Protein AF-A0A835Y5U2-F1 (afdb_monomer_lite)

Radius of gyration: 39.06 Å; chains: 1; bounding box: 148×114×75 Å

Secondary structure (DSSP, 8-state):
--PPPPPPPPPPPPPPPPPPP------------HHHHHHHHHHHT-BTTTB-TT--HHHHHHHHHTTHHHHHHHHHHHHH--BTTTB-TT--TTTHHHHHPPP--TT---GGGGTT---HHHHHHHHHHTT-BTTTB-TT--HHHHHHHHHTTHHHHHHHHHHHHH--BTTTB-TT--HHHHHHHHH---TT---TTTSS-S--HHHHHHHHHHHT-BTTTB-TT--HHHHHHHHHTTHHHHHHHHHHHHH---TTT--TT--TTTHHHHHHHHHTS--GGG--SPPPHHHHHHHHHHHT-BTTTB-TT--HHHHHHHHHTTHHHHHHHHHHHHH--BTTTB-TT--TTTHHHHHHHHHT-SSSTT--PPP-HHHHHHHHHHHT--TTS--SS--HHHHHHHHHTTHHHHHHHHHHHHH--BTTTB-TT--TTTHHHHH-TTSHHHHHHHHSSPPPPHHHHHHHHHHHT-BTTTB-TT--HHHHHHHHHTTHHHHHHHHHHHHH--BTTTB-TT--TTTHHHHHHTTSSSS--GGG--SPPPHHHHHHHHHHHT-BTTTB-TT---HHHHHHHHHTTHHHHHHHHHHHHTT------------------------------------S---TT--TT---HHHHHHHHHHHT-BTTTB-TT--THHHHHHHHTTHHHHHHHHHHHHHT-BTTTB-TT--TTTHHHHHH---TTT---HHHHHSHHHHHHHHH--EEEE-TT--S----HHHHHHTTTTTSPPPHHHHHTPPP-TT--EEEEEEEETTEEEEEEEEEEEEEPPS-TTSSS-TT-EEEEEEEEEEEE-TTSSSEEEEEEEETTEEEEEEGGGT-S-EETTEEEEEEPTTT--EES--PPPPTT-TT-TTSTTTS----SEEEEGGGS-EEESSS--S-HHHHHHHHSTTSEEEESSS--EEEEHHHHSPPTT-BSEE-----THHHHS---TTTTGGGSPPPTTPEE-SSS-EEEPPTTEEE-STT-EEESSSTHHHH-TTS-EEPPEEE-S-PBPPSSSTTTS--

Structure (mmCIF, N/CA/C/O backbone):
data_AF-A0A835Y5U2-F1
#
_entry.id   AF-A0A835Y5U2-F1
#
loop_
_atom_site.group_PDB
_atom_site.id
_atom_site.type_symbol
_atom_site.label_atom_id
_atom_site.label_alt_id
_atom_site.label_comp_id
_atom_site.label_asym_id
_atom_site.label_entity_id
_atom_site.label_seq_id
_atom_site.pdbx_PDB_ins_code
_atom_site.Cartn_x
_atom_site.Cartn_y
_atom_site.Cartn_z
_atom_site.occupancy
_atom_site.B_iso_or_equiv
_atom_site.auth_seq_id
_atom_site.auth_comp_id
_atom_site.auth_asym_id
_atom_site.auth_atom_id
_atom_site.pdbx_PDB_model_num
ATOM 1 N N . MET A 1 1 ? 77.465 -16.742 22.126 1.00 47.66 1 MET A N 1
ATOM 2 C CA . MET A 1 1 ? 77.547 -15.289 22.392 1.00 47.66 1 MET A CA 1
ATOM 3 C C . MET A 1 1 ? 76.253 -14.655 21.912 1.00 47.66 1 MET A C 1
ATOM 5 O O . MET A 1 1 ? 75.858 -14.942 20.792 1.00 47.66 1 MET A O 1
ATOM 9 N N . GLY A 1 2 ? 75.609 -13.868 22.780 1.00 39.25 2 GLY A N 1
ATOM 10 C CA . GLY A 1 2 ? 74.298 -13.233 22.585 1.00 39.25 2 GLY A CA 1
ATOM 11 C C . GLY A 1 2 ? 73.304 -13.662 23.678 1.00 39.25 2 GLY A C 1
ATOM 12 O O . GLY A 1 2 ? 72.909 -14.827 23.667 1.00 39.25 2 GLY A O 1
ATOM 13 N N . PRO A 1 3 ? 72.944 -12.800 24.651 1.00 48.66 3 PRO A N 1
ATOM 14 C CA . PRO A 1 3 ? 71.988 -13.152 25.697 1.00 48.66 3 PRO A CA 1
ATOM 15 C C . PRO A 1 3 ? 70.554 -13.059 25.159 1.00 48.66 3 PRO A C 1
ATOM 17 O O . PRO A 1 3 ? 70.176 -12.074 24.528 1.00 48.66 3 PRO A O 1
ATOM 20 N N . VAL A 1 4 ? 69.766 -14.104 25.412 1.00 47.25 4 VAL A N 1
ATOM 21 C CA . VAL A 1 4 ? 68.336 -14.161 25.095 1.00 47.25 4 VAL A CA 1
ATOM 22 C C . VAL A 1 4 ? 67.583 -13.357 26.153 1.00 47.25 4 VAL A C 1
ATOM 24 O O . VAL A 1 4 ? 67.713 -13.622 27.347 1.00 47.25 4 VAL A O 1
ATOM 27 N N . ALA A 1 5 ? 66.841 -12.349 25.698 1.00 47.59 5 ALA A N 1
ATOM 28 C CA . ALA A 1 5 ? 66.003 -11.495 26.524 1.00 47.59 5 ALA A CA 1
ATOM 29 C C . ALA A 1 5 ? 64.895 -12.308 27.214 1.00 47.59 5 ALA A C 1
ATOM 31 O O . ALA A 1 5 ? 64.209 -13.109 26.577 1.00 47.59 5 ALA A O 1
ATOM 32 N N . ALA A 1 6 ? 64.735 -12.085 28.518 1.00 46.03 6 ALA A N 1
ATOM 33 C CA . ALA A 1 6 ? 63.615 -12.589 29.294 1.00 46.03 6 ALA A CA 1
ATOM 34 C C . ALA A 1 6 ? 62.326 -11.887 28.838 1.00 46.03 6 ALA A C 1
ATOM 36 O O . ALA A 1 6 ? 62.271 -10.660 28.790 1.00 46.03 6 ALA A O 1
ATOM 37 N N . LEU A 1 7 ? 61.314 -12.673 28.474 1.00 50.69 7 LEU A N 1
ATOM 38 C CA . LEU A 1 7 ? 59.960 -12.191 28.219 1.00 50.69 7 LEU A CA 1
ATOM 39 C C . LEU A 1 7 ? 59.246 -12.007 29.562 1.00 50.69 7 LEU A C 1
ATOM 41 O O . LEU A 1 7 ? 59.193 -12.943 30.363 1.00 50.69 7 LEU A O 1
ATOM 45 N N . ASP A 1 8 ? 58.702 -10.813 29.786 1.00 52.66 8 ASP A N 1
ATOM 46 C CA . ASP A 1 8 ? 57.839 -10.513 30.928 1.00 52.66 8 ASP A CA 1
ATOM 47 C C . ASP A 1 8 ? 56.572 -11.392 30.919 1.00 52.66 8 ASP A C 1
ATOM 49 O O . ASP A 1 8 ? 56.034 -11.703 29.848 1.00 52.66 8 ASP A O 1
ATOM 53 N N . PRO A 1 9 ? 56.060 -11.800 32.095 1.00 62.00 9 PRO A N 1
ATOM 54 C CA . PRO A 1 9 ? 54.820 -12.556 32.186 1.00 62.00 9 PRO A CA 1
ATOM 55 C C . PRO A 1 9 ? 53.608 -11.694 31.783 1.00 62.00 9 PRO A C 1
ATOM 57 O O . PRO A 1 9 ? 53.577 -10.492 32.059 1.00 62.00 9 PRO A O 1
ATOM 60 N N . PRO A 1 10 ? 52.580 -12.294 31.154 1.00 58.78 10 PRO A N 1
ATOM 61 C CA . PRO A 1 10 ? 51.402 -11.566 30.703 1.00 58.78 10 PRO A CA 1
ATOM 62 C C . PRO A 1 10 ? 50.600 -10.988 31.884 1.00 58.78 10 PRO A C 1
ATOM 64 O O . PRO A 1 10 ? 50.543 -11.604 32.954 1.00 58.78 10 PRO A O 1
ATOM 67 N N . PRO A 1 11 ? 49.947 -9.825 31.696 1.00 59.41 11 PRO A N 1
ATOM 68 C CA . PRO A 1 11 ? 49.150 -9.192 32.738 1.00 59.41 11 PRO A CA 1
ATOM 69 C C . PRO A 1 11 ? 47.923 -10.044 33.109 1.00 59.41 11 PRO A C 1
ATOM 71 O O . PRO A 1 11 ? 47.372 -10.747 32.255 1.00 59.41 11 PRO A O 1
ATOM 74 N N . PRO A 1 12 ? 47.467 -9.981 34.374 1.00 63.06 12 PRO A N 1
ATOM 75 C CA . PRO A 1 12 ? 46.304 -10.729 34.828 1.00 63.06 12 PRO A CA 1
ATOM 76 C C . PRO A 1 12 ? 45.017 -10.244 34.137 1.00 63.06 12 PRO A C 1
ATOM 78 O O . PRO A 1 12 ? 44.894 -9.057 33.817 1.00 63.06 12 PRO A O 1
ATOM 81 N N . PRO A 1 13 ? 44.041 -11.142 33.914 1.00 55.62 13 PRO A N 1
ATOM 82 C CA . PRO A 1 13 ? 42.782 -10.790 33.274 1.00 55.62 13 PRO A CA 1
ATOM 83 C C . PRO A 1 13 ? 41.970 -9.801 34.131 1.00 55.62 13 PRO A C 1
ATOM 85 O O . PRO A 1 13 ? 42.033 -9.854 35.363 1.00 55.62 13 PRO A O 1
ATOM 88 N N . PRO A 1 14 ? 41.189 -8.907 33.496 1.00 53.91 14 PRO A N 1
ATOM 89 C CA . PRO A 1 14 ? 40.371 -7.934 34.207 1.00 53.91 14 PRO A CA 1
ATOM 90 C C . PRO A 1 14 ? 39.273 -8.618 35.044 1.00 53.91 14 PRO A C 1
ATOM 92 O O . PRO A 1 14 ? 38.774 -9.680 34.659 1.00 53.91 14 PRO A O 1
ATOM 95 N N . PRO A 1 15 ? 38.871 -8.018 36.180 1.00 49.19 15 PRO A N 1
ATOM 96 C CA . PRO A 1 15 ? 37.848 -8.578 37.052 1.00 49.19 15 PRO A CA 1
ATOM 97 C C . PRO A 1 15 ? 36.479 -8.609 36.363 1.00 49.19 15 PRO A C 1
ATOM 99 O O . PRO A 1 15 ? 36.059 -7.648 35.718 1.00 49.19 15 PRO A O 1
ATOM 102 N N . SER A 1 16 ? 35.777 -9.728 36.530 1.00 43.44 16 SER A N 1
ATOM 103 C CA . SER A 1 16 ? 34.425 -9.940 36.015 1.00 43.44 16 SER A CA 1
ATOM 104 C C . SER A 1 16 ? 33.440 -8.895 36.563 1.00 43.44 16 SER A C 1
ATOM 106 O O . SER A 1 16 ? 33.501 -8.574 37.753 1.00 43.44 16 SER A O 1
ATOM 108 N N . PRO A 1 17 ? 32.496 -8.395 35.742 1.00 45.56 17 PRO A N 1
ATOM 109 C CA . PRO A 1 17 ? 31.495 -7.437 36.196 1.00 45.56 17 PRO A CA 1
ATOM 110 C C . PRO A 1 17 ? 30.562 -8.057 37.253 1.00 45.56 17 PRO A C 1
ATOM 112 O O . PRO A 1 17 ? 30.291 -9.264 37.213 1.00 45.56 17 PRO A O 1
ATOM 115 N N . PRO A 1 18 ? 30.054 -7.248 38.201 1.00 40.88 18 PRO A N 1
ATOM 116 C CA . PRO A 1 18 ? 29.187 -7.727 39.265 1.00 40.88 18 PRO A CA 1
ATOM 117 C C . PRO A 1 18 ? 27.877 -8.281 38.697 1.00 40.88 18 PRO A C 1
ATOM 119 O O . PRO A 1 18 ? 27.248 -7.708 37.808 1.00 40.88 18 PRO A O 1
ATOM 122 N N . ARG A 1 19 ? 27.476 -9.428 39.243 1.00 33.00 19 ARG A N 1
ATOM 123 C CA . ARG A 1 19 ? 26.244 -10.141 38.906 1.00 33.00 19 ARG A CA 1
ATOM 124 C C . ARG A 1 19 ? 25.034 -9.261 39.268 1.00 33.00 19 ARG A C 1
ATOM 126 O O . ARG A 1 19 ? 24.949 -8.852 40.426 1.00 33.00 19 ARG A O 1
ATOM 133 N N . PRO A 1 20 ? 24.098 -8.975 38.346 1.00 35.75 20 PRO A N 1
ATOM 134 C CA . PRO A 1 20 ? 22.898 -8.225 38.690 1.00 35.75 20 PRO A CA 1
ATOM 135 C C . PRO A 1 20 ? 22.015 -9.048 39.636 1.00 35.75 20 PRO A C 1
ATOM 137 O O . PRO A 1 20 ? 21.827 -10.253 39.446 1.00 35.75 20 PRO A O 1
ATOM 140 N N . SER A 1 21 ? 21.492 -8.385 40.667 1.00 36.19 21 SER A N 1
ATOM 141 C CA . SER A 1 21 ? 20.497 -8.943 41.584 1.00 36.19 21 SER A CA 1
ATOM 142 C C . SER A 1 21 ? 19.249 -9.406 40.818 1.00 36.19 21 SER A C 1
ATOM 144 O O . SER A 1 21 ? 18.859 -8.757 39.845 1.00 36.19 21 SER A O 1
ATOM 146 N N . PRO A 1 22 ? 18.594 -10.504 41.237 1.00 33.03 22 PRO A N 1
ATOM 147 C CA . PRO A 1 22 ? 17.379 -10.978 40.589 1.00 33.03 22 PRO A CA 1
ATOM 148 C C . PRO A 1 22 ? 16.249 -9.961 40.795 1.00 33.03 22 PRO A C 1
ATOM 150 O O . PRO A 1 22 ? 15.820 -9.713 41.920 1.00 33.03 22 PRO A O 1
ATOM 153 N N . LEU A 1 23 ? 15.779 -9.373 39.693 1.00 36.28 23 LEU A N 1
ATOM 154 C CA . LEU A 1 23 ? 14.542 -8.600 39.656 1.00 36.28 23 LEU A CA 1
ATOM 155 C C . LEU A 1 23 ? 13.373 -9.522 40.022 1.00 36.28 23 LEU A C 1
ATOM 157 O O . LEU A 1 23 ? 13.212 -10.599 39.443 1.00 36.28 23 LEU A O 1
ATOM 161 N N . ALA A 1 24 ? 12.567 -9.096 40.995 1.00 34.59 24 ALA A N 1
ATOM 162 C CA . ALA A 1 24 ? 11.292 -9.728 41.294 1.00 34.59 24 ALA A CA 1
ATOM 163 C C . ALA A 1 24 ? 10.394 -9.684 40.040 1.00 34.59 24 ALA A C 1
ATOM 165 O O . ALA A 1 24 ? 10.380 -8.664 39.347 1.00 34.59 24 ALA A O 1
ATOM 166 N N . PRO A 1 25 ? 9.648 -10.756 39.723 1.00 31.64 25 PRO A N 1
ATOM 167 C CA . PRO A 1 25 ? 8.766 -10.770 38.567 1.00 31.64 25 PRO A CA 1
ATOM 168 C C . PRO A 1 25 ? 7.569 -9.853 38.837 1.00 31.64 25 PRO A C 1
ATOM 170 O O . PRO A 1 25 ? 6.614 -10.239 39.509 1.00 31.64 25 PRO A O 1
ATOM 173 N N . THR A 1 26 ? 7.605 -8.634 38.308 1.00 38.81 26 THR A N 1
ATOM 174 C CA . THR A 1 26 ? 6.407 -7.817 38.128 1.00 38.81 26 THR A CA 1
ATOM 175 C C . THR A 1 26 ? 5.587 -8.451 37.007 1.00 38.81 26 THR A C 1
ATOM 177 O O . THR A 1 26 ? 5.952 -8.409 35.833 1.00 38.81 26 THR A O 1
ATOM 180 N N . ALA A 1 27 ? 4.491 -9.117 37.368 1.00 43.03 27 ALA A N 1
ATOM 181 C CA . ALA A 1 27 ? 3.486 -9.514 36.394 1.00 43.03 27 ALA A CA 1
ATOM 182 C C . ALA A 1 27 ? 2.914 -8.231 35.776 1.00 43.03 27 ALA A C 1
ATOM 184 O O . ALA A 1 27 ? 2.279 -7.446 36.476 1.00 43.03 27 ALA A O 1
ATOM 185 N N . GLY A 1 28 ? 3.198 -7.987 34.495 1.00 47.00 28 GLY A N 1
ATOM 186 C CA . GLY A 1 28 ? 2.658 -6.829 33.784 1.00 47.00 28 GLY A CA 1
ATOM 187 C C . GLY A 1 28 ? 1.120 -6.821 33.799 1.00 47.00 28 GLY A C 1
ATOM 188 O O . GLY A 1 28 ? 0.505 -7.891 33.902 1.00 47.00 28 GLY A O 1
ATOM 189 N N . PRO A 1 29 ? 0.486 -5.639 33.702 1.00 60.56 29 PRO A N 1
ATOM 190 C CA . PRO A 1 29 ? -0.966 -5.513 33.732 1.00 60.56 29 PRO A CA 1
ATOM 191 C C . PRO A 1 29 ? -1.612 -6.352 32.619 1.00 60.56 29 PRO A C 1
ATOM 193 O O . PRO A 1 29 ? -1.216 -6.310 31.454 1.00 60.56 29 PRO A O 1
ATOM 196 N N . ILE A 1 30 ? -2.612 -7.158 32.981 1.00 79.50 30 ILE A N 1
ATOM 197 C CA . ILE A 1 30 ? -3.358 -7.986 32.027 1.00 79.50 30 ILE A CA 1
ATOM 198 C C . ILE A 1 30 ? -4.269 -7.070 31.206 1.00 79.50 30 ILE A C 1
ATOM 200 O O . ILE A 1 30 ? -5.245 -6.554 31.747 1.00 79.50 30 ILE A O 1
ATOM 204 N N . ILE A 1 31 ? -4.008 -6.953 29.900 1.00 87.12 31 ILE A N 1
ATOM 205 C CA . ILE A 1 31 ? -4.894 -6.246 28.964 1.00 87.12 31 ILE A CA 1
ATOM 206 C C . ILE A 1 31 ? -6.222 -7.008 28.822 1.00 87.12 31 ILE A C 1
ATOM 208 O O . ILE A 1 31 ? -6.254 -8.186 28.426 1.00 87.12 31 ILE A O 1
ATOM 212 N N . LEU A 1 32 ? -7.319 -6.333 29.164 1.00 89.75 32 LEU A N 1
ATOM 213 C CA . LEU A 1 32 ? -8.690 -6.842 29.096 1.00 89.75 32 LEU A CA 1
ATOM 214 C C . LEU A 1 32 ? -9.317 -6.610 27.710 1.00 89.75 32 LEU A C 1
ATOM 216 O O . LEU A 1 32 ? -8.995 -5.641 27.017 1.00 89.75 32 LEU A O 1
ATOM 220 N N . ASP A 1 33 ? -10.195 -7.521 27.286 1.00 87.31 33 ASP A N 1
ATOM 221 C CA . ASP A 1 33 ? -11.088 -7.346 26.131 1.00 87.31 33 ASP A CA 1
ATOM 222 C C . ASP A 1 33 ? -12.403 -6.663 26.562 1.00 87.31 33 ASP A C 1
ATOM 224 O O . ASP A 1 33 ? -12.550 -6.276 27.721 1.00 87.31 33 ASP A O 1
ATOM 228 N N . ALA A 1 34 ? -13.357 -6.475 25.641 1.00 89.12 34 ALA A N 1
ATOM 229 C CA . ALA A 1 34 ? -14.627 -5.806 25.943 1.00 89.12 34 ALA A CA 1
ATOM 230 C C . ALA A 1 34 ? -15.421 -6.500 27.058 1.00 89.12 34 ALA A C 1
ATOM 232 O O . ALA A 1 34 ? -15.889 -5.830 27.974 1.00 89.12 34 ALA A O 1
ATOM 233 N N . ALA A 1 35 ? -15.498 -7.833 27.041 1.00 92.31 35 ALA A N 1
ATOM 234 C CA . ALA A 1 35 ? -16.160 -8.595 28.096 1.00 92.31 35 ALA A CA 1
ATOM 235 C C . ALA A 1 35 ? -15.448 -8.447 29.450 1.00 92.31 35 ALA A C 1
ATOM 237 O O . ALA A 1 35 ? -16.106 -8.258 30.470 1.00 92.31 35 ALA A O 1
ATOM 238 N N . GLY A 1 36 ? -14.111 -8.476 29.468 1.00 92.56 36 GLY A N 1
ATOM 239 C CA . GLY A 1 36 ? -13.321 -8.246 30.678 1.00 92.56 36 GLY A CA 1
ATOM 240 C C . GLY A 1 36 ? -13.498 -6.838 31.251 1.00 92.56 36 GLY A C 1
ATOM 241 O O . GLY A 1 36 ? -13.663 -6.688 32.458 1.00 92.56 36 GLY A O 1
ATOM 242 N N . CYS A 1 37 ? -13.520 -5.814 30.397 1.00 95.31 37 CYS A N 1
ATOM 243 C CA . CYS A 1 37 ? -13.811 -4.439 30.802 1.00 95.31 37 CYS A CA 1
ATOM 244 C C . CYS A 1 37 ? -15.250 -4.282 31.320 1.00 95.31 37 CYS A C 1
ATOM 246 O O . CYS A 1 37 ? -15.460 -3.653 32.354 1.00 95.31 37 CYS A O 1
ATOM 248 N N . GLY A 1 38 ? -16.225 -4.908 30.654 1.00 93.12 38 GLY A N 1
ATOM 249 C CA . GLY A 1 38 ? -17.622 -4.953 31.086 1.00 93.12 38 GLY A CA 1
ATOM 250 C C . GLY A 1 38 ? -17.819 -5.610 32.446 1.00 93.12 38 GLY A C 1
ATOM 251 O O . GLY A 1 38 ? -18.523 -5.076 33.301 1.00 93.12 38 GLY A O 1
ATOM 252 N N . ALA A 1 39 ? -17.115 -6.716 32.689 1.00 93.12 39 ALA A N 1
ATOM 253 C CA . ALA A 1 39 ? -17.120 -7.382 33.983 1.00 93.12 39 ALA A CA 1
ATOM 254 C C . ALA A 1 39 ? -16.554 -6.487 35.095 1.00 93.12 39 ALA A C 1
ATOM 256 O O . ALA A 1 39 ? -17.087 -6.511 36.202 1.00 93.12 39 ALA A O 1
ATOM 257 N N . LEU A 1 40 ? -15.516 -5.681 34.826 1.00 94.94 40 LEU A N 1
ATOM 258 C CA . LEU A 1 40 ? -15.022 -4.705 35.804 1.00 94.94 40 LEU A CA 1
ATOM 259 C C . LEU A 1 40 ? -16.057 -3.615 36.096 1.00 94.94 40 LEU A C 1
ATOM 261 O O . LEU A 1 40 ? -16.278 -3.299 37.263 1.00 94.94 40 LEU A O 1
ATOM 265 N N . VAL A 1 41 ? -16.706 -3.072 35.062 1.00 94.12 41 VAL A N 1
ATOM 266 C CA . VAL A 1 41 ? -17.758 -2.055 35.224 1.00 94.12 41 VAL A CA 1
ATOM 267 C C . VAL A 1 41 ? -18.872 -2.554 36.129 1.00 94.12 41 VAL A C 1
ATOM 269 O O . VAL A 1 41 ? -19.213 -1.892 37.104 1.00 94.12 41 VAL A O 1
ATOM 272 N N . GLU A 1 42 ? -19.369 -3.758 35.874 1.00 92.75 42 GLU A N 1
ATOM 273 C CA . GLU A 1 42 ? -20.472 -4.331 36.646 1.00 92.75 42 GLU A CA 1
ATOM 274 C C . GLU A 1 42 ? -20.053 -4.771 38.048 1.00 92.75 42 GLU A C 1
ATOM 276 O O . GLU A 1 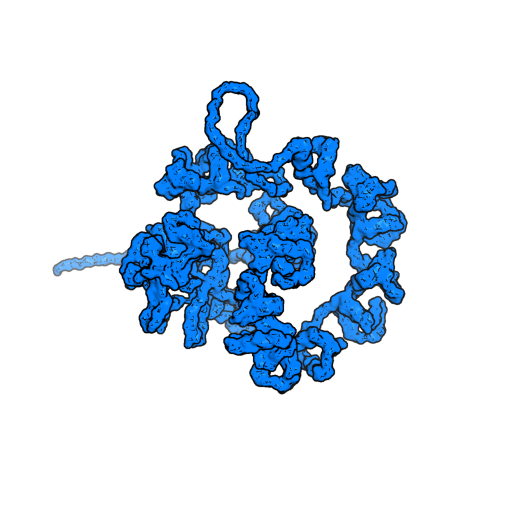42 ? -20.782 -4.538 39.008 1.00 92.75 42 GLU A O 1
ATOM 281 N N . SER A 1 43 ? -18.874 -5.384 38.192 1.00 94.56 43 SER A N 1
ATOM 282 C CA . SER A 1 43 ? -18.428 -5.931 39.483 1.00 94.56 43 SER A CA 1
ATOM 283 C C . SER A 1 43 ? -18.074 -4.848 40.494 1.00 94.56 43 SER A C 1
ATOM 285 O O . SER A 1 43 ? -18.175 -5.077 41.698 1.00 94.56 43 SER A O 1
ATOM 287 N N . TYR A 1 44 ? -17.622 -3.690 40.013 1.00 96.00 44 TYR A N 1
ATOM 288 C CA . TYR A 1 44 ? -17.160 -2.598 40.864 1.00 96.00 44 TYR A CA 1
ATOM 289 C C . TYR A 1 44 ? -18.046 -1.354 40.779 1.00 96.00 44 TYR A C 1
ATOM 291 O O . TYR A 1 44 ? -17.727 -0.359 41.418 1.00 96.00 44 TYR A O 1
ATOM 299 N N . GLY A 1 45 ? -19.135 -1.374 40.004 1.00 94.19 45 GLY A N 1
ATOM 300 C CA . GLY A 1 45 ? -19.977 -0.194 39.789 1.00 94.19 45 GLY A CA 1
ATOM 301 C C . GLY A 1 45 ? -19.200 0.993 39.210 1.00 94.19 45 GLY A C 1
ATOM 302 O O . GLY A 1 45 ? -19.453 2.133 39.595 1.00 94.19 45 GLY A O 1
ATOM 303 N N . ILE A 1 46 ? -18.205 0.735 38.349 1.00 93.06 46 ILE A N 1
ATOM 304 C CA . ILE A 1 46 ? -17.424 1.800 37.702 1.00 93.06 46 ILE A CA 1
ATOM 305 C C . ILE A 1 46 ? -18.347 2.506 36.714 1.00 93.06 46 ILE A C 1
ATOM 307 O O . ILE A 1 46 ? -18.856 1.881 35.791 1.00 93.06 46 ILE A O 1
ATOM 311 N N . GLN A 1 47 ? -18.520 3.810 36.872 1.00 89.88 47 GLN A N 1
ATOM 312 C CA . GLN A 1 47 ? -19.192 4.667 35.904 1.00 89.88 47 GLN A CA 1
ATOM 313 C C . GLN A 1 47 ? -18.108 5.375 35.083 1.00 89.88 47 GLN A C 1
ATOM 315 O O . GLN A 1 47 ? -17.462 6.285 35.617 1.00 89.88 47 GLN A O 1
ATOM 320 N N . PRO A 1 48 ? -17.845 4.955 33.828 1.00 84.75 48 PRO A N 1
ATOM 321 C CA . PRO A 1 48 ? -16.733 5.472 33.034 1.00 84.75 48 PRO A CA 1
ATOM 322 C C . PRO A 1 48 ? -16.719 7.003 32.998 1.00 84.75 48 PRO A C 1
ATOM 324 O O . PRO A 1 48 ? -17.709 7.631 32.637 1.00 84.75 48 PRO A O 1
ATOM 327 N N . GLY A 1 49 ? -15.605 7.602 33.423 1.00 79.31 49 GLY A N 1
ATOM 328 C CA . GLY A 1 49 ? -15.440 9.056 33.458 1.00 79.31 49 GLY A CA 1
ATOM 329 C C . GLY A 1 49 ? -16.165 9.799 34.588 1.00 79.31 49 GLY A C 1
ATOM 330 O O . GLY A 1 49 ? -15.948 10.998 34.724 1.00 79.31 49 GLY A O 1
ATOM 331 N N . VAL A 1 50 ? -16.971 9.115 35.408 1.00 85.00 50 VAL A N 1
ATOM 332 C CA . VAL A 1 50 ? -17.766 9.721 36.492 1.00 85.00 50 VAL A CA 1
ATOM 333 C C . VAL A 1 50 ? -17.312 9.233 37.864 1.00 85.00 50 VAL A C 1
ATOM 335 O O . VAL A 1 50 ? -16.995 10.037 38.738 1.00 85.00 50 VAL A O 1
ATOM 338 N N . SER A 1 51 ? -17.259 7.918 38.078 1.00 89.88 51 SER A N 1
ATOM 339 C CA . SER A 1 51 ? -16.846 7.345 39.359 1.00 89.88 51 SER A CA 1
ATOM 340 C C . SER A 1 51 ? -16.195 5.977 39.184 1.00 89.88 51 SER A C 1
ATOM 342 O O . SER A 1 51 ? -16.543 5.197 38.302 1.00 89.88 51 SER A O 1
ATOM 344 N N . TRP A 1 52 ? -15.250 5.647 40.062 1.00 92.69 52 TRP A N 1
ATOM 345 C CA . TRP A 1 52 ? -14.642 4.315 40.105 1.00 92.69 52 TRP A CA 1
ATOM 346 C C . TRP A 1 52 ? -15.480 3.294 40.891 1.00 92.69 52 TRP A C 1
ATOM 348 O O . TRP A 1 52 ? -15.029 2.168 41.089 1.00 92.69 52 TRP A O 1
ATOM 358 N N . GLY A 1 53 ? -16.675 3.672 41.361 1.00 94.62 53 GLY A N 1
ATOM 359 C CA . GLY A 1 53 ? -17.493 2.848 42.248 1.00 94.62 53 GLY A CA 1
ATOM 360 C C . GLY A 1 53 ? -16.688 2.313 43.439 1.00 94.62 53 GLY A C 1
ATOM 361 O O . GLY A 1 53 ? -16.071 3.078 44.181 1.00 94.62 53 GLY A O 1
ATOM 362 N N . THR A 1 54 ? -16.658 0.991 43.606 1.00 95.75 54 THR A N 1
ATOM 363 C CA . THR A 1 54 ? -15.885 0.276 44.634 1.00 95.75 54 THR A CA 1
ATOM 364 C C . THR A 1 54 ? -14.521 -0.235 44.142 1.00 95.75 54 THR A C 1
ATOM 366 O O . THR A 1 54 ? -13.878 -1.032 44.833 1.00 95.75 54 THR A O 1
ATOM 369 N N . ALA A 1 55 ? -14.051 0.180 42.959 1.00 95.06 55 ALA A N 1
ATOM 370 C CA . ALA A 1 55 ? -12.766 -0.249 42.407 1.00 95.06 55 ALA A CA 1
ATOM 371 C C . ALA A 1 55 ? -11.584 0.343 43.192 1.00 95.06 55 ALA A C 1
ATOM 373 O O . ALA A 1 55 ? -11.438 1.560 43.315 1.00 95.06 55 ALA A O 1
ATOM 374 N N . ASN A 1 56 ? -10.691 -0.521 43.680 1.00 95.12 56 ASN A N 1
ATOM 375 C CA . ASN A 1 56 ? -9.436 -0.099 44.306 1.00 95.12 56 ASN A CA 1
ATOM 376 C C . ASN A 1 56 ? -8.386 0.317 43.255 1.00 95.12 56 ASN A C 1
ATOM 378 O O . ASN A 1 56 ? -8.546 0.040 42.068 1.00 95.12 56 ASN A O 1
ATOM 382 N N . ALA A 1 57 ? -7.280 0.930 43.691 1.00 93.50 57 ALA A N 1
ATOM 383 C CA . ALA A 1 57 ? -6.242 1.462 42.799 1.00 93.50 57 ALA A CA 1
ATOM 384 C C . ALA A 1 57 ? -5.704 0.442 41.774 1.00 93.50 57 ALA A C 1
ATOM 386 O O . ALA A 1 57 ? -5.459 0.804 40.628 1.00 93.50 57 ALA A O 1
ATOM 387 N N . SER A 1 58 ? -5.588 -0.838 42.146 1.00 93.50 58 SER A N 1
ATOM 388 C CA . SER A 1 58 ? -5.119 -1.884 41.227 1.00 93.50 58 SER A CA 1
ATOM 389 C C . SER A 1 58 ? -6.126 -2.167 40.106 1.00 93.50 58 SER A C 1
ATOM 391 O O . SER A 1 58 ? -5.733 -2.348 38.955 1.00 93.50 58 SER A O 1
ATOM 393 N N . VAL A 1 59 ? -7.426 -2.154 40.413 1.00 94.69 59 VAL A N 1
ATOM 394 C CA . VAL A 1 59 ? -8.492 -2.307 39.410 1.00 94.69 59 VAL A CA 1
ATOM 395 C C . VAL A 1 59 ? -8.578 -1.070 38.515 1.00 94.69 59 VAL A C 1
ATOM 397 O O . VAL A 1 59 ? -8.746 -1.214 37.306 1.00 94.69 59 VAL A O 1
ATOM 400 N N . GLN A 1 60 ? -8.404 0.131 39.075 1.00 96.06 60 GLN A N 1
ATOM 401 C CA . GLN A 1 60 ? -8.370 1.383 38.307 1.00 96.06 60 GLN A CA 1
ATOM 402 C C . GLN A 1 60 ? -7.191 1.404 37.323 1.00 96.06 60 GLN A C 1
ATOM 404 O O . GLN A 1 60 ? -7.360 1.751 36.151 1.00 96.06 60 GLN A O 1
ATOM 409 N N . GLU A 1 61 ? -6.011 0.964 37.768 1.00 91.81 61 GLU A N 1
ATOM 410 C CA . GLU A 1 61 ? -4.821 0.826 36.927 1.00 91.81 61 GLU A CA 1
ATOM 411 C C . GLU A 1 61 ? -5.048 -0.203 35.815 1.00 91.81 61 GLU A C 1
ATOM 413 O O . GLU A 1 61 ? -4.795 0.092 34.649 1.00 91.81 61 GLU A O 1
ATOM 418 N N . GLN A 1 62 ? -5.609 -1.376 36.131 1.00 93.50 62 GLN A N 1
ATOM 419 C CA . GLN A 1 62 ? -5.914 -2.400 35.128 1.00 93.50 62 GLN A CA 1
ATOM 420 C C . GLN A 1 62 ? -6.962 -1.932 34.107 1.00 93.50 62 GLN A C 1
ATOM 422 O O . GLN A 1 62 ? -6.820 -2.206 32.911 1.00 93.50 62 GLN A O 1
ATOM 427 N N . TYR A 1 63 ? -8.001 -1.230 34.561 1.00 94.31 63 TYR A N 1
ATOM 428 C CA . TYR A 1 63 ? -9.051 -0.667 33.715 1.00 94.31 63 TYR A CA 1
ATOM 429 C C . TYR A 1 63 ? -8.480 0.387 32.752 1.00 94.31 63 TYR A C 1
ATOM 431 O O . TYR A 1 63 ? -8.742 0.342 31.547 1.00 94.31 63 TYR A O 1
ATOM 439 N N . THR A 1 64 ? -7.634 1.285 33.267 1.00 89.88 64 THR A N 1
ATOM 440 C CA . THR A 1 64 ? -6.970 2.344 32.488 1.00 89.88 64 THR A CA 1
ATOM 441 C C . THR A 1 64 ? -5.964 1.760 31.497 1.00 89.88 64 THR A C 1
ATOM 443 O O . THR A 1 64 ? -6.043 2.042 30.302 1.00 89.88 64 THR A O 1
ATOM 446 N N . ALA A 1 65 ? -5.080 0.869 31.957 1.00 87.56 65 ALA A N 1
ATOM 447 C CA . ALA A 1 65 ? -4.082 0.197 31.122 1.00 87.56 65 ALA A CA 1
ATOM 448 C C . ALA A 1 65 ? -4.714 -0.670 30.020 1.00 87.56 65 ALA A C 1
ATOM 450 O O . ALA A 1 65 ? -4.100 -0.908 28.984 1.00 87.56 65 ALA A O 1
ATOM 451 N N . SER A 1 66 ? -5.951 -1.133 30.222 1.00 88.50 66 SER A N 1
ATOM 452 C CA . SER A 1 66 ? -6.701 -1.905 29.226 1.00 88.50 66 SER A CA 1
ATOM 453 C C . SER A 1 66 ? -7.515 -1.045 28.255 1.00 88.50 66 SER A C 1
ATOM 455 O O . SER A 1 66 ? -8.190 -1.615 27.391 1.00 88.50 66 SER A O 1
ATOM 457 N N . SER A 1 67 ? -7.481 0.287 28.379 1.00 89.88 67 SER A N 1
ATOM 458 C CA . SER A 1 67 ? -8.302 1.228 27.598 1.00 89.88 67 SER A CA 1
ATOM 459 C C . SER A 1 67 ? -9.797 0.888 27.660 1.00 89.88 67 SER A C 1
ATOM 461 O O . SER A 1 67 ? -10.498 0.871 26.644 1.00 89.88 67 SER A O 1
ATOM 463 N N . CYS A 1 68 ? -10.295 0.553 28.854 1.00 92.19 68 CYS A N 1
ATOM 464 C CA . CYS A 1 68 ? -11.648 0.021 29.006 1.00 92.19 68 CYS A CA 1
ATOM 465 C C . CYS A 1 68 ? -12.770 1.015 28.660 1.00 92.19 68 CYS A C 1
ATOM 467 O O . CYS A 1 68 ? -13.849 0.561 28.288 1.00 92.19 68 CYS A O 1
ATOM 469 N N . ASN A 1 69 ? -12.509 2.329 28.665 1.00 84.19 69 ASN A N 1
ATOM 470 C CA . ASN A 1 69 ? -13.488 3.354 28.271 1.00 84.19 69 ASN A CA 1
ATOM 471 C C . ASN A 1 69 ? -14.021 3.182 26.839 1.00 84.19 69 ASN A C 1
ATOM 473 O O . ASN A 1 69 ? -15.201 3.393 26.605 1.00 84.19 69 ASN A O 1
ATOM 477 N N . ILE A 1 70 ? -13.196 2.729 25.891 1.00 80.25 70 ILE A N 1
ATOM 478 C CA . ILE A 1 70 ? -13.648 2.484 24.508 1.00 80.25 70 ILE A CA 1
ATOM 479 C C . ILE A 1 70 ? -14.331 1.115 24.410 1.00 80.25 70 ILE A C 1
ATOM 481 O O . ILE A 1 70 ? -15.337 0.920 23.727 1.00 80.25 70 ILE A O 1
ATOM 485 N N . LYS A 1 71 ? -13.766 0.124 25.103 1.00 88.56 71 LYS A N 1
ATOM 486 C CA . LYS A 1 71 ? -14.197 -1.274 25.010 1.00 88.56 71 LYS A CA 1
ATOM 487 C C . LYS A 1 71 ? -15.542 -1.528 25.694 1.00 88.56 71 LYS A C 1
ATOM 489 O O . LYS A 1 71 ? -16.239 -2.462 25.293 1.00 88.56 71 LYS A O 1
ATOM 494 N N . ILE A 1 72 ? -15.928 -0.709 26.676 1.00 89.12 72 ILE A N 1
ATOM 495 C CA . ILE A 1 72 ? -17.223 -0.827 27.360 1.00 89.12 72 ILE A CA 1
ATOM 496 C C . ILE A 1 72 ? -18.402 -0.614 26.407 1.00 89.12 72 ILE A C 1
ATOM 498 O O . ILE A 1 72 ? -19.443 -1.240 26.553 1.00 89.12 72 ILE A O 1
ATOM 502 N N . CYS A 1 73 ? -18.211 0.177 25.359 1.00 85.44 73 CYS A N 1
ATOM 503 C CA . CYS A 1 73 ? -19.235 0.466 24.367 1.00 85.44 73 CYS A CA 1
ATOM 504 C C . CYS A 1 73 ? -19.568 -0.753 23.504 1.00 85.44 73 CYS A C 1
ATOM 506 O O . CYS A 1 73 ? -20.731 -1.066 23.262 1.00 85.44 73 CYS A O 1
ATOM 508 N N . VAL A 1 74 ? -18.532 -1.496 23.101 1.00 83.38 74 VAL A N 1
ATOM 509 C CA . VAL A 1 74 ? -18.680 -2.779 22.396 1.00 83.38 74 VAL A CA 1
ATOM 510 C C . VAL A 1 74 ? -19.358 -3.801 23.305 1.00 83.38 74 VAL A C 1
ATOM 512 O O . VAL A 1 74 ? -20.239 -4.545 22.872 1.00 83.38 74 VAL A O 1
ATOM 515 N N . TYR A 1 75 ? -18.979 -3.814 24.583 1.00 91.38 75 TYR A N 1
ATOM 516 C CA . TYR A 1 75 ? -19.616 -4.664 25.576 1.00 91.38 75 TYR A CA 1
ATOM 517 C C . TYR A 1 75 ? -21.105 -4.342 25.727 1.00 91.38 75 TYR A C 1
ATOM 519 O O . TYR A 1 75 ? -21.922 -5.252 25.612 1.00 91.38 75 TYR A O 1
ATOM 527 N N . TRP A 1 76 ? -21.472 -3.071 25.893 1.00 90.50 76 TRP A N 1
ATOM 528 C CA . TRP A 1 76 ? -22.862 -2.655 26.043 1.00 90.50 76 TRP A CA 1
ATOM 529 C C . TRP A 1 76 ? -23.707 -2.938 24.801 1.00 90.50 76 TRP A C 1
ATOM 531 O O . TRP A 1 76 ? -24.799 -3.484 24.935 1.00 90.50 76 TRP A O 1
ATOM 541 N N . ARG A 1 77 ? -23.177 -2.705 23.596 1.00 82.62 77 ARG A N 1
ATOM 542 C CA . ARG A 1 77 ? -23.840 -3.107 22.346 1.00 82.62 77 ARG A CA 1
ATOM 543 C C . ARG A 1 77 ? -24.095 -4.616 22.297 1.00 82.62 77 ARG A C 1
ATOM 545 O O . ARG A 1 77 ? -25.205 -5.036 21.999 1.00 82.62 77 ARG A O 1
ATOM 552 N N . SER A 1 78 ? -23.100 -5.435 22.647 1.00 82.56 78 SER A N 1
ATOM 553 C CA . SER A 1 78 ? -23.233 -6.900 22.588 1.00 82.56 78 SER A CA 1
ATOM 554 C C . SER A 1 78 ? -24.118 -7.503 23.684 1.00 82.56 78 SER A C 1
ATOM 556 O O . SER A 1 78 ? -24.867 -8.437 23.416 1.00 82.56 78 SER A O 1
ATOM 558 N N . LYS A 1 79 ? -24.035 -6.996 24.919 1.00 90.44 79 LYS A N 1
ATOM 559 C CA . LYS A 1 79 ? -24.756 -7.552 26.071 1.00 90.44 79 LYS A CA 1
ATOM 560 C C . LYS A 1 79 ? -26.164 -6.990 26.196 1.00 90.44 79 LYS A C 1
ATOM 562 O O . LYS A 1 79 ? -27.092 -7.739 26.485 1.00 90.44 79 LYS A O 1
ATOM 567 N N . TYR A 1 80 ? -26.302 -5.682 26.006 1.00 88.25 80 TYR A N 1
ATOM 568 C CA . TYR A 1 80 ? -27.548 -4.966 26.242 1.00 88.25 80 TYR A CA 1
ATOM 569 C C . TYR A 1 80 ? -28.290 -4.630 24.950 1.00 88.25 80 TYR A C 1
ATOM 571 O O . TYR A 1 80 ? -29.374 -4.079 25.029 1.00 88.25 80 TYR A O 1
ATOM 579 N N . SER A 1 81 ? -27.768 -4.988 23.768 1.00 83.38 81 SER A N 1
ATOM 580 C CA . SER A 1 81 ? -28.379 -4.649 22.468 1.00 83.38 81 SER A CA 1
ATOM 581 C C . SER A 1 81 ? -28.594 -3.142 22.282 1.00 83.38 81 SER A C 1
ATOM 583 O O . SER A 1 81 ? -29.575 -2.712 21.681 1.00 83.38 81 SER A O 1
ATOM 585 N N . VAL A 1 82 ? -27.680 -2.335 22.831 1.00 81.62 82 VAL A N 1
ATOM 586 C CA . VAL A 1 82 ? -27.714 -0.877 22.686 1.00 81.62 82 VAL A CA 1
ATOM 587 C C . VAL A 1 82 ? -27.362 -0.516 21.246 1.00 81.62 82 VAL A C 1
ATOM 589 O O . VAL A 1 82 ? -26.276 -0.852 20.768 1.00 81.62 82 VAL A O 1
ATOM 592 N N . VAL A 1 83 ? -28.256 0.205 20.576 1.00 76.56 83 VAL A N 1
ATOM 593 C CA . VAL A 1 83 ? -28.024 0.807 19.262 1.00 76.56 83 VAL A CA 1
ATOM 594 C C . VAL A 1 83 ? -28.037 2.323 19.454 1.00 76.56 83 VAL A C 1
ATOM 596 O O . VAL A 1 83 ? -29.066 2.856 19.884 1.00 76.56 83 VAL A O 1
ATOM 599 N N . PRO A 1 84 ? -26.927 3.032 19.164 1.00 72.06 84 PRO A N 1
ATOM 600 C CA . PRO A 1 84 ? -26.831 4.460 19.436 1.00 72.06 84 PRO A CA 1
ATOM 601 C C . PRO A 1 84 ? -28.020 5.230 18.852 1.00 72.06 84 PRO A C 1
ATOM 603 O O . PRO A 1 84 ? -28.342 5.074 17.676 1.00 72.06 84 PRO A O 1
ATOM 606 N N . PHE A 1 85 ? -28.664 6.042 19.694 1.00 68.75 85 PHE A N 1
ATOM 607 C CA . PHE A 1 85 ? -29.829 6.878 19.378 1.00 68.75 85 PHE A CA 1
ATOM 608 C C . PHE A 1 85 ? -31.116 6.139 18.970 1.00 68.75 85 PHE A C 1
ATOM 610 O O . PHE A 1 85 ? -32.153 6.782 18.876 1.00 68.75 85 PHE A O 1
ATOM 617 N N . VAL A 1 86 ? -31.093 4.814 18.790 1.00 74.50 86 VAL A N 1
ATOM 618 C CA . VAL A 1 86 ? -32.277 4.016 18.420 1.00 74.50 86 VAL A CA 1
ATOM 619 C C . VAL A 1 86 ? -32.890 3.340 19.640 1.00 74.50 86 VAL A C 1
ATOM 621 O O . VAL A 1 86 ? -34.092 3.434 19.869 1.00 74.50 86 VAL A O 1
ATOM 624 N N . THR A 1 87 ? -32.079 2.630 20.424 1.00 78.69 87 THR A N 1
ATOM 625 C CA . THR A 1 87 ? -32.550 1.910 21.607 1.00 78.69 87 THR A CA 1
ATOM 626 C C . THR A 1 87 ? -31.411 1.684 22.590 1.00 78.69 87 THR A C 1
ATOM 628 O O . THR A 1 87 ? -30.298 1.333 22.204 1.00 78.69 87 THR A O 1
ATOM 631 N N . TYR A 1 88 ? -31.699 1.819 23.882 1.00 82.69 88 TYR A N 1
ATOM 632 C CA . TYR A 1 88 ? -30.793 1.376 24.944 1.00 82.69 88 TYR A CA 1
ATOM 633 C C . TYR A 1 88 ? -30.851 -0.144 25.159 1.00 82.69 88 TYR A C 1
ATOM 635 O O . TYR A 1 88 ? -30.139 -0.675 26.007 1.00 82.69 88 TYR A O 1
ATOM 643 N N . GLY A 1 89 ? -31.708 -0.854 24.419 1.00 90.12 89 GLY A N 1
ATOM 644 C CA . GLY A 1 89 ? -31.978 -2.272 24.613 1.00 90.12 89 GLY A CA 1
ATOM 645 C C . GLY A 1 89 ? -32.312 -2.580 26.076 1.00 90.12 89 GLY A C 1
ATOM 646 O O . GLY A 1 89 ? -33.251 -2.010 26.623 1.00 90.12 89 GLY A O 1
ATOM 647 N N . SER A 1 90 ? -31.555 -3.469 26.719 1.00 88.56 90 SER A N 1
ATOM 648 C CA . SER A 1 90 ? -31.711 -3.818 28.140 1.00 88.56 90 SER A CA 1
ATOM 649 C C . SER A 1 90 ? -30.745 -3.080 29.079 1.00 88.56 90 SER A C 1
ATOM 651 O O . SER A 1 90 ? -30.572 -3.495 30.227 1.00 88.56 90 SER A O 1
ATOM 653 N N . LEU A 1 91 ? -30.103 -2.000 28.617 1.00 85.81 91 LEU A N 1
ATOM 654 C CA . LEU A 1 91 ? -29.204 -1.184 29.433 1.00 85.81 91 LEU A CA 1
ATOM 655 C C . LEU A 1 91 ? -30.008 -0.475 30.531 1.00 85.81 91 LEU A C 1
ATOM 657 O O . LEU A 1 91 ? -31.020 0.176 30.260 1.00 85.81 91 LEU A O 1
ATOM 661 N N . SER A 1 92 ? -29.563 -0.605 31.778 1.00 84.81 92 SER A N 1
ATOM 662 C CA . SER A 1 92 ? -30.261 -0.057 32.940 1.00 84.81 92 SER A CA 1
ATOM 663 C C . SER A 1 92 ? -30.263 1.476 32.946 1.00 84.81 92 SER A C 1
ATOM 665 O O . SER A 1 92 ? -29.337 2.114 32.447 1.00 84.81 92 SER A O 1
ATOM 667 N N . ALA A 1 93 ? -31.311 2.078 33.518 1.00 81.56 93 ALA A N 1
ATOM 668 C CA . ALA A 1 93 ? -31.537 3.527 33.492 1.00 81.56 93 ALA A CA 1
ATOM 669 C C . ALA A 1 93 ? -30.401 4.359 34.119 1.00 81.56 93 ALA A C 1
ATOM 671 O O . ALA A 1 93 ? -30.225 5.519 33.771 1.00 81.56 93 ALA A O 1
ATOM 672 N N . ASP A 1 94 ? -29.607 3.780 35.017 1.00 78.62 94 ASP A N 1
ATOM 673 C CA . ASP A 1 94 ? -28.420 4.399 35.614 1.00 78.62 94 ASP A CA 1
ATOM 674 C C . ASP A 1 94 ? -27.199 4.424 34.676 1.00 78.62 94 ASP A C 1
ATOM 676 O O . ASP A 1 94 ? -26.305 5.251 34.854 1.00 78.62 94 ASP A O 1
ATOM 680 N N . LEU A 1 95 ? -27.167 3.561 33.656 1.00 81.75 95 LEU A N 1
ATOM 681 C CA . LEU A 1 95 ? -26.111 3.510 32.640 1.00 81.75 95 LEU A CA 1
ATOM 682 C C . LEU A 1 95 ? -26.485 4.248 31.347 1.00 81.75 95 LEU A C 1
ATOM 684 O O . LEU A 1 95 ? -25.591 4.625 30.591 1.00 81.75 95 LEU A O 1
ATOM 688 N N . GLN A 1 96 ? -27.775 4.494 31.100 1.00 86.75 96 GLN A N 1
ATOM 689 C CA . GLN A 1 96 ? -28.246 5.238 29.923 1.00 86.75 96 GLN A CA 1
ATOM 690 C C . GLN A 1 96 ? -27.639 6.654 29.835 1.00 86.75 96 GLN A C 1
ATOM 692 O O . GLN A 1 96 ? -27.067 6.969 28.795 1.00 86.75 96 GLN A O 1
ATOM 697 N N . PRO A 1 97 ? -27.581 7.467 30.914 1.00 80.44 97 PRO A N 1
ATOM 698 C CA . PRO A 1 97 ? -26.932 8.776 30.853 1.00 80.44 97 PRO A CA 1
ATOM 699 C C . PRO A 1 97 ? -25.453 8.698 30.463 1.00 80.44 97 PRO A C 1
ATOM 701 O O . PRO A 1 97 ? -24.963 9.567 29.755 1.00 80.44 97 PRO A O 1
ATOM 704 N N . LEU A 1 98 ? -24.736 7.648 30.885 1.00 76.12 98 LEU A N 1
ATOM 705 C CA . LEU A 1 98 ? -23.321 7.453 30.541 1.00 76.12 98 LEU A CA 1
ATOM 706 C C . LEU A 1 98 ? -23.124 7.126 29.057 1.00 76.12 98 LEU A C 1
ATOM 708 O O . LEU A 1 98 ? -22.071 7.433 28.499 1.00 76.12 98 LEU A O 1
ATOM 712 N N . TRP A 1 99 ? -24.128 6.518 28.424 1.00 78.88 99 TRP A N 1
ATOM 713 C CA . TRP A 1 99 ? -24.174 6.336 26.977 1.00 78.88 99 TRP A CA 1
ATOM 714 C C . TRP A 1 99 ? -24.399 7.669 26.244 1.00 78.88 99 TRP A C 1
ATOM 716 O O . TRP A 1 99 ? -23.814 7.889 25.184 1.00 78.88 99 TRP A O 1
ATOM 726 N N . ASP A 1 100 ? -25.179 8.577 26.838 1.00 70.81 100 ASP A N 1
ATOM 727 C CA . ASP A 1 100 ? -25.641 9.816 26.195 1.00 70.81 100 ASP A CA 1
ATOM 728 C C . ASP A 1 100 ? -24.796 11.071 26.466 1.00 70.81 100 ASP A C 1
ATOM 730 O O . ASP A 1 100 ? -25.033 12.106 25.840 1.00 70.81 100 ASP A O 1
ATOM 734 N N . LEU A 1 101 ? -23.831 11.024 27.392 1.00 63.91 101 LEU A N 1
ATOM 735 C CA . LEU A 1 101 ? -23.055 12.199 27.818 1.00 63.91 101 LEU A CA 1
ATOM 736 C C . LEU A 1 101 ? -22.346 12.922 26.641 1.00 63.91 101 LEU A C 1
ATOM 738 O O . LEU A 1 101 ? -21.466 12.335 25.995 1.00 63.91 101 LEU A O 1
ATOM 742 N N . PRO A 1 102 ? -22.644 14.219 26.395 1.00 48.84 102 PRO A N 1
ATOM 743 C CA . PRO A 1 102 ? -21.895 15.074 25.470 1.00 48.84 102 PRO A CA 1
ATOM 744 C C . PRO A 1 102 ? -20.585 15.589 26.102 1.00 48.84 102 PRO A C 1
ATOM 746 O O . PRO A 1 102 ? -20.516 15.819 27.307 1.00 48.84 102 PRO A O 1
ATOM 749 N N . ARG A 1 103 ? -19.538 15.774 25.282 1.00 59.78 103 ARG A N 1
ATOM 750 C CA . ARG A 1 103 ? -18.149 16.097 25.688 1.00 59.78 103 ARG A CA 1
ATOM 751 C C . ARG A 1 103 ? -17.991 17.373 26.536 1.00 59.78 103 ARG A C 1
ATOM 753 O O . ARG A 1 103 ? -18.580 18.401 26.214 1.00 59.78 103 ARG A O 1
ATOM 760 N N . SER A 1 104 ? -17.005 17.349 27.445 1.00 34.94 104 SER A N 1
ATOM 761 C CA . SER A 1 104 ? -16.246 18.552 27.844 1.00 34.94 104 SER A CA 1
ATOM 762 C C . SER A 1 104 ? -14.711 18.387 27.903 1.00 34.94 104 SER A C 1
ATOM 764 O O . SER A 1 104 ? -14.020 19.392 27.774 1.00 34.94 104 SER A O 1
ATOM 766 N N . ASP A 1 105 ? -14.134 17.174 28.008 1.00 37.56 105 ASP A N 1
ATOM 767 C CA . ASP A 1 105 ? -12.699 17.027 28.344 1.00 37.56 105 ASP A CA 1
ATOM 768 C C . ASP A 1 105 ? -11.961 15.969 27.485 1.00 37.56 105 ASP A C 1
ATOM 770 O O . ASP A 1 105 ? -12.463 14.871 27.243 1.00 37.56 105 ASP A O 1
ATOM 774 N N . ALA A 1 106 ? -10.721 16.273 27.074 1.00 38.41 106 ALA A N 1
ATOM 775 C CA . ALA A 1 106 ? -9.910 15.533 26.089 1.00 38.41 106 ALA A CA 1
ATOM 776 C C . ALA A 1 106 ? -9.421 14.117 26.494 1.00 38.41 106 ALA A C 1
ATOM 778 O O . ALA A 1 106 ? -8.744 13.465 25.704 1.00 38.41 106 ALA A O 1
ATOM 779 N N . ASN A 1 107 ? -9.763 13.616 27.688 1.00 44.38 107 ASN A N 1
ATOM 780 C CA . ASN A 1 107 ? -9.274 12.329 28.213 1.00 44.38 107 ASN A CA 1
ATOM 781 C C . ASN A 1 107 ? -10.356 11.236 28.371 1.00 44.38 107 ASN A C 1
ATOM 783 O O . ASN A 1 107 ? -10.044 10.141 28.838 1.00 44.38 107 ASN A O 1
ATOM 787 N N . ASN A 1 108 ? -11.606 11.484 27.961 1.00 49.28 108 ASN A N 1
ATOM 788 C CA . ASN A 1 108 ? -12.698 10.499 28.008 1.00 49.28 108 ASN A CA 1
ATOM 789 C C . ASN A 1 108 ? -13.277 10.242 26.608 1.00 49.28 108 ASN A C 1
ATOM 791 O O . ASN A 1 108 ? -14.204 10.922 26.175 1.00 49.28 108 ASN A O 1
ATOM 795 N N . GLN A 1 109 ? -12.760 9.228 25.909 1.00 55.72 109 GLN A N 1
ATOM 796 C CA . GLN A 1 109 ? -13.409 8.701 24.704 1.00 55.72 109 GLN A CA 1
ATOM 797 C C . GLN A 1 109 ? -14.655 7.900 25.108 1.00 55.72 109 GLN A C 1
ATOM 799 O O . GLN A 1 109 ? -14.528 6.819 25.688 1.00 55.72 109 GLN A O 1
ATOM 804 N N . THR A 1 110 ? -15.848 8.438 24.838 1.00 58.53 110 THR A N 1
ATOM 805 C CA . THR A 1 110 ? -17.133 7.737 25.007 1.00 58.53 110 THR A CA 1
ATOM 806 C C . THR A 1 110 ? -17.583 7.072 23.699 1.00 58.53 110 THR A C 1
ATOM 808 O O . THR A 1 110 ? -16.981 7.240 22.636 1.00 58.53 110 THR A O 1
ATOM 811 N N . CYS A 1 111 ? -18.656 6.282 23.777 1.00 59.56 111 CYS A N 1
ATOM 812 C CA . CYS A 1 111 ? -19.132 5.359 22.741 1.00 59.56 111 CYS A CA 1
ATOM 813 C C . CYS A 1 111 ? -19.483 5.981 21.384 1.00 59.56 111 CYS A C 1
ATOM 815 O O . CYS A 1 111 ? -19.557 5.260 20.389 1.00 59.56 111 CYS A O 1
ATOM 817 N N . ASN A 1 112 ? -19.630 7.303 21.325 1.00 53.56 112 ASN A N 1
ATOM 818 C CA . ASN A 1 112 ? -19.961 8.041 20.110 1.00 53.56 112 ASN A CA 1
ATOM 819 C C . ASN A 1 112 ? -18.824 8.056 19.066 1.00 53.56 112 ASN A C 1
ATOM 821 O O . ASN A 1 112 ? -19.089 8.257 17.883 1.00 53.56 112 ASN A O 1
ATOM 825 N N . GLU A 1 113 ? -17.574 7.776 19.456 1.00 53.06 113 GLU A N 1
ATOM 826 C CA . GLU A 1 113 ? -16.427 7.687 18.529 1.00 53.06 113 GLU A CA 1
ATOM 827 C C . GLU A 1 113 ? -16.281 6.322 17.829 1.00 53.06 113 GLU A C 1
ATOM 829 O O . GLU A 1 113 ? -15.453 6.170 16.934 1.00 53.06 113 GLU A O 1
ATOM 834 N N . LEU A 1 114 ? -17.126 5.329 18.141 1.00 54.59 114 LEU A N 1
ATOM 835 C CA . LEU A 1 114 ? -17.210 4.062 17.388 1.00 54.59 114 LEU A CA 1
ATOM 836 C C . LEU A 1 114 ? -17.974 4.207 16.053 1.00 54.59 114 LEU A C 1
ATOM 838 O O . LEU A 1 114 ? -18.397 3.214 15.459 1.00 54.59 114 LEU A O 1
ATOM 842 N N . SER A 1 115 ? -18.111 5.434 15.550 1.00 49.22 115 SER A N 1
ATOM 843 C CA . SER A 1 115 ? -18.891 5.858 14.383 1.00 49.22 115 SER A CA 1
ATOM 844 C C . SER A 1 115 ? -18.482 5.237 13.035 1.00 49.22 115 SER A C 1
ATOM 846 O O . SER A 1 115 ? -19.109 5.542 12.029 1.00 49.22 115 SER A O 1
ATOM 848 N N . GLY A 1 116 ? -17.524 4.302 12.993 1.00 52.75 116 GLY A N 1
ATOM 849 C CA . GLY A 1 116 ? -17.243 3.442 11.830 1.00 52.75 116 GLY A CA 1
ATOM 850 C C . GLY A 1 116 ? -18.015 2.107 11.780 1.00 52.75 116 GLY A C 1
ATOM 851 O O . GLY A 1 116 ? -17.852 1.338 10.822 1.00 52.75 116 GLY A O 1
ATOM 852 N N . LEU A 1 117 ? -18.833 1.790 12.793 1.00 58.78 117 LEU A N 1
ATOM 853 C CA . LEU A 1 117 ? -19.312 0.424 13.066 1.00 58.78 117 LEU A CA 1
ATOM 854 C C . LEU A 1 117 ? -20.821 0.171 12.914 1.00 58.78 117 LEU A C 1
ATOM 856 O O . LEU A 1 117 ? -21.241 -0.922 13.301 1.00 58.78 117 LEU A O 1
ATOM 860 N N . LEU A 1 118 ? -21.634 1.087 12.365 1.00 77.75 118 LEU A N 1
ATOM 861 C CA . LEU A 1 118 ? -23.019 0.703 12.047 1.00 77.75 118 LEU A CA 1
ATOM 862 C C . LEU A 1 118 ? -23.035 -0.270 10.871 1.00 77.75 118 LEU A C 1
ATOM 864 O O . LEU A 1 118 ? -22.638 0.091 9.763 1.00 77.75 118 LEU A O 1
ATOM 868 N N . ASP A 1 119 ? -23.443 -1.513 11.091 1.00 82.69 119 ASP A N 1
ATOM 869 C CA . ASP A 1 119 ? -23.571 -2.475 9.998 1.00 82.69 119 ASP A CA 1
ATOM 870 C C . ASP A 1 119 ? -24.765 -2.131 9.086 1.00 82.69 119 ASP A C 1
ATOM 872 O O . ASP A 1 119 ? -25.493 -1.159 9.301 1.00 82.69 119 ASP A O 1
ATOM 876 N N . SER A 1 120 ? -24.963 -2.900 8.012 1.00 85.12 120 SER A N 1
ATOM 877 C CA . SER A 1 120 ? -26.069 -2.644 7.084 1.00 85.12 120 SER A CA 1
ATOM 878 C C . SER A 1 120 ? -27.435 -2.681 7.770 1.00 85.12 120 SER A C 1
ATOM 880 O O . SER A 1 120 ? -28.296 -1.880 7.419 1.00 85.12 120 SER A O 1
ATOM 882 N N . SER A 1 121 ? -27.636 -3.564 8.753 1.00 85.06 121 SER A N 1
ATOM 883 C CA . SER A 1 121 ? -28.914 -3.679 9.460 1.00 85.06 121 SER A CA 1
ATOM 884 C C . SER A 1 121 ? -29.204 -2.455 10.322 1.00 85.06 121 SER A C 1
ATOM 886 O O . SER A 1 121 ? -30.321 -1.945 10.300 1.00 85.06 121 SER A O 1
ATOM 888 N N . GLU A 1 122 ? -28.187 -1.919 10.991 1.00 88.94 122 GLU A N 1
ATOM 889 C CA . GLU A 1 122 ? -28.314 -0.740 11.847 1.00 88.94 122 GLU A CA 1
ATOM 890 C C . GLU A 1 122 ? -28.483 0.539 11.025 1.00 88.94 122 GLU A C 1
ATOM 892 O O . GLU A 1 122 ? -29.338 1.367 11.334 1.00 88.94 122 GLU A O 1
ATOM 897 N N . CYS A 1 123 ? -27.745 0.675 9.921 1.00 90.50 123 CYS A N 1
ATOM 898 C CA . CYS A 1 123 ? -27.971 1.752 8.958 1.00 90.50 123 CYS A CA 1
ATOM 899 C C . CYS A 1 123 ? -29.389 1.694 8.363 1.00 90.50 123 CYS A C 1
ATOM 901 O O . CYS A 1 123 ? -30.034 2.728 8.190 1.00 90.50 123 CYS A O 1
ATOM 903 N N . GLY A 1 124 ? -29.893 0.489 8.086 1.00 88.88 124 GLY A N 1
ATOM 904 C CA . GLY A 1 124 ? -31.271 0.256 7.664 1.00 88.88 124 GLY A CA 1
ATOM 905 C C . GLY A 1 124 ? -32.302 0.650 8.716 1.00 88.88 124 GLY A C 1
ATOM 906 O O . GLY A 1 124 ? -33.282 1.322 8.401 1.00 88.88 124 GLY A O 1
ATOM 907 N N . ALA A 1 125 ? -32.048 0.299 9.977 1.00 86.12 125 ALA A N 1
ATOM 908 C CA . ALA A 1 125 ? -32.898 0.680 11.096 1.00 86.12 125 ALA A CA 1
ATOM 909 C C . ALA A 1 125 ? -32.958 2.205 11.264 1.00 86.12 125 ALA A C 1
ATOM 911 O O . ALA A 1 125 ? -34.044 2.736 11.487 1.00 86.12 125 ALA A O 1
ATOM 912 N N . LEU A 1 126 ? -31.842 2.925 11.080 1.00 88.00 126 LEU A N 1
ATOM 913 C CA . LEU A 1 126 ? -31.843 4.394 11.072 1.00 88.00 126 LEU A CA 1
ATOM 914 C C . LEU A 1 126 ? -32.701 4.957 9.937 1.00 88.00 126 LEU A C 1
ATOM 916 O O . LEU A 1 126 ? -33.498 5.866 10.167 1.00 88.00 126 LEU A O 1
ATOM 920 N N . VAL A 1 127 ? -32.572 4.400 8.729 1.00 91.31 127 VAL A N 1
ATOM 921 C CA . VAL A 1 127 ? -33.383 4.809 7.574 1.00 91.31 127 VAL A CA 1
ATOM 922 C C . VAL A 1 127 ? -34.871 4.694 7.856 1.00 91.31 127 VAL A C 1
ATOM 924 O O . VAL A 1 127 ? -35.623 5.617 7.559 1.00 91.31 127 VAL A O 1
ATOM 927 N N . GLU A 1 128 ? -35.301 3.602 8.468 1.00 88.56 128 GLU A N 1
ATOM 928 C CA . GLU A 1 128 ? -36.719 3.368 8.723 1.00 88.56 128 GLU A CA 1
ATOM 929 C C . GLU A 1 128 ? -37.244 4.133 9.929 1.00 88.56 128 GLU A C 1
ATOM 931 O O . GLU A 1 128 ? -38.297 4.758 9.840 1.00 88.56 128 GLU A O 1
ATOM 936 N N . THR A 1 129 ? -36.493 4.123 11.032 1.00 89.56 129 THR A N 1
ATOM 937 C CA . THR A 1 129 ? -36.877 4.793 12.284 1.00 89.56 129 THR A CA 1
ATOM 938 C C . THR A 1 129 ? -37.071 6.283 12.065 1.00 89.56 129 THR A C 1
ATOM 940 O O . THR A 1 129 ? -38.024 6.873 12.571 1.00 89.56 129 THR A O 1
ATOM 943 N N . TYR A 1 130 ? -36.179 6.888 11.283 1.00 91.25 130 TYR A N 1
ATOM 944 C CA . TYR A 1 130 ? -36.186 8.323 11.059 1.00 91.25 130 TYR A CA 1
ATOM 945 C C . TYR A 1 130 ? -36.730 8.724 9.690 1.00 91.25 130 TYR A C 1
ATOM 947 O O . TYR A 1 130 ? -36.737 9.906 9.370 1.00 91.25 130 TYR A O 1
ATOM 955 N N . GLY A 1 131 ? -37.173 7.783 8.854 1.00 91.12 131 GLY A N 1
ATOM 956 C CA . GLY A 1 131 ? -37.616 8.088 7.491 1.00 91.12 131 GLY A CA 1
ATOM 957 C C . GLY A 1 131 ? -36.543 8.788 6.643 1.00 91.12 131 GLY A C 1
ATOM 958 O O . GLY A 1 131 ? -36.877 9.656 5.832 1.00 91.12 131 GLY A O 1
ATOM 959 N N . ILE A 1 132 ? -35.261 8.462 6.850 1.00 90.06 132 ILE A N 1
ATOM 960 C CA . ILE A 1 132 ? -34.157 9.011 6.049 1.00 90.06 132 ILE A CA 1
ATOM 961 C C . ILE A 1 132 ? -34.321 8.490 4.622 1.00 90.06 132 ILE A C 1
ATOM 963 O O . ILE A 1 132 ? -34.456 7.293 4.389 1.00 90.06 132 ILE A O 1
ATOM 967 N N . VAL A 1 133 ? -34.280 9.390 3.650 1.00 89.88 133 VAL A N 1
ATOM 968 C CA . VAL A 1 133 ? -34.219 9.068 2.226 1.00 89.88 133 VAL A CA 1
ATOM 969 C C . VAL A 1 133 ? -32.800 9.403 1.762 1.00 89.88 133 VAL A C 1
ATOM 971 O O . VAL A 1 133 ? -32.509 10.581 1.531 1.00 89.88 133 VAL A O 1
ATOM 974 N N . PRO A 1 134 ? -31.905 8.405 1.645 1.00 84.56 134 PRO A N 1
ATOM 975 C CA . PRO A 1 134 ? -30.496 8.608 1.310 1.00 84.56 134 PRO A CA 1
ATOM 976 C C . PRO A 1 134 ? -30.295 9.540 0.108 1.00 84.56 134 PRO A C 1
ATOM 978 O O . PRO A 1 134 ? -30.897 9.347 -0.949 1.00 84.56 134 PRO A O 1
ATOM 981 N N . GLY A 1 135 ? -29.480 10.584 0.285 1.00 77.12 135 GLY A N 1
ATOM 982 C CA . GLY A 1 135 ? -29.215 11.604 -0.738 1.00 77.12 135 GLY A CA 1
ATOM 983 C C . GLY A 1 135 ? -30.360 12.588 -1.030 1.00 77.12 135 GLY A C 1
ATOM 984 O O . GLY A 1 135 ? -30.200 13.440 -1.902 1.00 77.12 135 GLY A O 1
ATOM 985 N N . SER A 1 136 ? -31.499 12.504 -0.330 1.00 83.38 136 SER A N 1
ATOM 986 C CA . SER A 1 136 ? -32.669 13.361 -0.579 1.00 83.38 136 SER A CA 1
ATOM 987 C C . SER A 1 136 ? -33.246 14.032 0.668 1.00 83.38 136 SER A C 1
ATOM 989 O O . SER A 1 136 ? -33.644 15.191 0.585 1.00 83.38 136 SER A O 1
ATOM 991 N N . SER A 1 137 ? -33.378 13.325 1.787 1.00 87.50 137 SER A N 1
ATOM 992 C CA . SER A 1 137 ? -34.058 13.817 2.989 1.00 87.50 137 SER A CA 1
ATOM 993 C C . SER A 1 137 ? -33.522 13.101 4.222 1.00 87.50 137 SER A C 1
ATOM 995 O O . SER A 1 137 ? -33.275 11.902 4.181 1.00 87.50 137 SER A O 1
ATOM 997 N N . TRP A 1 138 ? -33.401 13.812 5.337 1.00 88.81 138 TRP A N 1
ATOM 998 C CA . TRP A 1 138 ? -33.072 13.215 6.633 1.00 88.81 138 TRP A CA 1
ATOM 999 C C . TRP A 1 138 ? -34.308 12.742 7.412 1.00 88.81 138 TRP A C 1
ATOM 1001 O O . TRP A 1 138 ? -34.172 12.227 8.517 1.00 88.81 138 TRP A O 1
ATOM 1011 N N . GLY A 1 139 ? -35.511 12.910 6.855 1.00 93.31 139 GLY A N 1
ATOM 1012 C CA . GLY A 1 139 ? -36.763 12.597 7.542 1.00 93.31 139 GLY A CA 1
ATOM 1013 C C . GLY A 1 139 ? -36.861 13.311 8.896 1.00 93.31 139 GLY A C 1
ATOM 1014 O O . GLY A 1 139 ? -36.685 14.526 8.963 1.00 93.31 139 GLY A O 1
ATOM 1015 N N . SER A 1 140 ? -37.130 12.565 9.967 1.00 91.25 140 SER A N 1
ATOM 1016 C CA . SER A 1 140 ? -37.149 13.037 11.358 1.00 91.25 140 SER A CA 1
ATOM 1017 C C . SER A 1 140 ? -35.796 12.914 12.079 1.00 91.25 140 SER A C 1
ATOM 1019 O O . SER A 1 140 ? -35.728 13.167 13.284 1.00 91.25 140 SER A O 1
ATOM 1021 N N . ALA A 1 141 ? -34.709 12.539 11.391 1.00 86.69 141 ALA A N 1
ATOM 1022 C CA . ALA A 1 141 ? -33.390 12.394 12.011 1.00 86.69 141 ALA A CA 1
ATOM 1023 C C . ALA A 1 141 ? -32.843 13.755 12.467 1.00 86.69 141 ALA A C 1
ATOM 1025 O O . ALA A 1 141 ? -32.608 14.645 11.648 1.00 86.69 141 ALA A O 1
ATOM 1026 N N . GLY A 1 142 ? -32.579 13.907 13.767 1.00 82.06 142 GLY A N 1
ATOM 1027 C CA . GLY A 1 142 ? -31.855 15.061 14.314 1.00 82.06 142 GLY A CA 1
ATOM 1028 C C . GLY A 1 142 ? -30.357 15.033 13.978 1.00 82.06 142 GLY A C 1
ATOM 1029 O O . GLY A 1 142 ? -29.823 13.996 13.585 1.00 82.06 142 GLY A O 1
ATOM 1030 N N . ALA A 1 143 ? -29.655 16.154 14.173 1.00 77.44 143 ALA A N 1
ATOM 1031 C CA . ALA A 1 143 ? -28.253 16.335 13.763 1.00 77.44 143 ALA A CA 1
ATOM 1032 C C . ALA A 1 143 ? -27.295 15.224 14.244 1.00 77.44 143 ALA A C 1
ATOM 1034 O O . ALA A 1 143 ? -26.425 14.794 13.491 1.00 77.44 143 ALA A O 1
ATOM 1035 N N . ASN A 1 144 ? -27.495 14.693 15.456 1.00 76.12 144 ASN A N 1
ATOM 1036 C CA . ASN A 1 144 ? -26.679 13.595 15.990 1.00 76.12 144 ASN A CA 1
ATOM 1037 C C . ASN A 1 144 ? -26.842 12.297 15.183 1.00 76.12 144 ASN A C 1
ATOM 1039 O O . ASN A 1 144 ? -25.860 11.622 14.880 1.00 76.12 144 ASN A O 1
ATOM 1043 N N . VAL A 1 145 ? -28.075 11.975 14.784 1.00 82.38 145 VAL A N 1
ATOM 1044 C CA . VAL A 1 145 ? -28.381 10.799 13.960 1.00 82.38 145 VAL A CA 1
ATOM 1045 C C . VAL A 1 145 ? -27.853 10.990 12.541 1.00 82.38 145 VAL A C 1
ATOM 1047 O O . VAL A 1 145 ? -27.289 10.058 11.979 1.00 82.38 145 VAL A O 1
ATOM 1050 N N . GLN A 1 146 ? -27.967 12.198 11.979 1.00 87.00 146 GLN A N 1
ATOM 1051 C CA . GLN A 1 146 ? -27.406 12.523 10.661 1.00 87.00 146 GLN A CA 1
ATOM 1052 C C . GLN A 1 146 ? -25.875 12.393 10.658 1.00 87.00 146 GLN A C 1
ATOM 1054 O O . GLN A 1 146 ? -25.301 11.790 9.748 1.00 87.00 146 GLN A O 1
ATOM 1059 N N . GLY A 1 147 ? -25.214 12.903 11.703 1.00 77.88 147 GLY A N 1
ATOM 1060 C CA . GLY A 1 147 ? -23.771 12.782 11.898 1.00 77.88 147 GLY A CA 1
ATOM 1061 C C . GLY A 1 147 ? -23.330 11.327 12.035 1.00 77.88 147 GLY A C 1
ATOM 1062 O O . GLY A 1 147 ? -22.397 10.910 11.351 1.00 77.88 147 GLY A O 1
ATOM 1063 N N . LEU A 1 148 ? -24.039 10.528 12.839 1.00 79.88 148 LEU A N 1
ATOM 1064 C CA . LEU A 1 148 ? -23.770 9.096 12.980 1.00 79.88 148 LEU A CA 1
ATOM 1065 C C . LEU A 1 148 ? -23.975 8.341 11.658 1.00 79.88 148 LEU A C 1
ATOM 1067 O O . LEU A 1 148 ? -23.098 7.587 11.241 1.00 79.88 148 LEU A O 1
ATOM 1071 N N . TYR A 1 149 ? -25.103 8.570 10.984 1.00 87.38 149 TYR A N 1
ATOM 1072 C CA . TYR A 1 149 ? -25.431 7.953 9.701 1.00 87.38 149 TYR A CA 1
ATOM 1073 C C . TYR A 1 149 ? -24.358 8.268 8.641 1.00 87.38 149 TYR A C 1
ATOM 1075 O O . TYR A 1 149 ? -23.881 7.370 7.942 1.00 87.38 149 TYR A O 1
ATOM 1083 N N . THR A 1 150 ? -23.918 9.528 8.565 1.00 81.62 150 THR A N 1
ATOM 1084 C CA . THR A 1 150 ? -22.875 9.979 7.627 1.00 81.62 150 THR A CA 1
ATOM 1085 C C . THR A 1 150 ? -21.509 9.390 7.978 1.00 81.62 150 THR A C 1
ATOM 1087 O O . THR A 1 150 ? -20.842 8.821 7.113 1.00 81.62 150 THR A O 1
ATOM 1090 N N . ALA A 1 151 ? -21.098 9.467 9.247 1.00 75.75 151 ALA A N 1
ATOM 1091 C CA . ALA A 1 151 ? -19.807 8.959 9.713 1.00 75.75 151 ALA A CA 1
ATOM 1092 C C . ALA A 1 151 ? -19.678 7.435 9.543 1.00 75.75 151 ALA A C 1
ATOM 1094 O O . ALA A 1 151 ? -18.605 6.937 9.206 1.00 75.75 151 ALA A O 1
ATOM 1095 N N . SER A 1 152 ? -20.785 6.699 9.688 1.00 80.81 152 SER A N 1
ATOM 1096 C CA . SER A 1 152 ? -20.839 5.250 9.453 1.00 80.81 152 SER A CA 1
ATOM 1097 C C . SER A 1 152 ? -20.934 4.854 7.981 1.00 80.81 152 SER A C 1
ATOM 1099 O O . SER A 1 152 ? -21.015 3.661 7.674 1.00 80.81 152 SER A O 1
ATOM 1101 N N . LEU A 1 153 ? -20.895 5.825 7.061 1.00 85.12 153 LEU A N 1
ATOM 1102 C CA . LEU A 1 153 ? -21.060 5.615 5.623 1.00 85.12 153 LEU A CA 1
ATOM 1103 C C . LEU A 1 153 ? -22.353 4.847 5.313 1.00 85.12 153 LEU A C 1
ATOM 1105 O O . LEU A 1 153 ? -22.365 3.977 4.436 1.00 85.12 153 LEU A O 1
ATOM 1109 N N . CYS A 1 154 ? -23.439 5.135 6.038 1.00 87.06 154 CYS A N 1
ATOM 1110 C CA . CYS A 1 154 ? -24.671 4.359 5.938 1.00 87.06 154 CYS A CA 1
ATOM 1111 C C . CYS A 1 154 ? -25.310 4.413 4.547 1.00 87.06 154 CYS A C 1
ATOM 1113 O O . CYS A 1 154 ? -25.898 3.416 4.133 1.00 87.06 154 CYS A O 1
ATOM 1115 N N . ASP A 1 155 ? -25.073 5.473 3.768 1.00 82.19 155 ASP A N 1
ATOM 1116 C CA . ASP A 1 155 ? -25.449 5.522 2.347 1.00 82.19 155 ASP A CA 1
ATOM 1117 C C . ASP A 1 155 ? -24.893 4.335 1.548 1.00 82.19 155 ASP A C 1
ATOM 1119 O O . ASP A 1 155 ? -25.540 3.824 0.641 1.00 82.19 155 ASP A O 1
ATOM 1123 N N . THR A 1 156 ? -23.707 3.837 1.904 1.00 75.56 156 THR A N 1
ATOM 1124 C CA . THR A 1 156 ? -23.093 2.682 1.232 1.00 75.56 156 THR A CA 1
ATOM 1125 C C . THR A 1 156 ? -23.644 1.344 1.720 1.00 75.56 156 THR A C 1
ATOM 1127 O O . THR A 1 156 ? -23.673 0.374 0.964 1.00 75.56 156 THR A O 1
ATOM 1130 N N . ARG A 1 157 ? -24.084 1.284 2.980 1.00 85.25 157 ARG A N 1
ATOM 1131 C CA . ARG A 1 157 ? -24.478 0.045 3.666 1.00 85.25 157 ARG A CA 1
ATOM 1132 C C . ARG A 1 157 ? -25.982 -0.223 3.559 1.00 85.25 157 ARG A C 1
ATOM 1134 O O . ARG A 1 157 ? -26.395 -1.382 3.591 1.00 85.25 157 ARG A O 1
ATOM 1141 N N . VAL A 1 158 ? -26.793 0.817 3.352 1.00 88.62 158 VAL A N 1
ATOM 1142 C CA . VAL A 1 158 ? -28.256 0.713 3.237 1.00 88.62 158 VAL A CA 1
ATOM 1143 C C . VAL A 1 158 ? -28.702 -0.061 1.990 1.00 88.62 158 VAL A C 1
ATOM 1145 O O . VAL A 1 158 ? -29.697 -0.779 2.048 1.00 88.62 158 VAL A O 1
ATOM 1148 N N . CYS A 1 159 ? -27.934 -0.030 0.889 1.00 85.88 159 CYS A N 1
ATOM 1149 C CA . CYS A 1 159 ? -28.264 -0.819 -0.304 1.00 85.88 159 CYS A CA 1
ATOM 1150 C C . CYS A 1 159 ? -28.298 -2.331 0.013 1.00 85.88 159 CYS A C 1
ATOM 1152 O O . CYS A 1 159 ? -29.162 -3.045 -0.488 1.00 85.88 159 CYS A O 1
ATOM 1154 N N . ALA A 1 160 ? -27.388 -2.830 0.864 1.00 81.44 160 ALA A N 1
ATOM 1155 C CA . ALA A 1 160 ? -27.370 -4.239 1.270 1.00 81.44 160 ALA A CA 1
ATOM 1156 C C . ALA A 1 160 ? -28.580 -4.591 2.147 1.00 81.44 160 ALA A C 1
ATOM 1158 O O . ALA A 1 160 ? -29.222 -5.617 1.935 1.00 81.44 160 ALA A O 1
ATOM 1159 N N . TYR A 1 161 ? -28.938 -3.702 3.075 1.00 88.56 161 TYR A N 1
ATOM 1160 C CA . TYR A 1 161 ? -30.132 -3.852 3.902 1.00 88.56 161 TYR A CA 1
ATOM 1161 C C . TYR A 1 161 ? -31.413 -3.926 3.077 1.00 88.56 161 TYR A C 1
ATOM 1163 O O . TYR A 1 161 ? -32.229 -4.823 3.282 1.00 88.56 161 TYR A O 1
ATOM 1171 N N . TRP A 1 162 ? -31.575 -3.019 2.112 1.00 89.19 162 TRP A N 1
ATOM 1172 C CA . TRP A 1 162 ? -32.766 -2.987 1.274 1.00 89.19 162 TRP A CA 1
ATOM 1173 C C . TRP A 1 162 ? -32.929 -4.251 0.428 1.00 89.19 162 TRP A C 1
ATOM 1175 O O . TRP A 1 162 ? -34.053 -4.723 0.272 1.00 89.19 162 TRP A O 1
ATOM 1185 N N . ARG A 1 163 ? -31.833 -4.850 -0.056 1.00 80.56 163 ARG A N 1
ATOM 1186 C CA . ARG A 1 163 ? -31.888 -6.143 -0.762 1.00 80.56 163 ARG A CA 1
ATOM 1187 C C . ARG A 1 163 ? -32.399 -7.250 0.141 1.00 80.56 163 ARG A C 1
ATOM 1189 O O . ARG A 1 163 ? -33.344 -7.933 -0.231 1.00 80.56 163 ARG A O 1
ATOM 1196 N N . THR A 1 164 ? -31.812 -7.388 1.327 1.00 80.50 164 THR A N 1
ATOM 1197 C CA . THR A 1 164 ? -32.180 -8.455 2.263 1.00 80.50 164 THR A CA 1
ATOM 1198 C C . THR A 1 164 ? -33.608 -8.291 2.774 1.00 80.50 164 THR A C 1
ATOM 1200 O O . THR A 1 164 ? -34.347 -9.265 2.845 1.00 80.50 164 THR A O 1
ATOM 1203 N N . LYS A 1 165 ? -34.019 -7.066 3.114 1.00 86.44 165 LYS A N 1
ATOM 1204 C CA . LYS A 1 165 ? -35.334 -6.815 3.711 1.00 86.44 165 LYS A CA 1
ATOM 1205 C C . LYS A 1 165 ? -36.475 -6.816 2.697 1.00 86.44 165 LYS A C 1
ATOM 1207 O O . LYS A 1 165 ? -37.527 -7.385 2.971 1.00 86.44 165 LYS A O 1
ATOM 1212 N N . TYR A 1 166 ? -36.288 -6.159 1.554 1.00 84.44 166 TYR A N 1
ATOM 1213 C CA . TYR A 1 166 ? -37.364 -5.932 0.583 1.00 84.44 166 TYR A CA 1
ATOM 1214 C C . TYR A 1 166 ? -37.286 -6.846 -0.640 1.00 84.44 166 TYR A C 1
ATOM 1216 O O . TYR A 1 166 ? -38.125 -6.741 -1.532 1.00 84.44 166 TYR A O 1
ATOM 1224 N N . SER A 1 167 ? -36.302 -7.753 -0.684 1.00 80.00 167 SER A N 1
ATOM 1225 C CA . SER A 1 167 ? -36.058 -8.652 -1.818 1.00 80.00 167 SER A CA 1
ATOM 1226 C C . SER A 1 167 ? -35.840 -7.902 -3.142 1.00 80.00 167 SER A C 1
ATOM 1228 O O . SER A 1 167 ? -36.287 -8.347 -4.195 1.00 80.00 167 SER A O 1
ATOM 1230 N N . VAL A 1 168 ? -35.167 -6.741 -3.102 1.00 79.94 168 VAL A N 1
ATOM 1231 C CA . VAL A 1 168 ? -34.873 -5.953 -4.313 1.00 79.94 168 VAL A CA 1
ATOM 1232 C C . VAL A 1 168 ? -33.843 -6.677 -5.175 1.00 79.94 168 VAL A C 1
ATOM 1234 O O . VAL A 1 168 ? -32.686 -6.848 -4.771 1.00 79.94 168 VAL A O 1
ATOM 1237 N N . VAL A 1 169 ? -34.234 -7.019 -6.402 1.00 74.88 169 VAL A N 1
ATOM 1238 C CA . VAL A 1 169 ? -33.334 -7.537 -7.435 1.00 74.88 169 VAL A CA 1
ATOM 1239 C C . VAL A 1 169 ? -33.019 -6.391 -8.399 1.00 74.88 169 VAL A C 1
ATOM 1241 O O . VAL A 1 169 ? -33.921 -5.942 -9.113 1.00 74.88 169 VAL A O 1
ATOM 1244 N N . PRO A 1 170 ? -31.766 -5.890 -8.442 1.00 70.19 170 PRO A N 1
ATOM 1245 C CA . PRO A 1 170 ? -31.404 -4.776 -9.311 1.00 70.19 170 PRO A CA 1
ATOM 1246 C C . PRO A 1 170 ? -31.867 -5.019 -10.751 1.00 70.19 170 PRO A C 1
ATOM 1248 O O . PRO A 1 170 ? -31.596 -6.073 -11.321 1.00 70.19 170 PRO A O 1
ATOM 1251 N N . PHE A 1 171 ? -32.557 -4.031 -11.326 1.00 61.62 171 PHE A N 1
ATOM 1252 C CA . PHE A 1 171 ? -33.068 -4.027 -12.706 1.00 61.62 171 PHE A CA 1
ATOM 1253 C C . PHE A 1 171 ? -34.155 -5.053 -13.070 1.00 61.62 171 PHE A C 1
ATOM 1255 O O . PHE A 1 171 ? -34.610 -5.033 -14.214 1.00 61.62 171 PHE A O 1
ATOM 1262 N N . LEU A 1 172 ? -34.576 -5.915 -12.144 1.00 62.41 172 LEU A N 1
ATOM 1263 C CA . LEU A 1 172 ? -35.596 -6.938 -12.388 1.00 62.41 172 LEU A CA 1
ATOM 1264 C C . LEU A 1 172 ? -36.885 -6.610 -11.642 1.00 62.41 172 LEU A C 1
ATOM 1266 O O . LEU A 1 172 ? -37.907 -6.358 -12.274 1.00 62.41 172 LEU A O 1
ATOM 1270 N N . GLU A 1 173 ? -36.835 -6.570 -10.311 1.00 75.38 173 GLU A N 1
ATOM 1271 C CA . GLU A 1 173 ? -38.031 -6.442 -9.481 1.00 75.38 173 GLU A CA 1
ATOM 1272 C C . GLU A 1 173 ? -37.731 -5.679 -8.190 1.00 75.38 173 GLU A C 1
ATOM 1274 O O . GLU A 1 173 ? -36.705 -5.877 -7.535 1.00 75.38 173 GLU A O 1
ATOM 1279 N N . TRP A 1 174 ? -38.660 -4.806 -7.802 1.00 78.00 174 TRP A N 1
ATOM 1280 C CA . TRP A 1 174 ? -38.571 -4.038 -6.562 1.00 78.00 174 TRP A CA 1
ATOM 1281 C C . TRP A 1 174 ? -39.044 -4.825 -5.331 1.00 78.00 174 TRP A C 1
ATOM 1283 O O . TRP A 1 174 ? -38.942 -4.309 -4.226 1.00 78.00 174 TRP A O 1
ATOM 1293 N N . GLY A 1 175 ? -39.557 -6.051 -5.478 1.00 84.06 175 GLY A N 1
ATOM 1294 C CA . GLY A 1 175 ? -40.103 -6.820 -4.356 1.00 84.06 175 GLY A CA 1
ATOM 1295 C C . GLY A 1 175 ? -41.142 -6.020 -3.555 1.00 84.06 175 GLY A C 1
ATOM 1296 O O . GLY A 1 175 ? -42.024 -5.385 -4.134 1.00 84.06 175 GLY A O 1
ATOM 1297 N N . SER A 1 176 ? -41.020 -6.008 -2.224 1.00 79.69 176 SER A N 1
ATOM 1298 C CA . SER A 1 176 ? -41.867 -5.204 -1.322 1.00 79.69 176 SER A CA 1
ATOM 1299 C C . SER A 1 176 ? -41.328 -3.785 -1.076 1.00 79.69 176 SER A C 1
ATOM 1301 O O . SER A 1 176 ? -41.757 -3.110 -0.138 1.00 79.69 176 SER A O 1
ATOM 1303 N N . PHE A 1 177 ? -40.377 -3.318 -1.891 1.00 85.50 177 PHE A N 1
ATOM 1304 C CA . PHE A 1 177 ? -39.662 -2.068 -1.655 1.00 85.50 177 PHE A CA 1
ATOM 1305 C C . PHE A 1 177 ? -40.574 -0.843 -1.821 1.00 85.50 177 PHE A C 1
ATOM 1307 O O . PHE A 1 177 ? -41.121 -0.621 -2.911 1.00 85.50 177 PHE A O 1
ATOM 1314 N N . PRO A 1 178 ? -40.729 -0.014 -0.769 1.00 82.12 178 PRO A N 1
ATOM 1315 C CA . PRO A 1 178 ? -41.637 1.122 -0.790 1.00 82.12 178 PRO A CA 1
ATOM 1316 C C . PRO A 1 178 ? -41.355 2.081 -1.947 1.00 82.12 178 PRO A C 1
ATOM 1318 O O . PRO A 1 178 ? -40.209 2.463 -2.190 1.00 82.12 178 PRO A O 1
ATOM 1321 N N . GLN A 1 179 ? -42.415 2.551 -2.610 1.00 77.31 179 GLN A N 1
ATOM 1322 C CA . GLN A 1 179 ? -42.314 3.462 -3.758 1.00 77.31 179 GLN A CA 1
ATOM 1323 C C . GLN A 1 179 ? -41.495 4.729 -3.453 1.00 77.31 179 GLN A C 1
ATOM 1325 O O . GLN A 1 179 ? -40.773 5.224 -4.315 1.00 77.31 179 GLN A O 1
ATOM 1330 N N . ALA A 1 180 ? -41.567 5.232 -2.216 1.00 72.62 180 ALA A N 1
ATOM 1331 C CA . ALA A 1 180 ? -40.794 6.389 -1.763 1.00 72.62 180 ALA A CA 1
ATOM 1332 C C . ALA A 1 180 ? -39.271 6.140 -1.757 1.00 72.62 180 ALA A C 1
ATOM 1334 O O . ALA A 1 180 ? -38.499 7.071 -1.975 1.00 72.62 180 ALA A O 1
ATOM 1335 N N . LEU A 1 181 ? -38.835 4.890 -1.559 1.00 81.19 181 LEU A N 1
ATOM 1336 C CA . LEU A 1 181 ? -37.422 4.499 -1.527 1.00 81.19 181 LEU A CA 1
ATOM 1337 C C . LEU A 1 181 ? -36.894 4.047 -2.898 1.00 81.19 181 LEU A C 1
ATOM 1339 O O . LEU A 1 181 ? -35.691 4.130 -3.143 1.00 81.19 181 LEU A O 1
ATOM 1343 N N . GLN A 1 182 ? -37.772 3.656 -3.829 1.00 84.44 182 GLN A N 1
ATOM 1344 C CA . GLN A 1 182 ? -37.387 3.309 -5.207 1.00 84.44 182 GLN A CA 1
ATOM 1345 C C . GLN A 1 182 ? -36.656 4.460 -5.912 1.00 84.44 182 GLN A C 1
ATOM 1347 O O . GLN A 1 182 ? -35.669 4.233 -6.608 1.00 84.44 182 GLN A O 1
ATOM 1352 N N . ASN A 1 183 ? -37.068 5.709 -5.671 1.00 77.62 183 ASN A N 1
ATOM 1353 C CA . ASN A 1 183 ? -36.371 6.879 -6.212 1.00 77.62 183 ASN A CA 1
ATOM 1354 C C . ASN A 1 183 ? -34.978 7.046 -5.579 1.00 77.62 183 ASN A C 1
ATOM 1356 O O . ASN A 1 183 ? -34.007 7.330 -6.282 1.00 77.62 183 ASN A O 1
ATOM 1360 N N . ALA A 1 184 ? -34.857 6.813 -4.268 1.00 77.88 184 ALA A N 1
ATOM 1361 C CA . ALA A 1 184 ? -33.594 6.917 -3.536 1.00 77.88 184 ALA A CA 1
ATOM 1362 C C . ALA A 1 184 ? -32.551 5.902 -4.025 1.00 77.88 184 ALA A C 1
ATOM 1364 O O . ALA A 1 184 ? -31.370 6.228 -4.104 1.00 77.88 184 ALA A O 1
ATOM 1365 N N . TRP A 1 185 ? -32.984 4.712 -4.450 1.00 80.12 185 TRP A N 1
ATOM 1366 C CA . TRP A 1 185 ? -32.116 3.661 -4.994 1.00 80.12 185 TRP A CA 1
ATOM 1367 C C . TRP A 1 185 ? -31.187 4.146 -6.121 1.00 80.12 185 TRP A C 1
ATOM 1369 O O . TRP A 1 185 ? -30.015 3.772 -6.190 1.00 80.12 185 TRP A O 1
ATOM 1379 N N . SER A 1 186 ? -31.700 5.017 -6.994 1.00 69.38 186 SER A N 1
ATOM 1380 C CA . SER A 1 186 ? -30.943 5.652 -8.082 1.00 69.38 186 SER A CA 1
ATOM 1381 C C . SER A 1 186 ? -30.156 6.904 -7.670 1.00 69.38 186 SER A C 1
ATOM 1383 O O . SER A 1 186 ? -29.272 7.330 -8.414 1.00 69.38 186 SER A O 1
ATOM 1385 N N . PHE A 1 187 ? -30.456 7.499 -6.512 1.00 66.19 187 PHE A N 1
ATOM 1386 C CA . PHE A 1 187 ? -29.838 8.740 -6.026 1.00 66.19 187 PHE A CA 1
ATOM 1387 C C . PHE A 1 187 ? -28.725 8.535 -5.001 1.00 66.19 187 PHE A C 1
ATOM 1389 O O . PHE A 1 187 ? -27.924 9.454 -4.833 1.00 66.19 187 PHE A O 1
ATOM 1396 N N . VAL A 1 188 ? -28.628 7.361 -4.368 1.00 65.62 188 VAL A N 1
ATOM 1397 C CA . VAL A 1 188 ? -27.488 6.996 -3.513 1.00 65.62 188 VAL A CA 1
ATOM 1398 C C . VAL A 1 188 ? -26.210 7.066 -4.352 1.00 65.62 188 VAL A C 1
ATOM 1400 O O . VAL A 1 188 ? -25.867 6.118 -5.052 1.00 65.62 188 VAL A O 1
ATOM 1403 N N . ARG A 1 189 ? -25.524 8.212 -4.328 1.00 55.62 189 ARG A N 1
ATOM 1404 C CA . ARG A 1 189 ? -24.224 8.426 -4.965 1.00 55.62 189 ARG A CA 1
ATOM 1405 C C . ARG A 1 189 ? -23.165 8.423 -3.881 1.00 55.62 189 ARG A C 1
ATOM 1407 O O . ARG A 1 189 ? -23.126 9.299 -3.026 1.00 55.62 189 ARG A O 1
ATOM 1414 N N . GLN A 1 190 ? -22.302 7.422 -3.936 1.00 59.44 190 GLN A N 1
ATOM 1415 C CA . GLN A 1 190 ? -21.138 7.316 -3.064 1.00 59.44 190 GLN A CA 1
ATOM 1416 C C . GLN A 1 190 ? -20.088 8.406 -3.342 1.00 59.44 190 GLN A C 1
ATOM 1418 O O . GLN A 1 190 ? -20.101 9.007 -4.419 1.00 59.44 190 GLN A O 1
ATOM 1423 N N . PRO A 1 191 ? -19.044 8.510 -2.496 1.00 48.69 191 PRO A N 1
ATOM 1424 C CA . PRO A 1 191 ? -17.756 9.087 -2.895 1.00 48.69 191 PRO A CA 1
ATOM 1425 C C . PRO A 1 191 ? -17.169 8.468 -4.184 1.00 48.69 191 PRO A C 1
ATOM 1427 O O . PRO A 1 191 ? -16.353 9.093 -4.850 1.00 48.69 191 PRO A O 1
ATOM 1430 N N . SER A 1 192 ? -17.593 7.251 -4.560 1.00 43.03 192 SER A N 1
ATOM 1431 C CA . SER A 1 192 ? -17.190 6.552 -5.791 1.00 43.03 192 SER A CA 1
ATOM 1432 C C . SER A 1 192 ? -17.997 6.931 -7.045 1.00 43.03 192 SER A C 1
ATOM 1434 O O . SER A 1 192 ? -17.680 6.452 -8.133 1.00 43.03 192 SER A O 1
ATOM 1436 N N . GLY A 1 193 ? -19.048 7.754 -6.920 1.00 57.28 193 GLY A N 1
ATOM 1437 C CA . GLY A 1 193 ? -19.911 8.166 -8.036 1.00 57.28 193 GLY A CA 1
ATOM 1438 C C . GLY A 1 193 ? -20.916 7.112 -8.527 1.00 57.28 193 GLY A C 1
ATOM 1439 O O . GLY A 1 193 ? -21.610 7.370 -9.506 1.00 57.28 193 GLY A O 1
ATOM 1440 N N . LYS A 1 194 ? -21.010 5.957 -7.856 1.00 54.59 194 LYS A N 1
ATOM 1441 C CA . LYS A 1 194 ? -21.870 4.822 -8.234 1.00 54.59 194 LYS A CA 1
ATOM 1442 C C . LYS A 1 194 ? -23.221 4.806 -7.505 1.00 54.59 194 LYS A C 1
ATOM 1444 O O . LYS A 1 194 ? -23.286 5.230 -6.352 1.00 54.59 194 LYS A O 1
ATOM 1449 N N . THR A 1 195 ? -24.252 4.278 -8.167 1.00 74.69 195 THR A N 1
ATOM 1450 C CA . THR A 1 195 ? -25.634 4.037 -7.679 1.00 74.69 195 THR A CA 1
ATOM 1451 C C . THR A 1 195 ? -25.781 2.679 -6.968 1.00 74.69 195 THR A C 1
ATOM 1453 O O . THR A 1 195 ? -24.944 1.802 -7.176 1.00 74.69 195 THR A O 1
ATOM 1456 N N . CYS A 1 196 ? -26.851 2.419 -6.186 1.00 72.06 196 CYS A N 1
ATOM 1457 C CA . CYS A 1 196 ? -27.076 1.083 -5.574 1.00 72.06 196 CYS A CA 1
ATOM 1458 C C . CYS A 1 196 ? -27.095 -0.058 -6.618 1.00 72.06 196 CYS A C 1
ATOM 1460 O O . CYS A 1 196 ? -26.725 -1.196 -6.317 1.00 72.06 196 CYS A O 1
ATOM 1462 N N . ASN A 1 197 ? -27.466 0.264 -7.860 1.00 66.31 197 ASN A N 1
ATOM 1463 C CA . ASN A 1 197 ? -27.409 -0.618 -9.024 1.00 66.31 197 ASN A CA 1
ATOM 1464 C C . ASN A 1 197 ? -25.982 -1.000 -9.455 1.00 66.31 197 ASN A C 1
ATOM 1466 O O . ASN A 1 197 ? -25.769 -2.065 -10.012 1.00 66.31 197 ASN A O 1
ATOM 1470 N N . GLU A 1 198 ? -24.995 -0.139 -9.228 1.00 59.16 198 GLU A N 1
ATOM 1471 C CA . GLU A 1 198 ? -23.593 -0.353 -9.620 1.00 59.16 198 GLU A CA 1
ATOM 1472 C C . GLU A 1 198 ? -22.739 -0.900 -8.462 1.00 59.16 198 GLU A C 1
ATOM 1474 O O . GLU A 1 198 ? -21.561 -1.214 -8.639 1.00 59.16 198 GLU A O 1
ATOM 1479 N N . LEU A 1 199 ? -23.332 -0.992 -7.269 1.00 56.16 199 LEU A N 1
ATOM 1480 C CA . LEU A 1 199 ? -22.691 -1.370 -6.006 1.00 56.16 199 LEU A CA 1
ATOM 1481 C C . LEU A 1 199 ? -23.099 -2.752 -5.508 1.00 56.16 199 LEU A C 1
ATOM 1483 O O . LEU A 1 199 ? -22.621 -3.196 -4.468 1.00 56.16 199 LEU A O 1
ATOM 1487 N N . SER A 1 200 ? -23.983 -3.436 -6.226 1.00 55.16 200 SER A N 1
ATOM 1488 C CA . SER A 1 200 ? -24.688 -4.620 -5.741 1.00 55.16 200 SER A CA 1
ATOM 1489 C C . SER A 1 200 ? -23.811 -5.881 -5.605 1.00 55.16 200 SER A C 1
ATOM 1491 O O . SER A 1 200 ? -24.344 -6.965 -5.403 1.00 55.16 200 SER A O 1
ATOM 1493 N N . GLY A 1 201 ? -22.481 -5.785 -5.681 1.00 58.53 201 GLY A N 1
ATOM 1494 C CA . GLY A 1 201 ? -21.602 -6.958 -5.679 1.00 58.53 201 GLY A CA 1
ATOM 1495 C C . GLY A 1 201 ? -21.914 -7.936 -6.827 1.00 58.53 201 GLY A C 1
ATOM 1496 O O . GLY A 1 201 ? -22.736 -7.632 -7.694 1.00 58.53 201 GLY A O 1
ATOM 1497 N N . PRO A 1 202 ? -21.244 -9.098 -6.871 1.00 65.94 202 PRO A N 1
ATOM 1498 C CA . PRO A 1 202 ? -21.608 -10.153 -7.807 1.00 65.94 202 PRO A CA 1
ATOM 1499 C C . PRO A 1 202 ? -23.050 -10.629 -7.549 1.00 65.94 202 PRO A C 1
ATOM 1501 O O . PRO A 1 202 ? -23.486 -10.733 -6.402 1.00 65.94 202 PRO A O 1
ATOM 1504 N N . LEU A 1 203 ? -23.797 -10.875 -8.625 1.00 69.31 203 LEU A N 1
ATOM 1505 C CA . LEU A 1 203 ? -25.117 -11.498 -8.609 1.00 69.31 203 LEU A CA 1
ATOM 1506 C C . LEU A 1 203 ? -25.021 -12.898 -7.991 1.00 69.31 203 LEU A C 1
ATOM 1508 O O . LEU A 1 203 ? -24.067 -13.631 -8.238 1.00 69.31 203 LEU A O 1
ATOM 1512 N N . ASP A 1 204 ? -26.020 -13.261 -7.193 1.00 75.94 204 ASP A N 1
ATOM 1513 C CA . ASP A 1 204 ? -26.208 -14.624 -6.705 1.00 75.94 204 ASP A CA 1
ATOM 1514 C C . ASP A 1 204 ? -26.880 -15.496 -7.798 1.00 75.94 204 ASP A C 1
ATOM 1516 O O . ASP A 1 204 ? -27.250 -14.978 -8.863 1.00 75.94 204 ASP A O 1
ATOM 1520 N N . PRO A 1 205 ? -27.050 -16.820 -7.592 1.00 77.62 205 PRO A N 1
ATOM 1521 C CA . PRO A 1 205 ? -27.702 -17.685 -8.578 1.00 77.62 205 PRO A CA 1
ATOM 1522 C C . PRO A 1 205 ? -29.070 -17.176 -9.041 1.00 77.62 205 PRO A C 1
ATOM 1524 O O . PRO A 1 205 ? -29.379 -17.247 -10.230 1.00 77.62 205 PRO A O 1
ATOM 1527 N N . SER A 1 206 ? -29.864 -16.605 -8.135 1.00 75.12 206 SER A N 1
ATOM 1528 C CA . SER A 1 206 ? -31.189 -16.053 -8.431 1.00 75.12 206 SER A CA 1
ATOM 1529 C C . SER A 1 206 ? -31.117 -14.836 -9.353 1.00 75.12 206 SER A C 1
ATOM 1531 O O . SER A 1 206 ? -31.867 -14.759 -10.327 1.00 75.12 206 SER A O 1
ATOM 1533 N N . GLY A 1 207 ? -30.190 -13.910 -9.097 1.00 77.00 207 GLY A N 1
ATOM 1534 C CA . GLY A 1 207 ? -29.958 -12.732 -9.932 1.00 77.00 207 GLY A CA 1
ATOM 1535 C C . GLY A 1 207 ? -29.429 -13.084 -11.323 1.00 77.00 207 GLY A C 1
ATOM 1536 O O . GLY A 1 207 ? -29.908 -12.544 -12.322 1.00 77.00 207 GLY A O 1
ATOM 1537 N N . CYS A 1 208 ? -28.495 -14.034 -11.412 1.00 82.06 208 CYS A N 1
ATOM 1538 C CA . CYS A 1 208 ? -28.005 -14.543 -12.695 1.00 82.06 208 CYS A CA 1
ATOM 1539 C C . CYS A 1 208 ? -29.105 -15.274 -13.480 1.00 82.06 208 CYS A C 1
ATOM 1541 O O . CYS A 1 208 ? -29.265 -15.048 -14.680 1.00 82.06 208 CYS A O 1
ATOM 1543 N N . GLY A 1 209 ? -29.901 -16.101 -12.799 1.00 80.88 209 GLY A N 1
ATOM 1544 C CA . GLY A 1 209 ? -31.054 -16.787 -13.373 1.00 80.88 209 GLY A CA 1
ATOM 1545 C C . GLY A 1 209 ? -32.114 -15.830 -13.911 1.00 80.88 209 GLY A C 1
ATOM 1546 O O . GLY A 1 209 ? -32.559 -15.977 -15.047 1.00 80.88 209 GLY A O 1
ATOM 1547 N N . GLY A 1 210 ? -32.448 -14.788 -13.146 1.00 78.31 210 GLY A N 1
ATOM 1548 C CA . GLY A 1 210 ? -33.388 -13.748 -13.566 1.00 78.31 210 GLY A CA 1
ATOM 1549 C C . GLY A 1 210 ? -32.951 -13.022 -14.841 1.00 78.31 210 GLY A C 1
ATOM 1550 O O . GLY A 1 210 ? -33.775 -12.792 -15.724 1.00 78.31 210 GLY A O 1
ATOM 1551 N N . LEU A 1 211 ? -31.655 -12.721 -14.999 1.00 77.06 211 LEU A N 1
ATOM 1552 C CA . LEU A 1 211 ? -31.140 -12.110 -16.233 1.00 77.06 211 LEU A CA 1
ATOM 1553 C C . LEU A 1 211 ? -31.283 -13.031 -17.451 1.00 77.06 211 LEU A C 1
ATOM 1555 O O . LEU A 1 211 ? -31.646 -12.563 -18.533 1.00 77.06 211 LEU A O 1
ATOM 1559 N N . VAL A 1 212 ? -31.021 -14.330 -17.283 1.00 79.12 212 VAL A N 1
ATOM 1560 C CA . VAL A 1 212 ? -31.192 -15.329 -18.351 1.00 79.12 212 VAL A CA 1
ATOM 1561 C C . VAL A 1 212 ? -32.640 -15.400 -18.805 1.00 79.12 212 VAL A C 1
ATOM 1563 O O . VAL A 1 212 ? -32.902 -15.375 -20.007 1.00 79.12 212 VAL A O 1
ATOM 1566 N N . GLU A 1 213 ? -33.574 -15.443 -17.860 1.00 79.44 213 GLU A N 1
ATOM 1567 C CA . GLU A 1 213 ? -35.001 -15.550 -18.159 1.00 79.44 213 GLU A CA 1
ATOM 1568 C C . GLU A 1 213 ? -35.568 -14.274 -18.783 1.00 79.44 213 GLU A C 1
ATOM 1570 O O . GLU A 1 213 ? -36.278 -14.345 -19.786 1.00 79.44 213 GLU A O 1
ATOM 1575 N N . ALA A 1 214 ? -35.229 -13.106 -18.234 1.00 75.94 214 ALA A N 1
ATOM 1576 C CA . ALA A 1 214 ? -35.797 -11.832 -18.670 1.00 75.94 214 ALA A CA 1
ATOM 1577 C C . ALA A 1 214 ? -35.240 -11.347 -20.018 1.00 75.94 214 ALA A C 1
ATOM 1579 O O . ALA A 1 214 ? -35.964 -10.722 -20.794 1.00 75.94 214 ALA A O 1
ATOM 1580 N N . PHE A 1 215 ? -33.968 -11.632 -20.318 1.00 79.62 215 PHE A N 1
ATOM 1581 C CA . PHE A 1 215 ? -33.278 -11.085 -21.497 1.00 79.62 215 PHE A CA 1
ATOM 1582 C C . PHE A 1 215 ? -32.810 -12.150 -22.493 1.00 79.62 215 PHE A C 1
ATOM 1584 O O . PHE A 1 215 ? -32.089 -11.835 -23.444 1.00 79.62 215 PHE A O 1
ATOM 1591 N N . ASN A 1 216 ? -33.239 -13.401 -22.300 1.00 78.50 216 ASN A N 1
ATOM 1592 C CA . ASN A 1 216 ? -32.916 -14.541 -23.157 1.00 78.50 216 ASN A CA 1
ATOM 1593 C C . ASN A 1 216 ? -31.394 -14.712 -23.362 1.00 78.50 216 ASN A C 1
ATOM 1595 O O . ASN A 1 216 ? -30.907 -14.966 -24.470 1.00 78.50 216 ASN A O 1
ATOM 1599 N N . VAL A 1 217 ? -30.628 -14.496 -22.287 1.00 75.25 217 VAL A N 1
ATOM 1600 C CA . VAL A 1 217 ? -29.159 -14.545 -22.300 1.00 75.25 217 VAL A CA 1
ATOM 1601 C C . VAL A 1 217 ? -28.714 -15.988 -22.490 1.00 75.25 217 VAL A C 1
ATOM 1603 O O . VAL A 1 217 ? -29.202 -16.893 -21.820 1.00 75.25 217 VAL A O 1
ATOM 1606 N N . THR A 1 218 ? -27.783 -16.219 -23.415 1.00 72.62 218 THR A N 1
ATOM 1607 C CA . THR A 1 218 ? -27.233 -17.554 -23.671 1.00 72.62 218 THR A CA 1
ATOM 1608 C C . THR A 1 218 ? -25.801 -17.628 -23.130 1.00 72.62 218 THR A C 1
ATOM 1610 O O . THR A 1 218 ? -24.922 -16.990 -23.727 1.00 72.62 218 THR A O 1
ATOM 1613 N N . PRO A 1 219 ? -25.545 -18.418 -22.064 1.00 63.97 219 PRO A N 1
ATOM 1614 C CA . PRO A 1 219 ? -24.219 -18.571 -21.462 1.00 63.97 219 PRO A CA 1
ATOM 1615 C C . PRO A 1 219 ? -23.133 -18.869 -22.496 1.00 63.97 219 PRO A C 1
ATOM 1617 O O . PRO A 1 219 ? -23.306 -19.742 -23.351 1.00 63.97 219 PRO A O 1
ATOM 1620 N N . GLY A 1 220 ? -22.029 -18.122 -22.452 1.00 58.22 220 GLY A N 1
ATOM 1621 C CA . GLY A 1 220 ? -20.877 -18.295 -23.344 1.00 58.22 220 GLY A CA 1
ATOM 1622 C C . GLY A 1 220 ? -21.093 -18.046 -24.848 1.00 58.22 220 GLY A C 1
ATOM 1623 O O . GLY A 1 220 ? -20.178 -18.334 -25.619 1.00 58.22 220 GLY A O 1
ATOM 1624 N N . VAL A 1 221 ? -22.255 -17.541 -25.293 1.00 56.72 221 VAL A N 1
ATOM 1625 C CA . VAL A 1 221 ? -22.568 -17.393 -26.734 1.00 56.72 221 VAL A CA 1
ATOM 1626 C C . VAL A 1 221 ? -23.115 -16.012 -27.097 1.00 56.72 221 VAL A C 1
ATOM 1628 O O . VAL A 1 221 ? -22.641 -15.404 -28.057 1.00 56.72 221 VAL A O 1
ATOM 1631 N N . SER A 1 222 ? -24.119 -15.504 -26.378 1.00 64.25 222 SER A N 1
ATOM 1632 C CA . SER A 1 222 ? -24.745 -14.218 -26.708 1.00 64.25 222 SER A CA 1
ATOM 1633 C C . SER A 1 222 ? -25.363 -13.570 -25.474 1.00 64.25 222 SER A C 1
ATOM 1635 O O . SER A 1 222 ? -26.132 -14.198 -24.750 1.00 64.25 222 SER A O 1
ATOM 1637 N N . TYR A 1 223 ? -25.085 -12.281 -25.298 1.00 69.88 223 TYR A N 1
ATOM 1638 C CA . TYR A 1 223 ? -25.599 -11.467 -24.196 1.00 69.88 223 TYR A CA 1
ATOM 1639 C C . TYR A 1 223 ? -27.051 -11.006 -24.397 1.00 69.88 223 TYR A C 1
ATOM 1641 O O . TYR A 1 223 ? -27.516 -10.151 -23.654 1.00 69.88 223 TYR A O 1
ATOM 1649 N N . GLY A 1 224 ? -27.770 -11.527 -25.399 1.00 70.44 224 GLY A N 1
ATOM 1650 C CA . GLY A 1 224 ? -29.145 -11.113 -25.685 1.00 70.44 224 GLY A CA 1
ATOM 1651 C C . GLY A 1 224 ? -29.278 -9.590 -25.824 1.00 70.44 224 GLY A C 1
ATOM 1652 O O . GLY A 1 224 ? -28.428 -8.933 -26.427 1.00 70.44 224 GLY A O 1
ATOM 1653 N N . SER A 1 225 ? -30.341 -9.031 -25.243 1.00 74.38 225 SER A N 1
ATOM 1654 C CA . SER A 1 225 ? -30.628 -7.589 -25.188 1.00 74.38 225 SER A CA 1
ATOM 1655 C C . SER A 1 225 ? -30.054 -6.881 -23.950 1.00 74.38 225 SER A C 1
ATOM 1657 O O . SER A 1 225 ? -30.499 -5.781 -23.616 1.00 74.38 225 SER A O 1
ATOM 1659 N N . LEU A 1 226 ? -29.069 -7.473 -23.259 1.00 76.12 226 LEU A N 1
ATOM 1660 C CA . LEU A 1 226 ? -28.457 -6.843 -22.087 1.00 76.12 226 LEU A CA 1
ATOM 1661 C C . LEU A 1 226 ? -27.796 -5.506 -22.447 1.00 76.12 226 LEU A C 1
ATOM 1663 O O . LEU A 1 226 ? -27.055 -5.383 -23.426 1.00 76.12 226 LEU A O 1
ATOM 1667 N N . THR A 1 227 ? -28.010 -4.502 -21.598 1.00 76.69 227 THR A N 1
ATOM 1668 C CA . THR A 1 227 ? -27.269 -3.237 -21.676 1.00 76.69 227 THR A CA 1
ATOM 1669 C C . THR A 1 227 ? -25.793 -3.445 -21.297 1.00 76.69 227 THR A C 1
ATOM 1671 O O . THR A 1 227 ? -25.470 -4.411 -20.598 1.00 76.69 227 THR A O 1
ATOM 1674 N N . PRO A 1 228 ? -24.869 -2.542 -21.687 1.00 72.31 228 PRO A N 1
ATOM 1675 C CA . PRO A 1 228 ? -23.452 -2.655 -21.326 1.00 72.31 228 PRO A CA 1
ATOM 1676 C C . PRO A 1 228 ? -23.196 -2.826 -19.819 1.00 72.31 228 PRO A C 1
ATOM 1678 O O . PRO A 1 228 ? -22.327 -3.605 -19.434 1.00 72.31 228 PRO A O 1
ATOM 1681 N N . SER A 1 229 ? -23.985 -2.166 -18.965 1.00 60.81 229 SER A N 1
ATOM 1682 C CA . SER A 1 229 ? -23.866 -2.280 -17.506 1.00 60.81 229 SER A CA 1
ATOM 1683 C C . SER A 1 229 ? -24.348 -3.636 -16.979 1.00 60.81 229 SER A C 1
ATOM 1685 O O . SER A 1 229 ? -23.700 -4.222 -16.116 1.00 60.81 229 SER A O 1
ATOM 1687 N N . MET A 1 230 ? -25.440 -4.176 -17.534 1.00 71.62 230 MET A N 1
ATOM 1688 C CA . MET A 1 230 ? -25.929 -5.519 -17.188 1.00 71.62 230 MET A CA 1
ATOM 1689 C C . MET A 1 230 ? -24.957 -6.608 -17.645 1.00 71.62 230 MET A C 1
ATOM 1691 O O . MET A 1 230 ? -24.764 -7.596 -16.945 1.00 71.62 230 MET A O 1
ATOM 1695 N N . ARG A 1 231 ? -24.304 -6.409 -18.794 1.00 79.69 231 ARG A N 1
ATOM 1696 C CA . ARG A 1 231 ? -23.269 -7.311 -19.306 1.00 79.69 231 ARG A CA 1
ATOM 1697 C C . ARG A 1 231 ? -22.041 -7.345 -18.402 1.00 79.69 231 ARG A C 1
ATOM 1699 O O . ARG A 1 231 ? -21.588 -8.425 -18.048 1.00 79.69 231 ARG A O 1
ATOM 1706 N N . LEU A 1 232 ? -21.555 -6.175 -17.982 1.00 71.75 232 LEU A N 1
ATOM 1707 C CA . LEU A 1 232 ? -20.424 -6.084 -17.059 1.00 71.75 232 LEU A CA 1
ATOM 1708 C C . LEU A 1 232 ? -20.722 -6.809 -15.739 1.00 71.75 232 LEU A C 1
ATOM 1710 O O . LEU A 1 232 ? -19.854 -7.495 -15.211 1.00 71.75 232 LEU A O 1
ATOM 1714 N N . MET A 1 233 ? -21.957 -6.684 -15.243 1.00 71.44 233 MET A N 1
ATOM 1715 C CA . MET A 1 233 ? -22.415 -7.354 -14.028 1.00 71.44 233 MET A CA 1
ATOM 1716 C C . MET A 1 233 ? -22.554 -8.869 -14.215 1.00 71.44 233 MET A C 1
ATOM 1718 O O . MET A 1 233 ? -22.110 -9.624 -13.354 1.00 71.44 233 MET A O 1
ATOM 1722 N N . TYR A 1 234 ? -23.118 -9.319 -15.339 1.00 80.69 234 TYR A N 1
ATOM 1723 C CA . TYR A 1 234 ? -23.220 -10.738 -15.694 1.00 80.69 234 TYR A CA 1
ATOM 1724 C C . TYR A 1 234 ? -21.830 -11.396 -15.743 1.00 80.69 234 TYR A C 1
ATOM 1726 O O . TYR A 1 234 ? -21.615 -12.437 -15.123 1.00 80.69 234 TYR A O 1
ATOM 1734 N N . ASP A 1 235 ? -20.866 -10.744 -16.404 1.00 77.19 235 ASP A N 1
ATOM 1735 C CA . ASP A 1 235 ? -19.486 -11.228 -16.527 1.00 77.19 235 ASP A CA 1
ATOM 1736 C C . ASP A 1 235 ? -18.734 -11.187 -15.184 1.00 77.19 235 ASP A C 1
ATOM 1738 O O . ASP A 1 235 ? -18.047 -12.142 -14.826 1.00 77.19 235 ASP A O 1
ATOM 1742 N N . SER A 1 236 ? -18.879 -10.111 -14.397 1.00 72.25 236 SER A N 1
ATOM 1743 C CA . SER A 1 236 ? -18.185 -9.979 -13.105 1.00 72.25 236 SER A CA 1
ATOM 1744 C C . SER A 1 236 ? -18.702 -10.927 -12.024 1.00 72.25 236 SER A C 1
ATOM 1746 O O . SER A 1 236 ? -18.022 -11.130 -11.021 1.00 72.25 236 SER A O 1
ATOM 1748 N N . SER A 1 237 ? -19.911 -11.461 -12.204 1.00 72.56 237 SER A N 1
ATOM 1749 C CA . SER A 1 237 ? -20.564 -12.361 -11.245 1.00 72.56 237 SER A CA 1
ATOM 1750 C C . SER A 1 237 ? -20.349 -13.836 -11.565 1.00 72.56 237 SER A C 1
ATOM 1752 O O . SER A 1 237 ? -20.879 -14.679 -10.853 1.00 72.56 237 SER A O 1
ATOM 1754 N N . ASP A 1 238 ? -19.607 -14.146 -12.634 1.00 80.19 238 ASP A N 1
ATOM 1755 C CA . ASP A 1 238 ? -19.454 -15.507 -13.154 1.00 80.19 238 ASP A CA 1
ATOM 1756 C C . ASP A 1 238 ? -20.813 -16.204 -13.351 1.00 80.19 238 ASP A C 1
ATOM 1758 O O . ASP A 1 238 ? -21.015 -17.361 -12.983 1.00 80.19 238 ASP A O 1
ATOM 1762 N N . CYS A 1 239 ? -21.790 -15.481 -13.917 1.00 79.50 239 CYS A N 1
ATOM 1763 C CA . CYS A 1 239 ? -23.157 -15.991 -14.020 1.00 79.50 239 CYS A CA 1
ATOM 1764 C C . CYS A 1 239 ? -23.246 -17.325 -14.774 1.00 79.50 239 CYS A C 1
ATOM 1766 O O . CYS A 1 239 ? -24.103 -18.142 -14.449 1.00 79.50 239 CYS A O 1
ATOM 1768 N N . ASP A 1 240 ? -22.329 -17.593 -15.707 1.00 77.00 240 ASP A N 1
ATOM 1769 C CA . ASP A 1 240 ? -22.246 -18.871 -16.416 1.00 77.00 240 ASP A CA 1
ATOM 1770 C C . ASP A 1 240 ? -22.104 -20.081 -15.463 1.00 77.00 240 ASP A C 1
ATOM 1772 O O . ASP A 1 240 ? -22.648 -21.145 -15.763 1.00 77.00 240 ASP A O 1
ATOM 1776 N N . SER A 1 241 ? -21.433 -19.944 -14.309 1.00 69.38 241 SER A N 1
ATOM 1777 C CA . SER A 1 241 ? -21.294 -21.021 -13.312 1.00 69.38 241 SER A CA 1
ATOM 1778 C C . SER A 1 241 ? -22.468 -21.082 -12.325 1.00 69.38 241 SER A C 1
ATOM 1780 O O . SER A 1 241 ? -22.900 -22.169 -11.925 1.00 69.38 241 SER A O 1
ATOM 1782 N N . LEU A 1 242 ? -23.047 -19.929 -11.981 1.00 77.56 242 LEU A N 1
ATOM 1783 C CA . LEU A 1 242 ? -24.166 -19.815 -11.038 1.00 77.56 242 LEU A CA 1
ATOM 1784 C C . LEU A 1 242 ? -25.517 -20.230 -11.645 1.00 77.56 242 LEU A C 1
ATOM 1786 O O . LEU A 1 242 ? -26.408 -20.684 -10.924 1.00 77.56 242 LEU A O 1
ATOM 1790 N N . ILE A 1 243 ? -25.663 -20.165 -12.970 1.00 78.88 243 ILE A N 1
ATOM 1791 C CA . ILE A 1 243 ? -26.876 -20.601 -13.684 1.00 78.88 243 ILE A CA 1
ATOM 1792 C C . ILE A 1 243 ? -27.156 -22.099 -13.487 1.00 78.88 243 ILE A C 1
ATOM 1794 O O . ILE A 1 243 ? -28.321 -22.482 -13.379 1.00 78.88 243 ILE A O 1
ATOM 1798 N N . CYS A 1 244 ? -26.125 -22.950 -13.354 1.00 75.50 244 CYS A N 1
ATOM 1799 C CA . CYS A 1 244 ? -26.335 -24.371 -13.040 1.00 75.50 244 CYS A CA 1
ATOM 1800 C C . CYS A 1 244 ? -27.065 -24.534 -11.690 1.00 75.50 244 CYS A C 1
ATOM 1802 O O . CYS A 1 244 ? -27.970 -25.361 -11.578 1.00 75.50 244 CYS A O 1
ATOM 1804 N N . GLN A 1 245 ? -26.703 -23.738 -10.676 1.00 74.62 245 GLN A N 1
ATOM 1805 C CA . GLN A 1 245 ? -27.327 -23.795 -9.348 1.00 74.62 245 GLN A CA 1
ATOM 1806 C C . GLN A 1 245 ? -28.774 -23.297 -9.394 1.00 74.62 245 GLN A C 1
ATOM 1808 O O . GLN A 1 245 ? -29.657 -23.929 -8.821 1.00 74.62 245 GLN A O 1
ATOM 1813 N N . TYR A 1 246 ? -29.026 -22.219 -10.141 1.00 81.50 246 TYR A N 1
ATOM 1814 C CA . TYR A 1 246 ? -30.366 -21.669 -10.339 1.00 81.50 246 TYR A CA 1
ATOM 1815 C C . TYR A 1 246 ? -31.318 -22.636 -11.048 1.00 81.50 246 TYR A C 1
ATOM 1817 O O . TYR A 1 246 ? -32.444 -22.846 -10.607 1.00 81.50 246 TYR A O 1
ATOM 1825 N N . TRP A 1 247 ? -30.881 -23.262 -12.144 1.00 78.19 247 TRP A N 1
ATOM 1826 C CA . TRP A 1 247 ? -31.723 -24.228 -12.852 1.00 78.19 247 TRP A CA 1
ATOM 1827 C C . TRP A 1 247 ? -31.954 -25.507 -12.047 1.00 78.19 247 TRP A C 1
ATOM 1829 O O . TRP A 1 247 ? -33.039 -26.083 -12.130 1.00 78.19 247 TRP A O 1
ATOM 1839 N N . THR A 1 248 ? -30.979 -25.916 -11.231 1.00 70.12 248 THR A N 1
ATOM 1840 C CA . THR A 1 248 ? -31.156 -27.039 -10.301 1.00 70.12 248 THR A CA 1
ATOM 1841 C C . THR A 1 248 ? -32.207 -26.708 -9.242 1.00 70.12 248 THR A C 1
ATOM 1843 O O . THR A 1 248 ? -33.072 -27.536 -8.983 1.00 70.12 248 THR A O 1
ATOM 1846 N N . SER A 1 249 ? -32.171 -25.504 -8.658 1.00 72.50 249 SER A N 1
ATOM 1847 C CA . SER A 1 249 ? -33.094 -25.118 -7.583 1.00 72.50 249 SER A CA 1
ATOM 1848 C C . SER A 1 249 ? -34.502 -24.767 -8.066 1.00 72.50 249 SER A C 1
ATOM 1850 O O . SER A 1 249 ? -35.464 -25.037 -7.355 1.00 72.50 249 SER A O 1
ATOM 1852 N N . LYS A 1 250 ? -34.642 -24.161 -9.252 1.00 76.69 250 LYS A N 1
ATOM 1853 C CA . LYS A 1 250 ? -35.936 -23.682 -9.766 1.00 76.69 250 LYS A CA 1
ATOM 1854 C C . LYS A 1 250 ? -36.683 -24.707 -10.615 1.00 76.69 250 LYS A C 1
ATOM 1856 O O . LYS A 1 250 ? -37.908 -24.744 -10.576 1.00 76.69 250 LYS A O 1
ATOM 1861 N N . TYR A 1 251 ? -35.961 -25.494 -11.412 1.00 75.88 251 TYR A N 1
ATOM 1862 C CA . TYR A 1 251 ? -36.555 -26.394 -12.405 1.00 75.88 251 TYR A CA 1
ATOM 1863 C C . TYR A 1 251 ? -36.269 -27.872 -12.128 1.00 75.88 251 TYR A C 1
ATOM 1865 O O . TYR A 1 251 ? -36.580 -28.702 -12.978 1.00 75.88 251 TYR A O 1
ATOM 1873 N N . ASP A 1 252 ? -35.673 -28.215 -10.981 1.00 69.94 252 ASP A N 1
ATOM 1874 C CA . ASP A 1 252 ? -35.279 -29.585 -10.611 1.00 69.94 252 ASP A CA 1
ATOM 1875 C C . ASP A 1 252 ? -34.365 -30.267 -11.653 1.00 69.94 252 ASP A C 1
ATOM 1877 O O . ASP A 1 252 ? -34.433 -31.479 -11.896 1.00 69.94 252 ASP A O 1
ATOM 1881 N N . VAL A 1 253 ? -33.511 -29.486 -12.323 1.00 69.62 253 VAL A N 1
ATOM 1882 C CA . VAL A 1 253 ? -32.611 -29.997 -13.365 1.00 69.62 253 VAL A CA 1
ATOM 1883 C C . VAL A 1 253 ? -31.316 -30.501 -12.737 1.00 69.62 253 VAL A C 1
ATOM 1885 O O . VAL A 1 253 ? -30.513 -29.716 -12.246 1.00 69.62 253 VAL A O 1
ATOM 1888 N N . ILE A 1 254 ? -31.060 -31.809 -12.811 1.00 66.00 254 ILE A N 1
ATOM 1889 C CA . ILE A 1 254 ? -29.788 -32.388 -12.357 1.00 66.00 254 ILE A CA 1
ATOM 1890 C C . ILE A 1 254 ? -28.804 -32.414 -13.536 1.00 66.00 254 ILE A C 1
ATOM 1892 O O . ILE A 1 254 ? -29.113 -33.051 -14.556 1.00 66.00 254 ILE A O 1
ATOM 1896 N N . PRO A 1 255 ? -27.605 -31.801 -13.426 1.00 53.50 255 PRO A N 1
ATOM 1897 C CA . PRO A 1 255 ? -26.619 -31.780 -14.501 1.00 53.50 255 PRO A CA 1
ATOM 1898 C C . PRO A 1 255 ? -26.043 -33.167 -14.786 1.00 53.50 255 PRO A C 1
ATOM 1900 O O . PRO A 1 255 ? -24.994 -33.508 -14.262 1.00 53.50 255 PRO A O 1
ATOM 1903 N N . THR A 1 256 ? -26.767 -33.975 -15.574 1.00 54.59 256 THR A N 1
ATOM 1904 C CA . THR A 1 256 ? -26.352 -35.139 -16.395 1.00 54.59 256 THR A CA 1
ATOM 1905 C C . THR A 1 256 ? -27.521 -36.084 -16.721 1.00 54.59 256 THR A C 1
ATOM 1907 O O . THR A 1 256 ? -27.398 -36.834 -17.686 1.00 54.59 256 THR A O 1
ATOM 1910 N N . PHE A 1 257 ? -28.662 -36.041 -16.009 1.00 52.94 257 PHE A N 1
ATOM 1911 C CA . PHE A 1 257 ? -29.639 -37.147 -16.089 1.00 52.94 257 PHE A CA 1
ATOM 1912 C C . PHE A 1 257 ? -31.143 -36.798 -16.087 1.00 52.94 257 PHE A C 1
ATOM 1914 O O . PHE A 1 257 ? -31.923 -37.665 -16.476 1.00 52.94 257 PHE A O 1
ATOM 1921 N N . SER A 1 258 ? -31.594 -35.581 -15.739 1.00 56.44 258 SER A N 1
ATOM 1922 C CA . SER A 1 258 ? -33.029 -35.224 -15.813 1.00 56.44 258 SER A CA 1
ATOM 1923 C C . SER A 1 258 ? -33.280 -33.857 -16.457 1.00 56.44 258 SER A C 1
ATOM 1925 O O . SER A 1 258 ? -32.432 -32.968 -16.418 1.00 56.44 258 SER A O 1
ATOM 1927 N N . TRP A 1 259 ? -34.456 -33.710 -17.077 1.00 53.25 259 TRP A N 1
ATOM 1928 C CA . TRP A 1 259 ? -34.943 -32.449 -17.655 1.00 53.25 259 TRP A CA 1
ATOM 1929 C C . TRP A 1 259 ? -35.764 -31.612 -16.668 1.00 53.25 259 TRP A C 1
ATOM 1931 O O . TRP A 1 259 ? -36.134 -30.490 -17.001 1.00 53.25 259 TRP A O 1
ATOM 1941 N N . GLY A 1 260 ? -36.050 -32.157 -15.479 1.00 63.03 260 GLY A N 1
ATOM 1942 C CA . GLY A 1 260 ? -36.928 -31.530 -14.496 1.00 63.03 260 GLY A CA 1
ATOM 1943 C C . GLY A 1 260 ? -38.212 -30.975 -15.127 1.00 63.03 260 GLY A C 1
ATOM 1944 O O . GLY A 1 260 ? -38.782 -31.582 -16.037 1.00 63.03 260 GLY A O 1
ATOM 1945 N N . SER A 1 261 ? -38.640 -29.801 -14.673 1.00 66.56 261 SER A N 1
ATOM 1946 C CA . SER A 1 261 ? -39.750 -29.016 -15.231 1.00 66.56 261 SER A CA 1
ATOM 1947 C C . SER A 1 261 ? -39.276 -27.906 -16.186 1.00 66.56 261 SER A C 1
ATOM 1949 O O . SER A 1 261 ? -39.995 -26.931 -16.415 1.00 66.56 261 SER A O 1
ATOM 1951 N N . LEU A 1 262 ? -38.070 -28.036 -16.759 1.00 68.81 262 LEU A N 1
ATOM 1952 C CA . LEU A 1 262 ? -37.463 -26.999 -17.593 1.00 68.81 262 LEU A CA 1
ATOM 1953 C C . LEU A 1 262 ? -38.351 -26.685 -18.821 1.00 68.81 262 LEU A C 1
ATOM 1955 O O . LEU A 1 262 ? -38.641 -27.589 -19.612 1.00 68.81 262 LEU A O 1
ATOM 1959 N N . PRO A 1 263 ? -38.768 -25.420 -19.035 1.00 73.81 263 PRO A N 1
ATOM 1960 C CA . PRO A 1 263 ? -39.586 -25.046 -20.184 1.00 73.81 263 PRO A CA 1
ATOM 1961 C C . PRO A 1 263 ? -38.913 -25.404 -21.516 1.00 73.81 263 PRO A C 1
ATOM 1963 O O . PRO A 1 263 ? -37.716 -25.178 -21.698 1.00 73.81 263 PRO A O 1
ATOM 1966 N N . ALA A 1 264 ? -39.695 -25.875 -22.496 1.00 71.75 264 ALA A N 1
ATOM 1967 C CA . ALA A 1 264 ? -39.188 -26.300 -23.810 1.00 71.75 264 ALA A CA 1
ATOM 1968 C C . ALA A 1 264 ? -38.346 -25.223 -24.530 1.00 71.75 264 ALA A C 1
ATOM 1970 O O . ALA A 1 264 ? -37.422 -25.541 -25.276 1.00 71.75 264 ALA A O 1
ATOM 1971 N N . ALA A 1 265 ? -38.619 -23.940 -24.270 1.00 67.75 265 ALA A N 1
ATOM 1972 C CA . ALA A 1 265 ? -37.853 -22.820 -24.815 1.00 67.75 265 ALA A CA 1
ATOM 1973 C C . ALA A 1 265 ? -36.402 -22.741 -24.288 1.00 67.75 265 ALA A C 1
ATOM 1975 O O . ALA A 1 265 ? -35.535 -22.200 -24.970 1.00 67.75 265 ALA A O 1
ATOM 1976 N N . MET A 1 266 ? -36.119 -23.296 -23.105 1.00 64.00 266 MET A N 1
ATOM 1977 C CA . MET A 1 266 ? -34.801 -23.255 -22.451 1.00 64.00 266 MET A CA 1
ATOM 1978 C C . MET A 1 266 ? -33.951 -24.503 -22.727 1.00 64.00 266 MET A C 1
ATOM 1980 O O . MET A 1 266 ? -32.736 -24.495 -22.518 1.00 64.00 266 MET A O 1
ATOM 1984 N N . GLN A 1 267 ? -34.561 -25.556 -23.271 1.00 70.19 267 GLN A N 1
ATOM 1985 C CA . GLN A 1 267 ? -33.910 -26.828 -23.585 1.00 70.19 267 GLN A CA 1
ATOM 1986 C C . GLN A 1 267 ? -32.671 -26.689 -24.501 1.00 70.19 267 GLN A C 1
ATOM 1988 O O . GLN A 1 267 ? -31.630 -27.271 -24.188 1.00 70.19 267 GLN A O 1
ATOM 1993 N N . PRO A 1 268 ? -32.684 -25.839 -25.552 1.00 69.31 268 PRO A N 1
ATOM 1994 C CA . PRO A 1 268 ? -31.506 -25.629 -26.396 1.00 69.31 268 PRO A CA 1
ATOM 1995 C C . PRO A 1 268 ? -30.334 -24.935 -25.684 1.00 69.31 268 PRO A C 1
ATOM 1997 O O . PRO A 1 268 ? -29.183 -25.132 -26.073 1.00 69.31 268 PRO A O 1
ATOM 2000 N N . ALA A 1 269 ? -30.598 -24.090 -24.680 1.00 62.03 269 ALA A N 1
ATOM 2001 C CA . ALA A 1 269 ? -29.546 -23.436 -23.897 1.00 62.03 269 ALA A CA 1
ATOM 2002 C C . ALA A 1 269 ? -28.846 -24.454 -22.988 1.00 62.03 269 ALA A C 1
ATOM 2004 O O . ALA A 1 269 ? -27.617 -24.518 -22.960 1.00 62.03 269 ALA A O 1
ATOM 2005 N N . TRP A 1 270 ? -29.630 -25.318 -22.343 1.00 67.81 270 TRP A N 1
ATOM 2006 C CA . TRP A 1 270 ? -29.137 -26.414 -21.514 1.00 67.81 270 TRP A CA 1
ATOM 2007 C C . TRP A 1 270 ? -28.278 -27.422 -22.290 1.00 67.81 270 TRP A C 1
ATOM 2009 O O . TRP A 1 270 ? -27.163 -27.744 -21.872 1.00 67.81 270 TRP A O 1
ATOM 2019 N N . ASP A 1 271 ? -28.741 -27.875 -23.459 1.00 70.25 271 ASP A N 1
ATOM 2020 C CA . ASP A 1 271 ? -27.994 -28.837 -24.282 1.00 70.25 271 ASP A CA 1
ATOM 2021 C C . ASP A 1 271 ? -26.637 -28.297 -24.745 1.00 70.25 271 ASP A C 1
ATOM 2023 O O . ASP A 1 271 ? -25.678 -29.054 -24.901 1.00 70.25 271 ASP A O 1
ATOM 2027 N N . ARG A 1 272 ? -26.518 -26.976 -24.906 1.00 64.88 272 ARG A N 1
ATOM 2028 C CA . ARG A 1 272 ? -25.255 -26.323 -25.267 1.00 64.88 272 ARG A CA 1
ATOM 2029 C C . ARG A 1 272 ? -24.314 -26.137 -24.080 1.00 64.88 272 ARG A C 1
ATOM 2031 O O . ARG A 1 272 ? -23.117 -26.355 -24.254 1.00 64.88 272 ARG A O 1
ATOM 2038 N N . VAL A 1 273 ? -24.825 -25.824 -22.884 1.00 58.97 273 VAL A N 1
ATOM 2039 C CA . VAL A 1 273 ? -24.020 -25.836 -21.644 1.00 58.97 273 VAL A CA 1
ATOM 2040 C C . VAL A 1 273 ? -23.421 -27.230 -21.440 1.00 58.97 273 VAL A C 1
ATOM 2042 O O . VAL A 1 273 ? -22.207 -27.356 -21.277 1.00 58.97 273 VAL A O 1
ATOM 2045 N N . ARG A 1 274 ? -24.238 -28.278 -21.609 1.00 63.44 274 ARG A N 1
ATOM 2046 C CA . ARG A 1 274 ? -23.811 -29.687 -21.591 1.00 63.44 274 ARG A CA 1
ATOM 2047 C C . ARG A 1 274 ? -22.758 -30.005 -22.664 1.00 63.44 274 ARG A C 1
ATOM 2049 O O . ARG A 1 274 ? -21.777 -30.678 -22.366 1.00 63.44 274 ARG A O 1
ATOM 2056 N N . ALA A 1 275 ? -22.930 -29.520 -23.896 1.00 59.59 275 ALA A N 1
ATOM 2057 C CA . ALA A 1 275 ? -22.001 -29.775 -25.004 1.00 59.59 275 ALA A CA 1
ATOM 2058 C C . ALA A 1 275 ? -20.669 -29.006 -24.904 1.00 59.59 275 ALA A C 1
ATOM 2060 O O . ALA A 1 275 ? -19.677 -29.424 -25.495 1.00 59.59 275 ALA A O 1
ATOM 2061 N N . SER A 1 276 ? -20.624 -27.895 -24.163 1.00 56.19 276 SER A N 1
ATOM 2062 C CA . SER A 1 276 ? -19.435 -27.037 -24.054 1.00 56.19 276 SER A CA 1
ATOM 2063 C C . SER A 1 276 ? -18.273 -27.647 -23.257 1.00 56.19 276 SER A C 1
ATOM 2065 O O . SER A 1 276 ? -17.199 -27.051 -23.197 1.00 56.19 276 SER A O 1
ATOM 2067 N N . GLY A 1 277 ? -18.471 -28.802 -22.608 1.00 50.88 277 GLY A N 1
ATOM 2068 C CA . GLY A 1 277 ? -17.455 -29.454 -21.771 1.00 50.88 277 GLY A CA 1
ATOM 2069 C C . GLY A 1 277 ? -17.076 -28.673 -20.505 1.00 50.88 277 GLY A C 1
ATOM 2070 O O . GLY A 1 277 ? -16.254 -29.142 -19.718 1.00 50.88 277 GLY A O 1
ATOM 2071 N N . ARG A 1 278 ? -17.683 -27.499 -20.267 1.00 53.09 278 ARG A N 1
ATOM 2072 C CA . ARG A 1 278 ? -17.638 -26.794 -18.982 1.00 53.09 278 ARG A CA 1
ATOM 2073 C C . ARG A 1 278 ? -18.613 -27.489 -18.044 1.00 53.09 278 ARG A C 1
ATOM 2075 O O . ARG A 1 278 ? -19.779 -27.131 -17.928 1.00 53.09 278 ARG A O 1
ATOM 2082 N N . ASN A 1 279 ? -18.153 -28.588 -17.470 1.00 49.09 279 ASN A N 1
ATOM 2083 C CA . ASN A 1 279 ? -18.991 -29.463 -16.674 1.00 49.09 279 ASN A CA 1
ATOM 2084 C C . ASN A 1 279 ? -19.539 -28.716 -15.441 1.00 49.09 279 ASN A C 1
ATOM 2086 O O . ASN A 1 279 ? -18.746 -28.274 -14.613 1.00 49.09 279 ASN A O 1
ATOM 2090 N N . CYS A 1 280 ? -20.859 -28.734 -15.204 1.00 54.47 280 CYS A N 1
ATOM 2091 C CA . CYS A 1 280 ? -21.426 -28.477 -13.865 1.00 54.47 280 CYS A CA 1
ATOM 2092 C C . CYS A 1 280 ? -20.994 -29.568 -12.830 1.00 54.47 280 CYS A C 1
ATOM 2094 O O . CYS A 1 280 ? -21.554 -29.650 -11.742 1.00 54.47 280 CYS A O 1
ATOM 2096 N N . ASN A 1 281 ? -19.998 -30.415 -13.147 1.00 47.81 281 ASN A N 1
ATOM 2097 C CA . ASN A 1 281 ? -19.439 -31.474 -12.293 1.00 47.81 281 ASN A CA 1
ATOM 2098 C C . ASN A 1 281 ? -18.547 -30.933 -11.157 1.00 47.81 281 ASN A C 1
ATOM 2100 O O . ASN A 1 281 ? -18.042 -31.719 -10.362 1.00 47.81 281 ASN A O 1
ATOM 2104 N N . ALA A 1 282 ? -18.321 -29.618 -11.074 1.00 42.97 282 ALA A N 1
ATOM 2105 C CA . ALA A 1 282 ? -17.524 -28.994 -10.014 1.00 42.97 282 ALA A CA 1
ATOM 2106 C C . ALA A 1 282 ? -18.307 -28.737 -8.706 1.00 42.97 282 ALA A C 1
ATOM 2108 O O . ALA A 1 282 ? -17.796 -28.067 -7.811 1.00 42.97 282 ALA A O 1
ATOM 2109 N N . MET A 1 283 ? -19.525 -29.273 -8.556 1.00 45.94 283 MET A N 1
ATOM 2110 C CA . MET A 1 283 ? -20.219 -29.303 -7.264 1.00 45.94 283 MET A CA 1
ATOM 2111 C C . MET A 1 283 ? -19.612 -30.400 -6.372 1.00 45.94 283 MET A C 1
ATOM 2113 O O . MET A 1 283 ? -20.133 -31.504 -6.283 1.00 45.94 283 MET A O 1
ATOM 2117 N N . SER A 1 284 ? -18.479 -30.106 -5.728 1.00 43.53 284 SER A N 1
ATOM 2118 C CA . SER A 1 284 ? -17.837 -30.960 -4.711 1.00 43.53 284 SER A CA 1
ATOM 2119 C C . SER A 1 284 ? -18.296 -30.652 -3.273 1.00 43.53 284 SER A C 1
ATOM 2121 O O . SER A 1 284 ? -17.662 -31.087 -2.312 1.00 43.53 284 SER A O 1
ATOM 2123 N N . GLY A 1 285 ? -19.386 -29.895 -3.111 1.00 53.97 285 GLY A N 1
ATOM 2124 C CA . GLY A 1 285 ? -19.995 -29.600 -1.813 1.00 53.97 285 GLY A CA 1
ATOM 2125 C C . GLY A 1 285 ? -21.031 -30.653 -1.385 1.00 53.97 285 GLY A C 1
ATOM 2126 O O . GLY A 1 285 ? -21.602 -31.323 -2.247 1.00 53.97 285 GLY A O 1
ATOM 2127 N N . PRO A 1 286 ? -21.289 -30.806 -0.072 1.00 72.75 286 PRO A N 1
ATOM 2128 C CA . PRO A 1 286 ? -22.370 -31.655 0.428 1.00 72.75 286 PRO A CA 1
ATOM 2129 C C . PRO A 1 286 ? -23.730 -31.168 -0.093 1.00 72.75 286 PRO A C 1
ATOM 2131 O O . PRO A 1 286 ? -23.967 -29.964 -0.184 1.00 72.75 286 PRO A O 1
ATOM 2134 N N . LEU A 1 287 ? -24.628 -32.098 -0.424 1.00 79.06 287 LEU A N 1
ATOM 2135 C CA . LEU A 1 287 ? -25.990 -31.788 -0.861 1.00 79.06 287 LEU A CA 1
ATOM 2136 C C . LEU A 1 287 ? -26.776 -31.054 0.242 1.00 79.06 287 LEU A C 1
ATOM 2138 O O . LEU A 1 287 ? -26.812 -31.472 1.401 1.00 79.06 287 LEU A O 1
ATOM 2142 N N . GLU A 1 288 ? -27.439 -29.960 -0.128 1.00 85.00 288 GLU A N 1
ATOM 2143 C CA . GLU A 1 288 ? -28.461 -29.300 0.698 1.00 85.00 288 GLU A CA 1
ATOM 2144 C C . GLU A 1 288 ? -29.704 -30.206 0.865 1.00 85.00 288 GLU A C 1
ATOM 2146 O O . GLU A 1 288 ? -29.899 -31.119 0.050 1.00 85.00 288 GLU A O 1
ATOM 2151 N N . PRO A 1 289 ? -30.576 -29.972 1.871 1.00 85.88 289 PRO A N 1
ATOM 2152 C CA . PRO A 1 289 ? -31.766 -30.792 2.131 1.00 85.88 289 PRO A CA 1
ATOM 2153 C C . PRO A 1 289 ? -32.613 -31.103 0.891 1.00 85.88 289 PRO A C 1
ATOM 2155 O O . PRO A 1 289 ? -33.018 -32.248 0.692 1.00 85.88 289 PRO A O 1
ATOM 2158 N N . ALA A 1 290 ? -32.806 -30.123 0.001 1.00 82.44 290 ALA A N 1
ATOM 2159 C CA . ALA A 1 290 ? -33.528 -30.310 -1.258 1.00 82.44 290 ALA A CA 1
ATOM 2160 C C . ALA A 1 290 ? -32.847 -31.318 -2.201 1.00 82.44 290 ALA A C 1
ATOM 2162 O O . ALA A 1 290 ? -33.514 -32.187 -2.759 1.00 82.44 290 ALA A O 1
ATOM 2163 N N . GLY A 1 291 ? -31.518 -31.259 -2.334 1.00 82.94 291 GLY A N 1
ATOM 2164 C CA . GLY A 1 291 ? -30.752 -32.195 -3.161 1.00 82.94 291 GLY A CA 1
ATOM 2165 C C . GLY A 1 291 ? -30.817 -33.627 -2.629 1.00 82.94 291 GLY A C 1
ATOM 2166 O O . GLY A 1 291 ? -30.991 -34.570 -3.401 1.00 82.94 291 GLY A O 1
ATOM 2167 N N . CYS A 1 292 ? -30.763 -33.793 -1.306 1.00 89.00 292 CYS A N 1
ATOM 2168 C CA . CYS A 1 292 ? -30.982 -35.089 -0.662 1.00 89.00 292 CYS A CA 1
ATOM 2169 C C . CYS A 1 292 ? -32.419 -35.601 -0.866 1.00 89.00 292 CYS A C 1
ATOM 2171 O O . CYS A 1 292 ? -32.614 -36.781 -1.160 1.00 89.00 292 CYS A O 1
ATOM 2173 N N . GLY A 1 293 ? -33.417 -34.715 -0.782 1.00 86.94 293 GLY A N 1
ATOM 2174 C CA . GLY A 1 293 ? -34.823 -35.029 -1.038 1.00 86.94 293 GLY A CA 1
ATOM 2175 C C . GLY A 1 293 ? -35.083 -35.555 -2.449 1.00 86.94 293 GLY A C 1
ATOM 2176 O O . GLY A 1 293 ? -35.765 -36.564 -2.622 1.00 86.94 293 GLY A O 1
ATOM 2177 N N . VAL A 1 294 ? -34.457 -34.950 -3.460 1.00 84.50 294 VAL A N 1
ATOM 2178 C CA . VAL A 1 294 ? -34.568 -35.409 -4.854 1.00 84.50 294 VAL A CA 1
ATOM 2179 C C . VAL A 1 294 ? -33.994 -36.817 -5.036 1.00 84.50 294 VAL A C 1
ATOM 2181 O O . VAL A 1 294 ? -34.591 -37.628 -5.743 1.00 84.50 294 VAL A O 1
ATOM 2184 N N . LEU A 1 295 ? -32.878 -37.157 -4.378 1.00 84.44 295 LEU A N 1
ATOM 2185 C CA . LEU A 1 295 ? -32.328 -38.518 -4.441 1.00 84.44 295 LEU A CA 1
ATOM 2186 C C . LEU A 1 295 ? -33.280 -39.555 -3.827 1.00 84.44 295 LEU A C 1
ATOM 2188 O O . LEU A 1 295 ? -33.432 -40.648 -4.377 1.00 84.44 295 LEU A O 1
ATOM 2192 N N . VAL A 1 296 ? -33.949 -39.205 -2.725 1.00 84.38 296 VAL A N 1
ATOM 2193 C CA . VAL A 1 296 ? -34.960 -40.059 -2.081 1.00 84.38 296 VAL A CA 1
ATOM 2194 C C . VAL A 1 296 ? -36.126 -40.337 -3.010 1.00 84.38 296 VAL A C 1
ATOM 2196 O O . VAL A 1 296 ? -36.495 -41.496 -3.200 1.00 84.38 296 VAL A O 1
ATOM 2199 N N . GLU A 1 297 ? -36.679 -39.290 -3.613 1.00 84.75 297 GLU A N 1
ATOM 2200 C CA . GLU A 1 297 ? -37.864 -39.397 -4.461 1.00 84.75 297 GLU A CA 1
ATOM 2201 C C . GLU A 1 297 ? -37.560 -40.079 -5.798 1.00 84.75 297 GLU A C 1
ATOM 2203 O O . GLU A 1 297 ? -38.318 -40.941 -6.237 1.00 84.75 297 GLU A O 1
ATOM 2208 N N . ALA A 1 298 ? -36.435 -39.744 -6.433 1.00 83.00 298 ALA A N 1
ATOM 2209 C CA . ALA A 1 298 ? -36.096 -40.252 -7.760 1.00 83.00 298 ALA A CA 1
ATOM 2210 C C . ALA A 1 298 ? -35.627 -41.716 -7.755 1.00 83.00 298 ALA A C 1
ATOM 2212 O O . ALA A 1 298 ? -35.825 -42.425 -8.742 1.00 83.00 298 ALA A O 1
ATOM 2213 N N . PHE A 1 299 ? -35.002 -42.180 -6.668 1.00 87.88 299 PHE A N 1
ATOM 2214 C CA . PHE A 1 299 ? -34.385 -43.513 -6.604 1.00 87.88 299 PHE A CA 1
ATOM 2215 C C . PHE A 1 299 ? -34.994 -44.431 -5.540 1.00 87.88 299 PHE A C 1
ATOM 2217 O O . PHE A 1 299 ? -34.456 -45.513 -5.291 1.00 87.88 299 PHE A O 1
ATOM 2224 N N . ASN A 1 300 ? -36.113 -44.032 -4.925 1.00 85.31 300 ASN A N 1
ATOM 2225 C CA . ASN A 1 300 ? -36.752 -44.755 -3.821 1.00 85.31 300 ASN A CA 1
ATOM 2226 C C . ASN A 1 300 ? -35.763 -45.089 -2.686 1.00 85.31 300 ASN A C 1
ATOM 2228 O O . ASN A 1 300 ? -35.800 -46.185 -2.115 1.00 85.31 300 ASN A O 1
ATOM 2232 N N . VAL A 1 301 ? -34.850 -44.161 -2.366 1.00 84.44 301 VAL A N 1
ATOM 2233 C CA . VAL A 1 301 ? -33.921 -44.339 -1.239 1.00 84.44 301 VAL A CA 1
ATOM 2234 C C . VAL A 1 301 ? -34.737 -44.358 0.046 1.00 84.44 301 VAL A C 1
ATOM 2236 O O . VAL A 1 301 ? -35.590 -43.507 0.279 1.00 84.44 301 VAL A O 1
ATOM 2239 N N . THR A 1 302 ? -34.487 -45.349 0.893 1.00 82.06 302 THR A N 1
ATOM 2240 C CA . THR A 1 302 ? -35.054 -45.411 2.239 1.00 82.06 302 THR A CA 1
ATOM 2241 C C . THR A 1 302 ? -33.939 -45.068 3.224 1.00 82.06 302 THR A C 1
ATOM 2243 O O . THR A 1 302 ? -33.052 -45.912 3.401 1.00 82.06 302 THR A O 1
ATOM 2246 N N . PRO A 1 303 ? -33.963 -43.873 3.851 1.00 79.44 303 PRO A N 1
ATOM 2247 C CA . PRO A 1 303 ? -32.895 -43.401 4.735 1.00 79.44 303 PRO A CA 1
ATOM 2248 C C . PRO A 1 303 ? -32.518 -44.440 5.791 1.00 79.44 303 PRO A C 1
ATOM 2250 O O . PRO A 1 303 ? -33.399 -45.014 6.437 1.00 79.44 303 PRO A O 1
ATOM 2253 N N . GLY A 1 304 ? -31.223 -44.736 5.919 1.00 71.56 304 GLY A N 1
ATOM 2254 C CA . GLY A 1 304 ? -30.693 -45.749 6.839 1.00 71.56 304 GLY A CA 1
ATOM 2255 C C . GLY A 1 304 ? -31.116 -47.211 6.594 1.00 71.56 304 GLY A C 1
ATOM 2256 O O . GLY A 1 304 ? -30.834 -48.058 7.443 1.00 71.56 304 GLY A O 1
ATOM 2257 N N . VAL A 1 305 ? -31.798 -47.541 5.486 1.00 73.12 305 VAL A N 1
ATOM 2258 C CA . VAL A 1 305 ? -32.322 -48.901 5.219 1.00 73.12 305 VAL A CA 1
ATOM 2259 C C . VAL A 1 305 ? -31.883 -49.451 3.866 1.00 73.12 305 VAL A C 1
ATOM 2261 O O . VAL A 1 305 ? -31.390 -50.575 3.794 1.00 73.12 305 VAL A O 1
ATOM 2264 N N . SER A 1 306 ? -32.091 -48.710 2.778 1.00 78.56 306 SER A N 1
ATOM 2265 C CA . SER A 1 306 ? -31.667 -49.152 1.448 1.00 78.56 306 SER A CA 1
ATOM 2266 C C . SER A 1 306 ? -31.450 -47.967 0.526 1.00 78.56 306 SER A C 1
ATOM 2268 O O . SER A 1 306 ? -32.224 -47.012 0.540 1.00 78.56 306 SER A O 1
ATOM 2270 N N . TYR A 1 307 ? -30.468 -48.090 -0.357 1.00 84.12 307 TYR A N 1
ATOM 2271 C CA . TYR A 1 307 ? -30.245 -47.136 -1.435 1.00 84.12 307 TYR A CA 1
ATOM 2272 C C . TYR A 1 307 ? -31.260 -47.251 -2.583 1.00 84.12 307 TYR A C 1
ATOM 2274 O O . TYR A 1 307 ? -31.119 -46.553 -3.577 1.00 84.12 307 TYR A O 1
ATOM 2282 N N . GLY A 1 308 ? -32.284 -48.108 -2.491 1.00 88.62 308 GLY A N 1
ATOM 2283 C CA . GLY A 1 308 ? -33.249 -48.296 -3.574 1.00 88.62 308 GLY A CA 1
ATOM 2284 C C . GLY A 1 308 ? -32.552 -48.650 -4.893 1.00 88.62 308 GLY A C 1
ATOM 2285 O O . GLY A 1 308 ? -31.737 -49.573 -4.941 1.00 88.62 308 GLY A O 1
ATOM 2286 N N . SER A 1 309 ? -32.847 -47.900 -5.956 1.00 85.12 309 SER A N 1
ATOM 2287 C CA . SER A 1 309 ? -32.189 -48.024 -7.267 1.00 85.12 309 SER A CA 1
ATOM 2288 C C . SER A 1 309 ? -31.027 -47.042 -7.475 1.00 85.12 309 SER A C 1
ATOM 2290 O O . SER A 1 309 ? -30.625 -46.807 -8.615 1.00 85.12 309 SER A O 1
ATOM 2292 N N . LEU A 1 310 ? -30.497 -46.438 -6.407 1.00 86.88 310 LEU A N 1
ATOM 2293 C CA . LEU A 1 310 ? -29.439 -45.428 -6.472 1.00 86.88 310 LEU A CA 1
ATOM 2294 C C . LEU A 1 310 ? -28.102 -46.064 -6.926 1.00 86.88 310 LEU A C 1
ATOM 2296 O O . LEU A 1 310 ? -27.606 -46.980 -6.261 1.00 86.88 310 LEU A O 1
ATOM 2300 N N . PRO A 1 311 ? -27.482 -45.603 -8.030 1.00 83.94 311 PRO A N 1
ATOM 2301 C CA . PRO A 1 311 ? -26.189 -46.104 -8.502 1.00 83.94 311 PRO A CA 1
ATOM 2302 C C . PRO A 1 311 ? -25.045 -45.874 -7.495 1.00 83.94 311 PRO A C 1
ATOM 2304 O O . PRO A 1 311 ? -25.070 -44.869 -6.784 1.00 83.94 311 PRO A O 1
ATOM 2307 N N . PRO A 1 312 ? -23.982 -46.708 -7.484 1.00 83.88 312 PRO A N 1
ATOM 2308 C CA . PRO A 1 312 ? -22.893 -46.623 -6.498 1.00 83.88 312 PRO A CA 1
ATOM 2309 C C . PRO A 1 312 ? -22.231 -45.243 -6.359 1.00 83.88 312 PRO A C 1
ATOM 2311 O O . PRO A 1 312 ? -21.919 -44.815 -5.253 1.00 83.88 312 PRO A O 1
ATOM 2314 N N . ALA A 1 313 ? -22.065 -44.508 -7.464 1.00 67.75 313 ALA A N 1
ATOM 2315 C CA . ALA A 1 313 ? -21.496 -43.159 -7.427 1.00 67.75 313 ALA A CA 1
ATOM 2316 C C . ALA A 1 313 ? -22.386 -42.157 -6.663 1.00 67.75 313 ALA A C 1
ATOM 2318 O O . ALA A 1 313 ? -21.877 -41.262 -5.994 1.00 67.75 313 ALA A O 1
ATOM 2319 N N . LEU A 1 314 ? -23.712 -42.326 -6.726 1.00 78.62 314 LEU A N 1
ATOM 2320 C CA . LEU A 1 314 ? -24.665 -41.493 -5.993 1.00 78.62 314 LEU A CA 1
ATOM 2321 C C . LEU A 1 314 ? -24.851 -41.957 -4.546 1.00 78.62 314 LEU A C 1
ATOM 2323 O O . LEU A 1 314 ? -25.147 -41.125 -3.697 1.00 78.62 314 LEU A O 1
ATOM 2327 N N . GLN A 1 315 ? -24.617 -43.237 -4.242 1.00 88.94 315 GLN A N 1
ATOM 2328 C CA . GLN A 1 315 ? -24.555 -43.716 -2.855 1.00 88.94 315 GLN A CA 1
ATOM 2329 C C . GLN A 1 315 ? -23.424 -43.014 -2.098 1.00 88.94 315 GLN A C 1
ATOM 2331 O O . GLN A 1 315 ? -23.645 -42.491 -1.013 1.00 88.94 315 GLN A O 1
ATOM 2336 N N . GLN A 1 316 ? -22.246 -42.898 -2.719 1.00 80.00 316 GLN A N 1
ATOM 2337 C CA . GLN A 1 316 ? -21.107 -42.208 -2.116 1.00 80.00 316 GLN A CA 1
ATOM 2338 C C . GLN A 1 316 ? -21.383 -40.714 -1.882 1.00 80.00 316 GLN A C 1
ATOM 2340 O O . GLN A 1 316 ? -21.006 -40.189 -0.838 1.00 80.00 316 GLN A O 1
ATOM 2345 N N . LEU A 1 317 ? -22.074 -40.044 -2.814 1.00 81.25 317 LEU A N 1
ATOM 2346 C CA . LEU A 1 317 ? -22.486 -38.644 -2.659 1.00 81.25 317 LEU A CA 1
ATOM 2347 C C . LEU A 1 317 ? -23.558 -38.469 -1.570 1.00 81.25 317 LEU A C 1
ATOM 2349 O O . LEU A 1 317 ? -23.498 -37.511 -0.799 1.00 81.25 317 LEU A O 1
ATOM 2353 N N . TYR A 1 318 ? -24.525 -39.388 -1.502 1.00 90.12 318 TYR A N 1
ATOM 2354 C CA . TYR A 1 318 ? -25.577 -39.414 -0.483 1.00 90.12 318 TYR A CA 1
ATOM 2355 C C . TYR A 1 318 ? -24.977 -39.583 0.924 1.00 90.12 318 TYR A C 1
ATOM 2357 O O . TYR A 1 318 ? -25.321 -38.830 1.835 1.00 90.12 318 TYR A O 1
ATOM 2365 N N . GLU A 1 319 ? -24.023 -40.507 1.083 1.00 86.81 319 GLU A N 1
ATOM 2366 C CA . GLU A 1 319 ? -23.287 -40.732 2.335 1.00 86.81 319 GLU A CA 1
ATOM 2367 C C . GLU A 1 319 ? -22.398 -39.541 2.706 1.00 86.81 319 GLU A C 1
ATOM 2369 O O . GLU A 1 319 ? -22.441 -39.064 3.840 1.00 86.81 319 GLU A O 1
ATOM 2374 N N . SER A 1 320 ? -21.610 -39.015 1.761 1.00 82.88 320 SER A N 1
ATOM 2375 C CA . SER A 1 320 ? -20.699 -37.895 2.035 1.00 82.88 320 SER A CA 1
ATOM 2376 C C . SER A 1 320 ? -21.424 -36.588 2.356 1.00 82.88 320 SER A C 1
ATOM 2378 O O . SER A 1 320 ? -20.827 -35.690 2.946 1.00 82.88 320 SER A O 1
ATOM 2380 N N . SER A 1 321 ? -22.691 -36.473 1.950 1.00 82.56 321 SER A N 1
ATOM 2381 C CA . SER A 1 321 ? -23.543 -35.303 2.195 1.00 82.56 321 SER A CA 1
ATOM 2382 C C . SER A 1 321 ? -24.372 -35.403 3.476 1.00 82.56 321 SER A C 1
ATOM 2384 O O . SER A 1 321 ? -25.110 -34.469 3.776 1.00 82.56 321 SER A O 1
ATOM 2386 N N . ASP A 1 322 ? -24.264 -36.510 4.220 1.00 87.56 322 ASP A N 1
ATOM 2387 C CA . ASP A 1 322 ? -25.082 -36.791 5.407 1.00 87.56 322 ASP A CA 1
ATOM 2388 C C . ASP A 1 322 ? -26.591 -36.652 5.128 1.00 87.56 322 ASP A C 1
ATOM 2390 O O . ASP A 1 322 ? -27.346 -36.039 5.884 1.00 87.56 322 ASP A O 1
ATOM 2394 N N . CYS A 1 323 ? -27.050 -37.192 3.993 1.00 88.00 323 CYS A N 1
ATOM 2395 C CA . CYS A 1 323 ? -28.428 -36.977 3.555 1.00 88.00 323 CYS A CA 1
ATOM 2396 C C . CYS A 1 323 ? -29.476 -37.511 4.543 1.00 88.00 323 CYS A C 1
ATOM 2398 O O . CYS A 1 323 ? -30.556 -36.931 4.643 1.00 88.00 323 CYS A O 1
ATOM 2400 N N . ASP A 1 324 ? -29.157 -38.544 5.329 1.00 81.88 324 ASP A N 1
ATOM 2401 C CA . ASP A 1 324 ? -30.070 -39.107 6.331 1.00 81.88 324 ASP A CA 1
ATOM 2402 C C . ASP A 1 324 ? -30.486 -38.094 7.418 1.00 81.88 324 ASP A C 1
ATOM 2404 O O . ASP A 1 324 ? -31.614 -38.168 7.914 1.00 81.88 324 ASP A O 1
ATOM 2408 N N . SER A 1 325 ? -29.625 -37.135 7.786 1.00 76.88 325 SER A N 1
ATOM 2409 C CA . SER A 1 325 ? -29.969 -36.081 8.756 1.00 76.88 325 SER A CA 1
ATOM 2410 C C . SER A 1 325 ? -30.766 -34.942 8.108 1.00 76.88 325 SER A C 1
ATOM 2412 O O . SER A 1 325 ? -31.730 -34.440 8.687 1.00 76.88 325 SER A O 1
ATOM 2414 N N . ARG A 1 326 ? -30.425 -34.596 6.863 1.00 84.81 326 ARG A N 1
ATOM 2415 C CA . ARG A 1 326 ? -31.001 -33.472 6.105 1.00 84.81 326 ARG A CA 1
ATOM 2416 C C . ARG A 1 326 ? -32.384 -33.762 5.515 1.00 84.81 326 ARG A C 1
ATOM 2418 O O . ARG A 1 326 ? -33.154 -32.843 5.249 1.00 84.81 326 ARG A O 1
ATOM 2425 N N . ILE A 1 327 ? -32.745 -35.032 5.341 1.00 85.25 327 ILE A N 1
ATOM 2426 C CA . ILE A 1 327 ? -34.064 -35.432 4.822 1.00 85.25 327 ILE A CA 1
ATOM 2427 C C . ILE A 1 327 ? -35.210 -35.075 5.783 1.00 85.25 327 ILE A C 1
ATOM 2429 O O . ILE A 1 327 ? -36.314 -34.804 5.309 1.00 85.25 327 ILE A O 1
ATOM 2433 N N . CYS A 1 328 ? -34.972 -35.002 7.103 1.00 79.69 328 CYS A N 1
ATOM 2434 C CA . CYS A 1 328 ? -35.999 -34.527 8.044 1.00 79.69 328 CYS A CA 1
ATOM 2435 C C . CYS A 1 328 ? -36.420 -33.084 7.694 1.00 79.69 328 CYS A C 1
ATOM 2437 O O . CYS A 1 328 ? -37.610 -32.799 7.616 1.00 79.69 328 CYS A O 1
ATOM 2439 N N . GLU A 1 329 ? -35.457 -32.196 7.420 1.00 80.88 329 GLU A N 1
ATOM 2440 C CA . GLU A 1 329 ? -35.715 -30.793 7.054 1.00 80.88 329 GLU A CA 1
ATOM 2441 C C . GLU A 1 329 ? -36.445 -30.679 5.708 1.00 80.88 329 GLU A C 1
ATOM 2443 O O . GLU A 1 329 ? -37.376 -29.884 5.554 1.00 80.88 329 GLU A O 1
ATOM 2448 N N . TYR A 1 330 ? -36.074 -31.519 4.738 1.00 86.94 330 TYR A N 1
ATOM 2449 C CA . TYR A 1 330 ? -36.762 -31.594 3.448 1.00 86.94 330 TYR A CA 1
ATOM 2450 C C . TYR A 1 330 ? -38.227 -32.022 3.586 1.00 86.94 330 TYR A C 1
ATOM 2452 O O . TYR A 1 330 ? -39.116 -31.401 3.010 1.00 86.94 330 TYR A O 1
ATOM 2460 N N . TRP A 1 331 ? -38.507 -33.068 4.364 1.00 87.38 331 TRP A N 1
ATOM 2461 C CA . TRP A 1 331 ? -39.879 -33.538 4.549 1.00 87.38 331 TRP A CA 1
ATOM 2462 C C . TRP A 1 331 ? -40.732 -32.579 5.380 1.00 87.38 331 TRP A C 1
ATOM 2464 O O . TRP A 1 331 ? -41.906 -32.401 5.057 1.00 87.38 331 TRP A O 1
ATOM 2474 N N . THR A 1 332 ? -40.161 -31.912 6.387 1.00 78.62 332 THR A N 1
ATOM 2475 C CA . THR A 1 332 ? -40.867 -30.851 7.120 1.00 78.62 332 THR A CA 1
ATOM 2476 C C . THR A 1 332 ? -41.208 -29.679 6.202 1.00 78.62 332 THR A C 1
ATOM 2478 O O . THR A 1 332 ? -42.345 -29.231 6.213 1.00 78.62 332 THR A O 1
ATOM 2481 N N . SER A 1 333 ? -40.267 -29.224 5.369 1.00 81.56 333 SER A N 1
ATOM 2482 C CA . SER A 1 333 ? -40.479 -28.067 4.484 1.00 81.56 333 SER A CA 1
ATOM 2483 C C . SER A 1 333 ? -41.377 -28.342 3.276 1.00 81.56 333 SER A C 1
ATOM 2485 O O . SER A 1 333 ? -42.116 -27.456 2.862 1.00 81.56 333 SER A O 1
ATOM 2487 N N . LYS A 1 334 ? -41.319 -29.542 2.687 1.00 84.50 334 LYS A N 1
ATOM 2488 C CA . LYS A 1 334 ? -42.087 -29.873 1.474 1.00 84.50 334 LYS A CA 1
ATOM 2489 C C . LYS A 1 334 ? -43.481 -30.411 1.770 1.00 84.50 334 LYS A C 1
ATOM 2491 O O . LYS A 1 334 ? -44.403 -30.169 0.997 1.00 84.50 334 LYS A O 1
ATOM 2496 N N . TYR A 1 335 ? -43.611 -31.194 2.836 1.00 85.62 335 TYR A N 1
ATOM 2497 C CA . TYR A 1 335 ? -44.829 -31.945 3.121 1.00 85.62 335 TYR A CA 1
ATOM 2498 C C . TYR A 1 335 ? -45.516 -31.504 4.413 1.00 85.62 335 TYR A C 1
ATOM 2500 O O . TYR A 1 335 ? -46.466 -32.167 4.818 1.00 85.62 335 TYR A O 1
ATOM 2508 N N . ASP A 1 336 ? -45.060 -30.432 5.069 1.00 79.56 336 ASP A N 1
ATOM 2509 C CA . ASP A 1 336 ? -45.575 -29.964 6.365 1.00 79.56 336 ASP A CA 1
ATOM 2510 C C . ASP A 1 336 ? -45.613 -31.080 7.424 1.00 79.56 336 ASP A C 1
ATOM 2512 O O . ASP A 1 336 ? -46.526 -31.174 8.250 1.00 79.56 336 ASP A O 1
ATOM 2516 N N . VAL A 1 337 ? -44.632 -31.990 7.383 1.00 78.75 337 VAL A N 1
ATOM 2517 C CA . VAL A 1 337 ? -44.541 -33.075 8.363 1.00 78.75 337 VAL A CA 1
ATOM 2518 C C . VAL A 1 337 ? -44.089 -32.481 9.687 1.00 78.75 337 VAL A C 1
ATOM 2520 O O . VAL A 1 337 ? -42.921 -32.118 9.856 1.00 78.75 337 VAL A O 1
ATOM 2523 N N . VAL A 1 338 ? -45.017 -32.418 10.639 1.00 70.88 338 VAL A N 1
ATOM 2524 C CA . VAL A 1 338 ? -44.735 -31.996 12.009 1.00 70.88 338 VAL A CA 1
ATOM 2525 C C . VAL A 1 338 ? -44.328 -33.229 12.810 1.00 70.88 338 VAL A C 1
ATOM 2527 O O . VAL A 1 338 ? -45.158 -34.133 12.999 1.00 70.88 338 VAL A O 1
ATOM 2530 N N . PRO A 1 339 ? -43.080 -33.298 13.316 1.00 62.44 339 PRO A N 1
ATOM 2531 C CA . PRO A 1 339 ? -42.652 -34.407 14.152 1.00 62.44 339 PRO A CA 1
ATOM 2532 C C . PRO A 1 339 ? -43.656 -34.629 15.286 1.00 62.44 339 PRO A C 1
ATOM 2534 O O . PRO A 1 339 ? -43.938 -33.720 16.057 1.00 62.44 339 PRO A O 1
ATOM 2537 N N . THR A 1 340 ? -44.199 -35.849 15.372 1.00 60.06 340 THR A N 1
ATOM 2538 C CA . THR A 1 340 ? -45.161 -36.330 16.391 1.00 60.06 340 THR A CA 1
ATOM 2539 C C . THR A 1 340 ? -46.627 -35.887 16.282 1.00 60.06 340 THR A C 1
ATOM 2541 O O . THR A 1 340 ? -47.438 -36.406 17.047 1.00 60.06 340 THR A O 1
ATOM 2544 N N . VAL A 1 341 ? -47.006 -35.032 15.322 1.00 58.22 341 VAL A N 1
ATOM 2545 C CA . VAL A 1 341 ? -48.378 -34.474 15.259 1.00 58.22 341 VAL A CA 1
ATOM 2546 C C . VAL A 1 341 ? -49.129 -34.859 13.987 1.00 58.22 341 VAL A C 1
ATOM 2548 O O . VAL A 1 341 ? -50.294 -35.247 14.063 1.00 58.22 341 VAL A O 1
ATOM 2551 N N . SER A 1 342 ? -48.495 -34.795 12.815 1.00 72.19 342 SER A N 1
ATOM 2552 C CA . SER A 1 342 ? -49.171 -35.134 11.562 1.00 72.19 342 SER A CA 1
ATOM 2553 C C . SER A 1 342 ? -48.195 -35.603 10.488 1.00 72.19 342 SER A C 1
ATOM 2555 O O . SER A 1 342 ? -47.005 -35.295 10.502 1.00 72.19 342 SER A O 1
ATOM 2557 N N . TRP A 1 343 ? -48.737 -36.348 9.530 1.00 72.31 343 TRP A N 1
ATOM 2558 C CA . TRP A 1 343 ? -48.056 -36.708 8.291 1.00 72.31 343 TRP A CA 1
ATOM 2559 C C . TRP A 1 343 ? -48.011 -35.557 7.283 1.00 72.31 343 TRP A C 1
ATOM 2561 O O . TRP A 1 343 ? -47.478 -35.749 6.196 1.00 72.31 343 TRP A O 1
ATOM 2571 N N . GLY A 1 344 ? -48.610 -34.405 7.607 1.00 83.88 344 GLY A N 1
ATOM 2572 C CA . GLY A 1 344 ? -48.888 -33.341 6.652 1.00 83.88 344 GLY A CA 1
ATOM 2573 C C . GLY A 1 344 ? -49.452 -33.898 5.339 1.00 83.88 344 GLY A C 1
ATOM 2574 O O . GLY A 1 344 ? -50.396 -34.692 5.341 1.00 83.88 344 GLY A O 1
ATOM 2575 N N . SER A 1 345 ? -48.833 -33.526 4.223 1.00 83.44 345 SER A N 1
ATOM 2576 C CA . SER A 1 345 ? -49.127 -34.022 2.874 1.00 83.44 345 SER A CA 1
ATOM 2577 C C . SER A 1 345 ? -48.196 -35.155 2.406 1.00 83.44 345 SER A C 1
ATOM 2579 O O . SER A 1 345 ? -48.158 -35.470 1.215 1.00 83.44 345 SER A O 1
ATOM 2581 N N . LEU A 1 346 ? -47.462 -35.808 3.319 1.00 83.75 346 LEU A N 1
ATOM 2582 C CA . LEU A 1 346 ? -46.501 -36.861 2.978 1.00 83.75 346 LEU A CA 1
ATOM 2583 C C . LEU A 1 346 ? -47.208 -38.056 2.302 1.00 83.75 346 LEU A C 1
ATOM 2585 O O . LEU A 1 346 ? -48.103 -38.666 2.908 1.00 83.75 346 LEU A O 1
ATOM 2589 N N . PRO A 1 347 ? -46.799 -38.451 1.077 1.00 83.56 347 PRO A N 1
ATOM 2590 C CA . PRO A 1 347 ? -47.426 -39.549 0.349 1.00 83.56 347 PRO A CA 1
ATOM 2591 C C . PRO A 1 347 ? -47.451 -40.852 1.155 1.00 83.56 347 PRO A C 1
ATOM 2593 O O . PRO A 1 347 ? -46.468 -41.214 1.801 1.00 83.56 347 PRO A O 1
ATOM 2596 N N . ALA A 1 348 ? -48.544 -41.617 1.053 1.00 78.31 348 ALA A N 1
ATOM 2597 C CA . ALA A 1 348 ? -48.734 -42.865 1.805 1.00 78.31 348 ALA A CA 1
ATOM 2598 C C . ALA A 1 348 ? -47.587 -43.882 1.627 1.00 78.31 348 ALA A C 1
ATOM 2600 O O . ALA A 1 348 ? -47.260 -44.621 2.551 1.00 78.31 348 ALA A O 1
ATOM 2601 N N . ALA A 1 349 ? -46.927 -43.887 0.464 1.00 76.50 349 ALA A N 1
ATOM 2602 C CA . ALA A 1 349 ? -45.770 -44.742 0.194 1.00 76.50 349 ALA A CA 1
ATOM 2603 C C . ALA A 1 349 ? -44.512 -44.365 1.009 1.00 76.50 349 ALA A C 1
ATOM 2605 O O . ALA A 1 349 ? -43.640 -45.209 1.208 1.00 76.50 349 ALA A O 1
ATOM 2606 N N . MET A 1 350 ? -44.416 -43.124 1.496 1.00 77.00 350 MET A N 1
ATOM 2607 C CA . MET A 1 350 ? -43.266 -42.592 2.241 1.00 77.00 350 MET A CA 1
ATOM 2608 C C . MET A 1 350 ? -43.472 -42.601 3.763 1.00 77.00 350 MET A C 1
ATOM 2610 O O . MET A 1 350 ? -42.494 -42.594 4.513 1.00 77.00 350 MET A O 1
ATOM 2614 N N . GLN A 1 351 ? -44.720 -42.703 4.234 1.00 83.50 351 GLN A N 1
ATOM 2615 C CA . GLN A 1 351 ? -45.059 -42.762 5.664 1.00 83.50 351 GLN A CA 1
ATOM 2616 C C . GLN A 1 351 ? -44.327 -43.896 6.424 1.00 83.50 351 GLN A C 1
ATOM 2618 O O . GLN A 1 351 ? -43.764 -43.621 7.486 1.00 83.50 351 GLN A O 1
ATOM 2623 N N . PRO A 1 352 ? -44.176 -45.129 5.882 1.00 77.50 352 PRO A N 1
ATOM 2624 C CA . PRO A 1 352 ? -43.419 -46.190 6.558 1.00 77.50 352 PRO A CA 1
ATOM 2625 C C . PRO A 1 352 ? -41.920 -45.893 6.713 1.00 77.50 352 PRO A C 1
ATOM 2627 O O . PRO A 1 352 ? -41.267 -46.405 7.625 1.00 77.50 352 PRO A O 1
ATOM 2630 N N . SER A 1 353 ? -41.338 -45.107 5.804 1.00 71.25 353 SER A N 1
ATOM 2631 C CA . SER A 1 353 ? -39.928 -44.706 5.869 1.00 71.25 353 SER A CA 1
ATOM 2632 C C . SER A 1 353 ? -39.711 -43.682 6.979 1.00 71.25 353 SER A C 1
ATOM 2634 O O . SER A 1 353 ? -38.794 -43.839 7.782 1.00 71.25 353 SER A O 1
ATOM 2636 N N . TRP A 1 354 ? -40.619 -42.718 7.113 1.00 74.50 354 TRP A N 1
ATOM 2637 C CA . TRP A 1 354 ? -40.632 -41.780 8.235 1.00 74.50 354 TRP A CA 1
ATOM 2638 C C . TRP A 1 354 ? -40.887 -42.464 9.584 1.00 74.50 354 TRP A C 1
ATOM 2640 O O . TRP A 1 354 ? -40.170 -42.195 10.546 1.00 74.50 354 TRP A O 1
ATOM 2650 N N . ASP A 1 355 ? -41.837 -43.404 9.669 1.00 75.62 355 ASP A N 1
ATOM 2651 C CA . ASP A 1 355 ? -42.087 -44.183 10.895 1.00 75.62 355 ASP A CA 1
ATOM 2652 C C . ASP A 1 355 ? -40.822 -44.905 11.393 1.00 75.62 355 ASP A C 1
ATOM 2654 O O . ASP A 1 355 ? -40.610 -45.038 12.602 1.00 75.62 355 ASP A O 1
ATOM 2658 N N . ARG A 1 356 ? -39.960 -45.353 10.471 1.00 67.75 356 ARG A N 1
ATOM 2659 C CA . ARG A 1 356 ? -38.682 -46.008 10.784 1.00 67.75 356 ARG A CA 1
ATOM 2660 C C . ARG A 1 356 ? -37.582 -45.026 11.171 1.00 67.75 356 ARG A C 1
ATOM 2662 O O . ARG A 1 356 ? -36.874 -45.294 12.141 1.00 67.75 356 ARG A O 1
ATOM 2669 N N . VAL A 1 357 ? -37.472 -43.883 10.489 1.00 63.41 357 VAL A N 1
ATOM 2670 C CA . VAL A 1 357 ? -36.568 -42.790 10.899 1.00 63.41 357 VAL A CA 1
ATOM 2671 C C . VAL A 1 357 ? -36.915 -42.341 12.323 1.00 63.41 357 VAL A C 1
ATOM 2673 O O . VAL A 1 357 ? -36.029 -42.281 13.177 1.00 63.41 357 VAL A O 1
ATOM 2676 N N . ARG A 1 358 ? -38.213 -42.192 12.627 1.00 68.06 358 ARG A N 1
ATOM 2677 C CA . ARG A 1 358 ? -38.748 -41.947 13.976 1.00 68.06 358 ARG A CA 1
ATOM 2678 C C . ARG A 1 358 ? -38.340 -43.037 14.975 1.00 68.06 358 ARG A C 1
ATOM 2680 O O . ARG A 1 358 ? -37.879 -42.718 16.067 1.00 68.06 358 ARG A O 1
ATOM 2687 N N . ALA A 1 359 ? -38.484 -44.314 14.618 1.00 62.22 359 ALA A N 1
ATOM 2688 C CA . ALA A 1 359 ? -38.164 -45.439 15.506 1.00 62.22 359 ALA A CA 1
ATOM 2689 C C . ALA A 1 359 ? -36.657 -45.613 15.778 1.00 62.22 359 ALA A C 1
ATOM 2691 O O . ALA A 1 359 ? -36.280 -46.169 16.808 1.00 62.22 359 ALA A O 1
ATOM 2692 N N . SER A 1 360 ? -35.789 -45.135 14.881 1.00 60.66 360 SER A N 1
ATOM 2693 C CA . SER A 1 360 ? -34.331 -45.253 15.026 1.00 60.66 360 SER A CA 1
ATOM 2694 C C . SER A 1 360 ? -33.740 -44.356 16.124 1.00 60.66 360 SER A C 1
ATOM 2696 O O . SER A 1 360 ? -32.605 -44.577 16.545 1.00 60.66 360 SER A O 1
ATOM 2698 N N . GLY A 1 361 ? -34.490 -43.345 16.585 1.00 55.22 361 GLY A N 1
ATOM 2699 C CA . GLY A 1 361 ? -34.084 -42.421 17.649 1.00 55.22 361 GLY A CA 1
ATOM 2700 C C . GLY A 1 361 ? -32.886 -41.523 17.317 1.00 55.22 361 GLY A C 1
ATOM 2701 O O . GLY A 1 361 ? -32.376 -40.864 18.221 1.00 55.22 361 GLY A O 1
ATOM 2702 N N . ARG A 1 362 ? -32.408 -41.500 16.062 1.00 50.38 362 ARG A N 1
ATOM 2703 C CA . ARG A 1 362 ? -31.112 -40.896 15.709 1.00 50.38 362 ARG A CA 1
ATOM 2704 C C . ARG A 1 362 ? -31.130 -39.546 14.984 1.00 50.38 362 ARG A C 1
ATOM 2706 O O . ARG A 1 362 ? -30.050 -38.976 14.916 1.00 50.38 362 ARG A O 1
ATOM 2713 N N . SER A 1 363 ? -32.248 -38.992 14.492 1.00 56.41 363 SER A N 1
ATOM 2714 C CA . SER A 1 363 ? -32.129 -37.762 13.668 1.00 56.41 363 SER A CA 1
ATOM 2715 C C . SER A 1 363 ? -33.173 -36.649 13.818 1.00 56.41 363 SER A C 1
ATOM 2717 O O . SER A 1 363 ? -32.756 -35.499 13.802 1.00 56.41 363 SER A O 1
ATOM 2719 N N . CYS A 1 364 ? -34.474 -36.887 14.025 1.00 55.44 364 CYS A N 1
ATOM 2720 C CA . CYS A 1 364 ? -35.429 -35.754 14.006 1.00 55.44 364 CYS A CA 1
ATOM 2721 C C . CYS A 1 364 ? -35.782 -35.150 15.397 1.00 55.44 364 CYS A C 1
ATOM 2723 O O . CYS A 1 364 ? -36.602 -34.242 15.476 1.00 55.44 364 CYS A O 1
ATOM 2725 N N . ASN A 1 365 ? -35.176 -35.608 16.503 1.00 47.44 365 ASN A N 1
ATOM 2726 C CA . ASN A 1 365 ? -35.530 -35.157 17.869 1.00 47.44 365 ASN A CA 1
ATOM 2727 C C . ASN A 1 365 ? -34.900 -33.814 18.299 1.00 47.44 365 ASN A C 1
ATOM 2729 O O . ASN A 1 365 ? -35.140 -33.363 19.414 1.00 47.44 365 ASN A O 1
ATOM 2733 N N . ALA A 1 366 ? -34.081 -33.177 17.456 1.00 43.19 366 ALA A N 1
ATOM 2734 C CA . ALA A 1 366 ? -33.384 -31.932 17.798 1.00 43.19 366 ALA A CA 1
ATOM 2735 C C . ALA A 1 366 ? -34.152 -30.644 17.421 1.00 43.19 366 ALA A C 1
ATOM 2737 O O . ALA A 1 366 ? -33.642 -29.552 17.659 1.00 43.19 366 ALA A O 1
ATOM 2738 N N . MET A 1 367 ? -35.365 -30.747 16.861 1.00 44.12 367 MET A N 1
ATOM 2739 C CA . MET A 1 367 ? -36.171 -29.604 16.401 1.00 44.12 367 MET A CA 1
ATOM 2740 C C . MET A 1 367 ? -37.397 -29.328 17.292 1.00 44.12 367 MET A C 1
ATOM 2742 O O . MET A 1 367 ? -38.531 -29.446 16.839 1.00 44.12 367 MET A O 1
ATOM 2746 N N . SER A 1 368 ? -37.202 -28.939 18.555 1.00 45.44 368 SER A N 1
ATOM 2747 C CA . SER A 1 368 ? -38.278 -28.341 19.367 1.00 45.44 368 SER A CA 1
ATOM 2748 C C . SER A 1 368 ? -37.905 -26.913 19.783 1.00 45.44 368 SER A C 1
ATOM 2750 O O . SER A 1 368 ? -37.244 -26.711 20.803 1.00 45.44 368 SER A O 1
ATOM 2752 N N . GLY A 1 369 ? -38.295 -25.928 18.968 1.00 49.59 369 GLY A N 1
ATOM 2753 C CA . GLY A 1 369 ? -38.349 -24.510 19.348 1.00 49.59 369 GLY A CA 1
ATOM 2754 C C . GLY A 1 369 ? -39.740 -24.125 19.890 1.00 49.59 369 GLY A C 1
ATOM 2755 O O . GLY A 1 369 ? -40.688 -24.877 19.664 1.00 49.59 369 GLY A O 1
ATOM 2756 N N . PRO A 1 370 ? -39.877 -22.998 20.618 1.00 54.59 370 PRO A N 1
ATOM 2757 C CA . PRO A 1 370 ? -41.160 -22.544 21.167 1.00 54.59 370 PRO A CA 1
ATOM 2758 C C . PRO A 1 370 ? -42.161 -22.180 20.058 1.00 54.59 370 PRO A C 1
ATOM 2760 O O . PRO A 1 370 ? -41.772 -21.587 19.051 1.00 54.59 370 PRO A O 1
ATOM 2763 N N . LEU A 1 371 ? -43.441 -22.519 20.256 1.00 62.97 371 LEU A N 1
ATOM 2764 C CA . LEU A 1 371 ? -44.537 -22.119 19.363 1.00 62.97 371 LEU A CA 1
ATOM 2765 C C . LEU A 1 371 ? -44.748 -20.595 19.412 1.00 62.97 371 LEU A C 1
ATOM 2767 O O . LEU A 1 371 ? -44.670 -19.990 20.481 1.00 62.97 371 LEU A O 1
ATOM 2771 N N . ASP A 1 372 ? -45.026 -19.978 18.262 1.00 70.88 372 ASP A N 1
ATOM 2772 C CA . ASP A 1 372 ? -45.408 -18.566 18.174 1.00 70.88 372 ASP A CA 1
ATOM 2773 C C . ASP A 1 372 ? -46.908 -18.354 18.475 1.00 70.88 372 ASP A C 1
ATOM 2775 O O . ASP A 1 372 ? -47.649 -19.291 18.787 1.00 70.88 372 ASP A O 1
ATOM 2779 N N . SER A 1 373 ? -47.380 -17.105 18.417 1.00 62.41 373 SER A N 1
ATOM 2780 C CA . SER A 1 373 ? -48.768 -16.760 18.754 1.00 62.41 373 SER A CA 1
ATOM 2781 C C . SER A 1 373 ? -49.808 -17.409 17.839 1.00 62.41 373 SER A C 1
ATOM 2783 O O . SER A 1 373 ? -50.906 -17.724 18.305 1.00 62.41 373 SER A O 1
ATOM 2785 N N . ALA A 1 374 ? -49.457 -17.673 16.578 1.00 69.12 374 ALA A N 1
ATOM 2786 C CA . ALA A 1 374 ? -50.307 -18.395 15.641 1.00 69.12 374 ALA A CA 1
ATOM 2787 C C . ALA A 1 374 ? -50.356 -19.890 15.987 1.00 69.12 374 ALA A C 1
ATOM 2789 O O . ALA A 1 374 ? -51.445 -20.440 16.153 1.00 69.12 374 ALA A O 1
ATOM 2790 N N . GLY A 1 375 ? -49.199 -20.520 16.218 1.00 72.00 375 GLY A N 1
ATOM 2791 C CA . GLY A 1 375 ? -49.101 -21.928 16.612 1.00 72.00 375 GLY A CA 1
ATOM 2792 C C . GLY A 1 375 ? -49.788 -22.227 17.947 1.00 72.00 375 GLY A C 1
ATOM 2793 O O . GLY A 1 375 ? -50.473 -23.240 18.088 1.00 72.00 375 GLY A O 1
ATOM 2794 N N . CYS A 1 376 ? -49.692 -21.318 18.919 1.00 76.81 376 CYS A N 1
ATOM 2795 C CA . CYS A 1 376 ? -50.439 -21.411 20.174 1.00 76.81 376 CYS A CA 1
ATOM 2796 C C . CYS A 1 376 ? -51.958 -21.265 19.965 1.00 76.81 376 CYS A C 1
ATOM 2798 O O . CYS A 1 376 ? -52.736 -21.979 20.604 1.00 76.81 376 CYS A O 1
ATOM 2800 N N . GLY A 1 377 ? -52.394 -20.367 19.073 1.00 69.44 377 GLY A N 1
ATOM 2801 C CA . GLY A 1 377 ? -53.808 -20.173 18.735 1.00 69.44 377 GLY A CA 1
ATOM 2802 C C . GLY A 1 377 ? -54.429 -21.396 18.055 1.00 69.44 377 GLY A C 1
ATOM 2803 O O . GLY A 1 377 ? -55.520 -21.829 18.434 1.00 69.44 377 GLY A O 1
ATOM 2804 N N . GLU A 1 378 ? -53.711 -22.005 17.112 1.00 72.62 378 GLU A N 1
ATOM 2805 C CA . GLU A 1 378 ? -54.136 -23.229 16.424 1.00 72.62 378 GLU A CA 1
ATOM 2806 C C . GLU A 1 378 ? -54.185 -24.436 17.367 1.00 72.62 378 GLU A C 1
ATOM 2808 O O . GLU A 1 378 ? -55.135 -25.217 17.314 1.00 72.62 378 GLU A O 1
ATOM 2813 N N . LEU A 1 379 ? -53.228 -24.556 18.296 1.00 72.44 379 LEU A N 1
ATOM 2814 C CA . LEU A 1 379 ? -53.217 -25.611 19.315 1.00 72.44 379 LEU A CA 1
ATOM 2815 C C . LEU A 1 379 ? -54.442 -25.523 20.245 1.00 72.44 379 LEU A C 1
ATOM 2817 O O . LEU A 1 379 ? -55.072 -26.538 20.549 1.00 72.44 379 LEU A O 1
ATOM 2821 N N . VAL A 1 380 ? -54.814 -24.310 20.669 1.00 69.75 380 VAL A N 1
ATOM 2822 C CA . VAL A 1 380 ? -56.002 -24.066 21.507 1.00 69.75 380 VAL A CA 1
ATOM 2823 C C . VAL A 1 380 ? -57.289 -24.393 20.752 1.00 69.75 380 VAL A C 1
ATOM 2825 O O . VAL A 1 380 ? -58.170 -25.054 21.309 1.00 69.75 380 VAL A O 1
ATOM 2828 N N . ALA A 1 381 ? -57.382 -23.980 19.485 1.00 65.81 381 ALA A N 1
ATOM 2829 C CA . ALA A 1 381 ? -58.541 -24.238 18.636 1.00 65.81 381 ALA A CA 1
ATOM 2830 C C . ALA A 1 381 ? -58.706 -25.730 18.293 1.00 65.81 381 ALA A C 1
ATOM 2832 O O . ALA A 1 381 ? -59.824 -26.241 18.308 1.00 65.81 381 ALA A O 1
ATOM 2833 N N . ALA A 1 382 ? -57.609 -26.446 18.027 1.00 67.44 382 ALA A N 1
ATOM 2834 C CA . ALA A 1 382 ? -57.636 -27.854 17.630 1.00 67.44 382 ALA A CA 1
ATOM 2835 C C . ALA A 1 382 ? -58.007 -28.808 18.777 1.00 67.44 382 ALA A C 1
ATOM 2837 O O . ALA A 1 382 ? -58.627 -29.844 18.538 1.00 67.44 382 ALA A O 1
ATOM 2838 N N . TYR A 1 383 ? -57.650 -28.467 20.020 1.00 71.25 383 TYR A N 1
ATOM 2839 C CA . TYR A 1 383 ? -57.824 -29.348 21.183 1.00 71.25 383 TYR A CA 1
ATOM 2840 C C . TYR A 1 383 ? -58.852 -28.846 22.211 1.00 71.25 383 TYR A C 1
ATOM 2842 O O . TYR A 1 383 ? -58.970 -29.442 23.282 1.00 71.25 383 TYR A O 1
ATOM 2850 N N . ASN A 1 384 ? -59.612 -27.783 21.905 1.00 69.44 384 ASN A N 1
ATOM 2851 C CA . ASN A 1 384 ? -60.591 -27.165 22.817 1.00 69.44 384 ASN A CA 1
ATOM 2852 C C . ASN A 1 384 ? -60.009 -26.860 24.213 1.00 69.44 384 ASN A C 1
ATOM 2854 O O . ASN A 1 384 ? -60.669 -27.025 25.244 1.00 69.44 384 ASN A O 1
ATOM 2858 N N . ILE A 1 385 ? -58.750 -26.419 24.262 1.00 69.06 385 ILE A N 1
ATOM 2859 C CA . ILE A 1 385 ? -58.071 -26.130 25.528 1.00 69.06 385 ILE A CA 1
ATOM 2860 C C . ILE A 1 385 ? -58.684 -24.854 26.104 1.00 69.06 385 ILE A C 1
ATOM 2862 O O . ILE A 1 385 ? -58.509 -23.772 25.557 1.00 69.06 385 ILE A O 1
ATOM 2866 N N . THR A 1 386 ? -59.413 -24.974 27.214 1.00 63.62 386 THR A N 1
ATOM 2867 C CA . THR A 1 386 ? -59.967 -23.816 27.928 1.00 63.62 386 THR A CA 1
ATOM 2868 C C . THR A 1 386 ? -58.955 -23.362 28.984 1.00 63.62 386 THR A C 1
ATOM 2870 O O . THR A 1 386 ? -58.735 -24.104 29.947 1.00 63.62 386 THR A O 1
ATOM 2873 N N . PRO A 1 387 ? -58.324 -22.179 28.856 1.00 53.88 387 PRO A N 1
ATOM 2874 C CA . PRO A 1 387 ? -57.353 -21.718 29.843 1.00 53.88 387 PRO A CA 1
ATOM 2875 C C . PRO A 1 387 ? -58.020 -21.564 31.220 1.00 53.88 387 PRO A C 1
ATOM 2877 O O . PRO A 1 387 ? -59.001 -20.838 31.366 1.00 53.88 387 PRO A O 1
ATOM 2880 N N . GLY A 1 388 ? -57.509 -22.269 32.234 1.00 53.44 388 GLY A N 1
ATOM 2881 C CA . GLY A 1 388 ? -57.952 -22.129 33.629 1.00 53.44 388 GLY A CA 1
ATOM 2882 C C . GLY A 1 388 ? -59.036 -23.100 34.122 1.00 53.44 388 GLY A C 1
ATOM 2883 O O . GLY A 1 388 ? -59.318 -23.101 35.319 1.00 53.44 388 GLY A O 1
ATOM 2884 N N . TYR A 1 389 ? -59.595 -23.969 33.274 1.00 49.19 389 TYR A N 1
ATOM 2885 C CA . TYR A 1 389 ? -60.367 -25.134 33.732 1.00 49.19 389 TYR A CA 1
ATOM 2886 C C . TYR A 1 389 ? -59.481 -26.380 33.658 1.00 49.19 389 TYR A C 1
ATOM 2888 O O . TYR A 1 389 ? -58.838 -26.621 32.641 1.00 49.19 389 TYR A O 1
ATOM 2896 N N . GLY A 1 390 ? -59.413 -27.159 34.746 1.00 49.97 390 GLY A N 1
ATOM 2897 C CA . GLY A 1 390 ? -58.603 -28.380 34.804 1.00 49.97 390 GLY A CA 1
ATOM 2898 C C . GLY A 1 390 ? -58.829 -29.257 33.570 1.00 49.97 390 GLY A C 1
ATOM 2899 O O . GLY A 1 390 ? -59.975 -29.505 33.197 1.00 49.97 390 GLY A O 1
ATOM 2900 N N . MET A 1 391 ? -57.729 -29.674 32.933 1.00 46.88 391 MET A N 1
ATOM 2901 C CA . MET A 1 391 ? -57.700 -30.348 31.632 1.00 46.88 391 MET A CA 1
ATOM 2902 C C . MET A 1 391 ? -58.392 -31.718 31.684 1.00 46.88 391 MET A C 1
ATOM 2904 O O . MET A 1 391 ? -57.763 -32.767 31.804 1.00 46.88 391 MET A O 1
ATOM 2908 N N . GLY A 1 392 ? -59.717 -31.724 31.601 1.00 47.25 392 GLY A N 1
ATOM 2909 C CA . GLY A 1 392 ? -60.498 -32.930 31.391 1.00 47.25 392 GLY A CA 1
ATOM 2910 C C . GLY A 1 392 ? -60.422 -33.332 29.923 1.00 47.25 392 GLY A C 1
ATOM 2911 O O . GLY A 1 392 ? -61.078 -32.707 29.098 1.00 47.25 392 GLY A O 1
ATOM 2912 N N . SER A 1 393 ? -59.665 -34.395 29.626 1.00 47.69 393 SER A N 1
ATOM 2913 C CA . SER A 1 393 ? -59.576 -35.146 28.351 1.00 47.69 393 SER A CA 1
ATOM 2914 C C . SER A 1 393 ? -58.586 -34.708 27.255 1.00 47.69 393 SER A C 1
ATOM 2916 O O . SER A 1 393 ? -58.512 -35.388 26.232 1.00 47.69 393 SER A O 1
ATOM 2918 N N . ALA A 1 394 ? -57.749 -33.685 27.458 1.00 52.12 394 ALA A N 1
ATOM 2919 C CA . ALA A 1 394 ? -56.666 -33.396 26.507 1.00 52.12 394 ALA A CA 1
ATOM 2920 C C . ALA A 1 394 ? -55.545 -34.456 26.583 1.00 52.12 394 ALA A C 1
ATOM 2922 O O . ALA A 1 394 ? -55.193 -34.932 27.664 1.00 52.12 394 ALA A O 1
ATOM 2923 N N . VAL A 1 395 ? -54.975 -34.831 25.430 1.00 57.38 395 VAL A N 1
ATOM 2924 C CA . VAL A 1 395 ? -53.842 -35.770 25.347 1.00 57.38 395 VAL A CA 1
ATOM 2925 C C . VAL A 1 395 ? -52.664 -35.193 26.155 1.00 57.38 395 VAL A C 1
ATOM 2927 O O . VAL A 1 395 ? -52.315 -34.035 25.920 1.00 57.38 395 VAL A O 1
ATOM 2930 N N . PRO A 1 396 ? -52.013 -35.959 27.059 1.00 61.47 396 PRO A N 1
ATOM 2931 C CA . PRO A 1 396 ? -50.968 -35.452 27.963 1.00 61.47 396 PRO A CA 1
ATOM 2932 C C . PRO A 1 396 ? -49.833 -34.674 27.278 1.00 61.47 396 PRO A C 1
ATOM 2934 O O . PRO A 1 396 ? -49.225 -33.799 27.881 1.00 61.47 396 PRO A O 1
ATOM 2937 N N . LEU A 1 397 ? -49.578 -34.957 25.998 1.00 52.78 397 LEU A N 1
ATOM 2938 C CA . LEU A 1 397 ? -48.534 -34.309 25.209 1.00 52.78 397 LEU A CA 1
ATOM 2939 C C . LEU A 1 397 ? -48.914 -32.898 24.714 1.00 52.78 397 LEU A C 1
ATOM 2941 O O . LEU A 1 397 ? -48.049 -32.033 24.647 1.00 52.78 397 LEU A O 1
ATOM 2945 N N . ALA A 1 398 ? -50.192 -32.633 24.412 1.00 56.09 398 ALA A N 1
ATOM 2946 C CA . ALA A 1 398 ? -50.655 -31.297 24.010 1.00 56.09 398 ALA A CA 1
ATOM 2947 C C . ALA A 1 398 ? -50.659 -30.323 25.200 1.00 56.09 398 ALA A C 1
ATOM 2949 O O . ALA A 1 398 ? -50.337 -29.148 25.046 1.00 56.09 398 ALA A O 1
ATOM 2950 N N . ALA A 1 399 ? -50.953 -30.842 26.396 1.00 61.84 399 ALA A N 1
ATOM 2951 C CA . ALA A 1 399 ? -50.823 -30.116 27.655 1.00 61.84 399 ALA A CA 1
ATOM 2952 C C . ALA A 1 399 ? -49.363 -29.719 27.933 1.00 61.84 399 ALA A C 1
ATOM 2954 O O . ALA A 1 399 ? -49.087 -28.564 28.247 1.00 61.84 399 ALA A O 1
ATOM 2955 N N . GLN A 1 400 ? -48.435 -30.661 27.735 1.00 65.94 400 GLN A N 1
ATOM 2956 C CA . GLN A 1 400 ? -46.998 -30.438 27.890 1.00 65.94 400 GLN A CA 1
ATOM 2957 C C . GLN A 1 400 ? -46.482 -29.370 26.908 1.00 65.94 400 GLN A C 1
ATOM 2959 O O . GLN A 1 400 ? -45.823 -28.425 27.321 1.00 65.94 400 GLN A O 1
ATOM 2964 N N . LEU A 1 401 ? -46.856 -29.455 25.625 1.00 61.78 401 LEU A N 1
ATOM 2965 C CA . LEU A 1 401 ? -46.478 -28.473 24.597 1.00 61.78 401 LEU A CA 1
ATOM 2966 C C . LEU A 1 401 ? -47.047 -27.069 24.859 1.00 61.78 401 LEU A C 1
ATOM 2968 O O . LEU A 1 401 ? -46.366 -26.075 24.594 1.00 61.78 401 LEU A O 1
ATOM 2972 N N . TYR A 1 402 ? -48.272 -26.982 25.386 1.00 68.75 402 TYR A N 1
ATOM 2973 C CA . TYR A 1 402 ? -48.918 -25.720 25.754 1.00 68.75 402 TYR A CA 1
ATOM 2974 C C . TYR A 1 402 ? -48.212 -25.030 26.937 1.00 68.75 402 TYR A C 1
ATOM 2976 O O . TYR A 1 402 ? -48.020 -23.811 26.911 1.00 68.75 402 TYR A O 1
ATOM 2984 N N . GLU A 1 403 ? -47.787 -25.799 27.947 1.00 69.44 403 GLU A N 1
ATOM 2985 C CA . GLU A 1 403 ? -47.024 -25.286 29.094 1.00 69.44 403 GLU A CA 1
ATOM 2986 C C . GLU A 1 403 ? -45.575 -24.932 28.722 1.00 69.44 403 GLU A C 1
ATOM 2988 O O . GLU A 1 403 ? -45.119 -23.826 29.026 1.00 69.44 403 GLU A O 1
ATOM 2993 N N . ASP A 1 404 ? -44.878 -25.811 27.996 1.00 66.88 404 ASP A N 1
ATOM 2994 C CA . ASP A 1 404 ? -43.468 -25.633 27.622 1.00 66.88 404 ASP A CA 1
ATOM 2995 C C . ASP A 1 404 ? -43.261 -24.447 26.658 1.00 66.88 404 ASP A C 1
ATOM 2997 O O . ASP A 1 404 ? -42.218 -23.788 26.691 1.00 66.88 404 ASP A O 1
ATOM 3001 N N . SER A 1 405 ? -44.275 -24.111 25.849 1.00 64.38 405 SER A N 1
ATOM 3002 C CA . SER A 1 405 ? -44.234 -22.985 24.897 1.00 64.38 405 SER A CA 1
ATOM 3003 C C . SER A 1 405 ? -44.700 -21.645 25.483 1.00 64.38 405 SER A C 1
ATOM 3005 O O . SER A 1 405 ? -44.714 -20.645 24.772 1.00 64.38 405 SER A O 1
ATOM 3007 N N . LYS A 1 406 ? -45.089 -21.585 26.767 1.00 71.31 406 LYS A N 1
ATOM 3008 C CA . LYS A 1 406 ? -45.632 -20.371 27.419 1.00 71.31 406 LYS A CA 1
ATOM 3009 C C . LYS A 1 406 ? -46.816 -19.729 26.670 1.00 71.31 406 LYS A C 1
ATOM 3011 O O . LYS A 1 406 ? -46.985 -18.508 26.708 1.00 71.31 406 LYS A O 1
ATOM 3016 N N . CYS A 1 407 ? -47.679 -20.538 26.050 1.00 72.25 407 CYS A N 1
ATOM 3017 C CA . CYS A 1 407 ? -48.763 -20.073 25.170 1.00 72.25 407 CYS A CA 1
ATOM 3018 C C . CYS A 1 407 ? -49.812 -19.154 25.833 1.00 72.25 407 CYS A C 1
ATOM 3020 O O . CYS A 1 407 ? -50.621 -18.542 25.140 1.00 72.25 407 CYS A O 1
ATOM 3022 N N . LEU A 1 408 ? -49.806 -19.024 27.162 1.00 65.69 408 LEU A N 1
ATOM 3023 C CA . LEU A 1 408 ? -50.731 -18.180 27.923 1.00 65.69 408 LEU A CA 1
ATOM 3024 C C . LEU A 1 408 ? -50.683 -16.691 27.533 1.00 65.69 408 LEU A C 1
ATOM 3026 O O . LEU A 1 408 ? -51.732 -16.057 27.467 1.00 65.69 408 LEU A O 1
ATOM 3030 N N . ASN A 1 409 ? -49.504 -16.134 27.244 1.00 63.88 409 ASN A N 1
ATOM 3031 C CA . ASN A 1 409 ? -49.373 -14.699 26.943 1.00 63.88 409 ASN A CA 1
ATOM 3032 C C . ASN A 1 409 ? -49.774 -14.369 25.497 1.00 63.88 409 ASN A C 1
ATOM 3034 O O . ASN A 1 409 ? -50.393 -13.343 25.226 1.00 63.88 409 ASN A O 1
ATOM 3038 N N . SER A 1 410 ? -49.471 -15.276 24.572 1.00 72.56 410 SER A N 1
ATOM 3039 C CA . SER A 1 410 ? -49.673 -15.085 23.135 1.00 72.56 410 SER A CA 1
ATOM 3040 C C . SER A 1 410 ? -51.145 -15.162 22.704 1.00 72.56 410 SER A C 1
ATOM 3042 O O . SER A 1 410 ? -51.513 -14.648 21.648 1.00 72.56 410 SER A O 1
ATOM 3044 N N . VAL A 1 411 ? -52.013 -15.753 23.533 1.00 72.81 411 VAL A N 1
ATOM 3045 C CA . VAL A 1 411 ? -53.459 -15.858 23.269 1.00 72.81 411 VAL A CA 1
ATOM 3046 C C . VAL A 1 411 ? -54.187 -14.512 23.434 1.00 72.81 411 VAL A C 1
ATOM 3048 O O . VAL A 1 411 ? -55.088 -14.225 22.645 1.00 72.81 411 VAL A O 1
ATOM 3051 N N . CYS A 1 412 ? -53.791 -13.648 24.384 1.00 70.94 412 CYS A N 1
ATOM 3052 C CA . CYS A 1 412 ? -54.426 -12.326 24.551 1.00 70.94 412 CYS A CA 1
ATOM 3053 C C . CYS A 1 412 ? -54.159 -11.419 23.325 1.00 70.94 412 CYS A C 1
ATOM 3055 O O . CYS A 1 412 ? -55.061 -10.723 22.854 1.00 70.94 412 CYS A O 1
ATOM 3057 N N . GLU A 1 413 ? -52.933 -11.440 22.783 1.00 68.75 413 GLU A N 1
ATOM 3058 C CA . GLU A 1 413 ? -52.551 -10.659 21.594 1.00 68.75 413 GLU A CA 1
ATOM 3059 C C . GLU A 1 413 ? -53.294 -11.130 20.343 1.00 68.75 413 GLU A C 1
ATOM 3061 O O . GLU A 1 413 ? -53.817 -10.311 19.581 1.00 68.75 413 GLU A O 1
ATOM 3066 N N . TYR A 1 414 ? -53.415 -12.451 20.179 1.00 78.19 414 TYR A N 1
ATOM 3067 C CA . TYR A 1 414 ? -54.203 -13.047 19.109 1.00 78.19 414 TYR A CA 1
ATOM 3068 C C . TYR A 1 414 ? -55.665 -12.583 19.163 1.00 78.19 414 TYR A C 1
ATOM 3070 O O . TYR A 1 414 ? -56.209 -12.181 18.138 1.00 78.19 414 TYR A O 1
ATOM 3078 N N . TRP A 1 415 ? -56.305 -12.544 20.338 1.00 78.94 415 TRP A N 1
ATOM 3079 C CA . TRP A 1 415 ? -57.698 -12.091 20.432 1.00 78.94 415 TRP A CA 1
ATOM 3080 C C . TRP A 1 415 ? -57.885 -10.604 20.125 1.00 78.94 415 TRP A C 1
ATOM 3082 O O . TRP A 1 415 ? -58.867 -10.235 19.478 1.00 78.94 415 TRP A O 1
ATOM 3092 N N . ARG A 1 416 ? -56.939 -9.745 20.518 1.00 69.94 416 ARG A N 1
ATOM 3093 C CA . ARG A 1 416 ? -56.974 -8.316 20.172 1.00 69.94 416 ARG A CA 1
ATOM 3094 C C . ARG A 1 416 ? -56.842 -8.102 18.664 1.00 69.94 416 ARG A C 1
ATOM 3096 O O . ARG A 1 416 ? -57.606 -7.324 18.098 1.00 69.94 416 ARG A O 1
ATOM 3103 N N . ALA A 1 417 ? -55.912 -8.808 18.022 1.00 70.19 417 ALA A N 1
ATOM 3104 C CA . ALA A 1 417 ? -55.676 -8.705 16.584 1.00 70.19 417 ALA A CA 1
ATOM 3105 C C . ALA A 1 417 ? -56.806 -9.335 15.752 1.00 70.19 417 ALA A C 1
ATOM 3107 O O . ALA A 1 417 ? -57.253 -8.742 14.774 1.00 70.19 417 ALA A O 1
ATOM 3108 N N . ALA A 1 418 ? -57.293 -10.513 16.151 1.00 70.56 418 ALA A N 1
ATOM 3109 C CA . ALA A 1 418 ? -58.297 -11.263 15.402 1.00 70.56 418 ALA A CA 1
ATOM 3110 C C . ALA A 1 418 ? -59.723 -10.731 15.603 1.00 70.56 418 ALA A C 1
ATOM 3112 O O . ALA A 1 418 ? -60.532 -10.803 14.678 1.00 70.56 418 ALA A O 1
ATOM 3113 N N . TYR A 1 419 ? -60.037 -10.192 16.789 1.00 76.62 419 TYR A N 1
ATOM 3114 C CA . TYR A 1 419 ? -61.409 -9.818 17.148 1.00 76.62 419 TYR A CA 1
ATOM 3115 C C . TYR A 1 419 ? -61.596 -8.345 17.530 1.00 76.62 419 TYR A C 1
ATOM 3117 O O . TYR A 1 419 ? -62.723 -7.935 17.785 1.00 76.62 419 TYR A O 1
ATOM 3125 N N . GLY A 1 420 ? -60.545 -7.518 17.560 1.00 72.19 420 GLY A N 1
ATOM 3126 C CA . GLY A 1 420 ? -60.675 -6.077 17.827 1.00 72.19 420 GLY A CA 1
ATOM 3127 C C . GLY A 1 420 ? -61.178 -5.740 19.237 1.00 72.19 420 GLY A C 1
ATOM 3128 O O . GLY A 1 420 ? -61.868 -4.739 19.428 1.00 72.19 420 GLY A O 1
ATOM 3129 N N . VAL A 1 421 ? -60.878 -6.592 20.219 1.00 75.44 421 VAL A N 1
ATOM 3130 C CA . VAL A 1 421 ? -61.310 -6.420 21.613 1.00 75.44 421 VAL A CA 1
ATOM 3131 C C . VAL A 1 421 ? -60.522 -5.287 22.278 1.00 75.44 421 VAL A C 1
ATOM 3133 O O . VAL A 1 421 ? -59.291 -5.283 22.239 1.00 75.44 421 VAL A O 1
ATOM 3136 N N . VAL A 1 422 ? -61.218 -4.337 22.912 1.00 69.25 422 VAL A N 1
ATOM 3137 C CA . VAL A 1 422 ? -60.611 -3.227 23.667 1.00 69.25 422 VAL A CA 1
ATOM 3138 C C . VAL A 1 422 ? -61.051 -3.327 25.129 1.00 69.25 422 VAL A C 1
ATOM 3140 O O . VAL A 1 422 ? -62.256 -3.230 25.395 1.00 69.25 422 VAL A O 1
ATOM 3143 N N . PRO A 1 423 ? -60.115 -3.496 26.086 1.00 64.50 423 PRO A N 1
ATOM 3144 C CA . PRO A 1 423 ? -60.450 -3.588 27.503 1.00 64.50 423 PRO A CA 1
ATOM 3145 C C . PRO A 1 423 ? -61.377 -2.446 27.940 1.00 64.50 423 PRO A C 1
ATOM 3147 O O . PRO A 1 423 ? -61.106 -1.278 27.667 1.00 64.50 423 PRO A O 1
ATOM 3150 N N . PHE A 1 424 ? -62.486 -2.795 28.599 1.00 60.09 424 PHE A N 1
ATOM 3151 C CA . PHE A 1 424 ? -63.483 -1.871 29.169 1.00 60.09 424 PHE A CA 1
ATOM 3152 C C . PHE A 1 424 ? -64.276 -0.992 28.181 1.00 60.09 424 PHE A C 1
ATOM 3154 O O . PHE A 1 424 ? -65.160 -0.259 28.622 1.00 60.09 424 PHE A O 1
ATOM 3161 N N . LEU A 1 425 ? -64.011 -1.077 26.871 1.00 60.00 425 LEU A N 1
ATOM 3162 C CA . LEU A 1 425 ? -64.666 -0.251 25.847 1.00 60.00 425 LEU A CA 1
ATOM 3163 C C . LEU A 1 425 ? -65.475 -1.069 24.828 1.00 60.00 425 LEU A C 1
ATOM 3165 O O . LEU A 1 425 ? -66.526 -0.600 24.394 1.00 60.00 425 LEU A O 1
ATOM 3169 N N . SER A 1 426 ? -65.023 -2.269 24.429 1.00 71.00 426 SER A N 1
ATOM 3170 C CA . SER A 1 426 ? -65.723 -3.094 23.425 1.00 71.00 426 SER A CA 1
ATOM 3171 C C . SER A 1 426 ? -65.234 -4.550 23.375 1.00 71.00 426 SER A C 1
ATOM 3173 O O . SER A 1 426 ? -64.030 -4.798 23.410 1.00 71.00 426 SER A O 1
ATOM 3175 N N . TYR A 1 427 ? -66.151 -5.511 23.184 1.00 75.38 427 TYR A N 1
ATOM 3176 C CA . TYR A 1 427 ? -65.819 -6.917 22.877 1.00 75.38 427 TYR A CA 1
ATOM 3177 C C . TYR A 1 427 ? -65.399 -7.153 21.418 1.00 75.38 427 TYR A C 1
ATOM 3179 O O . TYR A 1 427 ? -65.082 -8.282 21.049 1.00 75.38 427 TYR A O 1
ATOM 3187 N N . GLY A 1 428 ? -65.438 -6.124 20.567 1.00 83.56 428 GLY A N 1
ATOM 3188 C CA . GLY A 1 428 ? -65.201 -6.274 19.133 1.00 83.56 428 GLY A CA 1
ATOM 3189 C C . GLY A 1 428 ? -66.097 -7.356 18.509 1.00 83.56 428 GLY A C 1
ATOM 3190 O O . GLY A 1 428 ? -67.302 -7.386 18.758 1.00 83.56 428 GLY A O 1
ATOM 3191 N N . SER A 1 429 ? -65.515 -8.253 17.711 1.00 78.94 429 SER A N 1
ATOM 3192 C CA . SER A 1 429 ? -66.179 -9.414 17.097 1.00 78.94 429 SER A CA 1
ATOM 3193 C C . SER A 1 429 ? -65.982 -10.724 17.874 1.00 78.94 429 SER A C 1
ATOM 3195 O O . SER A 1 429 ? -66.196 -11.804 17.319 1.00 78.94 429 SER A O 1
ATOM 3197 N N . LEU A 1 430 ? -65.581 -10.658 19.151 1.00 78.69 430 LEU A N 1
ATOM 3198 C CA . LEU A 1 430 ? -65.272 -11.844 19.950 1.00 78.69 430 LEU A CA 1
ATOM 3199 C C . LEU A 1 430 ? -66.516 -12.749 20.097 1.00 78.69 430 LEU A C 1
ATOM 3201 O O . LEU A 1 430 ? -67.550 -12.280 20.591 1.00 78.69 430 LEU A O 1
ATOM 3205 N N . PRO A 1 431 ? -66.443 -14.040 19.710 1.00 80.31 431 PRO A N 1
ATOM 3206 C CA . PRO A 1 431 ? -67.559 -14.972 19.826 1.00 80.31 431 PRO A CA 1
ATOM 3207 C C . PRO A 1 431 ? -68.125 -15.055 21.247 1.00 80.31 431 PRO A C 1
ATOM 3209 O O . PRO A 1 431 ? -67.384 -15.085 22.228 1.00 80.31 431 PRO A O 1
ATOM 3212 N N . THR A 1 432 ? -69.448 -15.166 21.366 1.00 72.88 432 THR A N 1
ATOM 3213 C CA . THR A 1 432 ? -70.175 -15.077 22.648 1.00 72.88 432 THR A CA 1
ATOM 3214 C C . THR A 1 432 ? -69.767 -16.140 23.667 1.00 72.88 432 THR A C 1
ATOM 3216 O O . THR A 1 432 ? -69.896 -15.919 24.864 1.00 72.88 432 THR A O 1
ATOM 3219 N N . TYR A 1 433 ? -69.244 -17.285 23.219 1.00 75.44 433 TYR A N 1
ATOM 3220 C CA . TYR A 1 433 ? -68.747 -18.338 24.109 1.00 75.44 433 TYR A CA 1
ATOM 3221 C C . TYR A 1 433 ? -67.346 -18.048 24.682 1.00 75.44 433 TYR A C 1
ATOM 3223 O O . TYR A 1 433 ? -66.971 -18.663 25.676 1.00 75.44 433 TYR A O 1
ATOM 3231 N N . LEU A 1 434 ? -66.592 -17.110 24.093 1.00 72.12 434 LEU A N 1
ATOM 3232 C CA . LEU A 1 434 ? -65.285 -16.646 24.583 1.00 72.12 434 LEU A CA 1
ATOM 3233 C C . LEU A 1 434 ? -65.392 -15.390 25.461 1.00 72.12 434 LEU A C 1
ATOM 3235 O O . LEU A 1 434 ? -64.492 -15.118 26.253 1.00 72.12 434 LEU A O 1
ATOM 3239 N N . GLN A 1 435 ? -66.500 -14.648 25.369 1.00 79.25 435 GLN A N 1
ATOM 3240 C CA . GLN A 1 435 ? -66.746 -13.444 26.175 1.00 79.25 435 GLN A CA 1
ATOM 3241 C C . GLN A 1 435 ? -66.676 -13.699 27.699 1.00 79.25 435 GLN A C 1
ATOM 3243 O O . GLN A 1 435 ? -66.000 -12.933 28.380 1.00 79.25 435 GLN A O 1
ATOM 3248 N N . PRO A 1 436 ? -67.214 -14.806 28.262 1.00 71.81 436 PRO A N 1
ATOM 3249 C CA . PRO A 1 436 ? -67.081 -15.091 29.694 1.00 71.81 436 PRO A CA 1
ATOM 3250 C C . PRO A 1 436 ? -65.632 -15.262 30.167 1.00 71.81 436 PRO A C 1
ATOM 3252 O O . PRO A 1 436 ? -65.325 -14.938 31.311 1.00 71.81 436 PRO A O 1
ATOM 3255 N N . SER A 1 437 ? -64.736 -15.757 29.306 1.00 66.25 437 SER A N 1
ATOM 3256 C CA . SER A 1 437 ? -63.302 -15.893 29.604 1.00 66.25 437 SER A CA 1
ATOM 3257 C C . SER A 1 437 ? -62.569 -14.551 29.574 1.00 66.25 437 SER A C 1
ATOM 3259 O O . SER A 1 437 ? -61.550 -14.403 30.245 1.00 66.25 437 SER A O 1
ATOM 3261 N N . TRP A 1 438 ? -63.098 -13.579 28.827 1.00 68.00 438 TRP A N 1
ATOM 3262 C CA . TRP A 1 438 ? -62.643 -12.189 28.831 1.00 68.00 438 TRP A CA 1
ATOM 3263 C C . TRP A 1 438 ? -63.165 -11.417 30.056 1.00 68.00 438 TRP A C 1
ATOM 3265 O O . TRP A 1 438 ? -62.454 -10.591 30.622 1.00 68.00 438 TRP A O 1
ATOM 3275 N N . ASP A 1 439 ? -64.379 -11.738 30.512 1.00 60.38 439 ASP A N 1
ATOM 3276 C CA . ASP A 1 439 ? -65.085 -11.018 31.578 1.00 60.38 439 ASP A CA 1
ATOM 3277 C C . ASP A 1 439 ? -64.785 -11.472 33.005 1.00 60.38 439 ASP A C 1
ATOM 3279 O O . ASP A 1 439 ? -65.223 -10.812 33.944 1.00 60.38 439 ASP A O 1
ATOM 3283 N N . TYR A 1 440 ? -64.092 -12.594 33.215 1.00 53.22 440 TYR A N 1
ATOM 3284 C CA . TYR A 1 440 ? -63.992 -13.210 34.541 1.00 53.22 440 TYR A CA 1
ATOM 3285 C C . TYR A 1 440 ? -62.955 -12.512 35.452 1.00 53.22 440 TYR A C 1
ATOM 3287 O O . TYR A 1 440 ? -61.764 -12.805 35.356 1.00 53.22 440 TYR A O 1
ATOM 3295 N N . PRO A 1 441 ? -63.335 -11.656 36.426 1.00 48.72 441 PRO A N 1
ATOM 3296 C CA . PRO A 1 441 ? -62.390 -10.750 37.091 1.00 48.72 441 PRO A CA 1
ATOM 3297 C C . PRO A 1 441 ? -61.693 -11.357 38.323 1.00 48.72 441 PRO A C 1
ATOM 3299 O O . PRO A 1 441 ? -61.054 -10.634 39.083 1.00 48.72 441 PRO A O 1
ATOM 3302 N N . ARG A 1 442 ? -61.867 -12.659 38.607 1.00 42.03 442 ARG A N 1
ATOM 3303 C CA . ARG A 1 442 ? -61.524 -13.252 39.923 1.00 42.03 442 ARG A CA 1
ATOM 3304 C C . ARG A 1 442 ? -60.369 -14.242 39.954 1.00 42.03 442 ARG A C 1
ATOM 3306 O O . ARG A 1 442 ? -60.058 -14.762 41.021 1.00 42.03 442 ARG A O 1
ATOM 3313 N N . THR A 1 443 ? -59.703 -14.481 38.838 1.00 51.19 443 THR A N 1
ATOM 3314 C CA . THR A 1 443 ? -58.481 -15.291 38.811 1.00 51.19 443 THR A CA 1
ATOM 3315 C C . THR A 1 443 ? -57.335 -14.453 38.270 1.00 51.19 443 THR A C 1
ATOM 3317 O O . THR A 1 443 ? -57.565 -13.605 37.410 1.00 51.19 443 THR A O 1
ATOM 3320 N N . ALA A 1 444 ? -56.108 -14.720 38.733 1.00 50.31 444 ALA A N 1
ATOM 3321 C CA . ALA A 1 444 ? -54.865 -14.058 38.303 1.00 50.31 444 ALA A CA 1
ATOM 3322 C C . ALA A 1 444 ? -54.711 -13.937 36.764 1.00 50.31 444 ALA A C 1
ATOM 3324 O O . ALA A 1 444 ? -53.991 -13.084 36.265 1.00 50.31 444 ALA A O 1
ATOM 3325 N N . TYR A 1 445 ? -55.459 -14.747 36.011 1.00 48.75 445 TYR A N 1
ATOM 3326 C CA . TYR A 1 445 ? -55.609 -14.709 34.560 1.00 48.75 445 TYR A CA 1
ATOM 3327 C C . TYR A 1 445 ? -56.120 -13.370 33.979 1.00 48.75 445 TYR A C 1
ATOM 3329 O O . TYR A 1 445 ? -55.549 -12.877 33.010 1.00 48.75 445 TYR A O 1
ATOM 3337 N N . ALA A 1 446 ? -57.143 -12.735 34.568 1.00 49.72 446 ALA A N 1
ATOM 3338 C CA . ALA A 1 446 ? -57.700 -11.480 34.035 1.00 49.72 446 ALA A CA 1
ATOM 3339 C C . ALA A 1 446 ? -56.858 -10.243 34.387 1.00 49.72 446 ALA A C 1
ATOM 3341 O O . ALA A 1 446 ? -56.978 -9.208 33.734 1.00 49.72 446 ALA A O 1
ATOM 3342 N N . GLN A 1 447 ? -55.982 -10.342 35.391 1.00 52.22 447 GLN A N 1
ATOM 3343 C CA . GLN A 1 447 ? -54.978 -9.307 35.644 1.00 52.22 447 GLN A CA 1
ATOM 3344 C C . GLN A 1 447 ? -53.938 -9.279 34.518 1.00 52.22 447 GLN A C 1
ATOM 3346 O O . GLN A 1 447 ? -53.609 -8.201 34.037 1.00 52.22 447 GLN A O 1
ATOM 3351 N N . ASN A 1 448 ? -53.544 -10.439 33.982 1.00 55.75 448 ASN A N 1
ATOM 3352 C CA . ASN A 1 448 ? -52.524 -10.499 32.935 1.00 55.75 448 ASN A CA 1
ATOM 3353 C C . ASN A 1 448 ? -52.977 -9.911 31.585 1.00 55.75 448 ASN A C 1
ATOM 3355 O O . ASN A 1 448 ? -52.221 -9.134 31.015 1.00 55.75 448 ASN A O 1
ATOM 3359 N N . CYS A 1 449 ? -54.192 -10.176 31.073 1.00 55.62 449 CYS A N 1
ATOM 3360 C CA . CYS A 1 449 ? -54.605 -9.527 29.808 1.00 55.62 449 CYS A CA 1
ATOM 3361 C C . CYS A 1 449 ? -54.874 -8.007 29.973 1.00 55.62 449 CYS A C 1
ATOM 3363 O O . CYS A 1 449 ? -54.799 -7.276 28.987 1.00 55.62 449 CYS A O 1
ATOM 3365 N N . ASN A 1 450 ? -55.165 -7.517 31.190 1.00 53.56 450 ASN A N 1
ATOM 3366 C CA . ASN A 1 450 ? -55.378 -6.086 31.470 1.00 53.56 450 ASN A CA 1
ATOM 3367 C C . ASN A 1 450 ? -54.071 -5.315 31.733 1.00 53.56 450 ASN A C 1
ATOM 3369 O O . ASN A 1 450 ? -54.004 -4.123 31.455 1.00 53.56 450 ASN A O 1
ATOM 3373 N N . GLU A 1 451 ? -53.034 -5.976 32.249 1.00 51.75 451 GLU A N 1
ATOM 3374 C CA . GLU A 1 451 ? -51.697 -5.391 32.440 1.00 51.75 451 GLU A CA 1
ATOM 3375 C C . GLU A 1 451 ? -50.839 -5.451 31.159 1.00 51.75 451 GLU A C 1
ATOM 3377 O O . GLU A 1 451 ? -49.874 -4.704 31.029 1.00 51.75 451 GLU A O 1
ATOM 3382 N N . LEU A 1 452 ? -51.218 -6.287 30.181 1.00 48.38 452 LEU A N 1
ATOM 3383 C CA . LEU A 1 452 ? -50.536 -6.445 28.887 1.00 48.38 452 LEU A CA 1
ATOM 3384 C C . LEU A 1 452 ? -51.066 -5.531 27.766 1.00 48.38 452 LEU A C 1
ATOM 3386 O O . LEU A 1 452 ? -50.562 -5.579 26.642 1.00 48.38 452 LEU A O 1
ATOM 3390 N N . SER A 1 453 ? -52.056 -4.669 28.020 1.00 49.44 453 SER A N 1
ATOM 3391 C CA . SER A 1 453 ? -52.374 -3.601 27.069 1.00 49.44 453 SER A CA 1
ATOM 3392 C C . SER A 1 453 ? -51.277 -2.542 27.146 1.00 49.44 453 SER A C 1
ATOM 3394 O O . SER A 1 453 ? -51.220 -1.797 28.120 1.00 49.44 453 SER A O 1
ATOM 3396 N N . GLY A 1 454 ? -50.413 -2.480 26.128 1.00 61.41 454 GLY A N 1
ATOM 3397 C CA . GLY A 1 454 ? -49.448 -1.387 25.973 1.00 61.41 454 GLY A CA 1
ATOM 3398 C C . GLY A 1 454 ? -50.097 -0.001 26.153 1.00 61.41 454 GLY A C 1
ATOM 3399 O O . GLY A 1 454 ? -51.322 0.115 26.032 1.00 61.41 454 GLY A O 1
ATOM 3400 N N . PRO A 1 455 ? -49.296 1.037 26.459 1.00 80.00 455 PRO A N 1
ATOM 3401 C CA . PRO A 1 455 ? -49.800 2.349 26.854 1.00 80.00 455 PRO A CA 1
ATOM 3402 C C . PRO A 1 455 ? -50.818 2.883 25.842 1.00 80.00 455 PRO A C 1
ATOM 3404 O O . PRO A 1 455 ? -50.596 2.820 24.631 1.00 80.00 455 PRO A O 1
ATOM 3407 N N . LEU A 1 456 ? -51.948 3.383 26.346 1.00 86.69 456 LEU A N 1
ATOM 3408 C CA . LEU A 1 456 ? -52.959 4.042 25.523 1.00 86.69 456 LEU A CA 1
ATOM 3409 C C . LEU A 1 456 ? -52.348 5.216 24.746 1.00 86.69 456 LEU A C 1
ATOM 3411 O O . LEU A 1 456 ? -51.587 6.016 25.291 1.00 86.69 456 LEU A O 1
ATOM 3415 N N . GLY A 1 457 ? -52.713 5.332 23.468 1.00 86.81 457 GLY A N 1
ATOM 3416 C CA . GLY A 1 457 ? -52.378 6.493 22.654 1.00 86.81 457 GLY A CA 1
ATOM 3417 C C . GLY A 1 457 ? -53.179 7.736 23.056 1.00 86.81 457 GLY A C 1
ATOM 3418 O O . GLY A 1 457 ? -54.174 7.670 23.784 1.00 86.81 457 GLY A O 1
ATOM 3419 N N . ALA A 1 458 ? -52.766 8.898 22.542 1.00 90.81 458 ALA A N 1
ATOM 3420 C CA . ALA A 1 458 ? -53.421 10.180 22.818 1.00 90.81 458 ALA A CA 1
ATOM 3421 C C . ALA A 1 458 ? -54.921 10.193 22.474 1.00 90.81 458 ALA A C 1
ATOM 3423 O O . ALA A 1 458 ? -55.711 10.806 23.191 1.00 90.81 458 ALA A O 1
ATOM 3424 N N . SER A 1 459 ? -55.337 9.494 21.415 1.00 87.94 459 SER A N 1
ATOM 3425 C CA . SER A 1 459 ? -56.749 9.355 21.039 1.00 87.94 459 SER A CA 1
ATOM 3426 C C . SER A 1 459 ? -57.571 8.595 22.077 1.00 87.94 459 SER A C 1
ATOM 3428 O O . SER A 1 459 ? -58.675 9.018 22.412 1.00 87.94 459 SER A O 1
ATOM 3430 N N . GLU A 1 460 ? -57.044 7.493 22.602 1.00 92.38 460 GLU A N 1
ATOM 3431 C CA . GLU A 1 460 ? -57.722 6.646 23.578 1.00 92.38 460 GLU A CA 1
ATOM 3432 C C . GLU A 1 460 ? -57.775 7.317 24.952 1.00 92.38 460 GLU A C 1
ATOM 3434 O O . GLU A 1 460 ? -58.825 7.310 25.594 1.00 92.38 460 GLU A O 1
ATOM 3439 N N . CYS A 1 461 ? -56.693 7.984 25.365 1.00 94.75 461 CYS A N 1
ATOM 3440 C CA . CYS A 1 461 ? -56.705 8.837 26.555 1.00 94.75 461 CYS A CA 1
ATOM 3441 C C . CYS A 1 461 ? -57.728 9.978 26.407 1.00 94.75 461 CYS A C 1
ATOM 3443 O O . CYS A 1 461 ? -58.515 10.230 27.316 1.00 94.75 461 CYS A O 1
ATOM 3445 N N . GLY A 1 462 ? -57.801 10.617 25.235 1.00 93.88 462 GLY A N 1
ATOM 3446 C CA . GLY A 1 462 ? -58.821 11.621 24.927 1.00 93.88 462 GLY A CA 1
ATOM 3447 C C . GLY A 1 462 ? -60.255 11.091 24.999 1.00 93.88 462 GLY A C 1
ATOM 3448 O O . GLY A 1 462 ? -61.142 11.757 25.535 1.00 93.88 462 GLY A O 1
ATOM 3449 N N . ALA A 1 463 ? -60.481 9.864 24.525 1.00 90.44 463 ALA A N 1
ATOM 3450 C CA . ALA A 1 463 ? -61.779 9.201 24.603 1.00 90.44 463 ALA A CA 1
ATOM 3451 C C . ALA A 1 463 ? -62.179 8.884 26.051 1.00 90.44 463 ALA A C 1
ATOM 3453 O O . ALA A 1 463 ? -63.323 9.131 26.430 1.00 90.44 463 ALA A O 1
ATOM 3454 N N . LEU A 1 464 ? -61.247 8.404 26.884 1.00 91.88 464 LEU A N 1
ATOM 3455 C CA . LEU A 1 464 ? -61.494 8.198 28.316 1.00 91.88 464 LEU A CA 1
ATOM 3456 C C . LEU A 1 464 ? -61.819 9.516 29.025 1.00 91.88 464 LEU A C 1
ATOM 3458 O O . LEU A 1 464 ? -62.738 9.571 29.843 1.00 91.88 464 LEU A O 1
ATOM 3462 N N . GLN A 1 465 ? -61.106 10.587 28.679 1.00 95.75 465 GLN A N 1
ATOM 3463 C CA . GLN A 1 465 ? -61.327 11.902 29.263 1.00 95.75 465 GLN A CA 1
ATOM 3464 C C . GLN A 1 465 ? -62.750 12.399 29.006 1.00 95.75 465 GLN A C 1
ATOM 3466 O O . GLN A 1 465 ? -63.412 12.914 29.906 1.00 95.75 465 GLN A O 1
ATOM 3471 N N . GLU A 1 466 ? -63.232 12.235 27.779 1.00 92.94 466 GLU A N 1
ATOM 3472 C CA . GLU A 1 466 ? -64.566 12.679 27.381 1.00 92.94 466 GLU A CA 1
ATOM 3473 C C . GLU A 1 466 ? -65.665 11.761 27.905 1.00 92.94 466 GLU A C 1
ATOM 3475 O O . GLU A 1 466 ? -66.688 12.254 28.376 1.00 92.94 466 GLU A O 1
ATOM 3480 N N . ALA A 1 467 ? -65.443 10.445 27.878 1.00 91.94 467 ALA A N 1
ATOM 3481 C CA . ALA A 1 467 ? -66.411 9.460 28.347 1.00 91.94 467 ALA A CA 1
ATOM 3482 C C . ALA A 1 467 ? -66.667 9.567 29.855 1.00 91.94 467 ALA A C 1
ATOM 3484 O O . ALA A 1 467 ? -67.804 9.411 30.302 1.00 91.94 467 ALA A O 1
ATOM 3485 N N . PHE A 1 468 ? -65.622 9.852 30.633 1.00 94.56 468 PHE A N 1
ATOM 3486 C CA . PHE A 1 468 ? -65.698 9.873 32.092 1.00 94.56 468 PHE A CA 1
ATOM 3487 C C . PHE A 1 468 ? -65.595 11.275 32.698 1.00 94.56 468 PHE A C 1
ATOM 3489 O O . PHE A 1 468 ? -65.664 11.418 33.913 1.00 94.56 468 PHE A O 1
ATOM 3496 N N . GLY A 1 469 ? -65.447 12.328 31.892 1.00 94.19 469 GLY A N 1
ATOM 3497 C CA . GLY A 1 469 ? -65.301 13.697 32.395 1.00 94.19 469 GLY A CA 1
ATOM 3498 C C . GLY A 1 469 ? -64.054 13.895 33.265 1.00 94.19 469 GLY A C 1
ATOM 3499 O O . GLY A 1 469 ? -64.104 14.653 34.235 1.00 94.19 469 GLY A O 1
ATOM 3500 N N . ILE A 1 470 ? -62.960 13.195 32.950 1.00 94.94 470 ILE A N 1
ATOM 3501 C CA . ILE A 1 470 ? -61.683 13.322 33.666 1.00 94.94 470 ILE A CA 1
ATOM 3502 C C . ILE A 1 470 ? -61.104 14.709 33.372 1.00 94.94 470 ILE A C 1
ATOM 3504 O O . ILE A 1 470 ? -61.030 15.143 32.225 1.00 94.94 470 ILE A O 1
ATOM 3508 N N . VAL A 1 471 ? -60.678 15.420 34.409 1.00 94.31 471 VAL A N 1
ATOM 3509 C CA . VAL A 1 471 ? -59.925 16.669 34.292 1.00 94.31 471 VAL A CA 1
ATOM 3510 C C . VAL A 1 471 ? -58.539 16.401 34.879 1.00 94.31 471 VAL A C 1
ATOM 3512 O O . VAL A 1 471 ? -58.437 16.295 36.107 1.00 94.31 471 VAL A O 1
ATOM 3515 N N . PRO A 1 472 ? -57.491 16.275 34.039 1.00 89.06 472 PRO A N 1
ATOM 3516 C CA . PRO A 1 472 ? -56.133 15.933 34.467 1.00 89.06 472 PRO A CA 1
ATOM 3517 C C . PRO A 1 472 ? -55.666 16.762 35.664 1.00 89.06 472 PRO A C 1
ATOM 3519 O O . PRO A 1 472 ? -55.800 17.990 35.670 1.00 89.06 472 PRO A O 1
ATOM 3522 N N . GLY A 1 473 ? -55.177 16.084 36.705 1.00 83.19 473 GLY A N 1
ATOM 3523 C CA . GLY A 1 473 ? -54.722 16.709 37.954 1.00 83.19 473 GLY A CA 1
ATOM 3524 C C . GLY A 1 473 ? -55.804 17.416 38.789 1.00 83.19 473 GLY A C 1
ATOM 3525 O O . GLY A 1 473 ? -55.490 18.025 39.808 1.00 83.19 473 GLY A O 1
ATOM 3526 N N . SER A 1 474 ? -57.081 17.347 38.397 1.00 89.31 474 SER A N 1
ATOM 3527 C CA . SER A 1 474 ? -58.178 18.040 39.083 1.00 89.31 474 SER A CA 1
ATOM 3528 C C . SER A 1 474 ? -59.280 17.100 39.571 1.00 89.31 474 SER A C 1
ATOM 3530 O O . SER A 1 474 ? -59.596 17.108 40.759 1.00 89.31 474 SER A O 1
ATOM 3532 N N . THR A 1 475 ? -59.879 16.286 38.700 1.00 91.88 475 THR A N 1
ATOM 3533 C CA . THR A 1 475 ? -60.935 15.334 39.086 1.00 91.88 475 THR A CA 1
ATOM 3534 C C . THR A 1 475 ? -60.974 14.140 38.142 1.00 91.88 475 THR A C 1
ATOM 3536 O O . THR A 1 475 ? -60.732 14.273 36.949 1.00 91.88 475 THR A O 1
ATOM 3539 N N . TRP A 1 476 ? -61.335 12.969 38.661 1.00 93.31 476 TRP A N 1
ATOM 3540 C CA . TRP A 1 476 ? -61.561 11.762 37.861 1.00 93.31 476 TRP A CA 1
ATOM 3541 C C . TRP A 1 476 ? -62.951 11.711 37.209 1.00 93.31 476 TRP A C 1
ATOM 3543 O O . TRP A 1 476 ? -63.271 10.742 36.524 1.00 93.31 476 TRP A O 1
ATOM 3553 N N . GLY A 1 477 ? -63.793 12.725 37.427 1.00 93.88 477 GLY A N 1
ATOM 3554 C CA . GLY A 1 477 ? -65.165 12.740 36.922 1.00 93.88 477 GLY A CA 1
ATOM 3555 C C . GLY A 1 477 ? -65.956 11.515 37.400 1.00 93.88 477 GLY A C 1
ATOM 3556 O O . GLY A 1 477 ? -66.049 11.269 38.602 1.00 93.88 477 GLY A O 1
ATOM 3557 N N . SER A 1 478 ? -66.522 10.748 36.467 1.00 94.00 478 SER A N 1
ATOM 3558 C CA . SER A 1 478 ? -67.227 9.481 36.707 1.00 94.00 478 SER A CA 1
ATOM 3559 C C . SER A 1 478 ? -66.349 8.231 36.526 1.00 94.00 478 SER A C 1
ATOM 3561 O O . SER A 1 478 ? -66.880 7.118 36.532 1.00 94.00 478 SER A O 1
ATOM 3563 N N . ALA A 1 479 ? -65.027 8.373 36.366 1.00 91.88 479 ALA A N 1
ATOM 3564 C CA . ALA A 1 479 ? -64.131 7.247 36.099 1.00 91.88 479 ALA A CA 1
ATOM 3565 C C . ALA A 1 479 ? -64.032 6.285 37.304 1.00 91.88 479 ALA A C 1
ATOM 3567 O O . ALA A 1 479 ? -63.600 6.705 38.386 1.00 91.88 479 ALA A O 1
ATOM 3568 N N . PRO A 1 480 ? -64.364 4.987 37.144 1.00 87.94 480 PRO A N 1
ATOM 3569 C CA . PRO A 1 480 ? -64.153 3.988 38.189 1.00 87.94 480 PRO A CA 1
ATOM 3570 C C . PRO A 1 480 ? -62.657 3.690 38.386 1.00 87.94 480 PRO A C 1
ATOM 3572 O O . PRO A 1 480 ? -61.838 3.934 37.503 1.00 87.94 480 PRO A O 1
ATOM 3575 N N . GLU A 1 481 ? -62.293 3.099 39.526 1.00 85.75 481 GLU A N 1
ATOM 3576 C CA . GLU A 1 481 ? -60.896 2.832 39.922 1.00 85.75 481 GLU A CA 1
ATOM 3577 C C . GLU A 1 481 ? -60.098 1.995 38.899 1.00 85.75 481 GLU A C 1
ATOM 3579 O O . GLU A 1 481 ? -58.879 2.125 38.788 1.00 85.75 481 GLU A O 1
ATOM 3584 N N . SER A 1 482 ? -60.765 1.139 38.119 1.00 81.75 482 SER A N 1
ATOM 3585 C CA . SER A 1 482 ? -60.127 0.413 37.014 1.00 81.75 482 SER A CA 1
ATOM 3586 C C . SER A 1 482 ? -59.668 1.348 35.890 1.00 81.75 482 SER A C 1
ATOM 3588 O O . SER A 1 482 ? -58.544 1.218 35.418 1.00 81.75 482 SER A O 1
ATOM 3590 N N . VAL A 1 483 ? -60.488 2.334 35.512 1.00 88.88 483 VAL A N 1
ATOM 3591 C CA . VAL A 1 483 ? -60.147 3.340 34.491 1.00 88.88 483 VAL A CA 1
ATOM 3592 C C . VAL A 1 483 ? -59.057 4.279 35.000 1.00 88.88 483 VAL A C 1
ATOM 3594 O O . VAL A 1 483 ? -58.146 4.605 34.248 1.00 88.88 483 VAL A O 1
ATOM 3597 N N . GLN A 1 484 ? -59.085 4.649 36.284 1.00 93.12 484 GLN A N 1
ATOM 3598 C CA . GLN A 1 484 ? -58.031 5.473 36.894 1.00 93.12 484 GLN A CA 1
ATOM 3599 C C . GLN A 1 484 ? -56.663 4.773 36.848 1.00 93.12 484 GLN A C 1
ATOM 3601 O O . GLN A 1 484 ? -55.652 5.401 36.538 1.00 93.12 484 GLN A O 1
ATOM 3606 N N . ARG A 1 485 ? -56.627 3.454 37.093 1.00 85.19 485 ARG A N 1
ATOM 3607 C CA . ARG A 1 485 ? -55.397 2.654 36.980 1.00 85.19 485 ARG A CA 1
ATOM 3608 C C . ARG A 1 485 ? -54.876 2.582 35.551 1.00 85.19 485 ARG A C 1
ATOM 3610 O O . ARG A 1 485 ? -53.689 2.813 35.356 1.00 85.19 485 ARG A O 1
ATOM 3617 N N . VAL A 1 486 ? -55.751 2.325 34.577 1.00 86.38 486 VAL A N 1
ATOM 3618 C CA . VAL A 1 486 ? -55.379 2.289 33.151 1.00 86.38 486 VAL A CA 1
ATOM 3619 C C . VAL A 1 486 ? -54.874 3.653 32.678 1.00 86.38 486 VAL A C 1
ATOM 3621 O O . VAL A 1 486 ? -53.887 3.733 31.950 1.00 86.38 486 VAL A O 1
ATOM 3624 N N . TRP A 1 487 ? -55.520 4.730 33.119 1.00 92.69 487 TRP A N 1
ATOM 3625 C CA . TRP A 1 487 ? -55.116 6.098 32.819 1.00 92.69 487 TRP A CA 1
ATOM 3626 C C . TRP A 1 487 ? -53.707 6.406 33.347 1.00 92.69 487 TRP A C 1
ATOM 3628 O O . TRP A 1 487 ? -52.862 6.908 32.603 1.00 92.69 487 TRP A O 1
ATOM 3638 N N . ALA A 1 488 ? -53.427 6.048 34.604 1.00 87.38 488 ALA A N 1
ATOM 3639 C CA . ALA A 1 488 ? -52.117 6.244 35.220 1.00 87.38 488 ALA A CA 1
ATOM 3640 C C . ALA A 1 488 ? -51.029 5.362 34.584 1.00 87.38 488 ALA A C 1
ATOM 3642 O O . ALA A 1 488 ? -49.948 5.855 34.270 1.00 87.38 488 ALA A O 1
ATOM 3643 N N . SER A 1 489 ? -51.309 4.075 34.345 1.00 84.81 489 SER A N 1
ATOM 3644 C CA . SER A 1 489 ? -50.338 3.142 33.756 1.00 84.81 489 SER A CA 1
ATOM 3645 C C . SER A 1 489 ? -50.023 3.448 32.292 1.00 84.81 489 SER A C 1
ATOM 3647 O O . SER A 1 489 ? -48.957 3.086 31.807 1.00 84.81 489 SER A O 1
ATOM 3649 N N . SER A 1 490 ? -50.935 4.128 31.595 1.00 87.75 490 SER A N 1
ATOM 3650 C CA . SER A 1 490 ? -50.767 4.534 30.195 1.00 87.75 490 SER A CA 1
ATOM 3651 C C . SER A 1 490 ? -50.130 5.909 30.022 1.00 87.75 490 SER A C 1
ATOM 3653 O O . SER A 1 490 ? -49.999 6.373 28.893 1.00 87.75 490 SER A O 1
ATOM 3655 N N . ASN A 1 491 ? -49.761 6.576 31.119 1.00 89.56 491 ASN A N 1
ATOM 3656 C CA . ASN A 1 491 ? -49.253 7.945 31.104 1.00 89.56 491 ASN A CA 1
ATOM 3657 C C . ASN A 1 491 ? -50.193 8.917 30.355 1.00 89.56 491 ASN A C 1
ATOM 3659 O O . ASN A 1 491 ? -49.756 9.791 29.600 1.00 89.56 491 ASN A O 1
ATOM 3663 N N . CYS A 1 492 ? -51.509 8.757 30.550 1.00 91.88 492 CYS A N 1
ATOM 3664 C CA . CYS A 1 492 ? -52.501 9.569 29.846 1.00 91.88 492 CYS A CA 1
ATOM 3665 C C . CYS A 1 492 ? -52.391 11.066 30.168 1.00 91.88 492 CYS A C 1
ATOM 3667 O O . CYS A 1 492 ? -52.805 11.880 29.346 1.00 91.88 492 CYS A O 1
ATOM 3669 N N . GLU A 1 493 ? -51.767 11.438 31.289 1.00 87.94 493 GLU A N 1
ATOM 3670 C CA . GLU A 1 493 ? -51.533 12.845 31.637 1.00 87.94 493 GLU A CA 1
ATOM 3671 C C . GLU A 1 493 ? -50.578 13.562 30.690 1.00 87.94 493 GLU A C 1
ATOM 3673 O O . GLU A 1 493 ? -50.740 14.757 30.452 1.00 87.94 493 GLU A O 1
ATOM 3678 N N . GLU A 1 494 ? -49.621 12.849 30.102 1.00 83.94 494 GLU A N 1
ATOM 3679 C CA . GLU A 1 494 ? -48.730 13.419 29.091 1.00 83.94 494 GLU A CA 1
ATOM 3680 C C . GLU A 1 494 ? -49.374 13.363 27.698 1.00 83.94 494 GLU A C 1
ATOM 3682 O O . GLU A 1 494 ? -49.336 14.324 26.923 1.00 83.94 494 GLU A O 1
ATOM 3687 N N . GLN A 1 495 ? -50.063 12.258 27.400 1.00 86.38 495 GLN A N 1
ATOM 3688 C CA . GLN A 1 495 ? -50.711 12.031 26.107 1.00 86.38 495 GLN A CA 1
ATOM 3689 C C . GLN A 1 495 ? -51.892 12.985 25.848 1.00 86.38 495 GLN A C 1
ATOM 3691 O O . GLN A 1 495 ? -52.185 13.317 24.692 1.00 86.38 495 GLN A O 1
ATOM 3696 N N . ILE A 1 496 ? -52.559 13.483 26.898 1.00 91.19 496 ILE A N 1
ATOM 3697 C CA . ILE A 1 496 ? -53.730 14.360 26.759 1.00 91.19 496 ILE A CA 1
ATOM 3698 C C . ILE A 1 496 ? -53.386 15.727 26.154 1.00 91.19 496 ILE A C 1
ATOM 3700 O O . ILE A 1 496 ? -54.217 16.322 25.469 1.00 91.19 496 ILE A O 1
ATOM 3704 N N . CYS A 1 497 ? -52.144 16.199 26.304 1.00 87.94 497 CYS A N 1
ATOM 3705 C CA . CYS A 1 497 ? -51.687 17.443 25.684 1.00 87.94 497 CYS A CA 1
ATOM 3706 C C . CYS A 1 497 ? -51.685 17.332 24.147 1.00 87.94 497 CYS A C 1
ATOM 3708 O O . CYS A 1 497 ? -52.110 18.257 23.447 1.00 87.94 497 CYS A O 1
ATOM 3710 N N . THR A 1 498 ? -51.264 16.180 23.614 1.00 87.25 498 THR A N 1
ATOM 3711 C CA . THR A 1 498 ? -51.290 15.879 22.172 1.00 87.25 498 THR A CA 1
ATOM 3712 C C . THR A 1 498 ? -52.723 15.819 21.653 1.00 87.25 498 THR A C 1
ATOM 3714 O O . THR A 1 498 ? -53.027 16.375 20.594 1.00 87.25 498 THR A O 1
ATOM 3717 N N . TYR A 1 499 ? -53.624 15.209 22.425 1.00 93.19 499 TYR A N 1
ATOM 3718 C CA . TYR A 1 499 ? -55.050 15.172 22.113 1.00 93.19 499 TYR A CA 1
ATOM 3719 C C . TYR A 1 499 ? -55.688 16.568 22.118 1.00 93.19 499 TYR A C 1
ATOM 3721 O O . TYR A 1 499 ? -56.422 16.925 21.198 1.00 93.19 499 TYR A O 1
ATOM 3729 N N . TRP A 1 500 ? -55.379 17.408 23.108 1.00 93.75 500 TRP A N 1
ATOM 3730 C CA . TRP A 1 500 ? -55.908 18.772 23.176 1.00 93.75 500 TRP A CA 1
ATOM 3731 C C . TRP A 1 500 ? -55.393 19.678 22.068 1.00 93.75 500 TRP A C 1
ATOM 3733 O O . TRP A 1 500 ? -56.153 20.494 21.542 1.00 93.75 500 TRP A O 1
ATOM 3743 N N . ARG A 1 501 ? -54.133 19.518 21.662 1.00 86.38 501 ARG A N 1
ATOM 3744 C CA . ARG A 1 501 ? -53.590 20.226 20.501 1.00 86.38 501 ARG A CA 1
ATOM 3745 C C . ARG A 1 501 ? -54.322 19.822 19.223 1.00 86.38 501 ARG A C 1
ATOM 3747 O O . ARG A 1 501 ? -54.748 20.700 18.479 1.00 86.38 501 ARG A O 1
ATOM 3754 N N . SER A 1 502 ? -54.489 18.521 18.980 1.00 87.06 502 SER A N 1
ATOM 3755 C CA . SER A 1 502 ? -55.097 18.025 17.739 1.00 87.06 502 SER A CA 1
ATOM 3756 C C . SER A 1 502 ? -56.599 18.303 17.659 1.00 87.06 502 SER A C 1
ATOM 3758 O O . SER A 1 502 ? -57.086 18.693 16.601 1.00 87.06 502 SER A O 1
ATOM 3760 N N . LYS A 1 503 ? -57.332 18.153 18.769 1.00 92.50 503 LYS A N 1
ATOM 3761 C CA . LYS A 1 503 ? -58.792 18.312 18.798 1.00 92.50 503 LYS A CA 1
ATOM 3762 C C . LYS A 1 503 ? -59.255 19.740 19.065 1.00 92.50 503 LYS A C 1
ATOM 3764 O O . LYS A 1 503 ? -60.231 20.179 18.464 1.00 92.50 503 LYS A O 1
ATOM 3769 N N . TYR A 1 504 ? -58.589 20.450 19.975 1.00 90.38 504 TYR A N 1
ATOM 3770 C CA . TYR A 1 504 ? -59.031 21.763 20.455 1.00 90.38 504 TYR A CA 1
ATOM 3771 C C . TYR A 1 504 ? -58.105 22.909 20.031 1.00 90.38 504 TYR A C 1
ATOM 3773 O O . TYR A 1 504 ? -58.383 24.055 20.367 1.00 90.38 504 TYR A O 1
ATOM 3781 N N . GLY A 1 505 ? -57.011 22.651 19.306 1.00 85.94 505 GLY A N 1
ATOM 3782 C CA . GLY A 1 505 ? -56.091 23.706 18.864 1.00 85.94 505 GLY A CA 1
ATOM 3783 C C . GLY A 1 505 ? -55.384 24.422 20.019 1.00 85.94 505 GLY A C 1
ATOM 3784 O O . GLY A 1 505 ? -55.051 25.601 19.903 1.00 85.94 505 GLY A O 1
ATOM 3785 N N . VAL A 1 506 ? -55.196 23.742 21.155 1.00 85.56 506 VAL A N 1
ATOM 3786 C CA . VAL A 1 506 ? -54.479 24.299 22.308 1.00 85.56 506 VAL A CA 1
ATOM 3787 C C . VAL A 1 506 ? -53.005 24.493 21.948 1.00 85.56 506 VAL A C 1
ATOM 3789 O O . VAL A 1 506 ? -52.332 23.555 21.510 1.00 85.56 506 VAL A O 1
ATOM 3792 N N . VAL A 1 507 ? -52.492 25.703 22.174 1.00 78.44 507 VAL A N 1
ATOM 3793 C CA . VAL A 1 507 ? -51.072 26.033 21.998 1.00 78.44 507 VAL A CA 1
ATOM 3794 C C . VAL A 1 507 ? -50.492 26.387 23.367 1.00 78.44 507 VAL A C 1
ATOM 3796 O O . VAL A 1 507 ? -50.948 27.370 23.967 1.00 78.44 507 VAL A O 1
ATOM 3799 N N . PRO A 1 508 ? -49.497 25.621 23.865 1.00 72.12 508 PRO A N 1
ATOM 3800 C CA . PRO A 1 508 ? -48.835 25.899 25.132 1.00 72.12 508 PRO A CA 1
ATOM 3801 C C . PRO A 1 508 ? -48.474 27.375 25.281 1.00 72.12 508 PRO A C 1
ATOM 3803 O O . PRO A 1 508 ? -47.863 27.952 24.390 1.00 72.12 508 PRO A O 1
ATOM 3806 N N . PHE A 1 509 ? -48.892 27.987 26.394 1.00 65.19 509 PHE A N 1
ATOM 3807 C CA . PHE A 1 509 ? -48.637 29.391 26.754 1.00 65.19 509 PHE A CA 1
ATOM 3808 C C . PHE A 1 509 ? -49.245 30.485 25.866 1.00 65.19 509 PHE A C 1
ATOM 3810 O O . PHE A 1 509 ? -49.115 31.660 26.207 1.00 65.19 509 PHE A O 1
ATOM 3817 N N . VAL A 1 510 ? -49.942 30.133 24.783 1.00 76.88 510 VAL A N 1
ATOM 3818 C CA . VAL A 1 510 ? -50.494 31.110 23.832 1.00 76.88 510 VAL A CA 1
ATOM 3819 C C . VAL A 1 510 ? -52.017 31.161 23.906 1.00 76.88 510 VAL A C 1
ATOM 3821 O O . VAL A 1 510 ? -52.589 32.238 24.060 1.00 76.88 510 VAL A O 1
ATOM 3824 N N . THR A 1 511 ? -52.701 30.017 23.808 1.00 80.62 511 THR A N 1
ATOM 3825 C CA . THR A 1 511 ? -54.172 29.984 23.766 1.00 80.62 511 THR A CA 1
ATOM 3826 C C . THR A 1 511 ? -54.744 28.634 24.198 1.00 80.62 511 THR A C 1
ATOM 3828 O O . THR A 1 511 ? -54.162 27.584 23.928 1.00 80.62 511 THR A O 1
ATOM 3831 N N . TYR A 1 512 ? -55.931 28.661 24.814 1.00 84.12 512 TYR A N 1
ATOM 3832 C CA . TYR A 1 512 ? -56.751 27.468 25.066 1.00 84.12 512 TYR A CA 1
ATOM 3833 C C . TYR A 1 512 ? -57.414 26.918 23.793 1.00 84.12 512 TYR A C 1
ATOM 3835 O O . TYR A 1 512 ? -58.138 25.931 23.871 1.00 84.12 512 TYR A O 1
ATOM 3843 N N . GLY A 1 513 ? -57.238 27.558 22.635 1.00 90.31 513 GLY A N 1
ATOM 3844 C CA . GLY A 1 513 ? -57.954 27.185 21.418 1.00 90.31 513 GLY A CA 1
ATOM 3845 C C . GLY A 1 513 ? -59.468 27.132 21.660 1.00 90.31 513 GLY A C 1
ATOM 3846 O O . GLY A 1 513 ? -60.042 28.048 22.250 1.00 90.31 513 GLY A O 1
ATOM 3847 N N . SER A 1 514 ? -60.112 26.044 21.245 1.00 90.94 514 SER A N 1
ATOM 3848 C CA . SER A 1 514 ? -61.526 25.749 21.494 1.00 90.94 514 SER A CA 1
ATOM 3849 C C . SER A 1 514 ? -61.755 24.805 22.683 1.00 90.94 514 SER A C 1
ATOM 3851 O O . SER A 1 514 ? -62.768 24.104 22.718 1.00 90.94 514 SER A O 1
ATOM 3853 N N . LEU A 1 515 ? -60.824 24.741 23.643 1.00 90.94 515 LEU A N 1
ATOM 3854 C CA . LEU A 1 515 ? -60.928 23.858 24.805 1.00 90.94 515 LEU A CA 1
ATOM 3855 C C . LEU A 1 515 ? -62.135 24.259 25.686 1.00 90.94 515 LEU A C 1
ATOM 3857 O O . LEU A 1 515 ? -62.201 25.410 26.143 1.00 90.94 515 LEU A O 1
ATOM 3861 N N . PRO A 1 516 ? -63.080 23.334 25.961 1.00 91.50 516 PRO A N 1
ATOM 3862 C CA . PRO A 1 516 ? -64.243 23.595 26.804 1.00 91.50 516 PRO A CA 1
ATOM 3863 C C . PRO A 1 516 ? -63.874 24.206 28.166 1.00 91.50 516 PRO A C 1
ATOM 3865 O O . PRO A 1 516 ? -62.898 23.762 28.777 1.00 91.50 516 PRO A O 1
ATOM 3868 N N . PRO A 1 517 ? -64.668 25.154 28.708 1.00 89.56 517 PRO A N 1
ATOM 3869 C CA . PRO A 1 517 ? -64.394 25.776 30.007 1.00 89.56 517 PRO A CA 1
ATOM 3870 C C . PRO A 1 517 ? -64.198 24.786 31.162 1.00 89.56 517 PRO A C 1
ATOM 3872 O O . PRO A 1 517 ? -63.442 25.069 32.084 1.00 89.56 517 PRO A O 1
ATOM 3875 N N . SER A 1 518 ? -64.826 23.607 31.102 1.00 87.88 518 SER A N 1
ATOM 3876 C CA . SER A 1 518 ? -64.664 22.537 32.094 1.00 87.88 518 SER A CA 1
ATOM 3877 C C . SER A 1 518 ? -63.270 21.894 32.109 1.00 87.88 518 SER A C 1
ATOM 3879 O O . SER A 1 518 ? -62.891 21.317 33.122 1.00 87.88 518 SER A O 1
ATOM 3881 N N . LEU A 1 519 ? -62.496 22.005 31.024 1.00 91.69 519 LEU A N 1
ATOM 3882 C CA . LEU A 1 519 ? -61.154 21.420 30.891 1.00 91.69 519 LEU A CA 1
ATOM 3883 C C . LEU A 1 519 ? -60.027 22.443 31.093 1.00 91.69 519 LEU A C 1
ATOM 3885 O O . LEU A 1 519 ? -58.883 22.070 31.349 1.00 91.69 519 LEU A O 1
ATOM 3889 N N . GLN A 1 520 ? -60.346 23.738 31.044 1.00 89.81 520 GLN A N 1
ATOM 3890 C CA . GLN A 1 520 ? -59.381 24.815 31.286 1.00 89.81 520 GLN A CA 1
ATOM 3891 C C . GLN A 1 520 ? -58.727 24.760 32.684 1.00 89.81 520 GLN A C 1
ATOM 3893 O O . GLN A 1 520 ? -57.540 25.078 32.786 1.00 89.81 520 GLN A O 1
ATOM 3898 N N . PRO A 1 521 ? -59.409 24.329 33.768 1.00 83.94 521 PRO A N 1
ATOM 3899 C CA . PRO A 1 521 ? -58.755 24.105 35.057 1.00 83.94 521 PRO A CA 1
ATOM 3900 C C . PRO A 1 521 ? -57.657 23.036 35.008 1.00 83.94 521 PRO A C 1
ATOM 3902 O O . PRO A 1 521 ? -56.604 23.246 35.602 1.00 83.94 521 PRO A O 1
ATOM 3905 N N . GLY A 1 522 ? -57.860 21.938 34.266 1.00 79.38 522 GLY A N 1
ATOM 3906 C CA . GLY A 1 522 ? -56.849 20.885 34.095 1.00 79.38 522 GLY A CA 1
ATOM 3907 C C . GLY A 1 522 ? -55.602 21.403 33.382 1.00 79.38 522 GLY A C 1
ATOM 3908 O O . GLY A 1 522 ? -54.481 21.169 33.821 1.00 79.38 522 GLY A O 1
ATOM 3909 N N . TRP A 1 523 ? -55.794 22.237 32.358 1.00 79.38 523 TRP A N 1
ATOM 3910 C CA . TRP A 1 523 ? -54.696 22.950 31.704 1.00 79.38 523 TRP A CA 1
ATOM 3911 C C . TRP A 1 523 ? -53.918 23.868 32.659 1.00 79.38 523 TRP A C 1
ATOM 3913 O O . TRP A 1 523 ? -52.689 23.883 32.659 1.00 79.38 523 TRP A O 1
ATOM 3923 N N . ASN A 1 524 ? -54.619 24.622 33.510 1.00 74.88 524 ASN A N 1
ATOM 3924 C CA . ASN A 1 524 ? -53.971 25.479 34.506 1.00 74.88 524 ASN A CA 1
ATOM 3925 C C . ASN A 1 524 ? -53.254 24.684 35.600 1.00 74.88 524 ASN A C 1
ATOM 3927 O O . ASN A 1 524 ? -52.243 25.148 36.122 1.00 74.88 524 ASN A O 1
ATOM 3931 N N . HIS A 1 525 ? -53.741 23.491 35.939 1.00 69.38 525 HIS A N 1
ATOM 3932 C CA . HIS A 1 525 ? -53.086 22.616 36.905 1.00 69.38 525 HIS A CA 1
ATOM 3933 C C . HIS A 1 525 ? -51.769 22.049 36.353 1.00 69.38 525 HIS A C 1
ATOM 3935 O O . HIS A 1 525 ? -50.743 22.110 37.029 1.00 69.38 525 HIS A O 1
ATOM 3941 N N . LEU A 1 526 ? -51.760 21.634 35.081 1.00 66.75 526 LEU A N 1
ATOM 3942 C CA . LEU A 1 526 ? -50.549 21.224 34.352 1.00 66.75 526 LEU A CA 1
ATOM 3943 C C . LEU A 1 526 ? -49.537 22.375 34.162 1.00 66.75 526 LEU A C 1
ATOM 3945 O O . LEU A 1 526 ? -48.389 22.143 33.796 1.00 66.75 526 LEU A O 1
ATOM 3949 N N . ARG A 1 527 ? -49.935 23.626 34.436 1.00 62.41 527 ARG A N 1
ATOM 3950 C CA . ARG A 1 527 ? -49.077 24.820 34.379 1.00 62.41 527 ARG A CA 1
ATOM 3951 C C . ARG A 1 527 ? -48.376 25.142 35.706 1.00 62.41 527 ARG A C 1
ATOM 3953 O O . ARG A 1 527 ? -47.363 25.831 35.681 1.00 62.41 527 ARG A O 1
ATOM 3960 N N . ALA A 1 528 ? -48.917 24.722 36.852 1.00 48.31 528 ALA A N 1
ATOM 3961 C CA . ALA A 1 528 ? -48.649 25.389 38.135 1.00 48.31 528 ALA A CA 1
ATOM 3962 C C . ALA A 1 528 ? -47.768 24.630 39.149 1.00 48.31 528 ALA A C 1
ATOM 3964 O O . ALA A 1 528 ? -47.576 25.147 40.247 1.00 48.31 528 ALA A O 1
ATOM 3965 N N . GLY A 1 529 ? -47.200 23.461 38.828 1.00 45.25 529 GLY A N 1
ATOM 3966 C CA . GLY A 1 529 ? -46.199 22.842 39.720 1.00 45.25 529 GLY A CA 1
ATOM 3967 C C . GLY A 1 529 ? -46.272 21.331 39.918 1.00 45.25 529 GLY A C 1
ATOM 3968 O O . GLY A 1 529 ? -46.011 20.853 41.018 1.00 45.25 529 GLY A O 1
ATOM 3969 N N . SER A 1 530 ? -46.577 20.563 38.875 1.00 46.03 530 SER A N 1
ATOM 3970 C CA . SER A 1 530 ? -46.229 19.139 38.848 1.00 46.03 530 SER A CA 1
ATOM 3971 C C . SER A 1 530 ? -45.226 18.910 37.715 1.00 46.03 530 SER A C 1
ATOM 3973 O O . SER A 1 530 ? -45.260 19.630 36.721 1.00 46.03 530 SER A O 1
ATOM 3975 N N . ASN A 1 531 ? -44.323 17.931 37.844 1.00 50.16 531 ASN A N 1
ATOM 3976 C CA . ASN A 1 531 ? -43.351 17.552 36.799 1.00 50.16 531 ASN A CA 1
ATOM 3977 C C . ASN A 1 531 ? -44.005 17.115 35.465 1.00 50.16 531 ASN A C 1
ATOM 3979 O O . ASN A 1 531 ? -43.305 16.771 34.519 1.00 50.16 531 ASN A O 1
ATOM 3983 N N . LEU A 1 532 ? -45.336 17.125 35.390 1.00 52.66 532 LEU A N 1
ATOM 3984 C CA . LEU A 1 532 ? -46.142 16.925 34.199 1.00 52.66 532 LEU A CA 1
ATOM 3985 C C . LEU A 1 532 ? -46.547 18.290 33.667 1.00 52.66 532 LEU A C 1
ATOM 3987 O O . LEU A 1 532 ? -47.539 18.883 34.090 1.00 52.66 532 LEU A O 1
ATOM 3991 N N . THR A 1 533 ? -45.756 18.798 32.736 1.00 53.88 533 THR A N 1
ATOM 3992 C CA . THR A 1 533 ? -46.117 20.011 32.024 1.00 53.88 533 THR A CA 1
ATOM 3993 C C . THR A 1 533 ? -46.369 19.652 30.571 1.00 53.88 533 THR A C 1
ATOM 3995 O O . THR A 1 533 ? -45.539 19.004 29.942 1.00 53.88 533 THR A O 1
ATOM 3998 N N . CYS A 1 534 ? -47.436 20.182 29.968 1.00 58.69 534 CYS A N 1
ATOM 3999 C CA . CYS A 1 534 ? -47.535 20.249 28.502 1.00 58.69 534 CYS A CA 1
ATOM 4000 C C . CYS A 1 534 ? -46.405 21.116 27.875 1.00 58.69 534 CYS A C 1
ATOM 4002 O O . CYS A 1 534 ? -46.476 21.468 26.696 1.00 58.69 534 CYS A O 1
ATOM 4004 N N . ASN A 1 535 ? -45.385 21.496 28.660 1.00 50.25 535 ASN A N 1
ATOM 4005 C CA . ASN A 1 535 ? -44.234 22.301 28.279 1.00 50.25 535 ASN A CA 1
ATOM 4006 C C . ASN A 1 535 ? -43.116 21.444 27.671 1.00 50.25 535 ASN A C 1
ATOM 4008 O O . ASN A 1 535 ? -42.245 22.001 27.013 1.00 50.25 535 ASN A O 1
ATOM 4012 N N . THR A 1 536 ? -43.148 20.115 27.821 1.00 47.50 536 THR A N 1
ATOM 4013 C CA . THR A 1 536 ? -42.239 19.185 27.125 1.00 47.50 536 THR A CA 1
ATOM 4014 C C . THR A 1 536 ? -42.830 18.659 25.820 1.00 47.50 536 THR A C 1
ATOM 4016 O O . THR A 1 536 ? -42.551 17.540 25.401 1.00 47.50 536 THR A O 1
ATOM 4019 N N . LEU A 1 537 ? -43.633 19.469 25.122 1.00 43.62 537 LEU A N 1
ATOM 4020 C CA . LEU A 1 537 ? -43.975 19.158 23.738 1.00 43.62 537 LEU A CA 1
ATOM 4021 C C . LEU A 1 537 ? -42.760 19.444 22.854 1.00 43.62 537 LEU A C 1
ATOM 4023 O O . LEU A 1 537 ? -42.535 20.569 22.416 1.00 43.62 537 LEU A O 1
ATOM 4027 N N . SER A 1 538 ? -42.013 18.380 22.586 1.00 41.75 538 SER A N 1
ATOM 4028 C CA . SER A 1 538 ? -41.028 18.197 21.522 1.00 41.75 538 SER A CA 1
ATOM 4029 C C . SER A 1 538 ? -41.665 18.369 20.134 1.00 41.75 538 SER A C 1
ATOM 4031 O O . SER A 1 538 ? -41.824 17.433 19.355 1.00 41.75 538 SER A O 1
ATOM 4033 N N . GLY A 1 539 ? -42.052 19.601 19.813 1.00 51.75 539 GLY A N 1
ATOM 4034 C CA . GLY A 1 539 ? -42.370 20.034 18.458 1.00 51.75 539 GLY A CA 1
ATOM 4035 C C . GLY A 1 539 ? -41.910 21.480 18.291 1.00 51.75 539 GLY A C 1
ATOM 4036 O O . GLY A 1 539 ? -42.351 22.308 19.088 1.00 51.75 539 GLY A O 1
ATOM 4037 N N . PRO A 1 540 ? -41.034 21.787 17.315 1.00 56.00 540 PRO A N 1
ATOM 4038 C CA . PRO A 1 540 ? -40.422 23.104 17.193 1.00 56.00 540 PRO A CA 1
ATOM 4039 C C . PRO A 1 540 ? -41.491 24.178 16.984 1.00 56.00 540 PRO A C 1
ATOM 4041 O O . PRO A 1 540 ? -42.385 24.019 16.148 1.00 56.00 540 PRO A O 1
ATOM 4044 N N . LEU A 1 541 ? -41.388 25.283 17.727 1.00 61.00 541 LEU A N 1
ATOM 4045 C CA . LEU A 1 541 ? -42.039 26.532 17.336 1.00 61.00 541 LEU A CA 1
ATOM 4046 C C . LEU A 1 541 ? -41.574 26.869 15.915 1.00 61.00 541 LEU A C 1
ATOM 4048 O O . LEU A 1 541 ? -40.376 26.964 15.656 1.00 61.00 541 LEU A O 1
ATOM 4052 N N . ASP A 1 542 ? -42.512 27.021 14.983 1.00 70.25 542 ASP A N 1
ATOM 4053 C CA . ASP A 1 542 ? -42.154 27.419 13.629 1.00 70.25 542 ASP A CA 1
ATOM 4054 C C . ASP A 1 542 ? -41.656 28.876 13.590 1.00 70.25 542 ASP A C 1
ATOM 4056 O O . ASP A 1 542 ? -41.792 29.660 14.539 1.00 70.25 542 ASP A O 1
ATOM 4060 N N . ALA A 1 543 ? -41.063 29.264 12.461 1.00 68.94 543 ALA A N 1
ATOM 4061 C CA . ALA A 1 543 ? -40.487 30.595 12.310 1.00 68.94 543 ALA A CA 1
ATOM 4062 C C . ALA A 1 543 ? -41.514 31.732 12.476 1.00 68.94 543 ALA A C 1
ATOM 4064 O O . ALA A 1 543 ? -41.135 32.842 12.856 1.00 68.94 543 ALA A O 1
ATOM 4065 N N . ALA A 1 544 ? -42.801 31.472 12.221 1.00 66.88 544 ALA A N 1
ATOM 4066 C CA . ALA A 1 544 ? -43.859 32.460 12.392 1.00 66.88 544 ALA A CA 1
ATOM 4067 C C . ALA A 1 544 ? -44.186 32.667 13.877 1.00 66.88 544 ALA A C 1
ATOM 4069 O O . ALA A 1 544 ? -44.294 33.810 14.325 1.00 66.88 544 ALA A O 1
ATOM 4070 N N . ALA A 1 545 ? -44.265 31.587 14.655 1.00 70.12 545 ALA A N 1
ATOM 4071 C CA . ALA A 1 545 ? -44.458 31.642 16.099 1.00 70.12 545 ALA A CA 1
ATOM 4072 C C . ALA A 1 545 ? -43.264 32.305 16.810 1.00 70.12 545 ALA A C 1
ATOM 4074 O O . ALA A 1 545 ? -43.468 33.204 17.626 1.00 70.12 545 ALA A O 1
ATOM 4075 N N . CYS A 1 546 ? -42.022 31.953 16.453 1.00 79.19 546 CYS A N 1
ATOM 4076 C CA . CYS A 1 546 ? -40.827 32.608 17.007 1.00 79.19 546 CYS A CA 1
ATOM 4077 C C . CYS A 1 546 ? -40.755 34.102 16.632 1.00 79.19 546 CYS A C 1
ATOM 4079 O O . CYS A 1 546 ? -40.402 34.934 17.470 1.00 79.19 546 CYS A O 1
ATOM 4081 N N . GLY A 1 547 ? -41.138 34.463 15.399 1.00 75.62 547 GLY A N 1
ATOM 4082 C CA . GLY A 1 547 ? -41.235 35.859 14.959 1.00 75.62 547 GLY A CA 1
ATOM 4083 C C . GLY A 1 547 ? -42.268 36.657 15.759 1.00 75.62 547 GLY A C 1
ATOM 4084 O O . GLY A 1 547 ? -41.963 37.741 16.250 1.00 75.62 547 GLY A O 1
ATOM 4085 N N . ALA A 1 548 ? -43.455 36.086 15.986 1.00 68.12 548 ALA A N 1
ATOM 4086 C CA . ALA A 1 548 ? -44.513 36.722 16.770 1.00 68.12 548 ALA A CA 1
ATOM 4087 C C . ALA A 1 548 ? -44.113 36.944 18.240 1.00 68.12 548 ALA A C 1
ATOM 4089 O O . ALA A 1 548 ? -44.418 37.992 18.807 1.00 68.12 548 ALA A O 1
ATOM 4090 N N . VAL A 1 549 ? -43.399 35.995 18.858 1.00 68.25 549 VAL A N 1
ATOM 4091 C CA . VAL A 1 549 ? -42.895 36.147 20.235 1.00 68.25 549 VAL A CA 1
ATOM 4092 C C . VAL A 1 549 ? -41.748 37.172 20.294 1.00 68.25 549 VAL A C 1
ATOM 4094 O O . VAL A 1 549 ? -41.711 37.970 21.232 1.00 68.25 549 VAL A O 1
ATOM 4097 N N . SER A 1 550 ? -40.859 37.228 19.289 1.00 77.69 550 SER A N 1
ATOM 4098 C CA . SER A 1 550 ? -39.816 38.270 19.197 1.00 77.69 550 SER A CA 1
ATOM 4099 C C . SER A 1 550 ? -40.412 39.671 19.091 1.00 77.69 550 SER A C 1
ATOM 4101 O O . SER A 1 550 ? -40.033 40.541 19.874 1.00 77.69 550 SER A O 1
ATOM 4103 N N . ASP A 1 551 ? -41.375 39.873 18.187 1.00 66.00 551 ASP A N 1
ATOM 4104 C CA . ASP A 1 551 ? -42.030 41.170 17.990 1.00 66.00 551 ASP A CA 1
ATOM 4105 C C . ASP A 1 551 ? -42.839 41.589 19.239 1.00 66.00 551 ASP A C 1
ATOM 4107 O O . ASP A 1 551 ? -42.849 42.763 19.609 1.00 66.00 551 ASP A O 1
ATOM 4111 N N . LEU A 1 552 ? -43.485 40.640 19.934 1.00 66.00 552 LEU A N 1
ATOM 4112 C CA . LEU A 1 552 ? -44.314 40.918 21.116 1.00 66.00 552 LEU A CA 1
ATOM 4113 C C . LEU A 1 552 ? -43.493 41.260 22.372 1.00 66.00 552 LEU A C 1
ATOM 4115 O O . LEU A 1 552 ? -43.895 42.124 23.157 1.00 66.00 552 LEU A O 1
ATOM 4119 N N . TYR A 1 553 ? -42.350 40.596 22.574 1.00 73.06 553 TYR A N 1
ATOM 4120 C CA . TYR A 1 553 ? -41.518 40.748 23.777 1.00 73.06 553 TYR A CA 1
ATOM 4121 C C . TYR A 1 553 ? -40.201 41.496 23.542 1.00 73.06 553 TYR A C 1
ATOM 4123 O O . TYR A 1 553 ? -39.473 41.746 24.504 1.00 73.06 553 TYR A O 1
ATOM 4131 N N . ASN A 1 554 ? -39.923 41.934 22.313 1.00 73.94 554 ASN A N 1
ATOM 4132 C CA . ASN A 1 554 ? -38.732 42.697 21.926 1.00 73.94 554 ASN A CA 1
ATOM 4133 C C . ASN A 1 554 ? -37.409 41.928 22.163 1.00 73.94 554 ASN A C 1
ATOM 4135 O O . ASN A 1 554 ? -36.454 42.461 22.733 1.00 73.94 554 ASN A O 1
ATOM 4139 N N . VAL A 1 555 ? -37.376 40.650 21.769 1.00 71.75 555 VAL A N 1
ATOM 4140 C CA . VAL A 1 555 ? -36.247 39.723 21.996 1.00 71.75 555 VAL A CA 1
ATOM 4141 C C . VAL A 1 555 ? -35.259 39.749 20.822 1.00 71.75 555 VAL A C 1
ATOM 4143 O O . VAL A 1 555 ? -35.669 39.548 19.678 1.00 71.75 555 VAL A O 1
ATOM 4146 N N . PHE A 1 556 ? -33.962 39.923 21.121 1.00 69.25 556 PHE A N 1
ATOM 4147 C CA . PHE A 1 556 ? -32.829 39.925 20.184 1.00 69.25 556 PHE A CA 1
ATOM 4148 C C . PHE A 1 556 ? -31.817 38.812 20.538 1.00 69.25 556 PHE A C 1
ATOM 4150 O O . PHE A 1 556 ? -31.140 38.917 21.570 1.00 69.25 556 PHE A O 1
ATOM 4157 N N . PRO A 1 557 ? -31.666 37.766 19.701 1.00 58.41 557 PRO A N 1
ATOM 4158 C CA . PRO A 1 557 ? -30.782 36.632 19.973 1.00 58.41 557 PRO A CA 1
ATOM 4159 C C . PRO A 1 557 ? -29.336 37.058 20.248 1.00 58.41 557 PRO A C 1
ATOM 4161 O O . PRO A 1 557 ? -28.750 37.804 19.468 1.00 58.41 557 PRO A O 1
ATOM 4164 N N . GLY A 1 558 ? -28.766 36.605 21.369 1.00 57.34 558 GLY A N 1
ATOM 4165 C CA . GLY A 1 558 ? -27.381 36.903 21.763 1.00 57.34 558 GLY A CA 1
ATOM 4166 C C . GLY A 1 558 ? -27.116 38.338 22.241 1.00 57.34 558 GLY A C 1
ATOM 4167 O O . GLY A 1 558 ? -25.985 38.645 22.607 1.00 57.34 558 GLY A O 1
ATOM 4168 N N . VAL A 1 559 ? -28.135 39.209 22.269 1.00 57.25 559 VAL A N 1
ATOM 4169 C CA . VAL A 1 559 ? -27.981 40.635 22.611 1.00 57.25 559 VAL A CA 1
ATOM 4170 C C . VAL A 1 559 ? -28.897 41.064 23.764 1.00 57.25 559 VAL A C 1
ATOM 4172 O O . VAL A 1 559 ? -28.442 41.750 24.677 1.00 57.25 559 VAL A O 1
ATOM 4175 N N . SER A 1 560 ? -30.185 40.692 23.754 1.00 61.03 560 SER A N 1
ATOM 4176 C CA . SER A 1 560 ? -31.168 41.137 24.758 1.00 61.03 560 SER A CA 1
ATOM 4177 C C . SER A 1 560 ? -32.406 40.235 24.803 1.00 61.03 560 SER A C 1
ATOM 4179 O O . SER A 1 560 ? -33.020 39.958 23.778 1.00 61.03 560 SER A O 1
ATOM 4181 N N . TRP A 1 561 ? -32.842 39.852 26.006 1.00 72.56 561 TRP A N 1
ATOM 4182 C CA . TRP A 1 561 ? -34.071 39.072 26.220 1.00 72.56 561 TRP A CA 1
ATOM 4183 C C . TRP A 1 561 ? -35.356 39.915 26.271 1.00 72.56 561 TRP A C 1
ATOM 4185 O O . TRP A 1 561 ? -36.435 39.379 26.520 1.00 72.56 561 TRP A O 1
ATOM 4195 N N . GLY A 1 562 ? -35.274 41.230 26.049 1.00 81.88 562 GLY A N 1
ATOM 4196 C CA . GLY A 1 562 ? -36.445 42.108 26.059 1.00 81.88 562 GLY A CA 1
ATOM 4197 C C . GLY A 1 562 ? -37.280 41.988 27.344 1.00 81.88 562 GLY A C 1
ATOM 4198 O O . GLY A 1 562 ? -36.746 42.043 28.451 1.00 81.88 562 GLY A O 1
ATOM 4199 N N . ARG A 1 563 ? -38.603 41.832 27.192 1.00 70.19 563 ARG A N 1
ATOM 4200 C CA . ARG A 1 563 ? -39.573 41.592 28.284 1.00 70.19 563 ARG A CA 1
ATOM 4201 C C . ARG A 1 563 ? -39.847 40.104 28.542 1.00 70.19 563 ARG A C 1
ATOM 4203 O O . ARG A 1 563 ? -40.790 39.784 29.262 1.00 70.19 563 ARG A O 1
ATOM 4210 N N . LEU A 1 564 ? -39.072 39.204 27.940 1.00 69.12 564 LEU A N 1
ATOM 4211 C CA . LEU A 1 564 ? -39.201 37.764 28.144 1.00 69.12 564 LEU A CA 1
ATOM 4212 C C . LEU A 1 564 ? -38.512 37.377 29.471 1.00 69.12 564 LEU A C 1
ATOM 4214 O O . LEU A 1 564 ? -37.302 37.142 29.544 1.00 69.12 564 LEU A O 1
ATOM 4218 N N . ASP A 1 565 ? -39.294 37.397 30.547 1.00 52.25 565 ASP A N 1
ATOM 4219 C CA . ASP A 1 565 ? -38.888 37.102 31.925 1.00 52.25 565 ASP A CA 1
ATOM 4220 C C . ASP A 1 565 ? -39.174 35.622 32.270 1.00 52.25 565 ASP A C 1
ATOM 4222 O O . ASP A 1 565 ? -40.177 35.053 31.840 1.00 52.25 565 ASP A O 1
ATOM 4226 N N . GLY A 1 566 ? -38.247 34.997 33.008 1.00 60.16 566 GLY A N 1
ATOM 4227 C CA . GLY A 1 566 ? -38.336 33.614 33.484 1.00 60.16 566 GLY A CA 1
ATOM 4228 C C . GLY A 1 566 ? -37.294 32.687 32.851 1.00 60.16 566 GLY A C 1
ATOM 4229 O O . GLY A 1 566 ? -37.119 32.654 31.634 1.00 60.16 566 GLY A O 1
ATOM 4230 N N . ALA A 1 567 ? -36.579 31.915 33.678 1.00 58.34 567 ALA A N 1
ATOM 4231 C CA . ALA A 1 567 ? -35.595 30.933 33.202 1.00 58.34 567 ALA A CA 1
ATOM 4232 C C . ALA A 1 567 ? -36.243 29.845 32.325 1.00 58.34 567 ALA A C 1
ATOM 4234 O O . ALA A 1 567 ? -35.645 29.403 31.351 1.00 58.34 567 ALA A O 1
ATOM 4235 N N . GLU A 1 568 ? -37.492 29.491 32.621 1.00 53.84 568 GLU A N 1
ATOM 4236 C CA . GLU A 1 568 ? -38.269 28.484 31.893 1.00 53.84 568 GLU A CA 1
ATOM 4237 C C . GLU A 1 568 ? -38.728 28.986 30.515 1.00 53.84 568 GLU A C 1
ATOM 4239 O O . GLU A 1 568 ? -38.651 28.247 29.537 1.00 53.84 568 GLU A O 1
ATOM 4244 N N . ALA A 1 569 ? -39.117 30.262 30.398 1.00 56.31 569 ALA A N 1
ATOM 4245 C CA . ALA A 1 569 ? -39.476 30.873 29.115 1.00 56.31 569 ALA A CA 1
ATOM 4246 C C . ALA A 1 569 ? -38.260 31.009 28.181 1.00 56.31 569 ALA A C 1
ATOM 4248 O O . ALA A 1 569 ? -38.378 30.802 26.974 1.00 56.31 569 ALA A O 1
ATOM 4249 N N . ARG A 1 570 ? -37.076 31.296 28.742 1.00 72.44 570 ARG A N 1
ATOM 4250 C CA . ARG A 1 570 ? -35.806 31.330 27.997 1.00 72.44 570 ARG A CA 1
ATOM 4251 C C . ARG A 1 570 ? -35.339 29.934 27.581 1.00 72.44 570 ARG A C 1
ATOM 4253 O O . ARG A 1 570 ? -34.965 29.742 26.431 1.00 72.44 570 ARG A O 1
ATOM 4260 N N . ALA A 1 571 ? -35.459 28.945 28.466 1.00 65.75 571 ALA A N 1
ATOM 4261 C CA . ALA A 1 571 ? -35.156 27.555 28.133 1.00 65.75 571 ALA A CA 1
ATOM 4262 C C . ALA A 1 571 ? -36.076 27.019 27.024 1.00 65.75 571 ALA A C 1
ATOM 4264 O O . ALA A 1 571 ? -35.604 26.352 26.109 1.00 65.75 571 ALA A O 1
ATOM 4265 N N . ALA A 1 572 ? -37.369 27.361 27.053 1.00 60.22 572 ALA A N 1
ATOM 4266 C CA . ALA A 1 572 ? -38.304 27.008 25.988 1.00 60.22 572 ALA A CA 1
ATOM 4267 C C . ALA A 1 572 ? -37.982 27.724 24.662 1.00 60.22 572 ALA A C 1
ATOM 4269 O O . ALA A 1 572 ? -38.093 27.110 23.603 1.00 60.22 572 ALA A O 1
ATOM 4270 N N . TRP A 1 573 ? -37.552 28.989 24.701 1.00 76.56 573 TRP A N 1
ATOM 4271 C CA . TRP A 1 573 ? -37.100 29.732 23.517 1.00 76.56 573 TRP A CA 1
ATOM 4272 C C . TRP A 1 573 ? -35.898 29.061 22.836 1.00 76.56 573 TRP A C 1
ATOM 4274 O O . TRP A 1 573 ? -35.913 28.842 21.621 1.00 76.56 573 TRP A O 1
ATOM 4284 N N . ASP A 1 574 ? -34.883 28.690 23.618 1.00 71.12 574 ASP A N 1
ATOM 4285 C CA . ASP A 1 574 ? -33.664 28.055 23.110 1.00 71.12 574 ASP A CA 1
ATOM 4286 C C . ASP A 1 574 ? -33.916 26.612 22.650 1.00 71.12 574 ASP A C 1
ATOM 4288 O O . ASP A 1 574 ? -33.461 26.220 21.574 1.00 71.12 574 ASP A O 1
ATOM 4292 N N . ALA A 1 575 ? -34.715 25.843 23.397 1.00 66.19 575 ALA A N 1
ATOM 4293 C CA . ALA A 1 575 ? -35.066 24.463 23.051 1.00 66.19 575 ALA A CA 1
ATOM 4294 C C . ALA A 1 575 ? -35.865 24.345 21.741 1.00 66.19 575 ALA A C 1
ATOM 4296 O O . ALA A 1 575 ? -35.832 23.301 21.093 1.00 66.19 575 ALA A O 1
ATOM 4297 N N . ASN A 1 576 ? -36.559 25.409 21.329 1.00 68.50 576 ASN A N 1
ATOM 4298 C CA . ASN A 1 576 ? -37.312 25.454 20.076 1.00 68.50 576 ASN A CA 1
ATOM 4299 C C . ASN A 1 576 ? -36.523 26.049 18.899 1.00 68.50 576 ASN A C 1
ATOM 4301 O O . ASN A 1 576 ? -37.086 26.245 17.826 1.00 68.50 576 ASN A O 1
ATOM 4305 N N . GLY A 1 577 ? -35.234 26.359 19.075 1.00 73.81 577 GLY A N 1
ATOM 4306 C CA . GLY A 1 577 ? -34.402 26.895 17.997 1.00 73.81 577 GLY A CA 1
ATOM 4307 C C . GLY A 1 577 ? -34.821 28.291 17.523 1.00 73.81 577 GLY A C 1
ATOM 4308 O O . GLY A 1 577 ? -34.469 28.694 16.417 1.00 73.81 577 GLY A O 1
ATOM 4309 N N . CYS A 1 578 ? -35.544 29.075 18.331 1.00 76.94 578 CYS A N 1
ATOM 4310 C CA . CYS A 1 578 ? -36.054 30.377 17.885 1.00 76.94 578 CYS A CA 1
ATOM 4311 C C . CYS A 1 578 ? -34.947 31.370 17.474 1.00 76.94 578 CYS A C 1
ATOM 4313 O O . CYS A 1 578 ? -35.196 32.261 16.659 1.00 76.94 578 CYS A O 1
ATOM 4315 N N . ASN A 1 579 ? -33.709 31.185 17.952 1.00 72.38 579 ASN A N 1
ATOM 4316 C CA . ASN A 1 579 ? -32.550 31.983 17.539 1.00 72.38 579 ASN A CA 1
ATOM 4317 C C . ASN A 1 579 ? -32.181 31.788 16.054 1.00 72.38 579 ASN A C 1
ATOM 4319 O O . ASN A 1 579 ? -31.827 32.759 15.389 1.00 72.38 579 ASN A O 1
ATOM 4323 N N . SER A 1 580 ? -32.305 30.574 15.503 1.00 65.75 580 SER A N 1
ATOM 4324 C CA . SER A 1 580 ? -31.988 30.292 14.091 1.00 65.75 580 SER A CA 1
ATOM 4325 C C . SER A 1 580 ? -33.121 30.707 13.144 1.00 65.75 580 SER A C 1
ATOM 4327 O O . SER A 1 580 ? -32.873 31.167 12.027 1.00 65.75 580 SER A O 1
ATOM 4329 N N . HIS A 1 581 ? -34.373 30.632 13.604 1.00 68.38 581 HIS A N 1
ATOM 4330 C CA . HIS A 1 581 ? -35.547 31.040 12.830 1.00 68.38 581 HIS A CA 1
ATOM 4331 C C . HIS A 1 581 ? -35.663 32.563 12.638 1.00 68.38 581 HIS A C 1
ATOM 4333 O O . HIS A 1 581 ? -36.173 33.021 11.609 1.00 68.38 581 HIS A O 1
ATOM 4339 N N . LEU A 1 582 ? -35.140 33.364 13.574 1.00 66.12 582 LEU A N 1
ATOM 4340 C CA . LEU A 1 582 ? -35.225 34.825 13.514 1.00 66.12 582 LEU A CA 1
ATOM 4341 C C . LEU A 1 582 ? -34.424 35.438 12.352 1.00 66.12 582 LEU A C 1
ATOM 4343 O O . LEU A 1 582 ? -34.887 36.390 11.726 1.00 66.12 582 LEU A O 1
ATOM 4347 N N . CYS A 1 583 ? -33.269 34.874 11.988 1.00 54.84 583 CYS A N 1
ATOM 4348 C CA . CYS A 1 583 ? -32.439 35.398 10.893 1.00 54.84 583 CYS A CA 1
ATOM 4349 C C . CYS A 1 583 ? -33.172 35.407 9.536 1.00 54.84 583 CYS A C 1
ATOM 4351 O O . CYS A 1 583 ? -33.021 36.346 8.754 1.00 54.84 583 CYS A O 1
ATOM 4353 N N . SER A 1 584 ? -34.025 34.408 9.283 1.00 57.72 584 SER A N 1
ATOM 4354 C CA . SER A 1 584 ? -34.831 34.312 8.054 1.00 57.72 584 SER A CA 1
ATOM 4355 C C . SER A 1 584 ? -36.026 35.277 8.049 1.00 57.72 584 SER A C 1
ATOM 4357 O O . SER A 1 584 ? -36.357 35.864 7.013 1.00 57.72 584 SER A O 1
ATOM 4359 N N . HIS A 1 585 ? -36.652 35.484 9.214 1.00 62.19 585 HIS A N 1
ATOM 4360 C CA . HIS A 1 585 ? -37.747 36.441 9.398 1.00 62.19 585 HIS A CA 1
ATOM 4361 C C . HIS A 1 585 ? -37.286 37.884 9.117 1.00 62.19 585 HIS A C 1
ATOM 4363 O O . HIS A 1 585 ? -37.953 38.615 8.384 1.00 62.19 585 HIS A O 1
ATOM 4369 N N . TRP A 1 586 ? -36.100 38.271 9.602 1.00 56.69 586 TRP A N 1
ATOM 4370 C CA . TRP A 1 586 ? -35.540 39.605 9.357 1.00 56.69 586 TRP A CA 1
ATOM 4371 C C . TRP A 1 586 ? -35.081 39.777 7.899 1.00 56.69 586 TRP A C 1
ATOM 4373 O O . TRP A 1 586 ? -35.434 40.770 7.273 1.00 56.69 586 TRP A O 1
ATOM 4383 N N . ALA A 1 587 ? -34.408 38.792 7.293 1.00 50.88 587 ALA A N 1
ATOM 4384 C CA . ALA A 1 587 ? -34.006 38.854 5.878 1.00 50.88 587 ALA A CA 1
ATOM 4385 C C . ALA A 1 587 ? -35.187 39.073 4.908 1.00 50.88 587 ALA A C 1
ATOM 4387 O O . ALA A 1 587 ? -35.046 39.754 3.892 1.00 50.88 587 ALA A O 1
ATOM 4388 N N . THR A 1 588 ? -36.364 38.535 5.245 1.00 51.44 588 THR A N 1
ATOM 4389 C CA . THR A 1 588 ? -37.606 38.738 4.483 1.00 51.44 588 THR A CA 1
ATOM 4390 C C . THR A 1 588 ? -38.219 40.117 4.746 1.00 51.44 588 THR A C 1
ATOM 4392 O O . THR A 1 588 ? -38.622 40.789 3.801 1.00 51.44 588 THR A O 1
ATOM 4395 N N . LYS A 1 589 ? -38.231 40.578 6.007 1.00 48.81 589 LYS A N 1
ATOM 4396 C CA . LYS A 1 589 ? -38.723 41.909 6.424 1.00 48.81 589 LYS A CA 1
ATOM 4397 C C . LYS A 1 589 ? -37.963 43.073 5.755 1.00 48.81 589 LYS A C 1
ATOM 4399 O O . LYS A 1 589 ? -38.509 44.171 5.696 1.00 48.81 589 LYS A O 1
ATOM 4404 N N . TYR A 1 590 ? -36.751 42.830 5.231 1.00 48.91 590 TYR A N 1
ATOM 4405 C CA . TYR A 1 590 ? -35.888 43.833 4.576 1.00 48.91 590 TYR A CA 1
ATOM 4406 C C . TYR A 1 590 ? -35.496 43.535 3.099 1.00 48.91 590 TYR A C 1
ATOM 4408 O O . TYR A 1 590 ? -34.635 44.226 2.563 1.00 48.91 590 TYR A O 1
ATOM 4416 N N . GLU A 1 591 ? -36.123 42.552 2.433 1.00 35.41 591 GLU A N 1
ATOM 4417 C CA . GLU A 1 591 ? -36.141 42.307 0.962 1.00 35.41 591 GLU A CA 1
ATOM 4418 C C . GLU A 1 591 ? -34.801 42.231 0.159 1.00 35.41 591 GLU A C 1
ATOM 4420 O O . GLU A 1 591 ? -34.413 43.175 -0.529 1.00 35.41 591 GLU A O 1
ATOM 4425 N N . ILE A 1 592 ? -34.138 41.061 0.080 1.00 39.28 592 ILE A N 1
ATOM 4426 C CA . ILE A 1 592 ? -32.865 40.865 -0.678 1.00 39.28 592 ILE A CA 1
ATOM 4427 C C . ILE A 1 592 ? -32.950 39.659 -1.670 1.00 39.28 592 ILE A C 1
ATOM 4429 O O . ILE A 1 592 ? -33.479 38.617 -1.289 1.00 39.28 592 ILE A O 1
ATOM 4433 N N . LYS A 1 593 ? -32.452 39.745 -2.938 1.00 37.19 593 LYS A N 1
ATOM 4434 C CA . LYS A 1 593 ? -32.599 38.701 -4.020 1.00 37.19 593 LYS A CA 1
ATOM 4435 C C . LYS A 1 593 ? -31.318 38.348 -4.844 1.00 37.19 593 LYS A C 1
ATOM 4437 O O . LYS A 1 593 ? -30.468 39.229 -4.962 1.00 37.19 593 LYS A O 1
ATOM 4442 N N . PRO A 1 594 ? -31.190 37.146 -5.496 1.00 33.81 594 PRO A N 1
ATOM 4443 C CA . PRO A 1 594 ? -29.902 36.698 -6.080 1.00 33.81 594 PRO A CA 1
ATOM 4444 C C . PRO A 1 594 ? -29.840 36.195 -7.571 1.00 33.81 594 PRO A C 1
ATOM 4446 O O . PRO A 1 594 ? -30.752 35.529 -8.056 1.00 33.81 594 PRO A O 1
ATOM 4449 N N . TRP A 1 595 ? -28.657 36.434 -8.194 1.00 30.89 595 TRP A N 1
ATOM 4450 C CA . TRP A 1 595 ? -27.951 35.832 -9.378 1.00 30.89 595 TRP A CA 1
ATOM 4451 C C . TRP A 1 595 ? -28.193 36.278 -10.852 1.00 30.89 595 TRP A C 1
ATOM 4453 O O . TRP A 1 595 ? -29.243 35.982 -11.409 1.00 30.89 595 TRP A O 1
ATOM 4463 N N . VAL A 1 596 ? -27.125 36.801 -11.518 1.00 29.36 596 VAL A N 1
ATOM 4464 C CA . VAL A 1 596 ? -26.686 36.603 -12.945 1.00 29.36 596 VAL A CA 1
ATOM 4465 C C . VAL A 1 596 ? -25.150 36.849 -13.071 1.00 29.36 596 VAL A C 1
ATOM 4467 O O . VAL A 1 596 ? -24.615 37.704 -12.370 1.00 29.36 596 VAL A O 1
ATOM 4470 N N . SER A 1 597 ? -24.439 36.113 -13.949 1.00 29.11 597 SER A N 1
ATOM 4471 C CA . SER A 1 597 ? -22.967 36.098 -14.162 1.00 29.11 597 SER A CA 1
ATOM 4472 C C . SER A 1 597 ? -22.395 37.057 -15.246 1.00 29.11 597 SER A C 1
ATOM 4474 O O . SER A 1 597 ? -23.116 37.542 -16.110 1.00 29.11 597 SER A O 1
ATOM 4476 N N . TYR A 1 598 ? -21.066 37.263 -15.197 1.00 35.16 598 TYR A N 1
ATOM 4477 C CA . TYR A 1 598 ? -20.210 38.377 -15.681 1.00 35.16 598 TYR A CA 1
ATOM 4478 C C . TYR A 1 598 ? -19.916 38.599 -17.188 1.00 35.16 598 TYR A C 1
ATOM 4480 O O . TYR A 1 598 ? -19.872 37.667 -17.986 1.00 35.16 598 TYR A O 1
ATOM 4488 N N . GLY A 1 599 ? -19.471 39.835 -17.501 1.00 23.62 599 GLY A N 1
ATOM 4489 C CA . GLY A 1 599 ? -18.627 40.205 -18.654 1.00 23.62 599 GLY A CA 1
ATOM 4490 C C . GLY A 1 599 ? -17.607 41.326 -18.326 1.00 23.62 599 GLY A C 1
ATOM 4491 O O . GLY A 1 599 ? -17.919 42.249 -17.582 1.00 23.62 599 GLY A O 1
ATOM 4492 N N . ARG A 1 600 ? -16.376 41.205 -18.858 1.00 31.27 600 ARG A N 1
ATOM 4493 C CA . ARG A 1 600 ? -15.168 42.068 -18.703 1.00 31.27 600 ARG A CA 1
ATOM 4494 C C . ARG A 1 600 ? -15.389 43.585 -18.902 1.00 31.27 600 ARG A C 1
ATOM 4496 O O . ARG A 1 600 ? -16.127 43.939 -19.811 1.00 31.27 600 ARG A O 1
ATOM 4503 N N . LEU A 1 601 ? -14.568 44.436 -18.245 1.00 25.62 601 LEU A N 1
ATOM 4504 C CA . LEU A 1 601 ? -13.625 45.391 -18.896 1.00 25.62 601 LEU A CA 1
ATOM 4505 C C . LEU A 1 601 ? -12.825 46.323 -17.938 1.00 25.62 601 LEU A C 1
ATOM 4507 O O . LEU A 1 601 ? -13.371 46.880 -16.998 1.00 25.62 601 LEU A O 1
ATOM 4511 N N . ALA A 1 602 ? -11.539 46.478 -18.304 1.00 26.06 602 ALA A N 1
ATOM 4512 C CA . ALA A 1 602 ? -10.628 47.643 -18.379 1.00 26.06 602 ALA A CA 1
ATOM 4513 C C . ALA A 1 602 ? -10.352 48.643 -17.223 1.00 26.06 602 ALA A C 1
ATOM 4515 O O . ALA A 1 602 ? -11.178 48.979 -16.388 1.00 26.06 602 ALA A O 1
ATOM 4516 N N . ALA A 1 603 ? -9.105 49.134 -17.271 1.00 34.56 603 ALA A N 1
ATOM 4517 C CA . ALA A 1 603 ? -8.357 49.926 -16.302 1.00 34.56 603 ALA A CA 1
ATOM 4518 C C . ALA A 1 603 ? -8.617 51.446 -16.328 1.00 34.56 603 ALA A C 1
ATOM 4520 O O . ALA A 1 603 ? -8.921 52.019 -17.370 1.00 34.56 603 ALA A O 1
ATOM 4521 N N . GLY A 1 604 ? -8.321 52.091 -15.192 1.00 31.39 604 GLY A N 1
ATOM 4522 C CA . GLY A 1 604 ? -8.070 53.531 -15.072 1.00 31.39 604 GLY A CA 1
ATOM 4523 C C . GLY A 1 604 ? -8.913 54.205 -13.989 1.00 31.39 604 GLY A C 1
ATOM 4524 O O . GLY A 1 604 ? -10.129 54.165 -14.073 1.00 31.39 604 GLY A O 1
ATOM 4525 N N . TYR A 1 605 ? -8.254 54.780 -12.974 1.00 24.53 605 TYR A N 1
ATOM 4526 C CA . TYR A 1 605 ? -8.481 56.107 -12.359 1.00 24.53 605 TYR A CA 1
ATOM 4527 C C . TYR A 1 605 ? -7.892 56.159 -10.934 1.00 24.53 605 TYR A C 1
ATOM 4529 O O . TYR A 1 605 ? -8.220 55.350 -10.070 1.00 24.53 605 TYR A O 1
ATOM 4537 N N . LYS A 1 606 ? -7.001 57.135 -10.709 1.00 28.95 606 LYS A N 1
ATOM 4538 C CA . LYS A 1 606 ? -6.501 57.565 -9.392 1.00 28.95 606 LYS A CA 1
ATOM 4539 C C . LYS A 1 606 ? -7.506 58.529 -8.746 1.00 28.95 606 LYS A C 1
ATOM 4541 O O . LYS A 1 606 ? -8.108 59.321 -9.466 1.00 28.95 606 LYS A O 1
ATOM 4546 N N . PHE A 1 607 ? -7.573 58.548 -7.414 1.00 25.27 607 PHE A N 1
ATOM 4547 C CA . PHE A 1 607 ? -8.080 59.684 -6.633 1.00 25.27 607 PHE A CA 1
ATOM 4548 C C . PHE A 1 607 ? -7.079 60.073 -5.537 1.00 25.27 607 PHE A C 1
ATOM 4550 O O . PHE A 1 607 ? -6.443 59.207 -4.938 1.00 25.27 607 PHE A O 1
ATOM 4557 N N . ALA A 1 608 ? -6.956 61.382 -5.314 1.00 25.69 608 ALA A N 1
ATOM 4558 C CA . ALA A 1 608 ? -6.282 62.025 -4.191 1.00 25.69 608 ALA A CA 1
ATOM 4559 C C . ALA A 1 608 ? -7.328 62.766 -3.328 1.00 25.69 608 ALA A C 1
ATOM 4561 O O . ALA A 1 608 ? -8.215 63.382 -3.912 1.00 25.69 608 ALA A O 1
ATOM 4562 N N . ALA A 1 609 ? -7.162 62.651 -1.996 1.00 28.69 609 ALA A N 1
ATOM 4563 C CA . ALA A 1 609 ? -7.575 63.479 -0.832 1.00 28.69 609 ALA A CA 1
ATOM 4564 C C . ALA A 1 609 ? -8.972 64.157 -0.825 1.00 28.69 609 ALA A C 1
ATOM 4566 O O . ALA A 1 609 ? -9.302 64.897 -1.742 1.00 28.69 609 ALA A O 1
ATOM 4567 N N . ASP A 1 610 ? -9.850 63.933 0.170 1.00 29.20 610 ASP A N 1
ATOM 4568 C CA . ASP A 1 610 ? -9.891 64.473 1.562 1.00 29.20 610 ASP A CA 1
ATOM 4569 C C . ASP A 1 610 ? -11.233 63.986 2.234 1.00 29.20 610 ASP A C 1
ATOM 4571 O O . ASP A 1 610 ? -12.012 63.335 1.531 1.00 29.20 610 ASP A O 1
ATOM 4575 N N . PRO A 1 611 ? -11.579 64.198 3.531 1.00 42.22 611 PRO A N 1
ATOM 4576 C CA . PRO A 1 611 ? -11.788 63.097 4.473 1.00 42.22 611 PRO A CA 1
ATOM 4577 C C . PRO A 1 611 ? -13.083 63.255 5.296 1.00 42.22 611 PRO A C 1
ATOM 4579 O O . PRO A 1 611 ? -13.097 63.935 6.311 1.00 42.22 611 PRO A O 1
ATOM 4582 N N . THR A 1 612 ? -14.195 62.652 4.903 1.00 30.27 612 THR A N 1
ATOM 4583 C CA . THR A 1 612 ? -15.342 62.430 5.805 1.00 30.27 612 THR A CA 1
ATOM 4584 C C . THR A 1 612 ? -16.248 61.382 5.174 1.00 30.27 612 THR A C 1
ATOM 4586 O O . THR A 1 612 ? -16.387 61.337 3.956 1.00 30.27 612 THR A O 1
ATOM 4589 N N . ASP A 1 613 ? -16.831 60.550 6.026 1.00 27.77 613 ASP A N 1
ATOM 4590 C CA . ASP A 1 613 ? -17.672 59.389 5.727 1.00 27.77 613 ASP A CA 1
ATOM 4591 C C . ASP A 1 613 ? -16.966 58.114 5.242 1.00 27.77 613 ASP A C 1
ATOM 4593 O O . ASP A 1 613 ? -16.659 57.871 4.072 1.00 27.77 613 ASP A O 1
ATOM 4597 N N . ASP A 1 614 ? -16.775 57.262 6.244 1.00 27.58 614 ASP A N 1
ATOM 4598 C CA . ASP A 1 614 ? -16.191 55.936 6.239 1.00 27.58 614 ASP A CA 1
ATOM 4599 C C . ASP A 1 614 ? -17.193 54.892 5.725 1.00 27.58 614 ASP A C 1
ATOM 4601 O O . ASP A 1 614 ? -17.762 54.135 6.499 1.00 27.58 614 ASP A O 1
ATOM 4605 N N . LEU A 1 615 ? -17.460 54.857 4.414 1.00 34.72 615 LEU A N 1
ATOM 4606 C CA . LEU A 1 615 ? -18.082 53.690 3.770 1.00 34.72 615 LEU A CA 1
ATOM 4607 C C . LEU A 1 615 ? -17.610 53.513 2.316 1.00 34.72 615 LEU A C 1
ATOM 4609 O O . LEU A 1 615 ? -18.234 54.010 1.376 1.00 34.72 615 LEU A O 1
ATOM 4613 N N . ARG A 1 616 ? -16.571 52.689 2.098 1.00 26.11 616 ARG A N 1
ATOM 4614 C CA . ARG A 1 616 ? -16.416 51.891 0.863 1.00 26.11 616 ARG A CA 1
ATOM 4615 C C . ARG A 1 616 ? -15.697 50.551 1.083 1.00 26.11 616 ARG A C 1
ATOM 4617 O O . ARG A 1 616 ? -14.526 50.527 1.416 1.00 26.11 616 ARG A O 1
ATOM 4624 N N . ARG A 1 617 ? -16.409 49.489 0.670 1.00 25.00 617 ARG A N 1
ATOM 4625 C CA . ARG A 1 617 ? -16.026 48.409 -0.278 1.00 25.00 617 ARG A CA 1
ATOM 4626 C C . ARG A 1 617 ? -14.694 47.660 -0.054 1.00 25.00 617 ARG A C 1
ATOM 4628 O O . ARG A 1 617 ? -13.644 48.253 -0.247 1.00 25.00 617 ARG A O 1
ATOM 4635 N N . GLN A 1 618 ? -14.746 46.320 -0.034 1.00 23.19 618 GLN A N 1
ATOM 4636 C CA . GLN A 1 618 ? -14.526 45.449 -1.215 1.00 23.19 618 GLN A CA 1
ATOM 4637 C C . GLN A 1 618 ? -14.649 43.933 -0.902 1.00 23.19 618 GLN A C 1
ATOM 4639 O O . GLN A 1 618 ? -14.200 43.479 0.137 1.00 23.19 618 GLN A O 1
ATOM 4644 N N . SER A 1 619 ? -15.219 43.216 -1.888 1.00 23.39 619 SER A N 1
ATOM 4645 C CA . SER A 1 619 ? -15.067 41.802 -2.330 1.00 23.39 619 SER A CA 1
ATOM 4646 C C . SER A 1 619 ? -15.326 40.605 -1.395 1.00 23.39 619 SER A C 1
ATOM 4648 O O . SER A 1 619 ? -14.693 40.512 -0.357 1.00 23.39 619 SER A O 1
ATOM 4650 N N . TRP A 1 620 ? -16.335 39.753 -1.697 1.00 25.86 620 TRP A N 1
ATOM 4651 C CA . TRP A 1 620 ? -16.334 38.466 -2.484 1.00 25.86 620 TRP A CA 1
ATOM 4652 C C . TRP A 1 620 ? -15.451 37.385 -1.798 1.00 25.86 620 TRP A C 1
ATOM 4654 O O . TRP A 1 620 ? -14.281 37.670 -1.590 1.00 25.86 620 TRP A O 1
ATOM 4664 N N . ASP A 1 621 ? -15.853 36.172 -1.371 1.00 27.66 621 ASP A N 1
ATOM 4665 C CA . ASP A 1 621 ? -16.836 35.148 -1.800 1.00 27.66 621 ASP A CA 1
ATOM 4666 C C . ASP A 1 621 ? -17.248 34.199 -0.621 1.00 27.66 621 ASP A C 1
ATOM 4668 O O . ASP A 1 621 ? -16.656 34.243 0.453 1.00 27.66 621 ASP A O 1
ATOM 4672 N N . TRP A 1 622 ? -18.269 33.350 -0.842 1.00 27.86 622 TRP A N 1
ATOM 4673 C CA . TRP A 1 622 ? -19.003 32.434 0.081 1.00 27.86 622 TRP A CA 1
ATOM 4674 C C . TRP A 1 622 ? -18.292 31.116 0.517 1.00 27.86 622 TRP A C 1
ATOM 4676 O O . TRP A 1 622 ? -17.410 30.647 -0.200 1.00 27.86 622 TRP A O 1
ATOM 4686 N N . PRO A 1 623 ? -18.767 30.435 1.600 1.00 28.69 623 PRO A N 1
ATOM 4687 C CA . PRO A 1 623 ? -19.590 29.204 1.454 1.00 28.69 623 PRO A CA 1
ATOM 4688 C C . PRO A 1 623 ? -20.834 29.172 2.387 1.00 28.69 623 PRO A C 1
ATOM 4690 O O . PRO A 1 623 ? -20.825 29.721 3.479 1.00 28.69 623 PRO A O 1
ATOM 4693 N N . ARG A 1 624 ? -22.024 28.813 1.878 1.00 28.88 624 ARG A N 1
ATOM 4694 C CA . ARG A 1 624 ? -22.832 27.583 2.104 1.00 28.88 624 ARG A CA 1
ATOM 4695 C C . ARG A 1 624 ? -22.936 27.050 3.548 1.00 28.88 624 ARG A C 1
ATOM 4697 O O . ARG A 1 624 ? -21.945 26.756 4.194 1.00 28.88 624 ARG A O 1
ATOM 4704 N N . TYR A 1 625 ? -24.206 26.906 3.940 1.00 29.08 625 TYR A N 1
ATOM 4705 C CA . TYR A 1 625 ? -24.801 26.526 5.223 1.00 29.08 625 TYR A CA 1
ATOM 4706 C C . TYR A 1 625 ? -24.480 25.097 5.693 1.00 29.08 625 TYR A C 1
ATOM 4708 O O . TYR A 1 625 ? -24.707 24.162 4.930 1.00 29.08 625 TYR A O 1
ATOM 4716 N N . ASP A 1 626 ? -24.136 24.973 6.982 1.00 25.48 626 ASP A N 1
ATOM 4717 C CA . ASP A 1 626 ? -24.428 23.827 7.858 1.00 25.48 626 ASP A CA 1
ATOM 4718 C C . ASP A 1 626 ? -24.910 24.342 9.236 1.00 25.48 626 ASP A C 1
ATOM 4720 O O . ASP A 1 626 ? -24.471 25.385 9.726 1.00 25.48 626 ASP A O 1
ATOM 4724 N N . ASN A 1 627 ? -25.903 23.655 9.811 1.00 32.16 627 ASN A N 1
ATOM 4725 C CA . ASN A 1 627 ? -26.867 24.186 10.784 1.00 32.16 627 ASN A CA 1
ATOM 4726 C C . ASN A 1 627 ? -26.422 24.142 12.266 1.00 32.16 627 ASN A C 1
ATOM 4728 O O . ASN A 1 627 ? -26.405 23.082 12.883 1.00 32.16 627 ASN A O 1
ATOM 4732 N N . GLY A 1 628 ? -26.294 25.324 12.885 1.00 31.06 628 GLY A N 1
ATOM 4733 C CA . GLY A 1 628 ? -27.120 25.653 14.059 1.00 31.06 628 GLY A CA 1
ATOM 4734 C C . GLY A 1 628 ? -26.677 25.207 15.460 1.00 31.06 628 GLY A C 1
ATOM 4735 O O . GLY A 1 628 ? -27.490 24.653 16.188 1.00 31.06 628 GLY A O 1
ATOM 4736 N N . ASN A 1 629 ? -25.450 25.535 15.873 1.00 31.11 629 ASN A N 1
ATOM 4737 C CA . ASN A 1 629 ? -25.192 26.188 17.170 1.00 31.11 629 ASN A CA 1
ATOM 4738 C C . ASN A 1 629 ? -23.832 26.906 17.106 1.00 31.11 629 ASN A C 1
ATOM 4740 O O . ASN A 1 629 ? -22.819 26.452 17.630 1.00 31.11 629 ASN A O 1
ATOM 4744 N N . LEU A 1 630 ? -23.814 28.042 16.404 1.00 37.44 630 LEU A N 1
ATOM 4745 C CA . LEU A 1 630 ? -22.713 28.997 16.465 1.00 37.44 630 LEU A CA 1
ATOM 4746 C C . LEU A 1 630 ? -22.842 29.792 17.768 1.00 37.44 630 LEU A C 1
ATOM 4748 O O . LEU A 1 630 ? -23.618 30.739 17.863 1.00 37.44 630 LEU A O 1
ATOM 4752 N N . THR A 1 631 ? -22.030 29.444 18.757 1.00 37.62 631 THR A N 1
ATOM 4753 C CA . THR A 1 631 ? -21.201 30.495 19.350 1.00 37.62 631 THR A CA 1
ATOM 4754 C C . THR A 1 631 ? -20.018 30.691 18.398 1.00 37.62 631 THR A C 1
ATOM 4756 O O . THR A 1 631 ? -19.579 29.723 17.774 1.00 37.62 631 THR A O 1
ATOM 4759 N N . CYS A 1 632 ? -19.514 31.914 18.230 1.00 34.72 632 CYS A N 1
ATOM 4760 C CA . CYS A 1 632 ? -18.473 32.259 17.244 1.00 34.72 632 CYS A CA 1
ATOM 4761 C C . CYS A 1 632 ? -17.136 31.479 17.365 1.00 34.72 632 CYS A C 1
ATOM 4763 O O . CYS A 1 632 ? -16.224 31.727 16.585 1.00 34.72 632 CYS A O 1
ATOM 4765 N N . ASN A 1 633 ? -17.013 30.501 18.272 1.00 34.03 633 ASN A N 1
ATOM 4766 C CA . ASN A 1 633 ? -15.744 29.920 18.717 1.00 34.03 633 ASN A CA 1
ATOM 4767 C C . ASN A 1 633 ? -15.449 28.472 18.251 1.00 34.03 633 ASN A C 1
ATOM 4769 O O . ASN A 1 633 ? -14.493 27.881 18.738 1.00 34.03 633 ASN A O 1
ATOM 4773 N N . SER A 1 634 ? -16.215 27.849 17.343 1.00 36.59 634 SER A N 1
ATOM 4774 C CA . SER A 1 634 ? -16.037 26.412 16.992 1.00 36.59 634 SER A CA 1
ATOM 4775 C C . SER A 1 634 ? -15.393 26.105 15.622 1.00 36.59 634 SER A C 1
ATOM 4777 O O . SER A 1 634 ? -15.606 25.037 15.056 1.00 36.59 634 SER A O 1
ATOM 4779 N N . LEU A 1 635 ? -14.535 26.990 15.099 1.00 43.22 635 LEU A N 1
ATOM 4780 C CA . LEU A 1 635 ? -13.798 26.816 13.827 1.00 43.22 635 LEU A CA 1
ATOM 4781 C C . LEU A 1 635 ? -12.391 26.193 13.991 1.00 43.22 635 LEU A C 1
ATOM 4783 O O . LEU A 1 635 ? -11.430 26.598 13.338 1.00 43.22 635 LEU A O 1
ATOM 4787 N N . ALA A 1 636 ? -12.252 25.192 14.856 1.00 39.31 636 ALA A N 1
ATOM 4788 C CA . ALA A 1 636 ? -11.003 24.453 15.024 1.00 39.31 636 ALA A CA 1
ATOM 4789 C C . ALA A 1 636 ? -10.878 23.335 13.968 1.00 39.31 636 ALA A C 1
ATOM 4791 O O . ALA A 1 636 ? -11.406 22.243 14.171 1.00 39.31 636 ALA A O 1
ATOM 4792 N N . GLY A 1 637 ? -10.207 23.612 12.837 1.00 45.00 637 GLY A N 1
ATOM 4793 C CA . GLY A 1 637 ? -9.783 22.586 11.864 1.00 45.00 637 GLY A CA 1
ATOM 4794 C C . GLY A 1 637 ? -10.068 22.837 10.374 1.00 45.00 637 GLY A C 1
ATOM 4795 O O . GLY A 1 637 ? -9.986 21.891 9.596 1.00 45.00 637 GLY A O 1
ATOM 4796 N N . LEU A 1 638 ? -10.424 24.056 9.947 1.00 55.09 638 LEU A N 1
ATOM 4797 C CA . LEU A 1 638 ? -11.007 24.292 8.609 1.00 55.09 638 LEU A CA 1
ATOM 4798 C C . LEU A 1 638 ? -10.161 25.101 7.621 1.00 55.09 638 LEU A C 1
ATOM 4800 O O . LEU A 1 638 ? -10.548 25.211 6.458 1.00 55.09 638 LEU A O 1
ATOM 4804 N N . LEU A 1 639 ? -9.023 25.661 8.027 1.00 68.00 639 LEU A N 1
ATOM 4805 C CA . LEU A 1 639 ? -8.199 26.403 7.077 1.00 68.00 639 LEU A CA 1
ATOM 4806 C C . LEU A 1 639 ? -7.296 25.437 6.298 1.00 68.00 639 LEU A C 1
ATOM 4808 O O . LEU A 1 639 ? -6.324 24.890 6.823 1.00 68.00 639 LEU A O 1
ATOM 4812 N N . ASP A 1 640 ? -7.634 25.234 5.022 1.00 76.69 640 ASP A N 1
ATOM 4813 C CA . ASP A 1 640 ? -6.737 24.604 4.057 1.00 76.69 640 ASP A CA 1
ATOM 4814 C C . ASP A 1 640 ? -5.471 25.456 3.835 1.00 76.69 640 ASP A C 1
ATOM 4816 O O . ASP A 1 640 ? -5.344 26.579 4.333 1.00 76.69 640 ASP A O 1
ATOM 4820 N N . SER A 1 641 ? -4.499 24.918 3.093 1.00 76.56 641 SER A N 1
ATOM 4821 C CA . SER A 1 641 ? -3.244 25.633 2.815 1.00 76.56 641 SER A CA 1
ATOM 4822 C C . SER A 1 641 ? -3.468 27.023 2.213 1.00 76.56 641 SER A C 1
ATOM 4824 O O . SER A 1 641 ? -2.855 27.983 2.678 1.00 76.56 641 SER A O 1
ATOM 4826 N N . ASP A 1 642 ? -4.390 27.178 1.260 1.00 83.00 642 ASP A N 1
ATOM 4827 C CA . ASP A 1 642 ? -4.683 28.474 0.637 1.00 83.00 642 ASP A CA 1
ATOM 4828 C C . ASP A 1 642 ? -5.275 29.480 1.632 1.00 83.00 642 ASP A C 1
ATOM 4830 O O . ASP A 1 642 ? -4.870 30.647 1.664 1.00 83.00 642 ASP A O 1
ATOM 4834 N N . SER A 1 643 ? -6.174 29.023 2.500 1.00 85.12 643 SER A N 1
ATOM 4835 C CA . SER A 1 643 ? -6.835 29.850 3.507 1.00 85.12 643 SER A CA 1
ATOM 4836 C C . SER A 1 643 ? -5.877 30.252 4.628 1.00 85.12 643 SER A C 1
ATOM 4838 O O . SER A 1 643 ? -5.790 31.439 4.946 1.00 85.12 643 SER A O 1
ATOM 4840 N N . CYS A 1 644 ? -5.075 29.320 5.157 1.00 85.19 644 CYS A N 1
ATOM 4841 C CA . CYS A 1 644 ? -3.994 29.633 6.103 1.00 85.19 644 CYS A CA 1
ATOM 4842 C C . CYS A 1 644 ? -2.975 30.598 5.484 1.00 85.19 644 CYS A C 1
ATOM 4844 O O . CYS A 1 644 ? -2.527 31.544 6.128 1.00 85.19 644 CYS A O 1
ATOM 4846 N N . GLY A 1 645 ? -2.632 30.392 4.213 1.00 86.25 645 GLY A N 1
ATOM 4847 C CA . GLY A 1 645 ? -1.735 31.249 3.452 1.00 86.25 645 GLY A CA 1
ATOM 4848 C C . GLY A 1 645 ? -2.204 32.693 3.343 1.00 86.25 645 GLY A C 1
ATOM 4849 O O . GLY A 1 645 ? -1.457 33.627 3.642 1.00 86.25 645 GLY A O 1
ATOM 4850 N N . LYS A 1 646 ? -3.465 32.880 2.953 1.00 86.56 646 LYS A N 1
ATOM 4851 C CA . LYS A 1 646 ? -4.099 34.201 2.860 1.00 86.56 646 LYS A CA 1
ATOM 4852 C C . LYS A 1 646 ? -4.221 34.873 4.222 1.00 86.56 646 LYS A C 1
ATOM 4854 O O . LYS A 1 646 ? -3.984 36.074 4.313 1.00 86.56 646 LYS A O 1
ATOM 4859 N N . LEU A 1 647 ? -4.546 34.114 5.267 1.00 84.88 647 LEU A N 1
ATOM 4860 C CA . LEU A 1 647 ? -4.645 34.630 6.632 1.00 84.88 647 LEU A CA 1
ATOM 4861 C C . LEU A 1 647 ? -3.285 35.152 7.122 1.00 84.88 647 LEU A C 1
ATOM 4863 O O . LEU A 1 647 ? -3.188 36.272 7.625 1.00 84.88 647 LEU A O 1
ATOM 4867 N N . THR A 1 648 ? -2.226 34.377 6.882 1.00 87.75 648 THR A N 1
ATOM 4868 C CA . THR A 1 648 ? -0.840 34.751 7.182 1.00 87.75 648 THR A CA 1
ATOM 4869 C C . THR A 1 648 ? -0.445 36.049 6.489 1.00 87.75 648 THR A C 1
ATOM 4871 O O . THR A 1 648 ? 0.094 36.952 7.123 1.00 87.75 648 THR A O 1
ATOM 4874 N N . GLU A 1 649 ? -0.739 36.187 5.197 1.00 87.88 649 GLU A N 1
ATOM 4875 C CA . GLU A 1 649 ? -0.409 37.407 4.454 1.00 87.88 649 GLU A CA 1
ATOM 4876 C C . GLU A 1 649 ? -1.230 38.613 4.893 1.00 87.88 649 GLU A C 1
ATOM 4878 O O . GLU A 1 649 ? -0.688 39.711 5.014 1.00 87.88 649 GLU A O 1
ATOM 4883 N N . TYR A 1 650 ? -2.523 38.410 5.142 1.00 87.88 650 TYR A N 1
ATOM 4884 C CA . TYR A 1 650 ? -3.442 39.475 5.519 1.00 87.88 650 TYR A CA 1
ATOM 4885 C C . TYR A 1 650 ? -3.060 40.103 6.860 1.00 87.88 650 TYR A C 1
ATOM 4887 O O . TYR A 1 650 ? -3.010 41.327 6.981 1.00 87.88 650 TYR A O 1
ATOM 4895 N N . PHE A 1 651 ? -2.733 39.278 7.856 1.00 89.44 651 PHE A N 1
ATOM 4896 C CA . PHE A 1 651 ? -2.340 39.767 9.176 1.00 89.44 651 PHE A CA 1
ATOM 4897 C C . PHE A 1 651 ? -0.832 39.989 9.327 1.00 89.44 651 PHE A C 1
ATOM 4899 O O . PHE A 1 651 ? -0.401 40.493 10.361 1.00 89.44 651 PHE A O 1
ATOM 4906 N N . GLY A 1 652 ? -0.020 39.645 8.325 1.00 88.94 652 GLY A N 1
ATOM 4907 C CA . GLY A 1 652 ? 1.438 39.693 8.438 1.00 88.94 652 GLY A CA 1
ATOM 4908 C C . GLY A 1 652 ? 1.983 38.704 9.472 1.00 88.94 652 GLY A C 1
ATOM 4909 O O . GLY A 1 652 ? 2.979 39.005 10.134 1.00 88.94 652 GLY A O 1
ATOM 4910 N N . VAL A 1 653 ? 1.322 37.553 9.637 1.00 86.19 653 VAL A N 1
ATOM 4911 C CA . VAL A 1 653 ? 1.811 36.469 10.495 1.00 86.19 653 VAL A CA 1
ATOM 4912 C C . VAL A 1 653 ? 3.107 35.936 9.897 1.00 86.19 653 VAL A C 1
ATOM 4914 O O . VAL A 1 653 ? 3.245 35.721 8.695 1.00 86.19 653 VAL A O 1
ATOM 4917 N N . GLN A 1 654 ? 4.084 35.734 10.758 1.00 84.81 654 GLN A N 1
ATOM 4918 C CA . GLN A 1 654 ? 5.358 35.117 10.455 1.00 84.81 654 GLN A CA 1
ATOM 4919 C C . GLN A 1 654 ? 5.532 33.964 11.442 1.00 84.81 654 GLN A C 1
ATOM 4921 O O . GLN A 1 654 ? 6.040 34.208 12.542 1.00 84.81 654 GLN A O 1
ATOM 4926 N N . PRO A 1 655 ? 5.098 32.737 11.083 1.00 74.88 655 PRO A N 1
ATOM 4927 C CA . PRO A 1 655 ? 5.230 31.542 11.913 1.00 74.88 655 PRO A CA 1
ATOM 4928 C C . PRO A 1 655 ? 6.588 31.487 12.621 1.00 74.88 655 PRO A C 1
ATOM 4930 O O . PRO A 1 655 ? 7.637 31.547 11.973 1.00 74.88 655 PRO A O 1
ATOM 4933 N N . GLY A 1 656 ? 6.574 31.440 13.955 1.00 66.94 656 GLY A N 1
ATOM 4934 C CA . GLY A 1 656 ? 7.780 31.404 14.793 1.00 66.94 656 GLY A CA 1
ATOM 4935 C C . GLY A 1 656 ? 8.513 32.738 15.036 1.00 66.94 656 GLY A C 1
ATOM 4936 O O . GLY A 1 656 ? 9.489 32.737 15.783 1.00 66.94 656 GLY A O 1
ATOM 4937 N N . PHE A 1 657 ? 8.070 33.867 14.466 1.00 74.06 657 PHE A N 1
ATOM 4938 C CA . PHE A 1 657 ? 8.710 35.187 14.638 1.00 74.06 657 PHE A CA 1
ATOM 4939 C C . PHE A 1 657 ? 7.767 36.263 15.162 1.00 74.06 657 PHE A C 1
ATOM 4941 O O . PHE A 1 657 ? 8.077 36.934 16.145 1.00 74.06 657 PHE A O 1
ATOM 4948 N N . THR A 1 658 ? 6.634 36.469 14.498 1.00 79.25 658 THR A N 1
ATOM 4949 C CA . THR A 1 658 ? 5.655 37.476 14.902 1.00 79.25 658 THR A CA 1
ATOM 4950 C C . THR A 1 658 ? 4.262 37.048 14.487 1.00 79.25 658 THR A C 1
ATOM 4952 O O . THR A 1 658 ? 4.055 36.486 13.419 1.00 79.25 658 THR A O 1
ATOM 4955 N N . TRP A 1 659 ? 3.290 37.353 15.333 1.00 83.38 659 TRP A N 1
ATOM 4956 C CA . TRP A 1 659 ? 1.875 37.173 15.033 1.00 83.38 659 TRP A CA 1
ATOM 4957 C C . TRP A 1 659 ? 1.336 38.283 14.112 1.00 83.38 659 TRP A C 1
ATOM 4959 O O . TRP A 1 659 ? 0.180 38.254 13.703 1.00 83.38 659 TRP A O 1
ATOM 4969 N N . GLY A 1 660 ? 2.163 39.269 13.753 1.00 89.31 660 GLY A N 1
ATOM 4970 C CA . GLY A 1 660 ? 1.703 40.428 12.998 1.00 89.31 660 GLY A CA 1
ATOM 4971 C C . GLY A 1 660 ? 0.553 41.121 13.734 1.00 89.31 660 GLY A C 1
ATOM 4972 O O . GLY A 1 660 ? 0.641 41.359 14.938 1.00 89.31 660 GLY A O 1
ATOM 4973 N N . ASN A 1 661 ? -0.532 41.407 13.017 1.00 88.31 661 ASN A N 1
ATOM 4974 C CA . ASN A 1 661 ? -1.746 42.025 13.552 1.00 88.31 661 ASN A CA 1
ATOM 4975 C C . ASN A 1 661 ? -2.849 41.007 13.905 1.00 88.31 661 ASN A C 1
ATOM 4977 O O . ASN A 1 661 ? -3.983 41.415 14.163 1.00 88.31 661 ASN A O 1
ATOM 4981 N N . ILE A 1 662 ? -2.565 39.697 13.890 1.00 85.81 662 ILE A N 1
ATOM 4982 C CA . ILE A 1 662 ? -3.584 38.686 14.201 1.00 85.81 662 ILE A CA 1
ATOM 4983 C C . ILE A 1 662 ? -3.890 38.690 15.705 1.00 85.81 662 ILE A C 1
ATOM 4985 O O . ILE A 1 662 ? -2.996 38.603 16.549 1.00 85.81 662 ILE A O 1
ATOM 4989 N N . THR A 1 663 ? -5.167 38.820 16.061 1.00 85.44 663 THR A N 1
ATOM 4990 C CA . THR A 1 663 ? -5.632 38.870 17.456 1.00 85.44 663 THR A CA 1
ATOM 4991 C C . THR A 1 663 ? -6.995 38.188 17.593 1.00 85.44 663 THR A C 1
ATOM 4993 O O . THR A 1 663 ? -7.688 37.980 16.596 1.00 85.44 663 THR A O 1
ATOM 4996 N N . GLY A 1 664 ? -7.368 37.826 18.826 1.00 83.81 664 GLY A N 1
ATOM 4997 C CA . GLY A 1 664 ? -8.681 37.255 19.146 1.00 83.81 664 GLY A CA 1
ATOM 4998 C C . GLY A 1 664 ? -9.005 35.975 18.370 1.00 83.81 664 GLY A C 1
ATOM 4999 O O . GLY A 1 664 ? -8.138 35.125 18.167 1.00 83.81 664 GLY A O 1
ATOM 5000 N N . GLU A 1 665 ? -10.248 35.877 17.902 1.00 71.94 665 GLU A N 1
ATOM 5001 C CA . GLU A 1 665 ? -10.822 34.708 17.216 1.00 71.94 665 GLU A CA 1
ATOM 5002 C C . GLU A 1 665 ? -10.023 34.274 15.971 1.00 71.94 665 GLU A C 1
ATOM 5004 O O . GLU A 1 665 ? -9.902 33.083 15.691 1.00 71.94 665 GLU A O 1
ATOM 5009 N N . ALA A 1 666 ? -9.403 35.213 15.243 1.00 73.56 666 ALA A N 1
ATOM 5010 C CA . ALA A 1 666 ? -8.582 34.886 14.073 1.00 73.56 666 ALA A CA 1
ATOM 5011 C C . ALA A 1 666 ? -7.313 34.106 14.451 1.00 73.56 666 ALA A C 1
ATOM 5013 O O . ALA A 1 666 ? -6.878 33.230 13.704 1.00 73.56 666 ALA A O 1
ATOM 5014 N N . ARG A 1 667 ? -6.728 34.402 15.619 1.00 85.06 667 ARG A N 1
ATOM 5015 C CA . ARG A 1 667 ? -5.555 33.683 16.123 1.00 85.06 667 ARG A CA 1
ATOM 5016 C C . ARG A 1 667 ? -5.930 32.291 16.618 1.00 85.06 667 ARG A C 1
ATOM 5018 O O . ARG A 1 667 ? -5.250 31.335 16.274 1.00 85.06 667 ARG A O 1
ATOM 5025 N N . GLU A 1 668 ? -7.033 32.168 17.349 1.00 75.81 668 GLU A N 1
ATOM 5026 C CA . GLU A 1 668 ? -7.541 30.862 17.790 1.00 75.81 668 GLU A CA 1
ATOM 5027 C C . GLU A 1 668 ? -7.860 29.956 16.593 1.00 75.81 668 GLU A C 1
ATOM 5029 O O . GLU A 1 668 ? -7.508 28.780 16.592 1.00 75.81 668 GLU A O 1
ATOM 5034 N N . MET A 1 669 ? -8.437 30.519 15.527 1.00 76.38 669 MET A N 1
ATOM 5035 C CA . MET A 1 669 ? -8.690 29.806 14.273 1.00 76.38 669 MET A CA 1
ATOM 5036 C C . MET A 1 669 ? -7.400 29.373 13.564 1.00 76.38 669 MET A C 1
ATOM 5038 O O . MET A 1 669 ? -7.342 28.267 13.021 1.00 76.38 669 MET A O 1
ATOM 5042 N N . TYR A 1 670 ? -6.369 30.224 13.569 1.00 85.38 670 TYR A N 1
ATOM 5043 C CA . TYR A 1 670 ? -5.053 29.912 13.010 1.00 85.38 670 TYR A CA 1
ATOM 5044 C C . TYR A 1 670 ? -4.386 28.748 13.762 1.00 85.38 670 TYR A C 1
ATOM 5046 O O . TYR A 1 670 ? -3.988 27.758 13.138 1.00 85.38 670 TYR A O 1
ATOM 5054 N N . ASP A 1 671 ? -4.325 28.836 15.094 1.00 77.50 671 ASP A N 1
ATOM 5055 C CA . ASP A 1 671 ? -3.691 27.838 15.965 1.00 77.50 671 ASP A CA 1
ATOM 5056 C C . ASP A 1 671 ? -4.425 26.493 15.874 1.00 77.50 671 ASP A C 1
ATOM 5058 O O . ASP A 1 671 ? -3.821 25.437 15.666 1.00 77.50 671 ASP A O 1
ATOM 5062 N N . ALA A 1 672 ? -5.756 26.526 15.934 1.00 72.00 672 ALA A N 1
ATOM 5063 C CA . ALA A 1 672 ? -6.582 25.327 15.909 1.00 72.00 672 ALA A CA 1
ATOM 5064 C C . ALA A 1 672 ? -6.653 24.643 14.531 1.00 72.00 672 ALA A C 1
ATOM 5066 O O . ALA A 1 672 ? -6.999 23.466 14.447 1.00 72.00 672 ALA A O 1
ATOM 5067 N N . SER A 1 673 ? -6.311 25.350 13.449 1.00 73.75 673 SER A N 1
ATOM 5068 C CA . SER A 1 673 ? -6.282 24.796 12.086 1.00 73.75 673 SER A CA 1
ATOM 5069 C C . SER A 1 673 ? -4.905 24.278 11.667 1.00 73.75 673 SER A C 1
ATOM 5071 O O . SER A 1 673 ? -4.701 23.968 10.494 1.00 73.75 673 SER A O 1
ATOM 5073 N N . THR A 1 674 ? -3.941 24.173 12.591 1.00 78.38 674 THR A N 1
ATOM 5074 C CA . THR A 1 674 ? -2.552 23.772 12.290 1.00 78.38 674 THR A CA 1
ATOM 5075 C C . THR A 1 674 ? -1.918 24.629 11.187 1.00 78.38 674 THR A C 1
ATOM 5077 O O . THR A 1 674 ? -1.141 24.137 10.362 1.00 78.38 674 THR A O 1
ATOM 5080 N N . CYS A 1 675 ? -2.259 25.923 11.137 1.00 80.06 675 CYS A N 1
ATOM 5081 C CA . CYS A 1 675 ? -1.867 26.774 10.017 1.00 80.06 675 CYS A CA 1
ATOM 5082 C C . CYS A 1 675 ? -0.353 26.925 9.858 1.00 80.06 675 CYS A C 1
ATOM 5084 O O . CYS A 1 675 ? 0.101 27.131 8.736 1.00 80.06 675 CYS A O 1
ATOM 5086 N N . ASP A 1 676 ? 0.434 26.714 10.913 1.00 76.50 676 ASP A N 1
ATOM 5087 C CA . ASP A 1 676 ? 1.897 26.672 10.818 1.00 76.50 676 ASP A CA 1
ATOM 5088 C C . ASP A 1 676 ? 2.420 25.578 9.873 1.00 76.50 676 ASP A C 1
ATOM 5090 O O . ASP A 1 676 ? 3.469 25.756 9.260 1.00 76.50 676 ASP A O 1
ATOM 5094 N N . VAL A 1 677 ? 1.688 24.472 9.699 1.00 68.19 677 VAL A N 1
ATOM 5095 C CA . VAL A 1 677 ? 2.019 23.413 8.729 1.00 68.19 677 VAL A CA 1
ATOM 5096 C C . VAL A 1 677 ? 1.480 23.762 7.343 1.00 68.19 677 VAL A C 1
ATOM 5098 O O . VAL A 1 677 ? 2.200 23.712 6.342 1.00 68.19 677 VAL A O 1
ATOM 5101 N N . ASN A 1 678 ? 0.210 24.157 7.283 1.00 77.44 678 ASN A N 1
ATOM 5102 C CA . ASN A 1 678 ? -0.507 24.412 6.033 1.00 77.44 678 ASN A CA 1
ATOM 5103 C C . ASN A 1 678 ? 0.036 25.637 5.272 1.00 77.44 678 ASN A C 1
ATOM 5105 O O . ASN A 1 678 ? 0.020 25.661 4.038 1.00 77.44 678 ASN A O 1
ATOM 5109 N N . VAL A 1 679 ? 0.589 26.627 5.979 1.00 83.19 679 VAL A N 1
ATOM 5110 C CA . VAL A 1 679 ? 1.221 27.810 5.374 1.00 83.19 679 VAL A CA 1
ATOM 5111 C C . VAL A 1 679 ? 2.498 27.460 4.601 1.00 83.19 679 VAL A C 1
ATOM 5113 O O . VAL A 1 679 ? 2.812 28.111 3.603 1.00 83.19 679 VAL A O 1
ATOM 5116 N N . CYS A 1 680 ? 3.213 26.400 4.994 1.00 80.38 680 CYS A N 1
ATOM 5117 C CA . CYS A 1 680 ? 4.416 25.961 4.293 1.00 80.38 680 CYS A CA 1
ATOM 5118 C C . CYS A 1 680 ? 4.084 25.442 2.877 1.00 80.38 680 CYS A C 1
ATOM 5120 O O . CYS A 1 680 ? 4.775 25.777 1.913 1.00 80.38 680 CYS A O 1
ATOM 5122 N N . GLU A 1 681 ? 2.995 24.680 2.720 1.00 75.19 681 GLU A N 1
ATOM 5123 C CA . GLU A 1 681 ? 2.518 24.213 1.406 1.00 75.19 681 GLU A CA 1
ATOM 5124 C C . GLU A 1 681 ? 2.015 25.372 0.533 1.00 75.19 681 GLU A C 1
ATOM 5126 O O . GLU A 1 681 ? 2.333 25.455 -0.658 1.00 75.19 681 GLU A O 1
ATOM 5131 N N . TYR A 1 682 ? 1.314 26.337 1.134 1.00 86.06 682 TYR A N 1
ATOM 5132 C CA . TYR A 1 682 ? 0.893 27.549 0.433 1.00 86.06 682 TYR A CA 1
ATOM 5133 C C . TYR A 1 682 ? 2.068 28.334 -0.139 1.00 86.06 682 TYR A C 1
ATOM 5135 O O . TYR A 1 682 ? 2.083 28.688 -1.320 1.00 86.06 682 TYR A O 1
ATOM 5143 N N . TRP A 1 683 ? 3.079 28.597 0.686 1.00 86.69 683 TRP A N 1
ATOM 5144 C CA . TRP A 1 683 ? 4.264 29.332 0.268 1.00 86.69 683 TRP A CA 1
ATOM 5145 C C . TRP A 1 683 ? 5.056 28.592 -0.812 1.00 86.69 683 TRP A C 1
ATOM 5147 O O . TRP A 1 683 ? 5.536 29.237 -1.751 1.00 86.69 683 TRP A O 1
ATOM 5157 N N . ARG A 1 684 ? 5.138 27.255 -0.744 1.00 79.25 684 ARG A N 1
ATOM 5158 C CA . ARG A 1 684 ? 5.700 26.427 -1.823 1.00 79.25 684 ARG A CA 1
ATOM 5159 C C . ARG A 1 684 ? 4.979 26.677 -3.140 1.00 79.25 684 ARG A C 1
ATOM 5161 O O . ARG A 1 684 ? 5.640 26.984 -4.132 1.00 79.25 684 ARG A O 1
ATOM 5168 N N . TYR A 1 685 ? 3.652 26.573 -3.153 1.00 78.62 685 TYR A N 1
ATOM 5169 C CA . TYR A 1 685 ? 2.864 26.727 -4.374 1.00 78.62 685 TYR A CA 1
ATOM 5170 C C . TYR A 1 685 ? 2.897 28.164 -4.910 1.00 78.62 685 TYR A C 1
ATOM 5172 O O . TYR A 1 685 ? 3.181 28.389 -6.086 1.00 78.62 685 TYR A O 1
ATOM 5180 N N . LYS A 1 686 ? 2.671 29.155 -4.042 1.00 88.12 686 LYS A N 1
ATOM 5181 C CA . LYS A 1 686 ? 2.571 30.568 -4.423 1.00 88.12 686 LYS A CA 1
ATOM 5182 C C . LYS A 1 686 ? 3.887 31.154 -4.915 1.00 88.12 686 LYS A C 1
ATOM 5184 O O . LYS A 1 686 ? 3.912 31.870 -5.917 1.00 88.12 686 LYS A O 1
ATOM 5189 N N . TYR A 1 687 ? 4.974 30.897 -4.195 1.00 85.88 687 TYR A N 1
ATOM 5190 C CA . TYR A 1 687 ? 6.266 31.506 -4.497 1.00 85.88 687 TYR A CA 1
ATOM 5191 C C . TYR A 1 687 ? 7.183 30.589 -5.305 1.00 85.88 687 TYR A C 1
ATOM 5193 O O . TYR A 1 687 ? 8.242 31.039 -5.740 1.00 85.88 687 TYR A O 1
ATOM 5201 N N . GLY A 1 688 ? 6.795 29.333 -5.544 1.00 77.12 688 GLY A N 1
ATOM 5202 C CA . GLY A 1 688 ? 7.648 28.352 -6.211 1.00 77.12 688 GLY A CA 1
ATOM 5203 C C . GLY A 1 688 ? 8.888 28.009 -5.384 1.00 77.12 688 GLY A C 1
ATOM 5204 O O . GLY A 1 688 ? 9.968 27.840 -5.951 1.00 77.12 688 GLY A O 1
ATOM 5205 N N . VAL A 1 689 ? 8.759 27.977 -4.051 1.00 74.19 689 VAL A N 1
ATOM 5206 C CA . VAL A 1 689 ? 9.859 27.572 -3.163 1.00 74.19 689 VAL A CA 1
ATOM 5207 C C . VAL A 1 689 ? 10.099 26.082 -3.343 1.00 74.19 689 VAL A C 1
ATOM 5209 O O . VAL A 1 689 ? 9.186 25.272 -3.194 1.00 74.19 689 VAL A O 1
ATOM 5212 N N . VAL A 1 690 ? 11.341 25.714 -3.632 1.00 66.50 690 VAL A N 1
ATOM 5213 C CA . VAL A 1 690 ? 11.786 24.322 -3.617 1.00 66.50 690 VAL A CA 1
ATOM 5214 C C . VAL A 1 690 ? 12.706 24.170 -2.406 1.00 66.50 690 VAL A C 1
ATOM 5216 O O . VAL A 1 690 ? 13.796 24.758 -2.424 1.00 66.50 690 VAL A O 1
ATOM 5219 N N . PRO A 1 691 ? 12.288 23.427 -1.358 1.00 59.28 691 PRO A N 1
ATOM 5220 C CA . PRO A 1 691 ? 13.064 23.254 -0.132 1.00 59.28 691 PRO A CA 1
ATOM 5221 C C . PRO A 1 691 ? 14.538 22.937 -0.416 1.00 59.28 691 PRO A C 1
ATOM 5223 O O . PRO A 1 691 ? 14.844 22.001 -1.151 1.00 59.28 691 PRO A O 1
ATOM 5226 N N . GLY A 1 692 ? 15.456 23.741 0.129 1.00 53.66 692 GLY A N 1
ATOM 5227 C CA . GLY A 1 692 ? 16.908 23.547 -0.017 1.00 53.66 692 GLY A CA 1
ATOM 5228 C C . GLY A 1 692 ? 17.506 23.804 -1.411 1.00 53.66 692 GLY A C 1
ATOM 5229 O O . GLY A 1 692 ? 18.719 23.689 -1.561 1.00 53.66 692 GLY A O 1
ATOM 5230 N N . VAL A 1 693 ? 16.702 24.170 -2.417 1.00 65.19 693 VAL A N 1
ATOM 5231 C CA . VAL A 1 693 ? 17.162 24.367 -3.806 1.00 65.19 693 VAL A CA 1
ATOM 5232 C C . VAL A 1 693 ? 17.017 25.819 -4.250 1.00 65.19 693 VAL A C 1
ATOM 5234 O O . VAL A 1 693 ? 17.981 26.431 -4.702 1.00 65.19 693 VAL A O 1
ATOM 5237 N N . THR A 1 694 ? 15.818 26.393 -4.141 1.00 69.50 694 THR A N 1
ATOM 5238 C CA . THR A 1 694 ? 15.564 27.783 -4.536 1.00 69.50 694 THR A CA 1
ATOM 5239 C C . THR A 1 694 ? 14.438 28.385 -3.714 1.00 69.50 694 THR A C 1
ATOM 5241 O O . THR A 1 694 ? 13.442 27.734 -3.411 1.00 69.50 694 THR A O 1
ATOM 5244 N N . TRP A 1 695 ? 14.581 29.667 -3.399 1.00 75.44 695 TRP A N 1
ATOM 5245 C CA . TRP A 1 695 ? 13.538 30.462 -2.758 1.00 75.44 695 TRP A CA 1
ATOM 5246 C C . TRP A 1 695 ? 12.419 30.882 -3.718 1.00 75.44 695 TRP A C 1
ATOM 5248 O O . TRP A 1 695 ? 11.459 31.521 -3.294 1.00 75.44 695 TRP A O 1
ATOM 5258 N N . GLY A 1 696 ? 12.544 30.579 -5.013 1.00 89.12 696 GLY A N 1
ATOM 5259 C CA . GLY A 1 696 ? 11.603 31.049 -6.022 1.00 89.12 696 GLY A CA 1
ATOM 5260 C C . GLY A 1 696 ? 11.440 32.572 -5.958 1.00 89.12 696 GLY A C 1
ATOM 5261 O O . GLY A 1 696 ? 12.423 33.312 -6.000 1.00 89.12 696 GLY A O 1
ATOM 5262 N N . ARG A 1 697 ? 10.195 33.040 -5.839 1.00 91.06 697 ARG A N 1
ATOM 5263 C CA . ARG A 1 697 ? 9.819 34.457 -5.678 1.00 91.06 697 ARG A CA 1
ATOM 5264 C C . ARG A 1 697 ? 9.479 34.828 -4.230 1.00 91.06 697 ARG A C 1
ATOM 5266 O O . ARG A 1 697 ? 8.792 35.824 -4.017 1.00 91.06 697 ARG A O 1
ATOM 5273 N N . MET A 1 698 ? 9.898 34.024 -3.251 1.00 88.44 698 MET A N 1
ATOM 5274 C CA . MET A 1 698 ? 9.577 34.271 -1.846 1.00 88.44 698 MET A CA 1
ATOM 5275 C C . MET A 1 698 ? 10.226 35.583 -1.379 1.00 88.44 698 MET A C 1
ATOM 5277 O O . MET A 1 698 ? 11.443 35.731 -1.529 1.00 88.44 698 MET A O 1
ATOM 5281 N N . PRO A 1 699 ? 9.449 36.522 -0.806 1.00 89.94 699 PRO A N 1
ATOM 5282 C CA . PRO A 1 699 ? 9.981 37.757 -0.242 1.00 89.94 699 PRO A CA 1
ATOM 5283 C C . PRO A 1 699 ? 11.021 37.501 0.853 1.00 89.94 699 PRO A C 1
ATOM 5285 O O . PRO A 1 699 ? 10.856 36.603 1.679 1.00 89.94 699 PRO A O 1
ATOM 5288 N N . GLU A 1 700 ? 12.049 38.348 0.919 1.00 85.31 700 GLU A N 1
ATOM 5289 C CA . GLU A 1 700 ? 13.147 38.221 1.892 1.00 85.31 700 GLU A CA 1
ATOM 5290 C C . GLU A 1 700 ? 12.684 38.272 3.347 1.00 85.31 700 GLU A C 1
ATOM 5292 O O . GLU A 1 700 ? 13.292 37.649 4.212 1.00 85.31 700 GLU A O 1
ATOM 5297 N N . SER A 1 701 ? 11.564 38.948 3.603 1.00 83.88 701 SER A N 1
ATOM 5298 C CA . SER A 1 701 ? 10.925 39.012 4.915 1.00 83.88 701 SER A CA 1
ATOM 5299 C C . SER A 1 701 ? 10.316 37.685 5.377 1.00 83.88 701 SER A C 1
ATOM 5301 O O . SER A 1 701 ? 10.169 37.506 6.580 1.00 83.88 701 SER A O 1
ATOM 5303 N N . LEU A 1 702 ? 9.975 36.759 4.470 1.00 84.25 702 LEU A N 1
ATOM 5304 C CA . LEU A 1 702 ? 9.354 35.464 4.802 1.00 84.25 702 LEU A CA 1
ATOM 5305 C C . LEU A 1 702 ? 10.359 34.306 4.880 1.00 84.25 702 LEU A C 1
ATOM 5307 O O . LEU A 1 702 ? 10.055 33.262 5.458 1.00 84.25 702 LEU A O 1
ATOM 5311 N N . LYS A 1 703 ? 11.573 34.481 4.342 1.00 86.25 703 LYS A N 1
ATOM 5312 C CA . LYS A 1 703 ? 12.621 33.447 4.372 1.00 86.25 703 LYS A CA 1
ATOM 5313 C C . LYS A 1 703 ? 13.008 33.010 5.792 1.00 86.25 703 LYS A C 1
ATOM 5315 O O . LYS A 1 703 ? 13.162 31.805 5.985 1.00 86.25 703 LYS A O 1
ATOM 5320 N N . PRO A 1 704 ? 13.120 33.908 6.794 1.00 80.88 704 PRO A N 1
ATOM 5321 C CA . PRO A 1 704 ? 13.368 33.487 8.170 1.00 80.88 704 PRO A CA 1
ATOM 5322 C C . PRO A 1 704 ? 12.253 32.585 8.713 1.00 80.88 704 PRO A C 1
ATOM 5324 O O . PRO A 1 704 ? 12.554 31.520 9.240 1.00 80.88 704 PRO A O 1
ATOM 5327 N N . SER A 1 705 ? 10.975 32.940 8.519 1.00 77.19 705 SER A N 1
ATOM 5328 C CA . SER A 1 705 ? 9.817 32.140 8.967 1.00 77.19 705 SER A CA 1
ATOM 5329 C C . SER A 1 705 ? 9.777 30.760 8.327 1.00 77.19 705 SER A C 1
ATOM 5331 O O . SER A 1 705 ? 9.545 29.767 9.009 1.00 77.19 705 SER A O 1
ATOM 5333 N N . TRP A 1 706 ? 10.107 30.665 7.039 1.00 76.00 706 TRP A N 1
ATOM 5334 C CA . TRP A 1 706 ? 10.278 29.379 6.364 1.00 76.00 706 TRP A CA 1
ATOM 5335 C C . TRP A 1 706 ? 11.375 28.512 7.008 1.00 76.00 706 TRP A C 1
ATOM 5337 O O . TRP A 1 706 ? 11.238 27.294 7.120 1.00 76.00 706 TRP A O 1
ATOM 5347 N N . GLN A 1 707 ? 12.475 29.123 7.451 1.00 71.81 707 GLN A N 1
ATOM 5348 C CA . GLN A 1 707 ? 13.570 28.411 8.118 1.00 71.81 707 GLN A CA 1
ATOM 5349 C C . GLN A 1 707 ? 13.257 28.016 9.565 1.00 71.81 707 GLN A C 1
ATOM 5351 O O . GLN A 1 707 ? 13.992 27.198 10.109 1.00 71.81 707 GLN A O 1
ATOM 5356 N N . LEU A 1 708 ? 12.218 28.576 10.193 1.00 65.00 708 LEU A N 1
ATOM 5357 C CA . LEU A 1 708 ? 12.026 28.490 11.645 1.00 65.00 708 LEU A CA 1
ATOM 5358 C C . LEU A 1 708 ? 10.617 28.100 12.099 1.00 65.00 708 LEU A C 1
ATOM 5360 O O . LEU A 1 708 ? 10.420 28.038 13.309 1.00 65.00 708 LEU A O 1
ATOM 5364 N N . ALA A 1 709 ? 9.661 27.864 11.189 1.00 52.34 709 ALA A N 1
ATOM 5365 C CA . ALA A 1 709 ? 8.288 27.491 11.539 1.00 52.34 709 ALA A CA 1
ATOM 5366 C C . ALA A 1 709 ? 8.306 26.375 12.593 1.00 52.34 709 ALA A C 1
ATOM 5368 O O . ALA A 1 709 ? 8.754 25.268 12.324 1.00 52.34 709 ALA A O 1
ATOM 5369 N N . ARG A 1 710 ? 7.925 26.716 13.826 1.00 45.84 710 ARG A N 1
ATOM 5370 C CA . ARG A 1 710 ? 7.924 25.817 14.978 1.00 45.84 710 ARG A CA 1
ATOM 5371 C C . ARG A 1 710 ? 6.499 25.330 15.170 1.00 45.84 710 ARG A C 1
ATOM 5373 O O . ARG A 1 710 ? 5.659 26.120 15.573 1.00 45.84 710 ARG A O 1
ATOM 5380 N N . ALA A 1 711 ? 6.259 24.039 14.976 1.00 45.50 711 ALA A N 1
ATOM 5381 C CA . ALA A 1 711 ? 5.157 23.372 15.659 1.00 45.50 711 ALA A CA 1
ATOM 5382 C C . ALA A 1 711 ? 5.654 22.943 17.049 1.00 45.50 711 ALA A C 1
ATOM 5384 O O . ALA A 1 711 ? 6.687 22.274 17.152 1.00 45.50 711 ALA A O 1
ATOM 5385 N N . GLU A 1 712 ? 4.938 23.317 18.112 1.00 43.12 712 GLU A N 1
ATOM 5386 C CA . GLU A 1 712 ? 5.311 23.065 19.518 1.00 43.12 712 GLU A CA 1
ATOM 5387 C C . GLU A 1 712 ? 5.418 21.573 19.905 1.00 43.12 712 GLU A C 1
ATOM 5389 O O . GLU A 1 712 ? 5.813 21.268 21.027 1.00 43.12 712 GLU A O 1
ATOM 5394 N N . ALA A 1 713 ? 5.159 20.635 18.987 1.00 37.81 713 ALA A N 1
ATOM 5395 C CA . ALA A 1 713 ? 5.292 19.202 19.245 1.00 37.81 713 ALA A CA 1
ATOM 5396 C C . ALA A 1 713 ? 6.570 18.538 18.684 1.00 37.81 713 ALA A C 1
ATOM 5398 O O . ALA A 1 713 ? 7.031 17.590 19.308 1.00 37.81 713 ALA A O 1
ATOM 5399 N N . ASP A 1 714 ? 7.185 19.010 17.584 1.00 49.41 714 ASP A N 1
ATOM 5400 C CA . ASP A 1 714 ? 8.224 18.204 16.892 1.00 49.41 714 ASP A CA 1
ATOM 5401 C C . ASP A 1 714 ? 9.428 18.960 16.296 1.00 49.41 714 ASP A C 1
ATOM 5403 O O . ASP A 1 714 ? 10.283 18.349 15.658 1.00 49.41 714 ASP A O 1
ATOM 5407 N N . ASN A 1 715 ? 9.580 20.266 16.550 1.00 55.84 715 ASN A N 1
ATOM 5408 C CA . ASN A 1 715 ? 10.806 21.007 16.197 1.00 55.84 715 ASN A CA 1
ATOM 5409 C C . ASN A 1 715 ? 11.208 20.887 14.699 1.00 55.84 715 ASN A C 1
ATOM 5411 O O . ASN A 1 715 ? 12.397 20.851 14.386 1.00 55.84 715 ASN A O 1
ATOM 5415 N N . MET A 1 716 ? 10.225 20.807 13.789 1.00 52.56 716 MET A N 1
ATOM 5416 C CA . MET A 1 716 ? 10.426 20.687 12.337 1.00 52.56 716 MET A CA 1
ATOM 5417 C C . MET A 1 716 ? 10.174 22.013 11.616 1.00 52.56 716 MET A C 1
ATOM 5419 O O . MET A 1 716 ? 9.100 22.585 11.743 1.00 52.56 716 MET A O 1
ATOM 5423 N N . THR A 1 717 ? 11.132 22.454 10.808 1.00 62.91 717 THR A N 1
ATOM 5424 C CA . THR A 1 717 ? 11.061 23.611 9.899 1.00 62.91 717 THR A CA 1
ATOM 5425 C C . THR A 1 717 ? 10.059 23.395 8.748 1.00 62.91 717 THR A C 1
ATOM 5427 O O . THR A 1 717 ? 9.758 22.256 8.391 1.00 62.91 717 THR A O 1
ATOM 5430 N N . CYS A 1 718 ? 9.599 24.458 8.060 1.00 59.34 718 CYS A N 1
ATOM 5431 C CA . CYS A 1 718 ? 8.787 24.299 6.833 1.00 59.34 718 CYS A CA 1
ATOM 5432 C C . CYS A 1 718 ? 9.512 23.469 5.765 1.00 59.34 718 CYS A C 1
ATOM 5434 O O . CYS A 1 718 ? 8.877 22.742 5.001 1.00 59.34 718 CYS A O 1
ATOM 5436 N N . ASN A 1 719 ? 10.848 23.545 5.726 1.00 53.47 719 ASN A N 1
ATOM 5437 C CA . ASN A 1 719 ? 11.646 22.647 4.905 1.00 53.47 719 ASN A CA 1
ATOM 5438 C C . ASN A 1 719 ? 11.371 21.190 5.280 1.00 53.47 719 ASN A C 1
ATOM 5440 O O . ASN A 1 719 ? 11.123 20.408 4.381 1.00 53.47 719 ASN A O 1
ATOM 5444 N N . GLU A 1 720 ? 11.363 20.815 6.554 1.00 53.41 720 GLU A N 1
ATOM 5445 C CA . GLU A 1 720 ? 11.123 19.438 7.016 1.00 53.41 720 GLU A CA 1
ATOM 5446 C C . GLU A 1 720 ? 9.663 18.987 6.902 1.00 53.41 720 GLU A C 1
ATOM 5448 O O . GLU A 1 720 ? 9.430 17.799 6.733 1.00 53.41 720 GLU A O 1
ATOM 5453 N N . LEU A 1 721 ? 8.688 19.896 6.923 1.00 55.88 721 LEU A N 1
ATOM 5454 C CA . LEU A 1 721 ? 7.273 19.570 6.693 1.00 55.88 721 LEU A CA 1
ATOM 5455 C C . LEU A 1 721 ? 6.970 19.342 5.205 1.00 55.88 721 LEU A C 1
ATOM 5457 O O . LEU A 1 721 ? 6.371 18.336 4.834 1.00 55.88 721 LEU A O 1
ATOM 5461 N N . VAL A 1 722 ? 7.467 20.223 4.334 1.00 51.56 722 VAL A N 1
ATOM 5462 C CA . VAL A 1 722 ? 7.212 20.189 2.881 1.00 51.56 722 VAL A CA 1
ATOM 5463 C C . VAL A 1 722 ? 8.164 19.236 2.147 1.00 51.56 722 VAL A C 1
ATOM 5465 O O . VAL A 1 722 ? 7.804 18.632 1.137 1.00 51.56 722 VAL A O 1
ATOM 5468 N N . SER A 1 723 ? 9.382 19.044 2.663 1.00 52.41 723 SER A N 1
ATOM 5469 C CA . SER A 1 723 ? 10.264 17.938 2.261 1.00 52.41 723 SER A CA 1
ATOM 5470 C C . SER A 1 723 ? 10.012 16.663 3.064 1.00 52.41 723 SER A C 1
ATOM 5472 O O . SER A 1 723 ? 10.715 15.680 2.843 1.00 52.41 723 SER A O 1
ATOM 5474 N N . GLY A 1 724 ? 9.030 16.652 3.974 1.00 61.03 724 GLY A N 1
ATOM 5475 C CA . GLY A 1 724 ? 8.876 15.616 4.997 1.00 61.03 724 GLY A CA 1
ATOM 5476 C C . GLY A 1 724 ? 8.761 14.218 4.431 1.00 61.03 724 GLY A C 1
ATOM 5477 O O . GLY A 1 724 ? 9.422 13.306 4.921 1.00 61.03 724 GLY A O 1
ATOM 5478 N N . ASN A 1 725 ? 8.037 14.061 3.322 1.00 78.00 725 ASN A N 1
ATOM 5479 C CA . ASN A 1 725 ? 8.031 12.793 2.609 1.00 78.00 725 ASN A CA 1
ATOM 5480 C C . ASN A 1 725 ? 9.394 12.508 1.983 1.00 78.00 725 ASN A C 1
ATOM 5482 O O . ASN A 1 725 ? 9.917 11.433 2.216 1.00 78.00 725 ASN A O 1
ATOM 5486 N N . THR A 1 726 ? 10.031 13.443 1.278 1.00 86.00 726 THR A N 1
ATOM 5487 C CA . THR A 1 726 ? 11.349 13.212 0.664 1.00 86.00 726 THR A CA 1
ATOM 5488 C C . THR A 1 726 ? 12.421 12.832 1.685 1.00 86.00 726 THR A C 1
ATOM 5490 O O . THR A 1 726 ? 13.117 11.847 1.468 1.00 86.00 726 THR A O 1
ATOM 5493 N N . ALA A 1 727 ? 12.556 13.548 2.805 1.00 89.06 727 ALA A N 1
ATOM 5494 C CA . ALA A 1 727 ? 13.549 13.240 3.837 1.00 89.06 727 ALA A CA 1
ATOM 5495 C C . ALA A 1 727 ? 13.258 11.896 4.526 1.00 89.06 727 ALA A C 1
ATOM 5497 O O . ALA A 1 727 ? 14.168 11.090 4.740 1.00 89.06 727 ALA A O 1
ATOM 5498 N N . LEU A 1 728 ? 11.984 11.615 4.820 1.00 92.94 728 LEU A N 1
ATOM 5499 C CA . LEU A 1 728 ? 11.540 10.336 5.374 1.00 92.94 728 LEU A CA 1
ATOM 5500 C C . LEU A 1 728 ? 11.799 9.177 4.398 1.00 92.94 728 LEU A C 1
ATOM 5502 O O . LEU A 1 728 ? 12.392 8.163 4.761 1.00 92.94 728 LEU A O 1
ATOM 5506 N N . VAL A 1 729 ? 11.406 9.346 3.140 1.00 95.81 729 VAL A N 1
ATOM 5507 C CA . VAL A 1 729 ? 11.607 8.400 2.038 1.00 95.81 729 VAL A CA 1
ATOM 5508 C C . VAL A 1 729 ? 13.095 8.167 1.829 1.00 95.81 729 VAL A C 1
ATOM 5510 O O . VAL A 1 729 ? 13.520 7.021 1.757 1.00 95.81 729 VAL A O 1
ATOM 5513 N N . GLN A 1 730 ? 13.914 9.216 1.829 1.00 96.25 730 GLN A N 1
ATOM 5514 C CA . GLN A 1 730 ? 15.363 9.111 1.707 1.00 96.25 730 GLN A CA 1
ATOM 5515 C C . GLN A 1 730 ? 15.981 8.317 2.861 1.00 96.25 730 GLN A C 1
ATOM 5517 O O . GLN A 1 730 ? 16.827 7.443 2.636 1.00 96.25 730 GLN A O 1
ATOM 5522 N N . ARG A 1 731 ? 15.525 8.584 4.090 1.00 96.06 731 ARG A N 1
ATOM 5523 C CA . ARG A 1 731 ? 15.952 7.880 5.302 1.00 96.06 731 ARG A CA 1
ATOM 5524 C C . ARG A 1 731 ? 15.618 6.394 5.256 1.00 96.06 731 ARG A C 1
ATOM 5526 O O . ARG A 1 731 ? 16.422 5.611 5.750 1.00 96.06 731 ARG A O 1
ATOM 5533 N N . PHE A 1 732 ? 14.477 6.008 4.685 1.00 97.69 732 PHE A N 1
ATOM 5534 C CA . PHE A 1 732 ? 13.982 4.625 4.701 1.00 97.69 732 PHE A CA 1
ATOM 5535 C C . PHE A 1 732 ? 14.066 3.883 3.363 1.00 97.69 732 PHE A C 1
ATOM 5537 O O . PHE A 1 732 ? 13.711 2.705 3.305 1.00 97.69 732 PHE A O 1
ATOM 5544 N N . ALA A 1 733 ? 14.585 4.516 2.308 1.00 98.19 733 ALA A N 1
ATOM 5545 C CA . ALA A 1 733 ? 14.762 3.885 1.004 1.00 98.19 733 ALA A CA 1
ATOM 5546 C C . ALA A 1 733 ? 15.601 2.598 1.122 1.00 98.19 733 ALA A C 1
ATOM 5548 O O . ALA A 1 733 ? 16.599 2.580 1.844 1.00 98.19 733 ALA A O 1
ATOM 5549 N N . PRO A 1 734 ? 15.261 1.492 0.452 1.00 98.38 734 PRO A N 1
ATOM 5550 C CA . PRO A 1 734 ? 15.949 0.219 0.660 1.00 98.38 734 PRO A CA 1
ATOM 5551 C C . PRO A 1 734 ? 17.368 0.212 0.077 1.00 98.38 734 PRO A C 1
ATOM 5553 O O . PRO A 1 734 ? 17.637 0.821 -0.951 1.00 98.38 734 PRO A O 1
ATOM 5556 N N . VAL A 1 735 ? 18.304 -0.511 0.683 1.00 98.31 735 VAL A N 1
ATOM 5557 C CA . VAL A 1 735 ? 19.603 -0.784 0.047 1.00 98.31 735 VAL A CA 1
ATOM 5558 C C . VAL A 1 735 ? 19.447 -2.008 -0.848 1.00 98.31 735 VAL A C 1
ATOM 5560 O O . VAL A 1 735 ? 19.214 -3.101 -0.334 1.00 98.31 735 VAL A O 1
ATOM 5563 N N . LEU A 1 736 ? 19.581 -1.843 -2.165 1.00 97.75 736 LEU A N 1
ATOM 5564 C CA . LEU A 1 736 ? 19.478 -2.965 -3.101 1.00 97.75 736 LEU A CA 1
ATOM 5565 C C . LEU A 1 736 ? 20.811 -3.705 -3.207 1.00 97.75 736 LEU A C 1
ATOM 5567 O O . LEU A 1 736 ? 21.868 -3.082 -3.313 1.00 97.75 736 LEU A O 1
ATOM 5571 N N . ARG A 1 737 ? 20.768 -5.035 -3.202 1.00 97.06 737 ARG A N 1
ATOM 5572 C CA . ARG A 1 737 ? 21.918 -5.919 -3.394 1.00 97.06 737 ARG A CA 1
ATOM 5573 C C . ARG A 1 737 ? 21.687 -6.817 -4.594 1.00 97.06 737 ARG A C 1
ATOM 5575 O O . ARG A 1 737 ? 20.663 -7.486 -4.681 1.00 97.06 737 ARG A O 1
ATOM 5582 N N . PHE A 1 738 ? 22.663 -6.832 -5.489 1.00 94.81 738 PHE A N 1
ATOM 5583 C CA . PHE A 1 738 ? 22.610 -7.573 -6.737 1.00 94.81 738 PHE A CA 1
ATOM 5584 C C . PHE A 1 738 ? 23.680 -8.655 -6.771 1.00 94.81 738 PHE A C 1
ATOM 5586 O O . PHE A 1 738 ? 24.769 -8.540 -6.187 1.00 94.81 738 PHE A O 1
ATOM 5593 N N . TYR A 1 739 ? 23.380 -9.688 -7.548 1.00 91.75 739 TYR A N 1
ATOM 5594 C CA . TYR A 1 739 ? 24.377 -10.643 -7.990 1.00 91.75 739 TYR A CA 1
ATOM 5595 C C . TYR A 1 739 ? 25.371 -9.961 -8.945 1.00 91.75 739 TYR A C 1
ATOM 5597 O O . TYR A 1 739 ? 24.989 -9.164 -9.796 1.00 91.75 739 TYR A O 1
ATOM 5605 N N . GLY A 1 740 ? 26.667 -10.226 -8.784 1.00 86.81 740 GLY A N 1
ATOM 5606 C CA . GLY A 1 740 ? 27.736 -9.420 -9.394 1.00 86.81 740 GLY A CA 1
ATOM 5607 C C . GLY A 1 740 ? 27.885 -9.623 -10.892 1.00 86.81 740 GLY A C 1
ATOM 5608 O O . GLY A 1 740 ? 28.310 -8.708 -11.584 1.00 86.81 740 GLY A O 1
ATOM 5609 N N . SER A 1 741 ? 27.494 -10.796 -11.390 1.00 86.88 741 SER A N 1
ATOM 5610 C CA . SER A 1 741 ? 27.374 -11.060 -12.824 1.00 86.88 741 SER A CA 1
ATOM 5611 C C . SER A 1 741 ? 25.992 -10.711 -13.382 1.00 86.88 741 SER A C 1
ATOM 5613 O O . SER A 1 741 ? 25.711 -11.080 -14.519 1.00 86.88 741 SER A O 1
ATOM 5615 N N . GLY A 1 742 ? 25.129 -10.074 -12.574 1.00 84.50 742 GLY A N 1
ATOM 5616 C CA . GLY A 1 742 ? 23.806 -9.587 -12.965 1.00 84.50 742 GLY A CA 1
ATOM 5617 C C . GLY A 1 742 ? 23.847 -8.768 -14.248 1.00 84.50 742 GLY A C 1
ATOM 5618 O O . GLY A 1 742 ? 24.817 -8.058 -14.510 1.00 84.50 742 GLY A O 1
ATOM 5619 N N . GLN A 1 743 ? 22.789 -8.886 -15.038 1.00 87.38 743 GLN A N 1
ATOM 5620 C CA . GLN A 1 743 ? 22.531 -8.065 -16.218 1.00 87.38 743 GLN A CA 1
ATOM 5621 C C . GLN A 1 743 ? 21.244 -7.278 -15.992 1.00 87.38 743 GLN A C 1
ATOM 5623 O O . GLN A 1 743 ? 20.510 -7.583 -15.058 1.00 87.38 743 GLN A O 1
ATOM 5628 N N . GLY A 1 744 ? 20.985 -6.267 -16.824 1.00 88.38 744 GLY A N 1
ATOM 5629 C CA . GLY A 1 744 ? 19.759 -5.477 -16.733 1.00 88.38 744 GLY A CA 1
ATOM 5630 C C . GLY A 1 744 ? 19.612 -4.811 -15.369 1.00 88.38 744 GLY A C 1
ATOM 5631 O O . GLY A 1 744 ? 18.647 -5.060 -14.672 1.00 88.38 744 GLY A O 1
ATOM 5632 N N . PHE A 1 745 ? 20.580 -3.994 -14.953 1.00 93.94 745 PHE A N 1
ATOM 5633 C CA . PHE A 1 745 ? 20.470 -3.233 -13.704 1.00 93.94 745 PHE A CA 1
ATOM 5634 C C . PHE A 1 745 ? 19.381 -2.149 -13.790 1.00 93.94 745 PHE A C 1
ATOM 5636 O O . PHE A 1 745 ? 18.980 -1.778 -14.898 1.00 93.94 745 PHE A O 1
ATOM 5643 N N . PRO A 1 746 ? 18.931 -1.593 -12.645 1.00 95.88 746 PRO A N 1
ATOM 5644 C CA . PRO A 1 746 ? 17.954 -0.515 -12.660 1.00 95.88 746 PRO A CA 1
ATOM 5645 C C . PRO A 1 746 ? 18.435 0.675 -13.491 1.00 95.88 746 PRO A C 1
ATOM 5647 O O . PRO A 1 746 ? 19.627 1.003 -13.488 1.00 95.88 746 PRO A O 1
ATOM 5650 N N . MET A 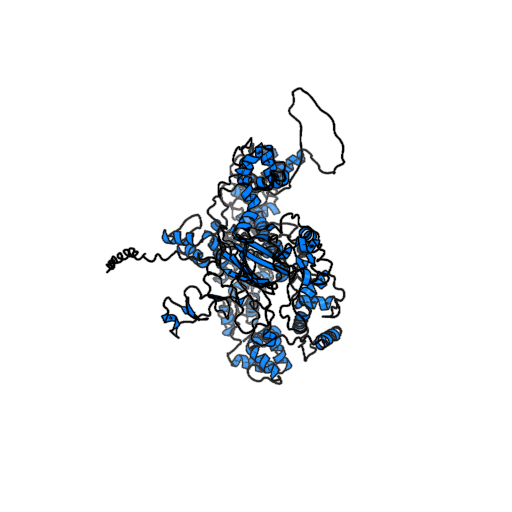1 747 ? 17.493 1.345 -14.144 1.00 95.62 747 MET A N 1
ATOM 5651 C CA . MET A 1 747 ? 17.721 2.565 -14.911 1.00 95.62 747 MET A CA 1
ATOM 5652 C C . MET A 1 747 ? 16.535 3.523 -14.786 1.00 95.62 747 MET A C 1
ATOM 5654 O O . MET A 1 747 ? 15.495 3.188 -14.221 1.00 95.62 747 MET A O 1
ATOM 5658 N N . THR A 1 748 ? 16.669 4.723 -15.339 1.00 95.94 748 THR A N 1
ATOM 5659 C CA . THR A 1 748 ? 15.592 5.719 -15.310 1.00 95.94 748 THR A CA 1
ATOM 5660 C C . THR A 1 748 ? 14.504 5.416 -16.347 1.00 95.94 748 THR A C 1
ATOM 5662 O O . THR A 1 748 ? 14.781 5.314 -17.544 1.00 95.94 748 THR A O 1
ATOM 5665 N N . ALA A 1 749 ? 13.243 5.335 -15.909 1.00 95.69 749 ALA A N 1
ATOM 5666 C CA . ALA A 1 749 ? 12.099 5.080 -16.788 1.00 95.69 749 ALA A CA 1
ATOM 5667 C C . ALA A 1 749 ? 11.908 6.196 -17.831 1.00 95.69 749 ALA A C 1
ATOM 5669 O O . ALA A 1 749 ? 11.558 5.906 -18.972 1.00 95.69 749 ALA A O 1
ATOM 5670 N N . GLU A 1 750 ? 12.235 7.452 -17.500 1.00 95.81 750 GLU A N 1
ATOM 5671 C CA . GLU A 1 750 ? 12.263 8.564 -18.467 1.00 95.81 750 GLU A CA 1
ATOM 5672 C C . GLU A 1 750 ? 13.244 8.315 -19.618 1.00 95.81 750 GLU A C 1
ATOM 5674 O O . GLU A 1 750 ? 12.916 8.581 -20.772 1.00 95.81 750 GLU A O 1
ATOM 5679 N N . THR A 1 751 ? 14.432 7.765 -19.351 1.00 94.44 751 THR A N 1
ATOM 5680 C CA . THR A 1 751 ? 15.407 7.447 -20.408 1.00 94.44 751 THR A CA 1
ATOM 5681 C C . THR A 1 751 ? 14.858 6.387 -21.359 1.00 94.44 751 THR A C 1
ATOM 5683 O O . THR A 1 751 ? 14.987 6.516 -22.576 1.00 94.44 751 THR A O 1
ATOM 5686 N N . TYR A 1 752 ? 14.190 5.368 -20.821 1.00 93.31 752 TYR A N 1
ATOM 5687 C CA . TYR A 1 752 ? 13.547 4.332 -21.627 1.00 93.31 752 TYR A CA 1
ATOM 5688 C C . TYR A 1 752 ? 12.349 4.874 -22.423 1.00 93.31 752 TYR A C 1
ATOM 5690 O O . TYR A 1 752 ? 12.192 4.595 -23.614 1.00 93.31 752 TYR A O 1
ATOM 5698 N N . TYR A 1 753 ? 11.522 5.702 -21.786 1.00 94.12 753 TYR A N 1
ATOM 5699 C CA . TYR A 1 753 ? 10.355 6.328 -22.396 1.00 94.12 753 TYR A CA 1
ATOM 5700 C C . TYR A 1 753 ? 10.738 7.267 -23.547 1.00 94.12 753 TYR A C 1
ATOM 5702 O O . TYR A 1 753 ? 10.225 7.136 -24.658 1.00 94.12 753 TYR A O 1
ATOM 5710 N N . THR A 1 754 ? 11.691 8.173 -23.315 1.00 94.56 754 THR A N 1
ATOM 5711 C CA . THR A 1 754 ? 12.165 9.151 -24.311 1.00 94.56 754 THR A CA 1
ATOM 5712 C C . THR A 1 754 ? 12.896 8.504 -25.484 1.00 94.56 754 THR A C 1
ATOM 5714 O O . THR A 1 754 ? 12.862 9.034 -26.594 1.00 94.56 754 THR A O 1
ATOM 5717 N N . ALA A 1 755 ? 13.474 7.312 -25.296 1.00 92.69 755 ALA A N 1
ATOM 5718 C CA . ALA A 1 755 ? 13.991 6.499 -26.395 1.00 92.69 755 ALA A CA 1
ATOM 5719 C C . ALA A 1 755 ? 12.885 5.974 -27.337 1.00 92.69 755 ALA A C 1
ATOM 5721 O O . ALA A 1 755 ? 13.194 5.416 -28.394 1.00 92.69 755 ALA A O 1
ATOM 5722 N N . GLY A 1 756 ? 11.606 6.162 -26.990 1.00 91.94 756 GLY A N 1
ATOM 5723 C CA . GLY A 1 756 ? 10.432 5.747 -27.757 1.00 91.94 756 GLY A CA 1
ATOM 5724 C C . GLY A 1 756 ? 10.012 4.301 -27.500 1.00 91.94 756 GLY A C 1
ATOM 5725 O O . GLY A 1 756 ? 9.133 3.795 -28.196 1.00 91.94 756 GLY A O 1
ATOM 5726 N N . CYS A 1 757 ? 10.613 3.632 -26.514 1.00 89.19 757 CYS A N 1
ATOM 5727 C CA . CYS A 1 757 ? 10.423 2.206 -26.245 1.00 89.19 757 CYS A CA 1
ATOM 5728 C C . CYS A 1 757 ? 9.030 1.833 -25.697 1.00 89.19 757 CYS A C 1
ATOM 5730 O O . CYS A 1 757 ? 8.756 0.669 -25.429 1.00 89.19 757 CYS A O 1
ATOM 5732 N N . THR A 1 758 ? 8.130 2.802 -25.524 1.00 85.88 758 THR A N 1
ATOM 5733 C CA . THR A 1 758 ? 6.696 2.563 -25.284 1.00 85.88 758 THR A CA 1
ATOM 5734 C C . THR A 1 758 ? 5.904 2.315 -26.567 1.00 85.88 758 THR A C 1
ATOM 5736 O O . THR A 1 758 ? 4.819 1.753 -26.517 1.00 85.88 758 THR A O 1
ATOM 5739 N N . THR A 1 759 ? 6.433 2.720 -27.724 1.00 83.12 759 THR A N 1
ATOM 5740 C CA . THR A 1 759 ? 5.730 2.639 -29.021 1.00 83.12 759 THR A CA 1
ATOM 5741 C C . THR A 1 759 ? 6.431 1.749 -30.040 1.00 83.12 759 THR A C 1
ATOM 5743 O O . THR A 1 759 ? 5.788 1.252 -30.962 1.00 83.12 759 THR A O 1
ATOM 5746 N N . LYS A 1 760 ? 7.736 1.520 -29.873 1.00 84.69 760 LYS A N 1
ATOM 5747 C CA . LYS A 1 760 ? 8.536 0.605 -30.694 1.00 84.69 760 LYS A CA 1
ATOM 5748 C C . LYS A 1 760 ? 9.162 -0.478 -29.826 1.00 84.69 760 LYS A C 1
ATOM 5750 O O . LYS A 1 760 ? 9.390 -0.268 -28.637 1.00 84.69 760 LYS A O 1
ATOM 5755 N N . ASP A 1 761 ? 9.496 -1.601 -30.449 1.00 81.94 761 ASP A N 1
ATOM 5756 C CA . ASP A 1 761 ? 10.316 -2.611 -29.801 1.00 81.94 761 ASP A CA 1
ATOM 5757 C C . ASP A 1 761 ? 11.728 -2.082 -29.600 1.00 81.94 761 ASP A C 1
ATOM 5759 O O . ASP A 1 761 ? 12.386 -1.624 -30.537 1.00 81.94 761 ASP A O 1
ATOM 5763 N N . CYS A 1 762 ? 12.190 -2.165 -28.360 1.00 86.25 762 CYS A N 1
ATOM 5764 C CA . CYS A 1 762 ? 13.556 -1.848 -28.005 1.00 86.25 762 CYS A CA 1
ATOM 5765 C C . CYS A 1 762 ? 14.351 -3.153 -27.845 1.00 86.25 762 CYS A C 1
ATOM 5767 O O . CYS A 1 762 ? 14.002 -3.975 -26.991 1.00 86.25 762 CYS A O 1
ATOM 5769 N N . PRO A 1 763 ? 15.373 -3.398 -28.693 1.00 83.75 763 PRO A N 1
ATOM 5770 C CA . PRO A 1 763 ? 16.104 -4.659 -28.699 1.00 83.75 763 PRO A CA 1
ATOM 5771 C C . PRO A 1 763 ? 16.725 -4.973 -27.337 1.00 83.75 763 PRO A C 1
ATOM 5773 O O . PRO A 1 763 ? 17.361 -4.121 -26.722 1.00 83.75 763 PRO A O 1
ATOM 5776 N N . MET A 1 764 ? 16.611 -6.230 -26.898 1.00 80.75 764 MET A N 1
ATOM 5777 C CA . MET A 1 764 ? 17.204 -6.712 -25.642 1.00 80.75 764 MET A CA 1
ATOM 5778 C C . MET A 1 764 ? 18.695 -6.369 -25.528 1.00 80.75 764 MET A C 1
ATOM 5780 O O . MET A 1 764 ? 19.156 -5.974 -24.461 1.00 80.75 764 MET A O 1
ATOM 5784 N N . GLY A 1 765 ? 19.447 -6.512 -26.627 1.00 80.94 765 GLY A N 1
ATOM 5785 C CA . GLY A 1 765 ? 20.892 -6.279 -26.651 1.00 80.94 765 GLY A CA 1
ATOM 5786 C C . GLY A 1 765 ? 21.295 -4.858 -26.251 1.00 80.94 765 GLY A C 1
ATOM 5787 O O . GLY A 1 765 ? 22.349 -4.693 -25.638 1.00 80.94 765 GLY A O 1
ATOM 5788 N N . ASP A 1 766 ? 20.434 -3.873 -26.519 1.00 83.62 766 ASP A N 1
ATOM 5789 C CA . ASP A 1 766 ? 20.700 -2.461 -26.235 1.00 83.62 766 ASP A CA 1
ATOM 5790 C C . ASP A 1 766 ? 20.528 -2.124 -24.752 1.00 83.62 766 ASP A C 1
ATOM 5792 O O . ASP A 1 766 ? 21.087 -1.135 -24.288 1.00 83.62 766 ASP A O 1
ATOM 5796 N N . TRP A 1 767 ? 19.777 -2.939 -24.003 1.00 85.75 767 TRP A N 1
ATOM 5797 C CA . TRP A 1 767 ? 19.365 -2.633 -22.630 1.00 85.75 767 TRP A CA 1
ATOM 5798 C C . TRP A 1 767 ? 19.890 -3.625 -21.593 1.00 85.75 767 TRP A C 1
ATOM 5800 O O . TRP A 1 767 ? 20.312 -3.220 -20.513 1.00 85.75 767 TRP A O 1
ATOM 5810 N N . LEU A 1 768 ? 19.926 -4.919 -21.919 1.00 83.38 768 LEU A N 1
ATOM 5811 C CA . LEU A 1 768 ? 20.321 -5.973 -20.981 1.00 83.38 768 LEU A CA 1
ATOM 5812 C C . LEU A 1 768 ? 21.803 -5.874 -20.584 1.00 83.38 768 LEU A C 1
ATOM 5814 O O . LEU A 1 768 ? 22.159 -6.109 -19.433 1.00 83.38 768 LEU A O 1
ATOM 5818 N N . ASN A 1 769 ? 22.668 -5.492 -21.526 1.00 78.69 769 ASN A N 1
ATOM 5819 C CA . ASN A 1 769 ? 24.116 -5.416 -21.314 1.00 78.69 769 ASN A CA 1
ATOM 5820 C C . ASN A 1 769 ? 24.604 -4.019 -20.913 1.00 78.69 769 ASN A C 1
ATOM 5822 O O . ASN A 1 769 ? 25.815 -3.781 -20.906 1.00 78.69 769 ASN A O 1
ATOM 5826 N N . GLN A 1 770 ? 23.699 -3.083 -20.612 1.00 81.31 770 GLN A N 1
ATOM 5827 C CA . GLN A 1 770 ? 24.143 -1.766 -20.180 1.00 81.31 770 GLN A CA 1
ATOM 5828 C C . GLN A 1 770 ? 24.812 -1.855 -18.806 1.00 81.31 770 GLN A C 1
ATOM 5830 O O . GLN A 1 770 ? 24.328 -2.568 -17.917 1.00 81.31 770 GLN A O 1
ATOM 5835 N N . PRO A 1 771 ? 25.932 -1.138 -18.605 1.00 83.75 771 PRO A N 1
ATOM 5836 C CA . PRO A 1 771 ? 26.473 -0.969 -17.270 1.00 83.75 771 PRO A CA 1
ATOM 5837 C C . PRO A 1 771 ? 25.408 -0.326 -16.383 1.00 83.75 771 PRO A C 1
ATOM 5839 O O . PRO A 1 771 ? 24.561 0.429 -16.860 1.00 83.75 771 PRO A O 1
ATOM 5842 N N . ARG A 1 772 ? 25.468 -0.614 -15.081 1.00 85.00 772 ARG A N 1
ATOM 5843 C CA . ARG A 1 772 ? 24.548 -0.023 -14.110 1.00 85.00 772 ARG A CA 1
ATOM 5844 C C . ARG A 1 772 ? 24.490 1.494 -14.283 1.00 85.00 772 ARG A C 1
ATOM 5846 O O . ARG A 1 772 ? 25.511 2.173 -14.150 1.00 85.00 772 ARG A O 1
ATOM 5853 N N . ASP A 1 773 ? 23.284 2.002 -14.506 1.00 87.56 773 ASP A N 1
ATOM 5854 C CA . ASP A 1 773 ? 23.039 3.429 -14.606 1.00 87.56 773 ASP A CA 1
ATOM 5855 C C . ASP A 1 773 ? 23.234 4.070 -13.224 1.00 87.56 773 ASP A C 1
ATOM 5857 O O . ASP A 1 773 ? 22.487 3.836 -12.272 1.00 87.56 773 ASP A O 1
ATOM 5861 N N . THR A 1 774 ? 24.290 4.870 -13.083 1.00 87.44 774 THR A N 1
ATOM 5862 C CA . THR A 1 774 ? 24.569 5.600 -11.838 1.00 87.44 774 THR A CA 1
ATOM 5863 C C . THR A 1 774 ? 23.581 6.737 -11.596 1.00 87.44 774 THR A C 1
ATOM 5865 O O . THR A 1 774 ? 23.544 7.274 -10.489 1.00 87.44 774 THR A O 1
ATOM 5868 N N . LYS A 1 775 ? 22.777 7.082 -12.605 1.00 91.00 775 LYS A N 1
ATOM 5869 C CA . LYS A 1 775 ? 21.697 8.064 -12.556 1.00 91.00 775 LYS A CA 1
ATOM 5870 C C . LYS A 1 775 ? 20.319 7.410 -12.521 1.00 91.00 775 LYS A C 1
ATOM 5872 O O . LYS A 1 775 ? 19.340 8.126 -12.689 1.00 91.00 775 LYS A O 1
ATOM 5877 N N . ALA A 1 776 ? 20.231 6.098 -12.288 1.00 95.38 776 ALA A N 1
ATOM 5878 C CA . ALA A 1 776 ? 18.951 5.420 -12.149 1.00 95.38 776 ALA A CA 1
ATOM 5879 C C . ALA A 1 776 ? 18.100 6.099 -11.067 1.00 95.38 776 ALA A C 1
ATOM 5881 O O . ALA A 1 776 ? 18.537 6.276 -9.923 1.00 95.38 776 ALA A O 1
ATOM 5882 N N . HIS A 1 777 ? 16.884 6.488 -11.430 1.00 97.06 777 HIS A N 1
ATOM 5883 C CA . HIS A 1 777 ? 15.928 7.052 -10.488 1.00 97.06 777 HIS A CA 1
ATOM 5884 C C . HIS A 1 777 ? 15.264 5.954 -9.656 1.00 97.06 777 HIS A C 1
ATOM 5886 O O . HIS A 1 777 ? 15.185 4.791 -10.057 1.00 97.06 777 HIS A O 1
ATOM 5892 N N . VAL A 1 778 ? 14.784 6.339 -8.477 1.00 97.75 778 VAL A N 1
ATOM 5893 C CA . VAL A 1 778 ? 13.931 5.497 -7.639 1.00 97.75 778 VAL A CA 1
ATOM 5894 C C . VAL A 1 778 ? 12.607 6.207 -7.471 1.00 97.75 778 VAL A C 1
ATOM 5896 O O . VAL A 1 778 ? 12.544 7.345 -7.008 1.00 97.75 778 VAL A O 1
ATOM 5899 N N . TYR A 1 779 ? 11.547 5.524 -7.865 1.00 97.88 779 TYR A N 1
ATOM 5900 C CA . TYR A 1 779 ? 10.204 6.071 -7.850 1.00 97.88 779 TYR A CA 1
ATOM 5901 C C . TYR A 1 779 ? 9.531 5.682 -6.545 1.00 97.88 779 TYR A C 1
ATOM 5903 O O . TYR A 1 779 ? 9.776 4.593 -6.027 1.00 97.88 779 TYR A O 1
ATOM 5911 N N . TYR A 1 780 ? 8.702 6.547 -5.979 1.00 97.88 780 TYR A N 1
ATOM 5912 C CA . TYR A 1 780 ? 8.036 6.218 -4.728 1.00 97.88 780 TYR A CA 1
ATOM 5913 C C . TYR A 1 780 ? 6.635 6.800 -4.623 1.00 97.88 780 TYR A C 1
ATOM 5915 O O . TYR A 1 780 ? 6.300 7.784 -5.275 1.00 97.88 780 TYR A O 1
ATOM 5923 N N . ALA A 1 781 ? 5.834 6.197 -3.754 1.00 96.38 781 ALA A N 1
ATOM 5924 C CA . ALA A 1 781 ? 4.598 6.775 -3.254 1.00 96.38 781 ALA A CA 1
ATOM 5925 C C . ALA A 1 781 ? 4.478 6.516 -1.750 1.00 96.38 781 ALA A C 1
ATOM 5927 O O . ALA A 1 781 ? 4.934 5.487 -1.241 1.00 96.38 781 ALA A O 1
ATOM 5928 N N . VAL A 1 782 ? 3.852 7.452 -1.042 1.00 95.69 782 VAL A N 1
ATOM 5929 C CA . VAL A 1 782 ? 3.648 7.392 0.409 1.00 95.69 782 VAL A CA 1
ATOM 5930 C C . VAL A 1 782 ? 2.152 7.341 0.699 1.00 95.69 782 VAL A C 1
ATOM 5932 O O . VAL A 1 782 ? 1.389 8.110 0.117 1.00 95.69 782 VAL A O 1
ATOM 5935 N N . SER A 1 783 ? 1.744 6.476 1.626 1.00 95.06 783 SER A N 1
ATOM 5936 C CA . SER A 1 783 ? 0.384 6.459 2.172 1.00 95.06 783 SER A CA 1
ATOM 5937 C C . SER A 1 783 ? 0.424 6.396 3.694 1.00 95.06 783 SER A C 1
ATOM 5939 O O . SER A 1 783 ? 1.195 5.634 4.281 1.00 95.06 783 SER A O 1
ATOM 5941 N N . THR A 1 784 ? -0.437 7.181 4.334 1.00 94.19 784 THR A N 1
ATOM 5942 C CA . THR A 1 784 ? -0.670 7.120 5.779 1.00 94.19 784 THR A CA 1
ATOM 5943 C C . THR A 1 784 ? -1.827 6.165 6.042 1.00 94.19 784 THR A C 1
ATOM 5945 O O . THR A 1 784 ? -2.921 6.345 5.513 1.00 94.19 784 THR A O 1
ATOM 5948 N N . CYS A 1 785 ? -1.581 5.137 6.846 1.00 92.31 785 CYS A N 1
ATOM 5949 C CA . CYS A 1 785 ? -2.528 4.077 7.155 1.00 92.31 785 CYS A CA 1
ATOM 5950 C C . CYS A 1 785 ? -2.761 4.048 8.659 1.00 92.31 785 CYS A C 1
ATOM 5952 O O . CYS A 1 785 ? -2.009 3.401 9.385 1.00 92.31 785 CYS A O 1
ATOM 5954 N N . GLY A 1 786 ? -3.787 4.767 9.119 1.00 92.19 786 GLY A N 1
ATOM 5955 C CA . GLY A 1 786 ? -3.980 5.028 10.542 1.00 92.19 786 GLY A CA 1
ATOM 5956 C C . GLY A 1 786 ? -2.809 5.837 11.092 1.00 92.19 786 GLY A C 1
ATOM 5957 O O . GLY A 1 786 ? -2.545 6.944 10.630 1.00 92.19 786 GLY A O 1
ATOM 5958 N N . GLU A 1 787 ? -2.088 5.265 12.049 1.00 88.31 787 GLU A N 1
ATOM 5959 C CA . GLU A 1 787 ? -0.942 5.918 12.692 1.00 88.31 787 GLU A CA 1
ATOM 5960 C C . GLU A 1 787 ? 0.396 5.552 12.030 1.00 88.31 787 GLU A C 1
ATOM 5962 O O . GLU A 1 787 ? 1.427 6.134 12.355 1.00 88.31 787 GLU A O 1
ATOM 5967 N N . GLN A 1 788 ? 0.393 4.604 11.090 1.00 92.69 788 GLN A N 1
ATOM 5968 C CA . GLN A 1 788 ? 1.585 4.168 10.367 1.00 92.69 788 GLN A CA 1
ATOM 5969 C C . GLN A 1 788 ? 1.749 4.872 9.025 1.00 92.69 788 GLN A C 1
ATOM 5971 O O . GLN A 1 788 ? 0.783 5.256 8.366 1.00 92.69 788 GLN A O 1
ATOM 5976 N N . VAL A 1 789 ? 2.996 4.946 8.565 1.00 95.44 789 VAL A N 1
ATOM 5977 C CA . VAL A 1 789 ? 3.338 5.368 7.204 1.00 95.44 789 VAL A CA 1
ATOM 5978 C C . VAL A 1 789 ? 3.836 4.166 6.410 1.00 95.44 789 VAL A C 1
ATOM 5980 O O . VAL A 1 789 ? 4.683 3.404 6.876 1.00 95.44 789 VAL A O 1
ATOM 5983 N N . ARG A 1 790 ? 3.324 4.001 5.189 1.00 97.12 790 ARG A N 1
ATOM 5984 C CA . ARG A 1 790 ? 3.781 3.003 4.218 1.00 97.12 790 ARG A CA 1
ATOM 5985 C C . ARG A 1 790 ? 4.401 3.725 3.029 1.00 97.12 790 ARG A C 1
ATOM 5987 O O . ARG A 1 790 ? 3.807 4.655 2.491 1.00 97.12 790 ARG A O 1
ATOM 5994 N N . ILE A 1 791 ? 5.587 3.292 2.620 1.00 97.81 791 ILE A N 1
ATOM 5995 C CA . ILE A 1 791 ? 6.326 3.856 1.490 1.00 97.81 791 ILE A CA 1
ATOM 5996 C C . ILE A 1 791 ? 6.560 2.740 0.483 1.00 97.81 791 ILE A C 1
ATOM 5998 O O . ILE A 1 791 ? 7.274 1.783 0.780 1.00 97.81 791 ILE A O 1
ATOM 6002 N N . LYS A 1 792 ? 5.970 2.855 -0.704 1.00 98.12 792 LYS A N 1
ATOM 6003 C CA . LYS A 1 792 ? 6.209 1.921 -1.803 1.00 98.12 792 LYS A CA 1
ATOM 6004 C C . LYS A 1 792 ? 7.281 2.493 -2.716 1.00 98.12 792 LYS A C 1
ATOM 6006 O O . LYS A 1 792 ? 7.080 3.556 -3.294 1.00 98.12 792 LYS A O 1
ATOM 6011 N N . PHE A 1 793 ? 8.408 1.801 -2.819 1.00 98.38 793 PHE A N 1
ATOM 6012 C CA . PHE A 1 793 ? 9.509 2.117 -3.722 1.00 98.38 793 PHE A CA 1
ATOM 6013 C C . PHE A 1 793 ? 9.399 1.247 -4.964 1.00 98.38 793 PHE A C 1
ATOM 6015 O O . PHE A 1 793 ? 9.246 0.037 -4.828 1.00 98.38 793 PHE A O 1
ATOM 6022 N N . HIS A 1 794 ? 9.513 1.851 -6.141 1.00 97.94 794 HIS A N 1
ATOM 6023 C CA . HIS A 1 794 ? 9.507 1.178 -7.433 1.00 97.94 794 HIS A CA 1
ATOM 6024 C C . HIS A 1 794 ? 10.857 1.360 -8.131 1.00 97.94 794 HIS A C 1
ATOM 6026 O O . HIS A 1 794 ? 11.462 2.439 -8.096 1.00 97.94 794 HIS A O 1
ATOM 6032 N N . PHE A 1 795 ? 11.306 0.300 -8.791 1.00 97.50 795 PHE A N 1
ATOM 6033 C CA . PHE A 1 795 ? 12.547 0.221 -9.548 1.00 97.50 795 PHE A CA 1
ATOM 6034 C C . PHE A 1 795 ? 12.215 -0.177 -10.973 1.00 97.50 795 PHE A C 1
ATOM 6036 O O . PHE A 1 795 ? 11.466 -1.127 -11.196 1.00 97.50 795 PHE A O 1
ATOM 6043 N N . PHE A 1 796 ? 12.779 0.557 -11.924 1.00 96.50 796 PHE A N 1
ATOM 6044 C CA . PHE A 1 796 ? 12.564 0.292 -13.331 1.00 96.50 796 PHE A CA 1
ATOM 6045 C C . PHE A 1 796 ? 13.773 -0.410 -13.938 1.00 96.50 796 PHE A C 1
ATOM 6047 O O . PHE A 1 796 ? 14.911 0.047 -13.806 1.00 96.50 796 PHE A O 1
ATOM 6054 N N . TYR A 1 797 ? 13.499 -1.487 -14.655 1.00 95.25 797 TYR A N 1
ATOM 6055 C CA . TYR A 1 797 ? 14.449 -2.250 -15.440 1.00 95.25 797 TYR A CA 1
ATOM 6056 C C . TYR A 1 797 ? 13.969 -2.238 -16.887 1.00 95.25 797 TYR A C 1
ATOM 6058 O O . TYR A 1 797 ? 12.819 -2.547 -17.187 1.00 95.25 797 TYR A O 1
ATOM 6066 N N . ALA A 1 798 ? 14.841 -1.896 -17.831 1.00 93.50 798 ALA A N 1
ATOM 6067 C CA . ALA A 1 798 ? 14.430 -1.860 -19.235 1.00 93.50 798 ALA A CA 1
ATOM 6068 C C . ALA A 1 798 ? 14.020 -3.233 -19.785 1.00 93.50 798 ALA A C 1
ATOM 6070 O O . ALA A 1 798 ? 13.250 -3.301 -20.745 1.00 93.50 798 ALA A O 1
ATOM 6071 N N . TRP A 1 799 ? 14.540 -4.320 -19.211 1.00 91.31 799 TRP A N 1
ATOM 6072 C CA . TRP A 1 799 ? 14.342 -5.660 -19.742 1.00 91.31 799 TRP A CA 1
ATOM 6073 C C . TRP A 1 799 ? 14.468 -6.742 -18.671 1.00 91.31 799 TRP A C 1
ATOM 6075 O O . TRP A 1 799 ? 15.482 -6.776 -17.983 1.00 91.31 799 TRP A O 1
ATOM 6085 N N . GLN A 1 800 ? 13.521 -7.682 -18.635 1.00 90.62 800 GLN A N 1
ATOM 6086 C CA . GLN A 1 800 ? 13.632 -8.953 -17.916 1.00 90.62 800 GLN A CA 1
ATOM 6087 C C . GLN A 1 800 ? 14.014 -10.080 -18.887 1.00 90.62 800 GLN A C 1
ATOM 6089 O O . GLN A 1 800 ? 13.314 -10.363 -19.876 1.00 90.62 800 GLN A O 1
ATOM 6094 N N . ALA A 1 801 ? 15.144 -10.737 -18.620 1.00 88.06 801 ALA A N 1
ATOM 6095 C CA . ALA A 1 801 ? 15.596 -11.877 -19.411 1.00 88.06 801 ALA A CA 1
ATOM 6096 C C . ALA A 1 801 ? 14.630 -13.074 -19.269 1.00 88.06 801 ALA A C 1
ATOM 6098 O O . ALA A 1 801 ? 13.877 -13.152 -18.300 1.00 88.06 801 ALA A O 1
ATOM 6099 N N . PRO A 1 802 ? 14.623 -14.026 -20.219 1.00 86.81 802 PRO A N 1
ATOM 6100 C CA . PRO A 1 802 ? 13.831 -15.238 -20.070 1.00 86.81 802 PRO A CA 1
ATOM 6101 C C . PRO A 1 802 ? 14.193 -15.992 -18.792 1.00 86.81 802 PRO A C 1
ATOM 6103 O O . PRO A 1 802 ? 15.365 -16.275 -18.533 1.00 86.81 802 PRO A O 1
ATOM 6106 N N . CYS A 1 803 ? 13.162 -16.386 -18.059 1.00 82.56 803 CYS A N 1
ATOM 6107 C CA . CYS A 1 803 ? 13.267 -17.133 -16.810 1.00 82.56 803 CYS A CA 1
ATOM 6108 C C . CYS A 1 803 ? 13.931 -18.495 -16.990 1.00 82.56 803 CYS A C 1
ATOM 6110 O O . CYS A 1 803 ? 14.714 -18.951 -16.162 1.00 82.56 803 CYS A O 1
ATOM 6112 N N . ASN A 1 804 ? 13.626 -19.143 -18.111 1.00 81.56 804 ASN A N 1
ATOM 6113 C CA . ASN A 1 804 ? 14.270 -20.374 -18.514 1.00 81.56 804 ASN A CA 1
ATOM 6114 C C . ASN A 1 804 ? 14.766 -20.220 -19.957 1.00 81.56 804 ASN A C 1
ATOM 6116 O O . ASN A 1 804 ? 14.010 -20.480 -20.901 1.00 81.56 804 ASN A O 1
ATOM 6120 N N . PRO A 1 805 ? 16.024 -19.784 -20.150 1.00 79.19 805 PRO A N 1
ATOM 6121 C CA . PRO A 1 805 ? 16.578 -19.576 -21.484 1.00 79.19 805 PRO A CA 1
ATOM 6122 C C . PRO A 1 805 ? 16.734 -20.885 -22.274 1.00 79.19 805 PRO A C 1
ATOM 6124 O O . PRO A 1 805 ? 16.909 -20.830 -23.486 1.00 79.19 805 PRO A O 1
ATOM 6127 N N . ASN A 1 806 ? 16.649 -22.046 -21.613 1.00 80.94 806 ASN A N 1
ATOM 6128 C CA . ASN A 1 806 ? 16.811 -23.360 -22.237 1.00 80.94 806 ASN A CA 1
ATOM 6129 C C . ASN A 1 806 ? 15.487 -23.954 -22.746 1.00 80.94 806 ASN A C 1
ATOM 6131 O O . ASN A 1 806 ? 15.489 -25.026 -23.349 1.00 80.94 806 ASN A O 1
ATOM 6135 N N . THR A 1 807 ? 14.352 -23.286 -22.516 1.00 75.31 807 THR A N 1
ATOM 6136 C CA . THR A 1 807 ? 13.060 -23.748 -23.038 1.00 75.31 807 THR A CA 1
ATOM 6137 C C . THR A 1 807 ? 12.858 -23.300 -24.491 1.00 75.31 807 THR A C 1
ATOM 6139 O O . THR A 1 807 ? 13.222 -22.176 -24.837 1.00 75.31 807 THR A O 1
ATOM 6142 N N . PRO A 1 808 ? 12.233 -24.129 -25.357 1.00 76.06 808 PRO A N 1
ATOM 6143 C CA . PRO A 1 808 ? 11.961 -23.774 -26.758 1.00 76.06 808 PRO A CA 1
ATOM 6144 C C . PRO A 1 808 ? 11.119 -22.502 -26.933 1.00 76.06 808 PRO A C 1
ATOM 6146 O O . PRO A 1 808 ? 11.134 -21.884 -27.995 1.00 76.06 808 PRO A O 1
ATOM 6149 N N . LEU A 1 809 ? 10.372 -22.124 -25.895 1.00 71.88 809 LEU A N 1
ATOM 6150 C CA . LEU A 1 809 ? 9.597 -20.896 -25.819 1.00 71.88 809 LEU A CA 1
ATOM 6151 C C . LEU A 1 809 ? 10.090 -20.121 -24.595 1.00 71.88 809 LEU A C 1
ATOM 6153 O O . LEU A 1 809 ? 9.634 -20.439 -23.500 1.00 71.88 809 LEU A O 1
ATOM 6157 N N . PRO A 1 810 ? 11.006 -19.144 -24.742 1.00 69.00 810 PRO A N 1
ATOM 6158 C CA . PRO A 1 810 ? 11.494 -18.353 -23.618 1.00 69.00 810 PRO A CA 1
ATOM 6159 C C . PRO A 1 810 ? 10.320 -17.668 -22.910 1.00 69.00 810 PRO A C 1
ATOM 6161 O O . PRO A 1 810 ? 9.759 -16.684 -23.398 1.00 69.00 810 PRO A O 1
ATOM 6164 N N . GLN A 1 811 ? 9.914 -18.228 -21.772 1.00 76.12 811 GLN A N 1
ATOM 6165 C CA . GLN A 1 811 ? 8.777 -17.732 -21.006 1.00 76.12 811 GLN A CA 1
ATOM 6166 C C . GLN A 1 811 ? 9.167 -16.497 -20.193 1.00 76.12 811 GLN A C 1
ATOM 6168 O O . GLN A 1 811 ? 10.319 -16.341 -19.776 1.00 76.12 811 GLN A O 1
ATOM 6173 N N . ALA A 1 812 ? 8.173 -15.630 -19.982 1.00 81.12 812 ALA A N 1
ATOM 6174 C CA . ALA A 1 812 ? 8.234 -14.467 -19.098 1.00 81.12 812 ALA A CA 1
ATOM 6175 C C . ALA A 1 812 ? 9.357 -13.451 -19.401 1.00 81.12 812 ALA A C 1
ATOM 6177 O O . ALA A 1 812 ? 9.681 -12.617 -18.567 1.00 81.12 812 ALA A O 1
ATOM 6178 N N . THR A 1 813 ? 9.901 -13.435 -20.621 1.00 87.50 813 THR A N 1
ATOM 6179 C CA . THR A 1 813 ? 10.743 -12.316 -21.062 1.00 87.50 813 THR A CA 1
ATOM 6180 C C . THR A 1 813 ? 9.900 -11.126 -21.509 1.00 87.50 813 THR A C 1
ATOM 6182 O O . THR A 1 813 ? 8.984 -11.252 -22.337 1.00 87.50 813 THR A O 1
ATOM 6185 N N . HIS A 1 814 ? 10.230 -9.945 -21.001 1.00 89.00 814 HIS A N 1
ATOM 6186 C CA . HIS A 1 814 ? 9.520 -8.723 -21.345 1.00 89.00 814 HIS A CA 1
ATOM 6187 C C . HIS A 1 814 ? 10.390 -7.475 -21.232 1.00 89.00 814 HIS A C 1
ATOM 6189 O O . HIS A 1 814 ? 11.391 -7.433 -20.524 1.00 89.00 814 HIS A O 1
ATOM 6195 N N . GLN A 1 815 ? 9.970 -6.457 -21.976 1.00 90.25 815 GLN A N 1
ATOM 6196 C CA . GLN A 1 815 ? 10.455 -5.088 -21.857 1.00 90.25 815 GLN A CA 1
ATOM 6197 C C . GLN A 1 815 ? 9.817 -4.429 -20.633 1.00 90.25 815 GLN A C 1
ATOM 6199 O O . GLN A 1 815 ? 8.715 -4.817 -20.252 1.00 90.25 815 GLN A O 1
ATOM 6204 N N . SER A 1 816 ? 10.474 -3.409 -20.084 1.00 91.25 816 SER A N 1
ATOM 6205 C CA . SER A 1 816 ? 9.920 -2.531 -19.044 1.00 91.25 816 SER A CA 1
ATOM 6206 C C . SER A 1 816 ? 9.408 -3.274 -17.825 1.00 91.25 816 SER A C 1
ATOM 6208 O O . SER A 1 816 ? 8.212 -3.347 -17.554 1.00 91.25 816 SER A O 1
ATOM 6210 N N . ASP A 1 817 ? 10.351 -3.833 -17.100 1.00 92.88 817 ASP A N 1
ATOM 6211 C CA . ASP A 1 817 ? 10.105 -4.549 -15.874 1.00 92.88 817 ASP A CA 1
ATOM 6212 C C . ASP A 1 817 ? 10.096 -3.584 -14.676 1.00 92.88 817 ASP A C 1
ATOM 6214 O O . ASP A 1 817 ? 10.979 -2.736 -14.520 1.00 92.88 817 ASP A O 1
ATOM 6218 N N . TRP A 1 818 ? 9.035 -3.671 -13.879 1.00 95.25 818 TRP A N 1
ATOM 6219 C CA . TRP A 1 818 ? 8.769 -2.796 -12.743 1.00 95.25 818 TRP A CA 1
ATOM 6220 C C . TRP A 1 818 ? 8.707 -3.645 -11.487 1.00 95.25 818 TRP A C 1
ATOM 6222 O O . TRP A 1 818 ? 7.790 -4.444 -11.311 1.00 95.25 818 TRP A O 1
ATOM 6232 N N . GLU A 1 819 ? 9.647 -3.399 -10.587 1.00 96.12 819 GLU A N 1
ATOM 6233 C CA . GLU A 1 819 ? 9.725 -4.101 -9.313 1.00 96.12 819 GLU A CA 1
ATOM 6234 C C . GLU A 1 819 ? 9.478 -3.149 -8.168 1.00 96.12 819 GLU A C 1
ATOM 6236 O O . GLU A 1 819 ? 9.775 -1.956 -8.265 1.00 96.12 819 GLU A O 1
ATOM 6241 N N . ALA A 1 820 ? 8.970 -3.668 -7.055 1.00 97.31 820 ALA A N 1
ATOM 6242 C CA . ALA A 1 820 ? 8.649 -2.822 -5.925 1.00 97.31 820 ALA A CA 1
ATOM 6243 C C . ALA A 1 820 ? 8.945 -3.445 -4.563 1.00 97.31 820 ALA A C 1
ATOM 6245 O O . ALA A 1 820 ? 9.026 -4.658 -4.366 1.00 97.31 820 ALA A O 1
ATOM 6246 N N . VAL A 1 821 ? 9.115 -2.556 -3.589 1.00 98.31 821 VAL A N 1
ATOM 6247 C CA . VAL A 1 821 ? 9.267 -2.880 -2.174 1.00 98.31 821 VAL A CA 1
ATOM 6248 C C . VAL A 1 821 ? 8.432 -1.899 -1.376 1.00 98.31 821 VAL A C 1
ATOM 6250 O O . VAL A 1 821 ? 8.605 -0.687 -1.503 1.00 98.31 821 VAL A O 1
ATOM 6253 N N . THR A 1 822 ? 7.573 -2.413 -0.502 1.00 98.31 822 THR A N 1
ATOM 6254 C CA . THR A 1 822 ? 6.803 -1.570 0.418 1.00 98.31 822 THR A CA 1
ATOM 6255 C C . THR A 1 822 ? 7.436 -1.602 1.804 1.00 98.31 822 THR A C 1
ATOM 6257 O O . THR A 1 822 ? 7.460 -2.638 2.466 1.00 98.31 822 THR A O 1
ATOM 6260 N N . VAL A 1 823 ? 7.951 -0.462 2.258 1.00 98.31 823 VAL A N 1
ATOM 6261 C CA . VAL A 1 823 ? 8.519 -0.256 3.594 1.00 98.31 823 VAL A CA 1
ATOM 6262 C C . VAL A 1 823 ? 7.436 0.312 4.506 1.00 98.31 823 VAL A C 1
ATOM 6264 O O . VAL A 1 823 ? 6.865 1.362 4.225 1.00 98.31 823 VAL A O 1
ATOM 6267 N N . ILE A 1 824 ? 7.145 -0.385 5.600 1.00 97.88 824 ILE A N 1
ATOM 6268 C CA . ILE A 1 824 ? 6.125 -0.004 6.582 1.00 97.88 824 ILE A CA 1
ATOM 6269 C C . ILE A 1 824 ? 6.853 0.492 7.822 1.00 97.88 824 ILE A C 1
ATOM 6271 O O . ILE A 1 824 ? 7.637 -0.251 8.419 1.00 97.88 824 ILE A O 1
ATOM 6275 N N . LEU A 1 825 ? 6.614 1.745 8.184 1.00 96.69 825 LEU A N 1
ATOM 6276 C CA . LEU A 1 825 ? 7.233 2.395 9.331 1.00 96.69 825 LEU A CA 1
ATOM 6277 C C . LEU A 1 825 ? 6.401 2.186 10.589 1.00 96.69 825 LEU A C 1
ATOM 6279 O O . LEU A 1 825 ? 5.207 1.886 10.513 1.00 96.69 825 LEU A O 1
ATOM 6283 N N . ASP A 1 826 ? 7.043 2.345 11.738 1.00 94.50 826 ASP A N 1
ATOM 6284 C CA . ASP A 1 826 ? 6.334 2.411 13.005 1.00 94.50 826 ASP A CA 1
ATOM 6285 C C . ASP A 1 826 ? 5.581 3.730 13.193 1.00 94.50 826 ASP A C 1
ATOM 6287 O O . ASP A 1 826 ? 5.716 4.665 12.395 1.00 94.50 826 ASP A O 1
ATOM 6291 N N . ARG A 1 827 ? 4.750 3.797 14.237 1.00 91.75 827 ARG A N 1
ATOM 6292 C CA . ARG A 1 827 ? 3.896 4.956 14.530 1.00 91.75 827 ARG A CA 1
ATOM 6293 C C . ARG A 1 827 ? 4.683 6.259 14.651 1.00 91.75 827 ARG A C 1
ATOM 6295 O O . ARG A 1 827 ? 4.241 7.293 14.156 1.00 91.75 827 ARG A O 1
ATOM 6302 N N . ASP A 1 828 ? 5.844 6.219 15.302 1.00 89.38 828 ASP A N 1
ATOM 6303 C CA . ASP A 1 828 ? 6.712 7.393 15.468 1.00 89.38 828 ASP A CA 1
ATOM 6304 C C . ASP A 1 828 ? 7.633 7.640 14.256 1.00 89.38 828 ASP A C 1
ATOM 6306 O O . ASP A 1 828 ? 8.378 8.623 14.221 1.00 89.38 828 ASP A O 1
ATOM 6310 N N . ARG A 1 829 ? 7.550 6.770 13.238 1.00 93.69 829 ARG A N 1
ATOM 6311 C CA . ARG A 1 829 ? 8.287 6.832 11.971 1.00 93.69 829 ARG A CA 1
ATOM 6312 C C . ARG A 1 829 ? 9.803 6.814 12.169 1.00 93.69 829 ARG A C 1
ATOM 6314 O O . ARG A 1 829 ? 10.547 7.347 11.339 1.00 93.69 829 ARG A O 1
ATOM 6321 N N . ARG A 1 830 ? 10.302 6.240 13.266 1.00 93.31 830 ARG A N 1
ATOM 6322 C CA . ARG A 1 830 ? 11.741 6.201 13.575 1.00 93.31 830 ARG A CA 1
ATOM 6323 C C . ARG A 1 830 ? 12.417 4.938 13.078 1.00 93.31 830 ARG A C 1
ATOM 6325 O O . ARG A 1 830 ? 13.636 4.972 12.856 1.00 93.31 830 ARG A O 1
ATOM 6332 N N . ARG A 1 831 ? 11.670 3.860 12.849 1.00 95.00 831 ARG A N 1
ATOM 6333 C CA . ARG A 1 831 ? 12.191 2.577 12.357 1.00 95.00 831 ARG A CA 1
ATOM 6334 C C . ARG A 1 831 ? 11.212 1.908 11.397 1.00 95.00 831 ARG A C 1
ATOM 6336 O O . ARG A 1 831 ? 10.051 2.270 11.262 1.00 95.00 831 ARG A O 1
ATOM 6343 N N . VAL A 1 832 ? 11.722 0.895 10.710 1.00 97.06 832 VAL A N 1
ATOM 6344 C CA . VAL A 1 832 ? 10.908 0.015 9.875 1.00 97.06 832 VAL A CA 1
ATOM 6345 C C . VAL A 1 832 ? 10.257 -1.037 10.768 1.00 97.06 832 VAL A C 1
ATOM 6347 O O . VAL A 1 832 ? 10.960 -1.731 11.500 1.00 97.06 832 VAL A O 1
ATOM 6350 N N . SER A 1 833 ? 8.939 -1.182 10.676 1.00 96.31 833 SER A N 1
ATOM 6351 C CA . SER A 1 833 ? 8.148 -2.230 11.333 1.00 96.31 833 SER A CA 1
ATOM 6352 C C . SER A 1 833 ? 8.074 -3.496 10.492 1.00 96.31 833 SER A C 1
ATOM 6354 O O . SER A 1 833 ? 8.209 -4.610 11.003 1.00 96.31 833 SER A O 1
ATOM 6356 N N . ALA A 1 834 ? 7.884 -3.340 9.184 1.00 97.38 834 ALA A N 1
ATOM 6357 C CA . ALA A 1 834 ? 7.768 -4.452 8.255 1.00 97.38 834 ALA A CA 1
ATOM 6358 C C . ALA A 1 834 ? 8.187 -4.049 6.837 1.00 97.38 834 ALA A C 1
ATOM 6360 O O . ALA A 1 834 ? 8.208 -2.870 6.489 1.00 97.38 834 ALA A O 1
ATOM 6361 N N . VAL A 1 835 ? 8.507 -5.039 6.008 1.00 98.00 835 VAL A N 1
ATOM 6362 C CA . VAL A 1 835 ? 8.807 -4.845 4.586 1.00 98.00 835 VAL A CA 1
ATOM 6363 C C . VAL A 1 835 ? 8.037 -5.876 3.780 1.00 98.00 835 VAL A C 1
ATOM 6365 O O . VAL A 1 835 ? 8.112 -7.068 4.085 1.00 98.00 835 VAL A O 1
ATOM 6368 N N . GLN A 1 836 ? 7.311 -5.422 2.762 1.00 97.44 836 GLN A N 1
ATOM 6369 C CA . GLN A 1 836 ? 6.734 -6.283 1.736 1.00 97.44 836 GLN A CA 1
ATOM 6370 C C . GLN A 1 836 ? 7.694 -6.351 0.554 1.00 97.44 836 GLN A C 1
ATOM 6372 O O . GLN A 1 836 ? 8.101 -5.323 0.011 1.00 97.44 836 GLN A O 1
ATOM 6377 N N . PHE A 1 837 ? 8.053 -7.569 0.179 1.00 96.81 837 PHE A N 1
ATOM 6378 C CA . PHE A 1 837 ? 8.936 -7.866 -0.937 1.00 96.81 837 PHE A CA 1
ATOM 6379 C C . PHE A 1 837 ? 8.074 -8.344 -2.106 1.00 96.81 837 PHE A C 1
ATOM 6381 O O . PHE A 1 837 ? 7.472 -9.417 -2.005 1.00 96.81 837 PHE A O 1
ATOM 6388 N N . GLU A 1 838 ? 7.965 -7.536 -3.163 1.00 94.75 838 GLU A N 1
ATOM 6389 C CA . GLU A 1 838 ? 7.120 -7.835 -4.324 1.00 94.75 838 GLU A CA 1
ATOM 6390 C C . GLU A 1 838 ? 7.892 -8.668 -5.359 1.00 94.75 838 GLU A C 1
ATOM 6392 O O . GLU A 1 838 ? 9.103 -8.513 -5.523 1.00 94.75 838 GLU A O 1
ATOM 6397 N N . GLN A 1 839 ? 7.200 -9.627 -5.977 1.00 90.75 839 GLN A N 1
ATOM 6398 C CA . GLN A 1 839 ? 7.720 -10.530 -7.009 1.00 90.75 839 GLN A CA 1
ATOM 6399 C C . GLN A 1 839 ? 6.569 -10.901 -7.942 1.00 90.75 839 GLN A C 1
ATOM 6401 O O . GLN A 1 839 ? 5.530 -11.357 -7.458 1.00 90.75 839 GLN A O 1
ATOM 6406 N N . HIS A 1 840 ? 6.738 -10.743 -9.256 1.00 85.06 840 HIS A N 1
ATOM 6407 C CA . HIS A 1 840 ? 5.812 -11.258 -10.281 1.00 85.06 840 HIS A CA 1
ATOM 6408 C C . HIS A 1 840 ? 4.316 -10.987 -10.010 1.00 85.06 840 HIS A C 1
ATOM 6410 O O . HIS A 1 840 ? 3.461 -11.841 -10.236 1.00 85.06 840 HIS A O 1
ATOM 6416 N N . GLY A 1 841 ? 3.993 -9.795 -9.496 1.00 86.62 841 GLY A N 1
ATOM 6417 C CA . GLY A 1 841 ? 2.615 -9.358 -9.231 1.00 86.62 841 GLY A CA 1
ATOM 6418 C C . GLY A 1 841 ? 2.018 -9.765 -7.875 1.00 86.62 841 GLY A C 1
ATOM 6419 O O . GLY A 1 841 ? 0.878 -9.402 -7.588 1.00 86.62 841 GLY A O 1
ATOM 6420 N N . GLY A 1 842 ? 2.765 -10.469 -7.026 1.00 90.50 842 GLY A N 1
ATOM 6421 C CA . GLY A 1 842 ? 2.410 -10.717 -5.624 1.00 90.50 842 GLY A CA 1
ATOM 6422 C C . GLY A 1 842 ? 3.534 -10.310 -4.677 1.00 90.50 842 GLY A C 1
ATOM 6423 O O . GLY A 1 842 ? 4.502 -9.668 -5.082 1.00 90.50 842 GLY A O 1
ATOM 6424 N N . TRP A 1 843 ? 3.404 -10.634 -3.394 1.00 94.00 843 TRP A N 1
ATOM 6425 C CA . TRP A 1 843 ? 4.358 -10.204 -2.371 1.00 94.00 843 TRP A CA 1
ATOM 6426 C C . TRP A 1 843 ? 4.271 -11.038 -1.099 1.00 94.00 843 TRP A C 1
ATOM 6428 O O . TRP A 1 843 ? 3.308 -11.764 -0.860 1.00 94.00 843 TRP A O 1
ATOM 6438 N N . TYR A 1 844 ? 5.261 -10.878 -0.227 1.00 94.75 844 TYR A N 1
ATOM 6439 C CA . TYR A 1 844 ? 5.224 -11.396 1.140 1.00 94.75 844 TYR A CA 1
ATOM 6440 C C . TYR A 1 844 ? 5.873 -10.421 2.115 1.00 94.75 844 TYR A C 1
ATOM 6442 O O . TYR A 1 844 ? 6.768 -9.655 1.751 1.00 94.75 844 TYR A O 1
ATOM 6450 N N . THR A 1 845 ? 5.435 -10.465 3.370 1.00 95.81 845 THR A N 1
ATOM 6451 C CA . THR A 1 845 ? 5.850 -9.512 4.396 1.00 95.81 845 THR A CA 1
ATOM 6452 C C . THR A 1 845 ? 6.825 -10.134 5.387 1.00 95.81 845 THR A C 1
ATOM 6454 O O . THR A 1 845 ? 6.641 -11.245 5.881 1.00 95.81 845 THR A O 1
ATOM 6457 N N . ARG A 1 846 ? 7.866 -9.386 5.743 1.00 95.69 846 ARG A N 1
ATOM 6458 C CA . ARG A 1 846 ? 8.796 -9.722 6.827 1.00 95.69 846 ARG A CA 1
ATOM 6459 C C . ARG A 1 846 ? 8.746 -8.638 7.891 1.00 95.69 846 ARG A C 1
ATOM 6461 O O . ARG A 1 846 ? 8.692 -7.456 7.568 1.00 95.69 846 ARG A O 1
ATOM 6468 N N . LEU A 1 847 ? 8.772 -9.046 9.152 1.00 95.38 847 LEU A N 1
ATOM 6469 C CA . LEU A 1 847 ? 8.635 -8.176 10.314 1.00 95.38 847 LEU A CA 1
ATOM 6470 C C . LEU A 1 847 ? 10.010 -7.860 10.902 1.00 95.38 847 LEU A C 1
ATOM 6472 O O . LEU A 1 847 ? 10.819 -8.762 11.142 1.00 95.38 847 LEU A O 1
ATOM 6476 N N . ALA A 1 848 ? 10.255 -6.586 11.193 1.00 93.19 848 ALA A N 1
ATOM 6477 C CA . ALA A 1 848 ? 11.495 -6.135 11.816 1.00 93.19 848 ALA A CA 1
ATOM 6478 C C . ALA A 1 848 ? 11.662 -6.743 13.210 1.00 93.19 848 ALA A C 1
ATOM 6480 O O . ALA A 1 848 ? 12.742 -7.226 13.547 1.00 93.19 848 ALA A O 1
ATOM 6481 N N . GLY A 1 849 ? 10.564 -6.819 13.976 1.00 88.06 849 GLY A N 1
ATOM 6482 C CA . GLY A 1 849 ? 10.547 -7.421 15.308 1.00 88.06 849 GLY A CA 1
ATOM 6483 C C . GLY A 1 849 ? 11.089 -8.852 15.326 1.00 88.06 849 GLY A C 1
ATOM 6484 O O . GLY A 1 849 ? 11.735 -9.242 16.283 1.00 88.06 849 GLY A O 1
ATOM 6485 N N . LYS A 1 850 ? 10.934 -9.627 14.245 1.00 89.06 850 LYS A N 1
ATOM 6486 C CA . LYS A 1 850 ? 11.431 -11.014 14.159 1.00 89.06 850 LYS A CA 1
ATOM 6487 C C . LYS A 1 850 ? 12.785 -11.145 13.457 1.00 89.06 850 LYS A C 1
ATOM 6489 O O . LYS A 1 850 ? 13.127 -12.247 13.030 1.00 89.06 850 LYS A O 1
ATOM 6494 N N . GLY A 1 851 ? 13.520 -10.045 13.264 1.00 93.56 851 GLY A N 1
ATOM 6495 C CA . GLY A 1 851 ? 14.738 -10.039 12.446 1.00 93.56 851 GLY A CA 1
ATOM 6496 C C . GLY A 1 851 ? 14.467 -10.538 11.025 1.00 93.56 851 GLY A C 1
ATOM 6497 O O . GLY A 1 851 ? 15.259 -11.286 10.456 1.00 93.56 851 GLY A O 1
ATOM 6498 N N . GLY A 1 852 ? 13.288 -10.220 10.480 1.00 94.06 852 GLY A N 1
ATOM 6499 C CA . GLY A 1 852 ? 12.789 -10.817 9.246 1.00 94.06 852 GLY A CA 1
ATOM 6500 C C . GLY A 1 852 ? 13.568 -10.436 7.993 1.00 94.06 852 GLY A C 1
ATOM 6501 O O . GLY A 1 852 ? 13.443 -11.136 6.988 1.00 94.06 852 GLY A O 1
ATOM 6502 N N . PHE A 1 853 ? 14.358 -9.369 8.054 1.00 96.31 853 PHE A N 1
ATOM 6503 C CA . PHE A 1 853 ? 15.179 -8.843 6.974 1.00 96.31 853 PHE A CA 1
ATOM 6504 C C . PHE A 1 853 ? 16.435 -8.178 7.549 1.00 96.31 853 PHE A C 1
ATOM 6506 O O . PHE A 1 853 ? 16.464 -7.770 8.711 1.00 96.31 853 PHE A O 1
ATOM 6513 N N . GLU A 1 854 ? 17.480 -8.081 6.733 1.00 97.12 854 GLU A N 1
ATOM 6514 C CA . GLU A 1 854 ? 18.707 -7.368 7.088 1.00 97.12 854 GLU A CA 1
ATOM 6515 C C . GLU A 1 854 ? 18.500 -5.850 6.993 1.00 97.12 854 GLU A C 1
ATOM 6517 O O . GLU A 1 854 ? 17.748 -5.368 6.145 1.00 97.12 854 GLU A O 1
ATOM 6522 N N . THR A 1 855 ? 19.199 -5.082 7.831 1.00 97.12 855 THR A N 1
ATOM 6523 C CA . THR A 1 855 ? 19.213 -3.617 7.754 1.00 97.12 855 THR A CA 1
ATOM 6524 C C . THR A 1 855 ? 20.626 -3.063 7.609 1.00 97.12 855 THR A C 1
ATOM 6526 O O . THR A 1 855 ? 21.551 -3.566 8.240 1.00 97.12 855 THR A O 1
ATOM 6529 N N . SER A 1 856 ? 20.785 -1.973 6.860 1.00 96.69 856 SER A N 1
ATOM 6530 C CA . SER A 1 856 ? 22.037 -1.224 6.706 1.00 96.69 856 SER A CA 1
ATOM 6531 C C . SER A 1 856 ? 21.787 0.253 7.001 1.00 96.69 856 SER A C 1
ATOM 6533 O O . SER A 1 856 ? 21.138 0.938 6.217 1.00 96.69 856 SER A O 1
ATOM 6535 N N . GLY A 1 857 ? 22.274 0.755 8.139 1.00 94.81 857 GLY A N 1
ATOM 6536 C CA . GLY A 1 857 ? 22.030 2.145 8.555 1.00 94.81 857 GLY A CA 1
ATOM 6537 C C . GLY A 1 857 ? 20.550 2.448 8.824 1.00 94.81 857 GLY A C 1
ATOM 6538 O O . GLY A 1 857 ? 20.062 3.501 8.436 1.00 94.81 857 GLY A O 1
ATOM 6539 N N . GLY A 1 858 ? 19.817 1.496 9.418 1.00 94.44 858 GLY A N 1
ATOM 6540 C CA . GLY A 1 858 ? 18.375 1.618 9.687 1.00 94.44 858 GLY A CA 1
ATOM 6541 C C . GLY A 1 858 ? 17.468 1.378 8.474 1.00 94.44 858 GLY A C 1
ATOM 6542 O O . GLY A 1 858 ? 16.249 1.443 8.596 1.00 94.44 858 GLY A O 1
ATOM 6543 N N . ARG A 1 859 ? 18.052 1.070 7.312 1.00 97.81 859 ARG A N 1
ATOM 6544 C CA . ARG A 1 859 ? 17.342 0.877 6.043 1.00 97.81 859 ARG A CA 1
ATOM 6545 C C . ARG A 1 859 ? 17.240 -0.597 5.699 1.00 97.81 859 ARG A C 1
ATOM 6547 O O . ARG A 1 859 ? 18.226 -1.304 5.909 1.00 97.81 859 ARG A O 1
ATOM 6554 N N . PRO A 1 860 ? 16.118 -1.075 5.148 1.00 98.25 860 PRO A N 1
ATOM 6555 C CA . PRO A 1 860 ? 15.991 -2.479 4.798 1.00 98.25 860 PRO A CA 1
ATOM 6556 C C . PRO A 1 860 ? 16.924 -2.820 3.634 1.00 98.25 860 PRO A C 1
ATOM 6558 O O . PRO A 1 860 ? 17.035 -2.066 2.669 1.00 98.25 860 PRO A O 1
ATOM 6561 N N . VAL A 1 861 ? 17.615 -3.951 3.732 1.00 98.44 861 VAL A N 1
ATOM 6562 C CA . VAL A 1 861 ? 18.402 -4.521 2.638 1.00 98.44 861 VAL A CA 1
ATOM 6563 C C . VAL A 1 861 ? 17.490 -5.423 1.820 1.00 98.44 861 VAL A C 1
ATOM 6565 O O . VAL A 1 861 ? 16.848 -6.328 2.355 1.00 98.44 861 VAL A O 1
ATOM 6568 N N . VAL A 1 862 ? 17.454 -5.178 0.517 1.00 98.12 862 VAL A N 1
ATOM 6569 C CA . VAL A 1 862 ? 16.659 -5.935 -0.446 1.00 98.12 862 VAL A CA 1
ATOM 6570 C C . VAL A 1 862 ? 17.614 -6.589 -1.426 1.00 98.12 862 VAL A C 1
ATOM 6572 O O . VAL A 1 862 ? 18.410 -5.924 -2.079 1.00 98.12 862 VAL A O 1
ATOM 6575 N N . TYR A 1 863 ? 17.531 -7.902 -1.533 1.00 97.25 863 TYR A N 1
ATOM 6576 C CA . TYR A 1 863 ? 18.241 -8.676 -2.535 1.00 97.25 863 TYR A CA 1
ATOM 6577 C C . TYR A 1 863 ? 17.387 -8.736 -3.788 1.00 97.25 863 TYR A C 1
ATOM 6579 O O . TYR A 1 863 ? 16.213 -9.076 -3.704 1.00 97.25 863 TYR A O 1
ATOM 6587 N N . VAL A 1 864 ? 17.967 -8.397 -4.927 1.00 95.88 864 VAL A N 1
ATOM 6588 C CA . VAL A 1 864 ? 17.289 -8.412 -6.221 1.00 95.88 864 VAL A CA 1
ATOM 6589 C C . VAL A 1 864 ? 17.620 -9.725 -6.920 1.00 95.88 864 VAL A C 1
ATOM 6591 O O . VAL A 1 864 ? 18.779 -10.161 -6.909 1.00 95.88 864 VAL A O 1
ATOM 6594 N N . GLY A 1 865 ? 16.596 -10.368 -7.476 1.00 93.25 865 GLY A N 1
ATOM 6595 C CA . GLY A 1 865 ? 16.750 -11.554 -8.309 1.00 93.25 865 GLY A CA 1
ATOM 6596 C C . GLY A 1 865 ? 17.650 -11.295 -9.520 1.00 93.25 865 GLY A C 1
ATOM 6597 O O . GLY A 1 865 ? 17.608 -10.225 -10.120 1.00 93.25 865 GLY A O 1
ATOM 6598 N N . PHE A 1 866 ? 18.505 -12.257 -9.853 1.00 90.44 866 PHE A N 1
ATOM 6599 C CA . PHE A 1 866 ? 19.460 -12.162 -10.952 1.00 90.44 866 PHE A CA 1
ATOM 6600 C C . PHE A 1 866 ? 18.797 -12.041 -12.330 1.00 90.44 866 PHE A C 1
ATOM 6602 O O . PHE A 1 866 ? 19.359 -11.379 -13.199 1.00 90.44 866 PHE A O 1
ATOM 6609 N N . GLN A 1 867 ? 17.662 -12.704 -12.548 1.00 88.44 867 GLN A N 1
ATOM 6610 C CA . GLN A 1 867 ? 17.001 -12.767 -13.856 1.00 88.44 867 GLN A CA 1
ATOM 6611 C C . GLN A 1 867 ? 15.613 -12.151 -13.865 1.00 88.44 867 GLN A C 1
ATOM 6613 O O . GLN A 1 867 ? 15.225 -11.538 -14.854 1.00 88.44 867 GLN A O 1
ATOM 6618 N N . ALA A 1 868 ? 14.880 -12.372 -12.786 1.00 89.44 868 ALA A N 1
ATOM 6619 C CA . ALA A 1 868 ? 13.472 -12.076 -12.636 1.00 89.44 868 ALA A CA 1
ATOM 6620 C C . ALA A 1 868 ? 13.231 -10.762 -11.885 1.00 89.44 868 ALA A C 1
ATOM 6622 O O . ALA A 1 868 ? 12.089 -10.440 -11.618 1.00 89.44 868 ALA A O 1
ATOM 6623 N N . HIS A 1 869 ? 14.312 -10.115 -11.425 1.00 94.25 869 HIS A N 1
ATOM 6624 C CA . HIS A 1 869 ? 14.376 -8.863 -10.658 1.00 94.25 869 HIS A CA 1
ATOM 6625 C C . HIS A 1 869 ? 13.502 -8.733 -9.402 1.00 94.25 869 HIS A C 1
ATOM 6627 O O . HIS A 1 869 ? 13.616 -7.729 -8.693 1.00 94.25 869 HIS A O 1
ATOM 6633 N N . GLY A 1 870 ? 12.750 -9.769 -9.031 1.00 93.44 870 GLY A N 1
ATOM 6634 C CA . GLY A 1 870 ? 11.937 -9.775 -7.824 1.00 93.44 870 GLY A CA 1
ATOM 6635 C C . GLY A 1 870 ? 12.722 -9.376 -6.572 1.00 93.44 870 GLY A C 1
ATOM 6636 O O . GLY A 1 870 ? 13.933 -9.605 -6.450 1.00 93.44 870 GLY A O 1
ATOM 6637 N N . ALA A 1 871 ? 12.024 -8.786 -5.605 1.00 95.81 871 ALA A N 1
ATOM 6638 C CA . ALA A 1 871 ? 12.614 -8.341 -4.351 1.00 95.81 871 ALA A CA 1
ATOM 6639 C C . ALA A 1 871 ? 12.657 -9.469 -3.308 1.00 95.81 871 ALA A C 1
ATOM 6641 O O . ALA A 1 871 ? 11.696 -10.216 -3.121 1.00 95.81 871 ALA A O 1
ATOM 6642 N N . TYR A 1 872 ? 13.753 -9.581 -2.555 1.00 95.81 872 TYR A N 1
ATOM 6643 C CA . TYR A 1 872 ? 13.952 -10.635 -1.557 1.00 95.81 872 TYR A CA 1
ATOM 6644 C C . TYR A 1 872 ? 14.589 -10.130 -0.260 1.00 95.81 872 TYR A C 1
ATOM 6646 O O . TYR A 1 872 ? 15.447 -9.253 -0.268 1.00 95.81 872 TYR A O 1
ATOM 6654 N N . HIS A 1 873 ? 14.235 -10.740 0.873 1.00 95.75 873 HIS A N 1
ATOM 6655 C CA . HIS A 1 873 ? 14.798 -10.362 2.178 1.00 95.75 873 HIS A CA 1
ATOM 6656 C C . HIS A 1 873 ? 16.177 -10.971 2.491 1.00 95.75 873 HIS A C 1
ATOM 6658 O O . HIS A 1 873 ? 16.775 -10.622 3.509 1.00 95.75 873 HIS A O 1
ATOM 6664 N N . SER A 1 874 ? 16.669 -11.919 1.681 1.00 94.19 874 SER A N 1
ATOM 6665 C CA . SER A 1 874 ? 17.891 -12.679 1.981 1.00 94.19 874 SER A CA 1
ATOM 6666 C C . SER A 1 874 ? 18.732 -12.994 0.747 1.00 94.19 874 SER A C 1
ATOM 6668 O O . SER A 1 874 ? 18.180 -13.319 -0.301 1.00 94.19 874 SER A O 1
ATOM 6670 N N . ALA A 1 875 ? 20.056 -13.047 0.928 1.00 92.94 875 ALA A N 1
ATOM 6671 C CA . ALA A 1 875 ? 21.026 -13.444 -0.098 1.00 92.94 875 ALA A CA 1
ATOM 6672 C C . ALA A 1 875 ? 20.966 -14.926 -0.491 1.00 92.94 875 ALA A C 1
ATOM 6674 O O . ALA A 1 875 ? 21.609 -15.318 -1.459 1.00 92.94 875 ALA A O 1
ATOM 6675 N N . GLN A 1 876 ? 20.287 -15.766 0.300 1.00 84.12 876 GLN A N 1
ATOM 6676 C CA . GLN A 1 876 ? 20.315 -17.214 0.110 1.00 84.12 876 GLN A CA 1
ATOM 6677 C C . GLN A 1 876 ? 19.859 -17.562 -1.303 1.00 84.12 876 GLN A C 1
ATOM 6679 O O . GLN A 1 876 ? 18.780 -17.140 -1.712 1.00 84.12 876 GLN A O 1
ATOM 6684 N N . ALA A 1 877 ? 20.675 -18.331 -2.021 1.00 69.31 877 ALA A N 1
ATOM 6685 C CA . ALA A 1 877 ? 20.311 -18.942 -3.292 1.00 69.31 877 ALA A CA 1
ATOM 6686 C C . ALA A 1 877 ? 19.043 -19.810 -3.140 1.00 69.31 877 ALA A C 1
ATOM 6688 O O . ALA A 1 877 ? 18.702 -20.190 -2.011 1.00 69.31 877 ALA A O 1
ATOM 6689 N N . PRO A 1 878 ? 18.319 -20.111 -4.234 1.00 68.69 878 PRO A N 1
ATOM 6690 C CA . PRO A 1 878 ? 17.258 -21.113 -4.204 1.00 68.69 878 PRO A CA 1
ATOM 6691 C C . PRO A 1 878 ? 17.754 -22.389 -3.515 1.00 68.69 878 PRO A C 1
ATOM 6693 O O . PRO A 1 878 ? 18.916 -22.782 -3.651 1.00 68.69 878 PRO A O 1
ATOM 6696 N N . VAL A 1 879 ? 16.879 -23.018 -2.727 1.00 61.97 879 VAL A N 1
ATOM 6697 C CA . VAL A 1 879 ? 17.191 -24.309 -2.109 1.00 61.97 879 VAL A CA 1
ATOM 6698 C C . VAL A 1 879 ? 17.432 -25.291 -3.258 1.00 61.97 879 VAL A C 1
ATOM 6700 O O . VAL A 1 879 ? 16.570 -25.484 -4.108 1.00 61.97 879 VAL A O 1
ATOM 6703 N N . THR A 1 880 ? 18.654 -25.810 -3.314 1.00 50.41 880 THR A N 1
ATOM 6704 C CA . THR A 1 880 ? 19.257 -26.605 -4.391 1.00 50.41 880 THR A CA 1
ATOM 6705 C C . THR A 1 880 ? 18.313 -27.643 -5.010 1.00 50.41 880 THR A C 1
ATOM 6707 O O . THR A 1 880 ? 17.774 -28.474 -4.280 1.00 50.41 880 THR A O 1
ATOM 6710 N N . GLY A 1 881 ? 18.178 -27.637 -6.344 1.00 58.44 881 GLY A N 1
ATOM 6711 C CA . GLY A 1 881 ? 17.518 -28.699 -7.122 1.00 58.44 881 GLY A CA 1
ATOM 6712 C C . GLY A 1 881 ? 16.618 -28.227 -8.270 1.00 58.44 881 GLY A C 1
ATOM 6713 O O . GLY A 1 881 ? 16.359 -29.006 -9.179 1.00 58.44 881 GLY A O 1
ATOM 6714 N N . LEU A 1 882 ? 16.181 -26.964 -8.260 1.00 58.06 882 LEU A N 1
ATOM 6715 C CA . LEU A 1 882 ? 15.280 -26.381 -9.267 1.00 58.06 882 LEU A CA 1
ATOM 6716 C C . LEU A 1 882 ? 15.953 -25.215 -10.008 1.00 58.06 882 LEU A C 1
ATOM 6718 O O . LEU A 1 882 ? 15.409 -24.120 -10.107 1.00 58.06 882 LEU A O 1
ATOM 6722 N N . GLU A 1 883 ? 17.172 -25.427 -10.515 1.00 59.22 883 GLU A N 1
ATOM 6723 C CA . GLU A 1 883 ? 17.927 -24.402 -11.266 1.00 59.22 883 GLU A CA 1
ATOM 6724 C C . GLU A 1 883 ? 17.199 -23.896 -12.528 1.00 59.22 883 GLU A C 1
ATOM 6726 O O . GLU A 1 883 ? 17.572 -22.860 -13.090 1.00 59.22 883 GLU A O 1
ATOM 6731 N N . GLU A 1 884 ? 16.162 -24.619 -12.957 1.00 61.22 884 GLU A N 1
ATOM 6732 C CA . GLU A 1 884 ? 15.300 -24.301 -14.094 1.00 61.22 884 GLU A CA 1
ATOM 6733 C C . GLU A 1 884 ? 14.178 -23.298 -13.763 1.00 61.22 884 GLU A C 1
ATOM 6735 O O . GLU A 1 884 ? 13.530 -22.792 -14.679 1.00 61.22 884 GLU A O 1
ATOM 6740 N N . GLU A 1 885 ? 13.962 -22.958 -12.488 1.00 69.75 885 GLU A N 1
ATOM 6741 C CA . GLU A 1 885 ? 12.831 -22.133 -12.043 1.00 69.75 885 GLU A CA 1
ATOM 6742 C C . GLU A 1 885 ? 13.226 -20.704 -11.643 1.00 69.75 885 GLU A C 1
ATOM 6744 O O . GLU A 1 885 ? 12.789 -20.171 -10.629 1.00 69.75 885 GLU A O 1
ATOM 6749 N N . ARG A 1 886 ? 14.061 -20.028 -12.429 1.00 75.94 886 ARG A N 1
ATOM 6750 C CA . ARG A 1 886 ? 14.659 -18.747 -12.006 1.00 75.94 886 ARG A CA 1
ATOM 6751 C C . ARG A 1 886 ? 13.665 -17.584 -11.847 1.00 75.94 886 ARG A C 1
ATOM 6753 O O . ARG A 1 886 ? 14.032 -16.581 -11.255 1.00 75.94 886 ARG A O 1
ATOM 6760 N N . CYS A 1 887 ? 12.415 -17.738 -12.292 1.00 79.56 887 CYS A N 1
ATOM 6761 C CA . CYS A 1 887 ? 11.307 -16.809 -12.009 1.00 79.56 887 CYS A CA 1
ATOM 6762 C C . CYS A 1 887 ? 10.179 -17.423 -11.172 1.00 79.56 887 CYS A C 1
ATOM 6764 O O . CYS A 1 887 ? 9.085 -16.862 -11.088 1.00 79.56 887 CYS A O 1
ATOM 6766 N N . SER A 1 888 ? 10.387 -18.594 -10.565 1.00 77.44 888 SER A N 1
ATOM 6767 C CA . SER A 1 888 ? 9.494 -18.994 -9.484 1.00 77.44 888 SER A CA 1
ATOM 6768 C C . SER A 1 888 ? 9.762 -18.105 -8.274 1.00 77.44 888 SER A C 1
ATOM 6770 O O . SER A 1 888 ? 10.863 -17.577 -8.082 1.00 77.44 888 SER A O 1
ATOM 6772 N N . TYR A 1 889 ? 8.748 -17.936 -7.427 1.00 79.50 889 TYR A N 1
ATOM 6773 C CA . TYR A 1 889 ? 8.938 -17.277 -6.141 1.00 79.50 889 TYR A CA 1
ATOM 6774 C C . TYR A 1 889 ? 10.085 -17.956 -5.396 1.00 79.50 889 TYR A C 1
ATOM 6776 O O . TYR A 1 889 ? 10.018 -19.145 -5.088 1.00 79.50 889 TYR A O 1
ATOM 6784 N N . TYR A 1 890 ? 11.123 -17.187 -5.071 1.00 81.69 890 TYR A N 1
ATOM 6785 C CA . TYR A 1 890 ? 12.365 -17.670 -4.448 1.00 81.69 890 TYR A CA 1
ATOM 6786 C C . TYR A 1 890 ? 13.293 -18.537 -5.297 1.00 81.69 890 TYR A C 1
ATOM 6788 O O . TYR A 1 890 ? 14.387 -18.850 -4.807 1.00 81.69 890 TYR A O 1
ATOM 6796 N N . GLY A 1 891 ? 12.932 -18.837 -6.541 1.00 82.56 891 GLY A N 1
ATOM 6797 C CA . GLY A 1 891 ? 13.755 -19.585 -7.486 1.00 82.56 891 GLY A CA 1
ATOM 6798 C C . GLY A 1 891 ? 14.935 -18.794 -8.052 1.00 82.56 891 GLY A C 1
ATOM 6799 O O . GLY A 1 891 ? 15.905 -19.393 -8.507 1.00 82.56 891 GLY A O 1
ATOM 6800 N N . ASP A 1 892 ? 14.906 -17.460 -7.974 1.00 86.50 892 ASP A N 1
ATOM 6801 C CA . ASP A 1 892 ? 15.968 -16.641 -8.565 1.00 86.50 892 ASP A CA 1
ATOM 6802 C C . ASP A 1 892 ? 17.267 -16.633 -7.741 1.00 86.50 892 ASP A C 1
ATOM 6804 O O . ASP A 1 892 ? 17.257 -16.643 -6.503 1.00 86.50 892 ASP A O 1
ATOM 6808 N N . TRP A 1 893 ? 18.404 -16.557 -8.428 1.00 89.19 893 TRP A N 1
ATOM 6809 C CA . TRP A 1 893 ? 19.711 -16.380 -7.807 1.00 89.19 893 TRP A CA 1
ATOM 6810 C C . TRP A 1 893 ? 19.838 -14.981 -7.216 1.00 89.19 893 TRP A C 1
ATOM 6812 O O . TRP A 1 893 ? 19.387 -13.991 -7.782 1.00 89.19 893 TRP A O 1
ATOM 6822 N N . ARG A 1 894 ? 20.472 -14.897 -6.047 1.00 91.75 894 ARG A N 1
ATOM 6823 C CA . ARG A 1 894 ? 20.620 -13.660 -5.274 1.00 91.75 894 ARG A CA 1
ATOM 6824 C C . ARG A 1 894 ? 22.049 -13.540 -4.785 1.00 91.75 894 ARG A C 1
ATOM 6826 O O . ARG A 1 894 ? 22.716 -14.543 -4.536 1.00 91.75 894 ARG A O 1
ATOM 6833 N N . GLY A 1 895 ? 22.538 -12.313 -4.668 1.00 88.19 895 GLY A N 1
ATOM 6834 C CA . GLY A 1 895 ? 23.913 -12.053 -4.257 1.00 88.19 895 GLY A CA 1
ATOM 6835 C C . GLY A 1 895 ? 24.089 -10.676 -3.639 1.00 88.19 895 GLY A C 1
ATOM 6836 O O . GLY A 1 895 ? 23.196 -9.836 -3.686 1.00 88.19 895 GLY A O 1
ATOM 6837 N N . SER A 1 896 ? 25.252 -10.467 -3.027 1.00 88.44 896 SER A N 1
ATOM 6838 C CA . SER A 1 896 ? 25.614 -9.231 -2.322 1.00 88.44 896 SER A CA 1
ATOM 6839 C C . SER A 1 896 ? 26.875 -8.565 -2.866 1.00 88.44 896 SER A C 1
ATOM 6841 O O . SER A 1 896 ? 27.416 -7.667 -2.228 1.00 88.44 896 SER A O 1
ATOM 6843 N N . SER A 1 897 ? 27.386 -9.021 -4.008 1.00 90.62 897 SER A N 1
ATOM 6844 C CA . SER A 1 897 ? 28.640 -8.524 -4.587 1.00 90.62 897 SER A CA 1
ATOM 6845 C C . SER A 1 897 ? 28.524 -7.109 -5.149 1.00 90.62 897 SER A C 1
ATOM 6847 O O . SER A 1 897 ? 29.537 -6.430 -5.279 1.00 90.62 897 SER A O 1
ATOM 6849 N N . LEU A 1 898 ? 27.310 -6.647 -5.458 1.00 92.94 898 LEU A N 1
ATOM 6850 C CA . LEU A 1 898 ? 27.043 -5.262 -5.827 1.00 92.94 898 LEU A CA 1
ATOM 6851 C C . LEU A 1 898 ? 25.948 -4.693 -4.926 1.00 92.94 898 LEU A C 1
ATOM 6853 O O . LEU A 1 898 ? 24.934 -5.342 -4.691 1.00 92.94 898 LEU A O 1
ATOM 6857 N N . SER A 1 899 ? 26.145 -3.468 -4.442 1.00 95.44 899 SER A N 1
ATOM 6858 C CA . SER A 1 899 ? 25.189 -2.763 -3.587 1.00 95.44 899 SER A CA 1
ATOM 6859 C C . SER A 1 899 ? 24.823 -1.406 -4.184 1.00 95.44 899 SER A C 1
ATOM 6861 O O . SER A 1 899 ? 25.667 -0.707 -4.759 1.00 95.44 899 SER A O 1
ATOM 6863 N N . TRP A 1 900 ? 23.560 -1.017 -4.047 1.00 95.88 900 TRP A N 1
ATOM 6864 C CA . TRP A 1 900 ? 23.050 0.299 -4.395 1.00 95.88 900 TRP A CA 1
ATOM 6865 C C . TRP A 1 900 ? 22.316 0.915 -3.212 1.00 95.88 900 TRP A C 1
ATOM 6867 O O . TRP A 1 900 ? 21.243 0.479 -2.798 1.00 95.88 900 TRP A O 1
ATOM 6877 N N . ASN A 1 901 ? 22.899 1.991 -2.696 1.00 96.19 901 ASN A N 1
ATOM 6878 C CA . ASN A 1 901 ? 22.219 2.890 -1.786 1.00 96.19 901 ASN A CA 1
ATOM 6879 C C . ASN A 1 901 ? 21.221 3.759 -2.578 1.00 96.19 901 ASN A C 1
ATOM 6881 O O . ASN A 1 901 ? 21.597 4.758 -3.184 1.00 96.19 901 ASN A O 1
ATOM 6885 N N . THR A 1 902 ? 19.944 3.383 -2.570 1.00 96.56 902 THR A N 1
ATOM 6886 C CA . THR A 1 902 ? 18.873 4.104 -3.291 1.00 96.56 902 THR A CA 1
ATOM 6887 C C . THR A 1 902 ? 18.541 5.467 -2.687 1.00 96.56 902 THR A C 1
ATOM 6889 O O . THR A 1 902 ? 17.960 6.318 -3.337 1.00 96.56 902 THR A O 1
ATOM 6892 N N . GLY A 1 903 ? 18.935 5.713 -1.439 1.00 94.31 903 GLY A N 1
ATOM 6893 C CA . GLY A 1 903 ? 18.605 6.948 -0.714 1.00 94.31 903 GLY A CA 1
ATOM 6894 C C . GLY A 1 903 ? 19.607 8.056 -1.010 1.00 94.31 903 GLY A C 1
ATOM 6895 O O . GLY A 1 903 ? 19.459 9.175 -0.546 1.00 94.31 903 GLY A O 1
ATOM 6896 N N . SER A 1 904 ? 20.659 7.755 -1.765 1.00 94.19 904 SER A N 1
ATOM 6897 C CA . SER A 1 904 ? 21.563 8.756 -2.324 1.00 94.19 904 SER A CA 1
ATOM 6898 C C . SER A 1 904 ? 21.303 9.010 -3.811 1.00 94.19 904 SER A C 1
ATOM 6900 O O . SER A 1 904 ? 22.116 9.676 -4.441 1.00 94.19 904 SER A O 1
ATOM 6902 N N . THR A 1 905 ? 20.230 8.449 -4.387 1.00 94.00 905 THR A N 1
ATOM 6903 C CA . THR A 1 905 ? 19.837 8.711 -5.780 1.00 94.00 905 THR A CA 1
ATOM 6904 C C . THR A 1 905 ? 18.728 9.759 -5.866 1.00 94.00 905 THR A C 1
ATOM 6906 O O . THR A 1 905 ? 18.219 10.232 -4.848 1.00 94.00 905 THR A O 1
ATOM 6909 N N . VAL A 1 906 ? 18.341 10.110 -7.090 1.00 95.56 906 VAL A N 1
ATOM 6910 C CA . VAL A 1 906 ? 17.152 10.922 -7.353 1.00 95.56 906 VAL A CA 1
ATOM 6911 C C . VAL A 1 906 ? 15.907 10.109 -6.990 1.00 95.56 906 VAL A C 1
ATOM 6913 O O . VAL A 1 906 ? 15.652 9.050 -7.566 1.00 95.56 906 VAL A O 1
ATOM 6916 N N . LEU A 1 907 ? 15.143 10.617 -6.021 1.00 96.00 907 LEU A N 1
ATOM 6917 C CA . LEU A 1 907 ? 13.865 10.057 -5.591 1.00 96.00 907 LEU A CA 1
ATOM 6918 C C . LEU A 1 907 ? 12.730 10.832 -6.260 1.00 96.00 907 LEU A C 1
ATOM 6920 O O . LEU A 1 907 ? 12.623 12.046 -6.086 1.00 96.00 907 LEU A O 1
ATOM 6924 N N . VAL A 1 908 ? 11.884 10.132 -7.007 1.00 96.25 908 VAL A N 1
ATOM 6925 C CA . VAL A 1 908 ? 10.801 10.725 -7.797 1.00 96.25 908 VAL A CA 1
ATOM 6926 C C . VAL A 1 908 ? 9.464 10.335 -7.183 1.00 96.25 908 VAL A C 1
ATOM 6928 O O . VAL A 1 908 ? 9.090 9.164 -7.176 1.00 96.25 908 VAL A O 1
ATOM 6931 N N . ASP A 1 909 ? 8.746 11.327 -6.665 1.00 95.25 909 ASP A N 1
ATOM 6932 C CA . ASP A 1 909 ? 7.409 11.133 -6.108 1.00 95.25 909 ASP A CA 1
ATOM 6933 C C . ASP A 1 909 ? 6.400 10.907 -7.244 1.00 95.25 909 ASP A C 1
ATOM 6935 O O . ASP A 1 909 ? 6.143 11.797 -8.061 1.00 95.25 909 ASP A O 1
ATOM 6939 N N . LEU A 1 910 ? 5.815 9.711 -7.289 1.00 95.06 910 LEU A N 1
ATOM 6940 C CA . LEU A 1 910 ? 4.799 9.327 -8.265 1.00 95.06 910 LEU A CA 1
ATOM 6941 C C . LEU A 1 910 ? 3.479 10.070 -8.058 1.00 95.06 910 LEU A C 1
ATOM 6943 O O . LEU A 1 910 ? 2.670 10.123 -8.980 1.00 95.06 910 LEU A O 1
ATOM 6947 N N . MET A 1 911 ? 3.246 10.673 -6.892 1.00 91.12 911 MET A N 1
ATOM 6948 C CA . MET A 1 911 ? 2.025 11.414 -6.573 1.00 91.12 911 MET A CA 1
ATOM 6949 C C . MET A 1 911 ? 2.167 12.924 -6.792 1.00 91.12 911 MET A C 1
ATOM 6951 O O . MET A 1 911 ? 1.179 13.588 -7.102 1.00 91.12 911 MET A O 1
ATOM 6955 N N . ALA A 1 912 ? 3.379 13.476 -6.711 1.00 89.06 912 ALA A N 1
ATOM 6956 C CA . ALA A 1 912 ? 3.619 14.905 -6.923 1.00 89.06 912 ALA A CA 1
ATOM 6957 C C . ALA A 1 912 ? 3.709 15.276 -8.417 1.00 89.06 912 ALA A C 1
ATOM 6959 O O . ALA A 1 912 ? 4.007 14.426 -9.258 1.00 89.06 912 ALA A O 1
ATOM 6960 N N . PRO A 1 913 ? 3.475 16.539 -8.818 1.00 89.75 913 PRO A N 1
ATOM 6961 C CA . PRO A 1 913 ? 3.836 17.010 -10.155 1.00 89.75 913 PRO A CA 1
ATOM 6962 C C . PRO A 1 913 ? 5.289 16.636 -10.488 1.00 89.75 913 PRO A C 1
ATOM 6964 O O . PRO A 1 913 ? 6.205 17.017 -9.763 1.00 89.75 913 PRO A O 1
ATOM 6967 N N . SER A 1 914 ? 5.485 15.867 -11.561 1.00 91.62 914 SER A N 1
ATOM 6968 C CA . SER A 1 914 ? 6.801 15.358 -11.952 1.00 91.62 914 SER A CA 1
ATOM 6969 C C . SER A 1 914 ? 7.262 15.993 -13.266 1.00 91.62 914 SER A C 1
ATOM 6971 O O . SER A 1 914 ? 6.432 16.189 -14.164 1.00 91.62 914 SER A O 1
ATOM 6973 N N . PRO A 1 915 ? 8.565 16.307 -13.406 1.00 90.69 915 PRO A N 1
ATOM 6974 C CA . PRO A 1 915 ? 9.141 16.720 -14.680 1.00 90.69 915 PRO A CA 1
ATOM 6975 C C . PRO A 1 915 ? 9.293 15.560 -15.677 1.00 90.69 915 PRO A C 1
ATOM 6977 O O . PRO A 1 915 ? 9.543 15.823 -16.849 1.00 90.69 915 PRO A O 1
ATOM 6980 N N . GLU A 1 916 ? 9.155 14.300 -15.245 1.00 96.12 916 GLU A N 1
ATOM 6981 C CA . GLU A 1 916 ? 9.245 13.142 -16.143 1.00 96.12 916 GLU A CA 1
ATOM 6982 C C . GLU A 1 916 ? 7.987 13.020 -16.999 1.00 96.12 916 GLU A C 1
ATOM 6984 O O . GLU A 1 916 ? 6.854 12.948 -16.504 1.00 96.12 916 GLU A O 1
ATOM 6989 N N . THR A 1 917 ? 8.195 13.012 -18.311 1.00 96.50 917 THR A N 1
ATOM 6990 C CA . THR A 1 917 ? 7.124 13.087 -19.301 1.00 96.50 917 THR A CA 1
ATOM 6991 C C . THR A 1 917 ? 6.257 11.832 -19.300 1.00 96.50 917 THR A C 1
ATOM 6993 O O . THR A 1 917 ? 5.052 11.933 -19.537 1.00 96.50 917 THR A O 1
ATOM 6996 N N . TRP A 1 918 ? 6.807 10.665 -18.946 1.00 95.69 918 TRP A N 1
ATOM 6997 C CA . TRP A 1 918 ? 6.019 9.431 -18.844 1.00 95.69 918 TRP A CA 1
ATOM 6998 C C . TRP A 1 918 ? 5.015 9.450 -17.682 1.00 95.69 918 TRP A C 1
ATOM 7000 O O . TRP A 1 918 ? 3.912 8.925 -17.826 1.00 95.69 918 TRP A O 1
ATOM 7010 N N . ILE A 1 919 ? 5.340 10.093 -16.549 1.00 95.94 919 ILE A N 1
ATOM 7011 C CA . ILE A 1 919 ? 4.412 10.219 -15.408 1.00 95.94 919 ILE A CA 1
ATOM 7012 C C . ILE A 1 919 ? 3.216 11.073 -15.823 1.00 95.94 919 ILE A C 1
ATOM 7014 O O . ILE A 1 919 ? 2.066 10.733 -15.537 1.00 95.94 919 ILE A O 1
ATOM 7018 N N . GLN A 1 920 ? 3.478 12.168 -16.540 1.00 94.69 920 GLN A N 1
ATOM 7019 C CA . GLN A 1 920 ? 2.425 13.010 -17.102 1.00 94.69 920 GLN A CA 1
ATOM 7020 C C . GLN A 1 920 ? 1.596 12.242 -18.136 1.00 94.69 920 GLN A C 1
ATOM 7022 O O . GLN A 1 920 ? 0.371 12.332 -18.118 1.00 94.69 920 GLN A O 1
ATOM 7027 N N . ALA A 1 921 ? 2.239 11.440 -18.991 1.00 94.44 921 ALA A N 1
ATOM 7028 C CA . ALA A 1 921 ? 1.550 10.604 -19.969 1.00 94.44 921 ALA A CA 1
ATOM 7029 C C . ALA A 1 921 ? 0.596 9.598 -19.306 1.00 94.44 921 ALA A C 1
ATOM 7031 O O . ALA A 1 921 ? -0.546 9.486 -19.742 1.00 94.44 921 ALA A O 1
ATOM 7032 N N . ILE A 1 922 ? 1.011 8.938 -18.217 1.00 94.38 922 ILE A N 1
ATOM 7033 C CA . ILE A 1 922 ? 0.137 8.042 -17.442 1.00 94.38 922 ILE A CA 1
ATOM 7034 C C . ILE A 1 922 ? -1.044 8.797 -16.840 1.00 94.38 922 ILE A C 1
ATOM 7036 O O . ILE A 1 922 ? -2.177 8.345 -16.970 1.00 94.38 922 ILE A O 1
ATOM 7040 N N . ARG A 1 923 ? -0.812 9.951 -16.206 1.00 93.19 923 ARG A N 1
ATOM 7041 C CA . ARG A 1 923 ? -1.896 10.749 -15.601 1.00 93.19 923 ARG A CA 1
ATOM 7042 C C . ARG A 1 923 ? -2.911 11.243 -16.625 1.00 93.19 923 ARG A C 1
ATOM 7044 O O . ARG A 1 923 ? -4.087 11.354 -16.305 1.00 93.19 923 ARG A O 1
ATOM 7051 N N . ASN A 1 924 ? -2.447 11.539 -17.836 1.00 93.94 924 ASN A N 1
ATOM 7052 C CA . ASN A 1 924 ? -3.287 12.011 -18.930 1.00 93.94 924 ASN A CA 1
ATOM 7053 C C . ASN A 1 924 ? -3.961 10.866 -19.703 1.00 93.94 924 ASN A C 1
ATOM 7055 O O . ASN A 1 924 ? -4.844 11.125 -20.521 1.00 93.94 924 ASN A O 1
ATOM 7059 N N . ALA A 1 925 ? -3.554 9.612 -19.485 1.00 91.88 925 ALA A N 1
ATOM 7060 C CA . ALA A 1 925 ? -4.169 8.469 -20.137 1.00 91.88 925 ALA A CA 1
ATOM 7061 C C . ALA A 1 925 ? -5.578 8.216 -19.563 1.00 91.88 925 ALA A C 1
ATOM 7063 O O . ALA A 1 925 ? -5.750 8.273 -18.345 1.00 91.88 925 ALA A O 1
ATOM 7064 N N . PRO A 1 926 ? -6.584 7.864 -20.392 1.00 90.06 926 PRO A N 1
ATOM 7065 C CA . PRO A 1 926 ? -7.973 7.698 -19.943 1.00 90.06 926 PRO A CA 1
ATOM 7066 C C . PRO A 1 926 ? -8.161 6.720 -18.776 1.00 90.06 926 PRO A C 1
ATOM 7068 O O . PRO A 1 926 ? -9.048 6.911 -17.951 1.00 90.06 926 PRO A O 1
ATOM 7071 N N . ASN A 1 927 ? -7.309 5.695 -18.699 1.00 90.19 927 ASN A N 1
ATOM 7072 C CA . ASN A 1 927 ? -7.361 4.663 -17.664 1.00 90.19 927 ASN A CA 1
ATOM 7073 C C . ASN A 1 927 ? -6.263 4.826 -16.597 1.00 90.19 927 ASN A C 1
ATOM 7075 O O . ASN A 1 927 ? -6.080 3.927 -15.781 1.00 90.19 927 ASN A O 1
ATOM 7079 N N . GLY A 1 928 ? -5.501 5.927 -16.614 1.00 91.06 928 GLY A N 1
ATOM 7080 C CA . GLY A 1 928 ? -4.349 6.094 -15.724 1.00 91.06 928 GLY A CA 1
ATOM 7081 C C . GLY A 1 928 ? -3.244 5.065 -15.987 1.00 91.06 928 GLY A C 1
ATOM 7082 O O . GLY A 1 928 ? -2.637 4.557 -15.046 1.00 91.06 928 GLY A O 1
ATOM 7083 N N . GLU A 1 929 ? -3.022 4.710 -17.253 1.00 91.06 929 GLU A N 1
ATOM 7084 C CA . GLU A 1 929 ? -2.147 3.615 -17.674 1.00 91.06 929 GLU A CA 1
ATOM 7085 C C . GLU A 1 929 ? -1.475 3.939 -19.011 1.00 91.06 929 GLU A C 1
ATOM 7087 O O . GLU A 1 929 ? -2.134 4.399 -19.945 1.00 91.06 929 GLU A O 1
ATOM 7092 N N . ILE A 1 930 ? -0.182 3.626 -19.129 1.00 88.25 930 ILE A N 1
ATOM 7093 C CA . ILE A 1 930 ? 0.482 3.475 -20.429 1.00 88.25 930 ILE A CA 1
ATOM 7094 C C . ILE A 1 930 ? 0.985 2.043 -20.585 1.00 88.25 930 ILE A C 1
ATOM 7096 O O . ILE A 1 930 ? 1.392 1.400 -19.613 1.00 88.25 930 ILE A O 1
ATOM 7100 N N . LEU A 1 931 ? 0.972 1.570 -21.828 1.00 87.56 931 LEU A N 1
ATOM 7101 C CA . LEU A 1 931 ? 1.592 0.310 -22.205 1.00 87.56 931 LEU A CA 1
ATOM 7102 C C . LEU A 1 931 ? 3.074 0.540 -22.479 1.00 87.56 931 LEU A C 1
ATOM 7104 O O . LEU A 1 931 ? 3.455 1.492 -23.167 1.00 87.56 931 LEU A O 1
ATOM 7108 N N . TRP A 1 932 ? 3.899 -0.350 -21.947 1.00 85.44 932 TRP A N 1
ATOM 7109 C CA . TRP A 1 932 ? 5.329 -0.346 -22.187 1.00 85.44 932 TRP A CA 1
ATOM 7110 C C . TRP A 1 932 ? 5.718 -1.448 -23.188 1.00 85.44 932 TRP A C 1
ATOM 7112 O O . TRP A 1 932 ? 5.360 -2.613 -23.012 1.00 85.44 932 TRP A O 1
ATOM 7122 N N . GLY A 1 933 ? 6.477 -1.084 -24.230 1.00 79.00 933 GLY A N 1
ATOM 7123 C CA . GLY A 1 933 ? 6.881 -1.969 -25.331 1.00 79.00 933 GLY A CA 1
ATOM 7124 C C . GLY A 1 933 ? 5.881 -2.045 -26.495 1.00 79.00 933 GLY A C 1
ATOM 7125 O O . GLY A 1 933 ? 4.674 -1.866 -26.325 1.00 79.00 933 GLY A O 1
ATOM 7126 N N . ALA A 1 934 ? 6.368 -2.348 -27.706 1.00 67.44 934 ALA A N 1
ATOM 7127 C CA . ALA A 1 934 ? 5.503 -2.516 -28.877 1.00 67.44 934 ALA A CA 1
ATOM 7128 C C . ALA A 1 934 ? 4.713 -3.833 -28.801 1.00 67.44 934 ALA A C 1
ATOM 7130 O O . ALA A 1 934 ? 5.198 -4.913 -29.124 1.00 67.44 934 ALA A O 1
ATOM 7131 N N . GLY A 1 935 ? 3.457 -3.750 -28.361 1.00 63.12 935 GLY A N 1
ATOM 7132 C CA . GLY A 1 935 ? 2.513 -4.872 -28.412 1.00 63.12 935 GLY A CA 1
ATOM 7133 C C . GLY A 1 935 ? 2.621 -5.891 -27.272 1.00 63.12 935 GLY A C 1
ATOM 7134 O O . GLY A 1 935 ? 1.883 -6.878 -27.280 1.00 63.12 935 GLY A O 1
ATOM 7135 N N . LYS A 1 936 ? 3.477 -5.663 -26.267 1.00 59.12 936 LYS A N 1
ATOM 7136 C CA . LYS A 1 936 ? 3.527 -6.471 -25.036 1.00 59.12 936 LYS A CA 1
ATOM 7137 C C . LYS A 1 936 ? 2.752 -5.777 -23.905 1.00 59.12 936 LYS A C 1
ATOM 7139 O O . LYS A 1 936 ? 2.798 -4.567 -23.751 1.00 59.12 936 LYS A O 1
ATOM 7144 N N . ARG A 1 937 ? 1.978 -6.560 -23.143 1.00 67.81 937 ARG A N 1
ATOM 7145 C CA . ARG A 1 937 ? 0.924 -6.101 -22.211 1.00 67.81 937 ARG A CA 1
ATOM 7146 C C . ARG A 1 937 ? 1.434 -5.641 -20.833 1.00 67.81 937 ARG A C 1
ATOM 7148 O O . ARG A 1 937 ? 0.745 -5.884 -19.846 1.00 67.81 937 ARG A O 1
ATOM 7155 N N . ILE A 1 938 ? 2.627 -5.050 -20.722 1.00 79.38 938 ILE A N 1
ATOM 7156 C CA . ILE A 1 938 ? 3.057 -4.540 -19.410 1.00 79.38 938 ILE A CA 1
ATOM 7157 C C . ILE A 1 938 ? 2.506 -3.143 -19.211 1.00 79.38 938 ILE A C 1
ATOM 7159 O O . ILE A 1 938 ? 2.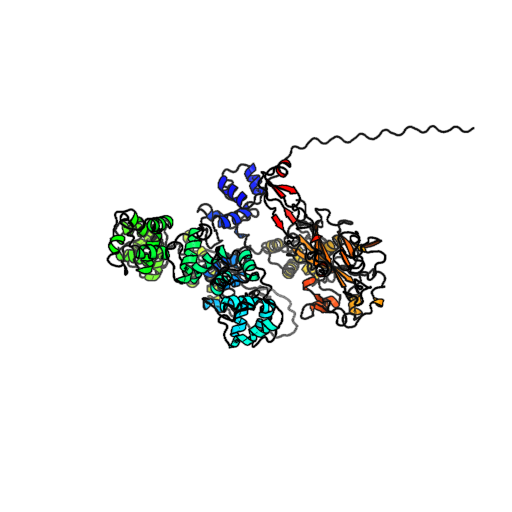930 -2.173 -19.836 1.00 79.38 938 ILE A O 1
ATOM 7163 N N . SER A 1 939 ? 1.516 -3.091 -18.335 1.00 83.88 939 SER A N 1
ATOM 7164 C CA . SER A 1 939 ? 0.877 -1.884 -17.859 1.00 83.88 939 SER A CA 1
ATOM 7165 C C . SER A 1 939 ? 1.513 -1.449 -16.548 1.00 83.88 939 SER A C 1
ATOM 7167 O O . SER A 1 939 ? 1.581 -2.251 -15.615 1.00 83.88 939 SER A O 1
ATOM 7169 N N . PHE A 1 940 ? 1.892 -0.179 -16.444 1.00 87.31 940 PHE A N 1
ATOM 7170 C CA . PHE A 1 940 ? 2.133 0.446 -15.146 1.00 87.31 940 PHE A CA 1
ATOM 7171 C C . PHE A 1 940 ? 1.033 1.473 -14.906 1.00 87.31 940 PHE A C 1
ATOM 7173 O O . PHE A 1 940 ? 0.870 2.408 -15.696 1.00 87.31 940 PHE A O 1
ATOM 7180 N N . ARG A 1 941 ? 0.241 1.259 -13.855 1.00 88.06 941 ARG A N 1
ATOM 7181 C CA . ARG A 1 941 ? -0.997 2.003 -13.601 1.00 88.06 941 ARG A CA 1
ATOM 7182 C C . ARG A 1 941 ? -0.902 2.859 -12.349 1.00 88.06 941 ARG A C 1
ATOM 7184 O O . ARG A 1 941 ? -0.218 2.494 -11.393 1.00 88.06 941 ARG A O 1
ATOM 7191 N N . THR A 1 942 ? -1.654 3.954 -12.312 1.00 85.25 942 THR A N 1
ATOM 7192 C CA . THR A 1 942 ? -1.715 4.842 -11.138 1.00 85.25 942 THR A CA 1
ATOM 7193 C C . THR A 1 942 ? -2.185 4.134 -9.865 1.00 85.25 942 THR A C 1
ATOM 7195 O O . THR A 1 942 ? -1.698 4.443 -8.779 1.00 85.25 942 THR A O 1
ATOM 7198 N N . ASP A 1 943 ? -3.073 3.141 -9.971 1.00 85.56 943 ASP A N 1
ATOM 7199 C CA . ASP A 1 943 ? -3.575 2.363 -8.827 1.00 85.56 943 ASP A CA 1
ATOM 7200 C C . ASP A 1 943 ? -2.529 1.411 -8.219 1.00 85.56 943 ASP A C 1
ATOM 7202 O O . ASP A 1 943 ? -2.704 0.931 -7.097 1.00 85.56 943 ASP A O 1
ATOM 7206 N N . GLN A 1 944 ? -1.434 1.148 -8.938 1.00 87.94 944 GLN A N 1
ATOM 7207 C CA . GLN A 1 944 ? -0.306 0.344 -8.466 1.00 87.94 944 GLN A CA 1
ATOM 7208 C C . GLN A 1 944 ? 0.763 1.187 -7.759 1.00 87.94 944 GLN A C 1
ATOM 7210 O O . GLN A 1 944 ? 1.631 0.621 -7.089 1.00 87.94 944 GLN A O 1
ATOM 7215 N N . TRP A 1 945 ? 0.717 2.519 -7.893 1.00 90.62 945 TRP A N 1
ATOM 7216 C CA . TRP A 1 945 ? 1.735 3.417 -7.345 1.00 90.62 945 TRP A CA 1
ATOM 7217 C C . TRP A 1 945 ? 1.749 3.391 -5.824 1.00 90.62 945 TRP A C 1
ATOM 7219 O O . TRP A 1 945 ? 2.816 3.245 -5.227 1.00 90.62 945 TRP A O 1
ATOM 7229 N N . GLN A 1 946 ? 0.571 3.510 -5.211 1.00 93.19 946 GLN A N 1
ATOM 7230 C CA . GLN A 1 946 ? 0.437 3.680 -3.771 1.00 93.19 946 GLN A CA 1
ATOM 7231 C C . GLN A 1 946 ? 0.417 2.349 -3.008 1.00 93.19 946 GLN A C 1
ATOM 7233 O O . GLN A 1 946 ? -0.204 1.378 -3.452 1.00 93.19 946 GLN A O 1
ATOM 7238 N N . PRO A 1 947 ? 1.034 2.298 -1.816 1.00 94.25 947 PRO A N 1
ATOM 7239 C CA . PRO A 1 947 ? 0.805 1.203 -0.890 1.00 94.25 947 PRO A CA 1
ATOM 7240 C C . PRO A 1 947 ? -0.636 1.236 -0.362 1.00 94.25 947 PRO A C 1
ATOM 7242 O O . PRO A 1 947 ? -1.155 2.274 0.038 1.00 94.25 947 PRO A O 1
ATOM 7245 N N . LYS A 1 948 ? -1.290 0.074 -0.314 1.00 94.38 948 LYS A N 1
ATOM 7246 C CA . LYS A 1 948 ? -2.660 -0.044 0.204 1.00 94.38 948 LYS A CA 1
ATOM 7247 C C . LYS A 1 948 ? -2.662 -0.198 1.722 1.00 94.38 948 LYS A C 1
ATOM 7249 O O . LYS A 1 948 ? -1.813 -0.907 2.266 1.00 94.38 948 LYS A O 1
ATOM 7254 N N . CYS A 1 949 ? -3.625 0.407 2.419 1.00 94.19 949 CYS A N 1
ATOM 7255 C CA . CYS A 1 949 ? -3.745 0.279 3.878 1.00 94.19 949 CYS A CA 1
ATOM 7256 C C . CYS A 1 949 ? -4.334 -1.063 4.324 1.00 94.19 949 CYS A C 1
ATOM 7258 O O . CYS A 1 949 ? -3.940 -1.596 5.359 1.00 94.19 949 CYS A O 1
ATOM 7260 N N . ASP A 1 950 ? -5.166 -1.674 3.489 1.00 93.50 950 ASP A N 1
ATOM 7261 C CA . ASP A 1 950 ? -5.706 -3.025 3.647 1.00 93.50 950 ASP A CA 1
ATOM 7262 C C . ASP A 1 950 ? -4.816 -4.104 2.996 1.00 93.50 950 ASP A C 1
ATOM 7264 O O . ASP A 1 950 ? -5.254 -5.236 2.780 1.00 93.50 950 ASP A O 1
ATOM 7268 N N . ALA A 1 951 ? -3.551 -3.777 2.686 1.00 90.81 951 ALA A N 1
ATOM 7269 C CA . ALA A 1 951 ? -2.619 -4.728 2.096 1.00 90.81 951 ALA A CA 1
ATOM 7270 C C . ALA A 1 951 ? -2.524 -6.004 2.946 1.00 90.81 951 ALA A C 1
ATOM 7272 O O . ALA A 1 951 ? -2.208 -5.976 4.141 1.00 90.81 951 ALA A O 1
ATOM 7273 N N . ARG A 1 952 ? -2.772 -7.146 2.300 1.00 94.12 952 ARG A N 1
ATOM 7274 C CA . ARG A 1 952 ? -2.522 -8.461 2.892 1.00 94.12 952 ARG A CA 1
ATOM 7275 C C . ARG A 1 952 ? -1.020 -8.648 3.094 1.00 94.12 952 ARG A C 1
ATOM 7277 O O . ARG A 1 952 ? -0.216 -8.151 2.310 1.00 94.12 952 ARG A O 1
ATOM 7284 N N . ALA A 1 953 ? -0.628 -9.393 4.118 1.00 92.94 953 ALA A N 1
ATOM 7285 C CA . ALA A 1 953 ? 0.758 -9.711 4.431 1.00 92.94 953 ALA A CA 1
ATOM 7286 C C . ALA A 1 953 ? 1.407 -10.600 3.366 1.00 92.94 953 ALA A C 1
ATOM 7288 O O . ALA A 1 953 ? 2.625 -10.720 3.309 1.00 92.94 953 ALA A O 1
ATOM 7289 N N . CYS A 1 954 ? 0.607 -11.212 2.505 1.00 92.81 954 CYS A N 1
ATOM 7290 C CA . CYS A 1 954 ? 1.081 -11.768 1.260 1.00 92.81 954 CYS A CA 1
ATOM 7291 C C . CYS A 1 954 ? -0.055 -11.868 0.248 1.00 92.81 954 CYS A C 1
ATOM 7293 O O . CYS A 1 954 ? -1.235 -11.936 0.610 1.00 92.81 954 CYS A O 1
ATOM 7295 N N . THR A 1 955 ? 0.334 -11.900 -1.014 1.00 89.19 955 THR A N 1
ATOM 7296 C CA . THR A 1 955 ? -0.485 -12.281 -2.161 1.00 89.19 955 THR A CA 1
ATOM 7297 C C . THR A 1 955 ? 0.427 -12.972 -3.164 1.00 89.19 955 THR A C 1
ATOM 7299 O O . THR A 1 955 ? 1.651 -12.943 -3.036 1.00 89.19 955 THR A O 1
ATOM 7302 N N . GLY A 1 956 ? -0.168 -13.584 -4.173 1.00 73.12 956 GLY A N 1
ATOM 7303 C CA . GLY A 1 956 ? 0.575 -14.217 -5.244 1.00 73.12 956 GLY A CA 1
ATOM 7304 C C . GLY A 1 956 ? -0.103 -15.508 -5.637 1.00 73.12 956 GLY A C 1
ATOM 7305 O O . GLY A 1 956 ? -0.529 -16.291 -4.790 1.00 73.12 956 GLY A O 1
ATOM 7306 N N . HIS A 1 957 ? -0.197 -15.706 -6.941 1.00 62.16 957 HIS A N 1
ATOM 7307 C CA . HIS A 1 957 ? -0.321 -17.031 -7.501 1.00 62.16 957 HIS A CA 1
ATOM 7308 C C . HIS A 1 957 ? 1.111 -17.439 -7.800 1.00 62.16 957 HIS A C 1
ATOM 7310 O O . HIS A 1 957 ? 1.747 -16.853 -8.677 1.00 62.16 957 HIS A O 1
ATOM 7316 N N . GLY A 1 958 ? 1.655 -18.400 -7.053 1.00 51.69 958 GLY A N 1
ATOM 7317 C CA . GLY A 1 958 ? 2.815 -19.103 -7.579 1.00 51.69 958 GLY A CA 1
ATOM 7318 C C . GLY A 1 958 ? 2.480 -19.561 -8.997 1.00 51.69 958 GLY A C 1
ATOM 7319 O O . GLY A 1 958 ? 1.339 -19.953 -9.250 1.00 51.69 958 GLY A O 1
ATOM 7320 N N . TYR A 1 959 ? 3.442 -19.517 -9.922 1.00 49.00 959 TYR A N 1
ATOM 7321 C CA . TYR A 1 959 ? 3.364 -20.438 -11.051 1.00 49.00 959 TYR A CA 1
ATOM 7322 C C . TYR A 1 959 ? 3.268 -21.824 -10.420 1.00 49.00 959 TYR A C 1
ATOM 7324 O O . TYR A 1 959 ? 4.236 -22.319 -9.845 1.00 49.00 959 TYR A O 1
ATOM 7332 N N . ASP A 1 960 ? 2.055 -22.370 -10.402 1.00 44.62 960 ASP A N 1
ATOM 7333 C CA . ASP A 1 960 ? 1.737 -23.634 -9.767 1.00 44.62 960 ASP A CA 1
ATOM 7334 C C . ASP A 1 960 ? 2.310 -24.747 -10.649 1.00 44.62 960 ASP A C 1
ATOM 7336 O O . ASP A 1 960 ? 1.603 -25.449 -11.367 1.00 44.62 960 ASP A O 1
ATOM 7340 N N . ILE A 1 961 ? 3.636 -24.900 -10.624 1.00 46.16 961 ILE A N 1
ATOM 7341 C CA . ILE A 1 961 ? 4.330 -26.063 -11.187 1.00 46.16 961 ILE A CA 1
ATOM 7342 C C . ILE A 1 961 ? 3.899 -27.325 -10.421 1.00 46.16 961 ILE A C 1
ATOM 7344 O O . ILE A 1 961 ? 4.067 -28.448 -10.886 1.00 46.16 961 ILE A O 1
ATOM 7348 N N . THR A 1 962 ? 3.233 -27.182 -9.279 1.00 44.69 962 THR A N 1
ATOM 7349 C CA . THR A 1 962 ? 2.598 -28.299 -8.589 1.00 44.69 962 THR A CA 1
ATOM 7350 C C . THR A 1 962 ? 1.308 -28.786 -9.241 1.00 44.69 962 THR A C 1
ATOM 7352 O O . THR A 1 962 ? 0.926 -29.918 -8.964 1.00 44.69 962 THR A O 1
ATOM 7355 N N . ALA A 1 963 ? 0.760 -28.092 -10.243 1.00 43.62 963 ALA A N 1
ATOM 7356 C CA . ALA A 1 963 ? -0.145 -28.703 -11.218 1.00 43.62 963 ALA A CA 1
ATOM 7357 C C . ALA A 1 963 ? 0.559 -29.778 -12.080 1.00 43.62 963 ALA A C 1
ATOM 7359 O O . ALA A 1 963 ? -0.092 -30.704 -12.557 1.00 43.62 963 ALA A O 1
ATOM 7360 N N . LEU A 1 964 ? 1.888 -29.701 -12.248 1.00 41.06 964 LEU A N 1
ATOM 7361 C CA . LEU A 1 964 ? 2.707 -30.718 -12.925 1.00 41.06 964 LEU A CA 1
ATOM 7362 C C . LEU A 1 964 ? 3.229 -31.815 -11.974 1.00 41.06 964 LEU A C 1
ATOM 7364 O O . LEU A 1 964 ? 3.482 -32.925 -12.437 1.00 41.06 964 LEU A O 1
ATOM 7368 N N . LEU A 1 965 ? 3.380 -31.544 -10.667 1.00 45.94 965 LEU A N 1
ATOM 7369 C CA . LEU A 1 965 ? 3.990 -32.478 -9.696 1.00 45.94 965 LEU A CA 1
ATOM 7370 C C . LEU A 1 965 ? 3.091 -32.932 -8.527 1.00 45.94 965 LEU A C 1
ATOM 7372 O O . LEU A 1 965 ? 3.504 -33.788 -7.751 1.00 45.94 965 LEU A O 1
ATOM 7376 N N . ASN A 1 966 ? 1.862 -32.428 -8.404 1.00 41.34 966 ASN A N 1
ATOM 7377 C CA . ASN A 1 966 ? 0.866 -32.818 -7.392 1.00 41.34 966 ASN A CA 1
ATOM 7378 C C . ASN A 1 966 ? 1.276 -32.571 -5.915 1.00 41.34 966 ASN A C 1
ATOM 7380 O O . ASN A 1 966 ? 0.827 -33.277 -5.013 1.00 41.34 966 ASN A O 1
ATOM 7384 N N . ILE A 1 967 ? 2.123 -31.568 -5.644 1.00 46.91 967 ILE A N 1
ATOM 7385 C CA . ILE A 1 967 ? 2.582 -31.198 -4.286 1.00 46.91 967 ILE A CA 1
ATOM 7386 C C . ILE A 1 967 ? 2.167 -29.749 -3.978 1.00 46.91 967 ILE A C 1
ATOM 7388 O O . ILE A 1 967 ? 3.016 -28.882 -3.925 1.00 46.91 967 ILE A O 1
ATOM 7392 N N . GLY A 1 968 ? 0.875 -29.448 -3.828 1.00 40.94 968 GLY A N 1
ATOM 7393 C CA . GLY A 1 968 ? 0.344 -28.072 -3.764 1.00 40.94 968 GLY A CA 1
ATOM 7394 C C . GLY A 1 968 ? 1.193 -27.030 -3.005 1.00 40.94 968 GLY A C 1
ATOM 7395 O O . GLY A 1 968 ? 1.194 -26.995 -1.776 1.00 40.94 968 GLY A O 1
ATOM 7396 N N . VAL A 1 969 ? 1.863 -26.139 -3.750 1.00 47.00 969 VAL A N 1
ATOM 7397 C CA . VAL A 1 969 ? 2.510 -24.912 -3.239 1.00 47.00 969 VAL A CA 1
ATOM 7398 C C . VAL A 1 969 ? 1.852 -23.654 -3.812 1.00 47.00 969 VAL A C 1
ATOM 7400 O O . VAL A 1 969 ? 2.521 -22.661 -4.094 1.00 47.00 969 VAL A O 1
ATOM 7403 N N . SER A 1 970 ? 0.520 -23.646 -3.919 1.00 45.03 970 SER A N 1
ATOM 7404 C CA . SER A 1 970 ? -0.291 -22.500 -4.376 1.00 45.03 970 SER A CA 1
ATOM 7405 C C . SER A 1 970 ? -0.137 -21.215 -3.530 1.00 45.03 970 SER A C 1
ATOM 7407 O O . SER A 1 970 ? -0.781 -20.210 -3.807 1.00 45.03 970 SER A O 1
ATOM 7409 N N . GLU A 1 971 ? 0.730 -21.231 -2.514 1.00 53.25 971 GLU A N 1
ATOM 7410 C CA . GLU A 1 971 ? 1.125 -20.117 -1.648 1.00 53.25 971 GLU A CA 1
ATOM 7411 C C . GLU A 1 971 ? 2.572 -19.640 -1.898 1.00 53.25 971 GLU A C 1
ATOM 7413 O O . GLU A 1 971 ? 3.195 -19.050 -1.008 1.00 53.25 971 GLU A O 1
ATOM 7418 N N . ALA A 1 972 ? 3.162 -19.924 -3.064 1.00 62.41 972 ALA A N 1
ATOM 7419 C CA . ALA A 1 972 ? 4.528 -19.500 -3.370 1.00 62.41 972 ALA A CA 1
ATOM 7420 C C . ALA A 1 972 ? 4.632 -17.963 -3.252 1.00 62.41 972 ALA A C 1
ATOM 7422 O O . ALA A 1 972 ? 3.954 -17.223 -3.953 1.00 62.41 972 ALA A O 1
ATOM 7423 N N . GLY A 1 973 ? 5.405 -17.493 -2.269 1.00 71.12 973 GLY A N 1
ATOM 7424 C CA . GLY A 1 973 ? 5.378 -16.114 -1.770 1.00 71.12 973 GLY A CA 1
ATOM 7425 C C . GLY A 1 973 ? 4.829 -16.051 -0.345 1.00 71.12 973 GLY A C 1
ATOM 7426 O O . GLY A 1 973 ? 5.581 -15.802 0.596 1.00 71.12 973 GLY A O 1
ATOM 7427 N N . CYS A 1 974 ? 3.555 -16.384 -0.151 1.00 84.56 974 CYS A N 1
ATOM 7428 C CA . CYS A 1 974 ? 2.905 -16.424 1.161 1.00 84.56 974 CYS A CA 1
ATOM 7429 C C . CYS A 1 974 ? 3.637 -17.273 2.206 1.00 84.56 974 CYS A C 1
ATOM 7431 O O . CYS A 1 974 ? 3.846 -16.792 3.319 1.00 84.56 974 CYS A O 1
ATOM 7433 N N . ALA A 1 975 ? 4.146 -18.451 1.838 1.00 80.25 975 ALA A N 1
ATOM 7434 C CA . ALA A 1 975 ? 4.928 -19.314 2.736 1.00 80.25 975 ALA A CA 1
ATOM 7435 C C . ALA A 1 975 ? 6.235 -18.676 3.260 1.00 80.25 975 ALA A C 1
ATOM 7437 O O . ALA A 1 975 ? 6.918 -19.223 4.127 1.00 80.25 975 ALA A O 1
ATOM 7438 N N . ARG A 1 976 ? 6.637 -17.529 2.703 1.00 86.94 976 ARG A N 1
ATOM 7439 C CA . ARG A 1 976 ? 7.827 -16.763 3.105 1.00 86.94 976 ARG A CA 1
ATOM 7440 C C . ARG A 1 976 ? 7.476 -15.567 3.981 1.00 86.94 976 ARG A C 1
ATOM 7442 O O . ARG A 1 976 ? 8.381 -14.989 4.600 1.00 86.94 976 ARG A O 1
ATOM 7449 N N . SER A 1 977 ? 6.189 -15.229 4.051 1.00 89.88 977 SER A N 1
ATOM 7450 C CA . SER A 1 977 ? 5.660 -14.218 4.951 1.00 89.88 977 SER A CA 1
ATOM 7451 C C . SER A 1 977 ? 5.852 -14.653 6.398 1.00 89.88 977 SER A C 1
ATOM 7453 O O . SER A 1 977 ? 5.788 -15.835 6.731 1.00 89.88 977 SER A O 1
ATOM 7455 N N . GLN A 1 978 ? 6.116 -13.699 7.280 1.00 92.12 978 GLN A N 1
ATOM 7456 C CA . GLN A 1 978 ? 6.187 -13.971 8.708 1.00 92.12 978 GLN A CA 1
ATOM 7457 C C . GLN A 1 978 ? 4.823 -13.784 9.349 1.00 92.12 978 GLN A C 1
ATOM 7459 O O . GLN A 1 978 ? 4.108 -12.832 9.065 1.00 92.12 978 GLN A O 1
ATOM 7464 N N . CYS A 1 979 ? 4.495 -14.669 10.284 1.00 91.81 979 CYS A N 1
ATOM 7465 C CA . CYS A 1 979 ? 3.295 -14.514 11.091 1.00 91.81 979 CYS A CA 1
ATOM 7466 C C . CYS A 1 979 ? 3.345 -13.252 11.949 1.00 91.81 979 CYS A C 1
ATOM 7468 O O . CYS A 1 979 ? 4.449 -12.872 12.366 1.00 91.81 979 CYS A O 1
ATOM 7470 N N . PRO A 1 980 ? 2.184 -12.681 12.323 1.00 88.88 980 PRO A N 1
ATOM 7471 C CA . PRO A 1 980 ? 2.138 -11.542 13.228 1.00 88.88 980 PRO A CA 1
ATOM 7472 C C . PRO A 1 980 ? 2.891 -11.822 14.536 1.00 88.88 980 PRO A C 1
ATOM 7474 O O . PRO A 1 980 ? 3.111 -12.976 14.940 1.00 88.88 980 PRO A O 1
ATOM 7477 N N . MET A 1 981 ? 3.297 -10.769 15.235 1.00 86.25 981 MET A N 1
ATOM 7478 C CA . MET A 1 981 ? 3.874 -10.896 16.573 1.00 86.25 981 MET A CA 1
ATOM 7479 C C . MET A 1 981 ? 2.915 -11.648 17.511 1.00 86.25 981 MET A C 1
ATOM 7481 O O . MET A 1 981 ? 1.698 -11.488 17.457 1.00 86.25 981 MET A O 1
ATOM 7485 N N . GLY A 1 982 ? 3.462 -12.566 18.316 1.00 85.62 982 GLY A N 1
ATOM 7486 C CA . GLY A 1 982 ? 2.681 -13.480 19.163 1.00 85.62 982 GLY A CA 1
ATOM 7487 C C . GLY A 1 982 ? 2.095 -14.715 18.458 1.00 85.62 982 GLY A C 1
ATOM 7488 O O . GLY A 1 982 ? 1.593 -15.611 19.139 1.00 85.62 982 GLY A O 1
ATOM 7489 N N . TRP A 1 983 ? 2.192 -14.807 17.129 1.00 89.38 983 TRP A N 1
ATOM 7490 C CA . TRP A 1 983 ? 1.845 -16.003 16.356 1.00 89.38 983 TRP A CA 1
ATOM 7491 C C . TRP A 1 983 ? 3.099 -16.778 15.962 1.00 89.38 983 TRP A C 1
ATOM 7493 O O . TRP A 1 983 ? 4.148 -16.194 15.651 1.00 89.38 983 TRP A O 1
ATOM 7503 N N . LYS A 1 984 ? 2.986 -18.106 15.962 1.00 86.25 984 LYS A N 1
ATOM 7504 C CA . LYS A 1 984 ? 4.041 -19.010 15.518 1.00 86.25 984 LYS A CA 1
ATOM 7505 C C . LYS A 1 984 ? 3.846 -19.399 14.064 1.00 86.25 984 LYS A C 1
ATOM 7507 O O . LYS A 1 984 ? 2.727 -19.549 13.582 1.00 86.25 984 LYS A O 1
ATOM 7512 N N . ASP A 1 985 ? 4.978 -19.566 13.406 1.00 85.56 985 ASP A N 1
ATOM 7513 C CA . ASP A 1 985 ? 5.082 -19.992 12.023 1.00 85.56 985 ASP A CA 1
ATOM 7514 C C . ASP A 1 985 ? 5.224 -21.520 11.984 1.00 85.56 985 ASP A C 1
ATOM 7516 O O . ASP A 1 985 ? 6.179 -22.069 12.542 1.00 85.56 985 ASP A O 1
ATOM 7520 N N . THR A 1 986 ? 4.254 -22.214 11.384 1.00 79.62 986 THR A N 1
ATOM 7521 C CA . THR A 1 986 ? 4.322 -23.677 11.215 1.00 79.62 986 THR A CA 1
ATOM 7522 C C . THR A 1 986 ? 5.121 -24.103 9.988 1.00 79.62 986 THR A C 1
ATOM 7524 O O . THR A 1 986 ? 5.395 -25.294 9.846 1.00 79.62 986 THR A O 1
ATOM 7527 N N . LYS A 1 987 ? 5.450 -23.172 9.082 1.00 75.06 987 LYS A N 1
ATOM 7528 C CA . LYS A 1 987 ? 5.962 -23.389 7.716 1.00 75.06 987 LYS A CA 1
ATOM 7529 C C . LYS A 1 987 ? 5.059 -24.194 6.770 1.00 75.06 987 LYS A C 1
ATOM 7531 O O . LYS A 1 987 ? 5.267 -24.120 5.567 1.00 75.06 987 LYS A O 1
ATOM 7536 N N . VAL A 1 988 ? 4.108 -24.975 7.288 1.00 69.25 988 VAL A N 1
ATOM 7537 C CA . VAL A 1 988 ? 3.278 -25.913 6.508 1.00 69.25 988 VAL A CA 1
ATOM 7538 C C . VAL A 1 988 ? 1.810 -25.486 6.460 1.00 69.25 988 VAL A C 1
ATOM 7540 O O . VAL A 1 988 ? 1.150 -25.671 5.451 1.00 69.25 988 VAL A O 1
ATOM 7543 N N . LEU A 1 989 ? 1.284 -24.931 7.552 1.00 69.25 989 LEU A N 1
ATOM 7544 C CA . LEU A 1 989 ? -0.146 -24.657 7.751 1.00 69.25 989 LEU A CA 1
ATOM 7545 C C . LEU A 1 989 ? -0.426 -23.181 8.049 1.00 69.25 989 LEU A C 1
ATOM 7547 O O . LEU A 1 989 ? -1.474 -22.840 8.596 1.00 69.25 989 LEU A O 1
ATOM 7551 N N . GLY A 1 990 ? 0.529 -22.302 7.753 1.00 81.50 990 GLY A N 1
ATOM 7552 C CA . GLY A 1 990 ? 0.397 -20.888 8.059 1.00 81.50 990 GLY A CA 1
ATOM 7553 C C . GLY A 1 990 ? 0.738 -20.537 9.501 1.00 81.50 990 GLY A C 1
ATOM 7554 O O . GLY A 1 990 ? 1.600 -21.138 10.161 1.00 81.50 990 GLY A O 1
ATOM 7555 N N . CYS A 1 991 ? 0.036 -19.519 9.977 1.00 85.62 991 CYS A N 1
ATOM 7556 C CA . CYS A 1 991 ? 0.229 -18.907 11.272 1.00 85.62 991 CYS A CA 1
ATOM 7557 C C . CYS A 1 991 ? -0.727 -19.497 12.291 1.00 85.62 991 CYS A C 1
ATOM 7559 O O . CYS A 1 991 ? -1.930 -19.590 12.055 1.00 85.62 991 CYS A O 1
ATOM 7561 N N . TYR A 1 992 ? -0.209 -19.850 13.465 1.00 88.31 992 TYR A N 1
ATOM 7562 C CA . TYR A 1 992 ? -1.050 -20.344 14.549 1.00 88.31 992 TYR A CA 1
ATOM 7563 C C . TYR A 1 992 ? -0.745 -19.685 15.886 1.00 88.31 992 TYR A C 1
ATOM 7565 O O . TYR A 1 992 ? 0.376 -19.250 16.169 1.00 88.31 992 TYR A O 1
ATOM 7573 N N . ARG A 1 993 ? -1.773 -19.630 16.727 1.00 88.69 993 ARG A N 1
ATOM 7574 C CA . ARG A 1 993 ? -1.683 -19.148 18.100 1.00 88.69 993 ARG A CA 1
ATOM 7575 C C . ARG A 1 993 ? -2.583 -19.991 18.989 1.00 88.69 993 ARG A C 1
ATOM 7577 O O . ARG A 1 993 ? -3.733 -20.279 18.653 1.00 88.69 993 ARG A O 1
ATOM 7584 N N . CYS A 1 994 ? -2.057 -20.379 20.147 1.00 84.00 994 CYS A N 1
ATOM 7585 C CA . CYS A 1 994 ? -2.882 -21.023 21.154 1.00 84.00 994 CYS A CA 1
ATOM 7586 C C . CYS A 1 994 ? -3.862 -20.020 21.775 1.00 84.00 994 CYS A C 1
ATOM 7588 O O . CYS A 1 994 ? -3.476 -18.874 22.029 1.00 84.00 994 CYS A O 1
ATOM 7590 N N . PRO A 1 995 ? -5.115 -20.430 22.048 1.00 84.31 995 PRO A N 1
ATOM 7591 C CA . PRO A 1 995 ? -6.065 -19.586 22.760 1.00 84.31 995 PRO A CA 1
ATOM 7592 C C . PRO A 1 995 ? -5.485 -19.084 24.087 1.00 84.31 995 PRO A C 1
ATOM 7594 O O . PRO A 1 995 ? -4.667 -19.761 24.715 1.00 84.31 995 PRO A O 1
ATOM 7597 N N . LYS A 1 996 ? -5.933 -17.913 24.552 1.00 84.81 996 LYS A N 1
ATOM 7598 C CA . LYS A 1 996 ? -5.512 -17.356 25.848 1.00 84.81 996 LYS A CA 1
ATOM 7599 C C . LYS A 1 996 ? -5.704 -18.403 26.962 1.00 84.81 996 LYS A C 1
ATOM 7601 O O . LYS A 1 996 ? -6.746 -19.051 27.041 1.00 84.81 996 LYS A O 1
ATOM 7606 N N . GLY A 1 997 ? -4.677 -18.598 27.793 1.00 84.00 997 GLY A N 1
ATOM 7607 C CA . GLY A 1 997 ? -4.664 -19.613 28.861 1.00 84.00 997 GLY A CA 1
ATOM 7608 C C . GLY A 1 997 ? -4.264 -21.033 28.428 1.00 84.00 997 GLY A C 1
ATOM 7609 O O . GLY A 1 997 ? -4.280 -21.947 29.258 1.00 84.00 997 GLY A O 1
ATOM 7610 N N . TYR A 1 998 ? -3.897 -21.231 27.159 1.00 85.50 998 TYR A N 1
ATOM 7611 C CA . TYR A 1 998 ? -3.306 -22.471 26.661 1.00 85.50 998 TYR A CA 1
ATOM 7612 C C . TYR A 1 998 ? -1.825 -22.260 26.343 1.00 85.50 998 TYR A C 1
ATOM 7614 O O . TYR A 1 998 ? -1.435 -21.231 25.792 1.00 85.50 998 TYR A O 1
ATOM 7622 N N . ILE A 1 999 ? -1.008 -23.256 26.667 1.00 83.44 999 ILE A N 1
ATOM 7623 C CA . ILE A 1 999 ? 0.388 -23.341 26.249 1.00 83.44 999 ILE A CA 1
ATOM 7624 C C . ILE A 1 999 ? 0.496 -24.119 24.945 1.00 83.44 999 ILE A C 1
ATOM 7626 O O . ILE A 1 999 ? -0.295 -25.019 24.657 1.00 83.44 999 ILE A O 1
ATOM 7630 N N . ASP A 1 1000 ? 1.507 -23.764 24.170 1.00 84.62 1000 ASP A N 1
ATOM 7631 C CA . ASP A 1 1000 ? 1.842 -24.440 22.930 1.00 84.62 1000 ASP A CA 1
ATOM 7632 C C . ASP A 1 1000 ? 2.635 -25.722 23.194 1.00 84.62 1000 ASP A C 1
ATOM 7634 O O . ASP A 1 1000 ? 3.669 -25.704 23.868 1.00 84.62 1000 ASP A O 1
ATOM 7638 N N . CYS A 1 1001 ? 2.133 -26.820 22.641 1.00 83.38 1001 CYS A N 1
ATOM 7639 C CA . CYS A 1 1001 ? 2.626 -28.177 22.815 1.00 83.38 1001 CYS A CA 1
ATOM 7640 C C . CYS A 1 1001 ? 3.303 -28.757 21.571 1.00 83.38 1001 CYS A C 1
ATOM 7642 O O . CYS A 1 1001 ? 3.579 -29.955 21.541 1.00 83.38 1001 CYS A O 1
ATOM 7644 N N . GLY A 1 1002 ? 3.582 -27.937 20.559 1.00 80.69 1002 GLY A N 1
ATOM 7645 C CA . GLY A 1 1002 ? 4.182 -28.370 19.301 1.00 80.69 1002 GLY A CA 1
ATOM 7646 C C . GLY A 1 1002 ? 3.288 -28.059 18.102 1.00 80.69 1002 GLY A C 1
ATOM 7647 O O . GLY A 1 1002 ? 2.268 -27.381 18.253 1.00 80.69 1002 GLY A O 1
ATOM 7648 N N . PRO A 1 1003 ? 3.670 -28.532 16.901 1.00 67.69 1003 PRO A N 1
ATOM 7649 C CA . PRO A 1 1003 ? 3.017 -28.146 15.662 1.00 67.69 1003 PRO A CA 1
ATOM 7650 C C . PRO A 1 1003 ? 1.557 -28.589 15.731 1.00 67.69 1003 PRO A C 1
ATOM 7652 O O . PRO A 1 1003 ? 1.249 -29.769 15.593 1.00 67.69 1003 PRO A O 1
ATOM 7655 N N . LEU A 1 1004 ? 0.673 -27.613 15.959 1.00 74.94 1004 LEU A N 1
ATOM 7656 C CA . LEU A 1 1004 ? -0.788 -27.729 16.001 1.00 74.94 1004 LEU A CA 1
ATOM 7657 C C . LEU A 1 1004 ? -1.440 -28.199 17.311 1.00 74.94 1004 LEU A C 1
ATOM 7659 O O . LEU A 1 1004 ? -2.629 -28.525 17.297 1.00 74.94 1004 LEU A O 1
ATOM 7663 N N . MET A 1 1005 ? -0.740 -28.222 18.449 1.00 81.75 1005 MET A N 1
ATOM 7664 C CA . MET A 1 1005 ? -1.357 -28.637 19.719 1.00 81.75 1005 MET A CA 1
ATOM 7665 C C . MET A 1 1005 ? -1.270 -27.567 20.801 1.00 81.75 1005 MET A C 1
ATOM 7667 O O . MET A 1 1005 ? -0.205 -27.029 21.081 1.00 81.75 1005 MET A O 1
ATOM 7671 N N . CYS A 1 1006 ? -2.403 -27.313 21.455 1.00 85.06 1006 CYS A N 1
ATOM 7672 C CA . CYS A 1 1006 ? -2.511 -26.414 22.598 1.00 85.06 1006 CYS A CA 1
ATOM 7673 C C . CYS A 1 1006 ? -3.080 -27.169 23.801 1.00 85.06 1006 CYS A C 1
ATOM 7675 O O . CYS A 1 1006 ? -4.139 -27.798 23.692 1.00 85.06 1006 CYS A O 1
ATOM 7677 N N . ALA A 1 1007 ? -2.419 -27.075 24.955 1.00 84.69 1007 ALA A N 1
ATOM 7678 C CA . ALA A 1 1007 ? -2.900 -27.650 26.213 1.00 84.69 1007 ALA A CA 1
ATOM 7679 C C . ALA A 1 1007 ? -3.203 -26.554 27.233 1.00 84.69 1007 ALA A C 1
ATOM 7681 O O . ALA A 1 1007 ? -2.515 -25.539 27.303 1.00 84.69 1007 ALA A O 1
ATOM 7682 N N . LYS A 1 1008 ? -4.246 -26.751 28.039 1.00 84.31 1008 LYS A N 1
ATOM 7683 C CA . LYS A 1 1008 ? -4.621 -25.808 29.098 1.00 84.31 1008 LYS A CA 1
ATOM 7684 C C . LYS A 1 1008 ? -3.639 -25.913 30.276 1.00 84.31 1008 LYS A C 1
ATOM 7686 O O . LYS A 1 1008 ? -3.306 -27.017 30.701 1.00 84.31 1008 LYS A O 1
ATOM 7691 N N . GLY A 1 1009 ? -3.220 -24.778 30.836 1.00 78.44 1009 GLY A N 1
ATOM 7692 C CA . GLY A 1 1009 ? -2.389 -24.692 32.051 1.00 78.44 1009 GLY A CA 1
ATOM 7693 C C . GLY A 1 1009 ? -0.951 -24.222 31.806 1.00 78.44 1009 GLY A C 1
ATOM 7694 O O . GLY A 1 1009 ? -0.570 -23.962 30.675 1.00 78.44 1009 GLY A O 1
ATOM 7695 N N . SER A 1 1010 ? -0.170 -24.052 32.876 1.00 76.19 1010 SER A N 1
ATOM 7696 C CA . SER A 1 1010 ? 1.105 -23.311 32.858 1.00 76.19 1010 SER A CA 1
ATOM 7697 C C . SER A 1 1010 ? 2.367 -24.162 32.674 1.00 76.19 1010 SER A C 1
ATOM 7699 O O . SER A 1 1010 ? 3.441 -23.603 32.463 1.00 76.19 1010 SER A O 1
ATOM 7701 N N . SER A 1 1011 ? 2.284 -25.495 32.755 1.00 80.06 1011 SER A N 1
ATOM 7702 C CA . SER A 1 1011 ? 3.467 -26.366 32.745 1.00 80.06 1011 SER A CA 1
ATOM 7703 C C . SER A 1 1011 ? 3.578 -27.180 31.455 1.00 80.06 1011 SER A C 1
ATOM 7705 O O . SER A 1 1011 ? 2.593 -27.733 30.972 1.00 80.06 1011 SER A O 1
ATOM 7707 N N . ARG A 1 1012 ? 4.798 -27.333 30.917 1.00 76.56 1012 ARG A N 1
ATOM 7708 C CA . ARG A 1 1012 ? 5.059 -28.198 29.744 1.00 76.56 1012 ARG A CA 1
ATOM 7709 C C . ARG A 1 1012 ? 4.611 -29.652 29.950 1.00 76.56 1012 ARG A C 1
ATOM 7711 O O . ARG A 1 1012 ? 4.320 -30.329 28.971 1.00 76.56 1012 ARG A O 1
ATOM 7718 N N . TRP A 1 1013 ? 4.488 -30.119 31.196 1.00 78.25 1013 TRP A N 1
ATOM 7719 C CA . TRP A 1 1013 ? 3.924 -31.435 31.521 1.00 78.25 1013 TRP A CA 1
ATOM 7720 C C . TRP A 1 1013 ? 2.491 -31.609 31.010 1.00 78.25 1013 TRP A C 1
ATOM 7722 O O . TRP A 1 1013 ? 2.097 -32.714 30.638 1.00 78.25 1013 TRP A O 1
ATOM 7732 N N . ASN A 1 1014 ? 1.734 -30.516 30.885 1.00 77.88 1014 ASN A N 1
ATOM 7733 C CA . ASN A 1 1014 ? 0.382 -30.560 30.343 1.00 77.88 1014 ASN A CA 1
ATOM 7734 C C . ASN A 1 1014 ? 0.331 -30.939 28.860 1.00 77.88 1014 ASN A C 1
ATOM 7736 O O . ASN A 1 1014 ? -0.712 -31.413 28.415 1.00 77.88 1014 ASN A O 1
ATOM 7740 N N . CYS A 1 1015 ? 1.437 -30.787 28.129 1.00 80.62 1015 CYS A N 1
ATOM 7741 C CA . CYS A 1 1015 ? 1.561 -31.221 26.741 1.00 80.62 1015 CYS A CA 1
ATOM 7742 C C . CYS A 1 1015 ? 1.767 -32.733 26.599 1.00 80.62 1015 CYS A C 1
ATOM 7744 O O . CYS A 1 1015 ? 1.360 -33.311 25.595 1.00 80.62 1015 CYS A O 1
ATOM 7746 N N . ALA A 1 1016 ? 2.368 -33.377 27.603 1.00 80.62 1016 ALA A N 1
ATOM 7747 C CA . ALA A 1 1016 ? 2.584 -34.822 27.618 1.00 80.62 1016 ALA A CA 1
ATOM 7748 C C . ALA A 1 1016 ? 1.365 -35.598 28.143 1.00 80.62 1016 ALA A C 1
ATOM 7750 O O . ALA A 1 1016 ? 1.251 -36.795 27.898 1.00 80.62 1016 ALA A O 1
ATOM 7751 N N . ASN A 1 1017 ? 0.451 -34.933 28.858 1.00 76.31 1017 ASN A N 1
ATOM 7752 C CA . ASN A 1 1017 ? -0.706 -35.587 29.456 1.00 76.31 1017 ASN A CA 1
ATOM 7753 C C . ASN A 1 1017 ? -1.811 -35.847 28.403 1.00 76.31 1017 ASN A C 1
ATOM 7755 O O . ASN A 1 1017 ? -2.428 -34.888 27.924 1.00 76.31 1017 ASN A O 1
ATOM 7759 N N . PRO A 1 1018 ? -2.120 -37.115 28.063 1.00 66.88 1018 PRO A N 1
ATOM 7760 C CA . PRO A 1 1018 ? -3.160 -37.448 27.089 1.00 66.88 1018 PRO A CA 1
ATOM 7761 C C . PRO A 1 1018 ? -4.577 -37.069 27.551 1.00 66.88 1018 PRO A C 1
ATOM 7763 O O . PRO A 1 1018 ? -5.469 -36.960 26.715 1.00 6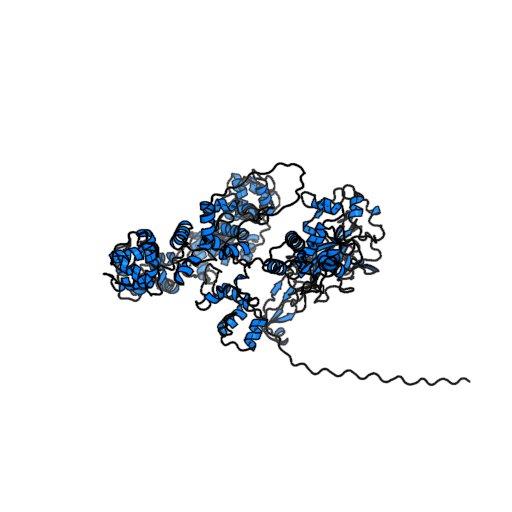6.88 1018 PRO A O 1
ATOM 7766 N N . PHE A 1 1019 ? -4.784 -36.816 28.848 1.00 64.75 1019 PHE A N 1
ATOM 7767 C CA . PHE A 1 1019 ? -6.083 -36.463 29.431 1.00 64.75 1019 PHE A CA 1
ATOM 7768 C C . PHE A 1 1019 ? -6.375 -34.957 29.449 1.00 64.75 1019 PHE A C 1
ATOM 7770 O O . PHE A 1 1019 ? -7.488 -34.548 29.783 1.00 64.75 1019 PHE A O 1
ATOM 7777 N N . ASN A 1 1020 ? -5.413 -34.105 29.082 1.00 68.44 1020 ASN A N 1
ATOM 7778 C CA . ASN A 1 1020 ? -5.687 -32.676 28.973 1.00 68.44 1020 ASN A CA 1
ATOM 7779 C C . ASN A 1 1020 ? -6.524 -32.381 27.727 1.00 68.44 1020 ASN A C 1
ATOM 7781 O O . ASN A 1 1020 ? -6.181 -32.805 26.624 1.00 68.44 1020 ASN A O 1
ATOM 7785 N N . LYS A 1 1021 ? -7.605 -31.604 27.900 1.00 62.31 1021 LYS A N 1
ATOM 7786 C CA . LYS A 1 1021 ? -8.454 -31.134 26.795 1.00 62.31 1021 LYS A CA 1
ATOM 7787 C C . LYS A 1 1021 ? -7.591 -30.396 25.768 1.00 62.31 1021 LYS A C 1
ATOM 7789 O O . LYS A 1 1021 ? -7.193 -29.250 25.989 1.00 62.31 1021 LYS A O 1
ATOM 7794 N N . ARG A 1 1022 ? -7.313 -31.062 24.648 1.00 70.06 1022 ARG A N 1
ATOM 7795 C CA . ARG A 1 1022 ? -6.640 -30.474 23.490 1.00 70.06 1022 ARG A CA 1
ATOM 7796 C C . ARG A 1 1022 ? -7.642 -29.564 22.792 1.00 70.06 1022 ARG A C 1
ATOM 7798 O O . ARG A 1 1022 ? -8.719 -30.015 22.409 1.00 70.06 1022 ARG A O 1
ATOM 7805 N N . LYS A 1 1023 ? -7.306 -28.285 22.638 1.00 75.44 1023 LYS A N 1
ATOM 7806 C CA . LYS A 1 1023 ? -8.034 -27.398 21.723 1.00 75.44 1023 LYS A CA 1
ATOM 7807 C C . LYS A 1 1023 ? -7.248 -27.279 20.429 1.00 75.44 1023 LYS A C 1
ATOM 7809 O O . LYS A 1 1023 ? -6.022 -27.174 20.462 1.00 75.44 1023 LYS A O 1
ATOM 7814 N N . LYS A 1 1024 ? -7.970 -27.256 19.307 1.00 72.81 1024 LYS A N 1
ATOM 7815 C CA . LYS A 1 1024 ? -7.387 -26.838 18.034 1.00 72.81 1024 LYS A CA 1
ATOM 7816 C C . LYS A 1 1024 ? -6.886 -25.392 18.194 1.00 72.81 1024 LYS A C 1
ATOM 7818 O O . LYS A 1 1024 ? -7.629 -24.572 18.745 1.00 72.81 1024 LYS A O 1
ATOM 7823 N N . PRO A 1 1025 ? -5.640 -25.082 17.801 1.00 74.31 1025 PRO A N 1
ATOM 7824 C CA . PRO A 1 1025 ? -5.159 -23.709 17.785 1.00 74.31 1025 PRO A CA 1
ATOM 7825 C C . PRO A 1 1025 ? -6.006 -22.862 16.839 1.00 74.31 1025 PRO A C 1
ATOM 7827 O O . PRO A 1 1025 ? -6.552 -23.370 15.857 1.00 74.31 1025 PRO A O 1
ATOM 7830 N N . SER A 1 1026 ? -6.064 -21.560 17.107 1.00 79.00 1026 SER A N 1
ATOM 7831 C CA . SER A 1 1026 ? -6.491 -20.613 16.084 1.00 79.00 1026 SER A CA 1
ATOM 7832 C C . SER A 1 1026 ? -5.442 -20.643 1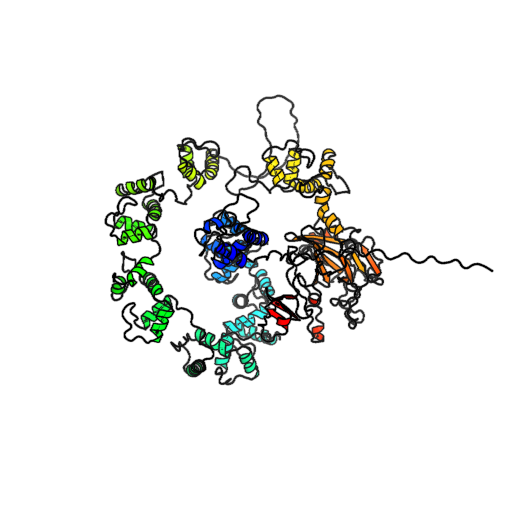4.980 1.00 79.00 1026 SER A C 1
ATOM 7834 O O . SER A 1 1026 ? -4.252 -20.473 15.255 1.00 79.00 1026 SER A O 1
ATOM 7836 N N . THR A 1 1027 ? -5.880 -20.910 13.756 1.00 77.56 1027 THR A N 1
ATOM 7837 C CA . THR A 1 1027 ? -5.042 -20.881 12.557 1.00 77.56 1027 THR A CA 1
ATOM 7838 C C . THR A 1 1027 ? -5.497 -19.722 11.686 1.00 77.56 1027 THR A C 1
ATOM 7840 O O . THR A 1 1027 ? -6.682 -19.397 11.633 1.00 77.56 1027 THR A O 1
ATOM 7843 N N . MET A 1 1028 ? -4.541 -19.063 11.052 1.00 79.50 1028 MET A N 1
ATOM 7844 C CA . MET A 1 1028 ? -4.774 -18.056 10.029 1.00 79.50 1028 MET A CA 1
ATOM 7845 C C . MET A 1 1028 ? -3.743 -18.277 8.924 1.00 79.50 1028 MET A C 1
ATOM 7847 O O . MET A 1 1028 ? -2.580 -18.578 9.205 1.00 79.50 1028 MET A O 1
ATOM 7851 N N . GLY A 1 1029 ? -4.165 -18.141 7.669 1.00 82.25 1029 GLY A N 1
ATOM 7852 C CA . GLY A 1 1029 ? -3.227 -18.161 6.550 1.00 82.25 1029 GLY A CA 1
ATOM 7853 C C . GLY A 1 1029 ? -2.226 -17.004 6.645 1.00 82.25 1029 GLY A C 1
ATOM 7854 O O . GLY A 1 1029 ? -2.442 -16.024 7.365 1.00 82.25 1029 GLY A O 1
ATOM 7855 N N . TYR A 1 1030 ? -1.140 -17.083 5.879 1.00 84.31 1030 TYR A N 1
ATOM 7856 C CA . TYR A 1 1030 ? -0.169 -15.987 5.777 1.00 84.31 1030 TYR A CA 1
ATOM 7857 C C . TYR A 1 1030 ? -0.757 -14.712 5.142 1.00 84.31 1030 TYR A C 1
ATOM 7859 O O . TYR A 1 1030 ? -0.170 -13.641 5.265 1.00 84.31 1030 TYR A O 1
ATOM 7867 N N . ALA A 1 1031 ? -1.928 -14.800 4.500 1.00 86.00 1031 ALA A N 1
ATOM 7868 C CA . ALA A 1 1031 ? -2.597 -13.709 3.786 1.00 86.00 1031 ALA A CA 1
ATOM 7869 C C . ALA A 1 1031 ? -3.436 -12.780 4.691 1.00 86.00 1031 ALA A C 1
ATOM 7871 O O . ALA A 1 1031 ? -4.496 -12.295 4.293 1.00 86.00 1031 ALA A O 1
ATOM 7872 N N . TYR A 1 1032 ? -2.988 -12.537 5.921 1.00 89.06 1032 TYR A N 1
ATOM 7873 C CA . TYR A 1 1032 ? -3.693 -11.677 6.871 1.00 89.06 1032 TYR A CA 1
ATOM 7874 C C . TYR A 1 1032 ? -3.563 -10.196 6.525 1.00 89.06 1032 TYR A C 1
ATOM 7876 O O . TYR A 1 1032 ? -2.556 -9.788 5.965 1.00 89.06 1032 TYR A O 1
ATOM 7884 N N . VAL A 1 1033 ? -4.551 -9.368 6.863 1.00 92.19 1033 VAL A N 1
ATOM 7885 C CA . VAL A 1 1033 ? -4.464 -7.917 6.625 1.00 92.19 1033 VAL A CA 1
ATOM 7886 C C . VAL A 1 1033 ? -3.451 -7.302 7.588 1.00 92.19 1033 VAL A C 1
ATOM 7888 O O . VAL A 1 1033 ? -3.513 -7.541 8.795 1.00 92.19 1033 VAL A O 1
ATOM 7891 N N . LEU A 1 1034 ? -2.498 -6.533 7.062 1.00 91.19 1034 LEU A N 1
ATOM 7892 C CA . LEU A 1 1034 ? -1.522 -5.829 7.888 1.00 91.19 1034 LEU A CA 1
ATOM 7893 C C . LEU A 1 1034 ? -2.211 -4.730 8.696 1.00 91.19 1034 LEU A C 1
ATOM 7895 O O . LEU A 1 1034 ? -2.929 -3.907 8.127 1.00 91.19 1034 LEU A O 1
ATOM 7899 N N . SER A 1 1035 ? -1.940 -4.700 10.003 1.00 90.19 1035 SER A N 1
ATOM 7900 C CA . SER A 1 1035 ? -2.451 -3.665 10.901 1.00 90.19 1035 SER A CA 1
ATOM 7901 C C . SER A 1 1035 ? -2.083 -2.261 10.405 1.00 90.19 1035 SER A C 1
ATOM 7903 O O . SER A 1 1035 ? -1.042 -2.057 9.778 1.00 90.19 1035 SER A O 1
ATOM 7905 N N . THR A 1 1036 ? -2.946 -1.290 10.694 1.00 90.94 1036 THR A N 1
ATOM 7906 C CA . THR A 1 1036 ? -2.687 0.153 10.540 1.00 90.94 1036 THR A CA 1
ATOM 7907 C C . THR A 1 1036 ? -2.038 0.756 11.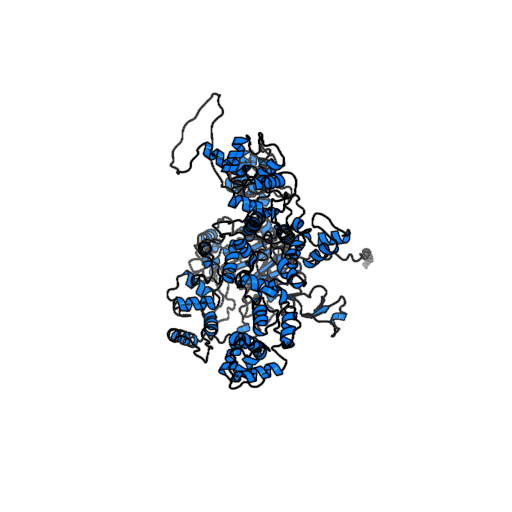796 1.00 90.94 1036 THR A C 1
ATOM 7909 O O . THR A 1 1036 ? -1.959 1.973 11.949 1.00 90.94 1036 THR A O 1
ATOM 7912 N N . SER A 1 1037 ? -1.611 -0.100 12.727 1.00 90.06 1037 SER A N 1
ATOM 7913 C CA . SER A 1 1037 ? -0.875 0.222 13.949 1.00 90.06 1037 SER A CA 1
ATOM 7914 C C . SER A 1 1037 ? 0.313 -0.728 14.121 1.00 90.06 1037 SER A C 1
ATOM 7916 O O . SER A 1 1037 ? 0.413 -1.755 13.443 1.00 90.06 1037 SER A O 1
ATOM 7918 N N . ASP A 1 1038 ? 1.207 -0.420 15.062 1.00 86.69 1038 ASP A N 1
ATOM 7919 C CA . ASP A 1 1038 ? 2.382 -1.258 15.359 1.00 86.69 1038 ASP A CA 1
ATOM 7920 C C . ASP A 1 1038 ? 2.023 -2.618 15.965 1.00 86.69 1038 ASP A C 1
ATOM 7922 O O . ASP A 1 1038 ? 2.840 -3.549 15.955 1.00 86.69 1038 ASP A O 1
ATOM 7926 N N . GLN A 1 1039 ? 0.772 -2.763 16.413 1.00 83.75 1039 GLN A N 1
ATOM 7927 C CA . GLN A 1 1039 ? 0.262 -3.985 17.001 1.00 83.75 1039 GLN A CA 1
ATOM 7928 C C . GLN A 1 1039 ? 0.387 -5.150 16.014 1.00 83.75 1039 GLN A C 1
ATOM 7930 O O . GLN A 1 1039 ? -0.218 -5.177 14.940 1.00 83.75 1039 GLN A O 1
ATOM 7935 N N . GLY A 1 1040 ? 1.172 -6.152 16.403 1.00 79.00 1040 GLY A N 1
ATOM 7936 C CA . GLY A 1 1040 ? 1.418 -7.332 15.578 1.00 79.00 1040 GLY A CA 1
ATOM 7937 C C . GLY A 1 1040 ? 2.588 -7.200 14.597 1.00 79.00 1040 GLY A C 1
ATOM 7938 O O . GLY A 1 1040 ? 2.932 -8.211 13.980 1.00 79.00 1040 GLY A O 1
ATOM 7939 N N . LEU A 1 1041 ? 3.224 -6.028 14.476 1.00 83.75 1041 LEU A N 1
ATOM 7940 C CA . LEU A 1 1041 ? 4.406 -5.805 13.627 1.00 83.75 1041 LEU A CA 1
ATOM 7941 C C . LEU A 1 1041 ? 5.698 -5.652 14.445 1.00 83.75 1041 LEU A C 1
ATOM 7943 O O . LEU A 1 1041 ? 6.746 -6.163 14.038 1.00 83.75 1041 LEU A O 1
ATOM 7947 N N . LEU A 1 1042 ? 5.617 -5.007 15.610 1.00 82.50 1042 LEU A N 1
ATOM 7948 C CA . LEU A 1 1042 ? 6.729 -4.806 16.542 1.00 82.50 1042 LEU A CA 1
ATOM 7949 C C . LEU A 1 1042 ? 6.535 -5.609 17.841 1.00 82.50 1042 LEU A C 1
ATOM 7951 O O . LEU A 1 1042 ? 5.439 -6.085 18.139 1.00 82.50 1042 LEU A O 1
ATOM 7955 N N . TYR A 1 1043 ? 7.627 -5.821 18.584 1.00 67.81 1043 TYR A N 1
ATOM 7956 C CA . TYR A 1 1043 ? 7.532 -6.248 19.982 1.00 67.81 1043 TYR A CA 1
ATOM 7957 C C . TYR A 1 1043 ? 7.009 -5.051 20.783 1.00 67.81 1043 TYR A C 1
ATOM 7959 O O . TYR A 1 1043 ? 7.727 -4.054 20.871 1.00 67.81 1043 TYR A O 1
ATOM 7967 N N . ASP A 1 1044 ? 5.784 -5.157 21.301 1.00 48.00 1044 ASP A N 1
ATOM 7968 C CA . ASP A 1 1044 ? 5.304 -4.294 22.387 1.00 48.00 1044 ASP A CA 1
ATOM 7969 C C . ASP A 1 1044 ? 6.046 -4.624 23.689 1.00 48.00 1044 ASP A C 1
ATOM 7971 O O . ASP A 1 1044 ? 6.208 -5.840 23.983 1.00 48.00 1044 ASP A O 1
#

Organism: NCBI:txid47281

Sequence (1044 aa):
MGPVAALDPPPPPPPSPPRPSPLAPTAGPIILDAAGCGALVESYGIQPGVSWGTANASVQEQYTASSCNIKICVYWRSKYSVVPFVTYGSLSADLQPLWDLPRSDANNQTCNELSGLLDSSECGALVETYGIVPGSSWGSAGANVQGLYTASLCDTRVCAYWRTKYSVVPFLEWGSFPQALQNAWSFVRQPSGKTCNELSGPLDPSGCGGLVEAFNVTPGVSYGSLTPSMRLMYDSSDCDSLICQYWTSKYDVIPTFSWGSLPAAMQPAWDRVRASGRNCNAMSGPLEPAGCGVLVEAFNVTPGVSYGSLPPALQQLYESSDCDSRICEYWTSKYDVVPTVSWGSLPAAMQPSWDRVRASGRSCNAMSGPLDSAGCGELVAAYNITPGYGMGSAVPLAAQLYEDSKCLNSVCEYWRAAYGVVPFLSYGSLPTYLQPSWDYPRTAYAQNCNELSGPLGASECGALQEAFGIVPGSTWGSAPESVQRVWASSNCEEQICTYWRSKYGVVPFVTYGSLPPSLQPGWNHLRAGSNLTCNTLSGPLDAAACGAVSDLYNVFPGVSWGRLDGAEARAAWDANGCNSHLCSHWATKYEIKPWVSYGRLAAGYKFAADPTDDLRRQSWDWPRYDNGNLTCNSLAGLLDSDSCGKLTEYFGVQPGFTWGNITGEAREMYDASTCDVNVCEYWRYKYGVVPGVTWGRMPESLKPSWQLARAEADNMTCNELVSGNTALVQRFAPVLRFYGSGQGFPMTAETYYTAGCTTKDCPMGDWLNQPRDTKAHVYYAVSTCGEQVRIKFHFFYAWQAPCNPNTPLPQATHQSDWEAVTVILDRDRRRVSAVQFEQHGGWYTRLAGKGGFETSGGRPVVYVGFQAHGAYHSAQAPVTGLEEERCSYYGDWRGSSLSWNTGSTVLVDLMAPSPETWIQAIRNAPNGEILWGAGKRISFRTDQWQPKCDARACTGHGYDITALLNIGVSEAGCARSQCPMGWKDTKVLGCYRCPKGYIDCGPLMCAKGSSRWNCANPFNKRKKPSTMGYAYVLSTSDQGLLYD

Foldseek 3Di:
DDDDDDDDDDDDDDDDDDDDDDDDDDPPQDQDALVRLLCCCVVQVCLQPPHSRNDDPSSVCSNVVNVSLQSPLVNQCVPQVDQPPQDSRNPDPVNVCSQVDDDDDDPHDHPLVVLQDQALQSLLSCCVVQVCLAQPGSRNDDPSSVVSSVSNVSLLSPLVVLCVPQVDQQPQDSRNPDPSNVVSQQRSQDVVRDGSNLNVAADALVNLLRLCVPQVQQQPPGSGPDDPSRVVNNVRNVSLLSPQVNCCVPQVDDQPDDPRNPDPVCVVSSVVNNVVPPGNVPPPDADALVRLLCQCVVQVCQQPPDSRNPDPVVVVSNVVNVNSQSPLVVQCVPQVDDVPPDSRNPDPVCVVSVVVSVVVPPHDPPDDDADALVRLVVLCVVQVDDPPPPDDDGDVVSVVNNVVNVNLLSPLVCLCVVAVCDPPPDSRNPDPVCVCVQVPPPDPSNVRSLLPPAADALVVLVVCCVVQVDAAPPDRRNDDPSSVVSCVSNVSLQRPLVVQCVPQVDDPPPDSRNPDPSRVVSQVSLVPDDPRHVLPPPDADALVNLVVCCVVQVCDPPPDHRNQDDPSSVVSCVSNQSNVSVVVVVCVVVDDDDDDDDDDDDDDDDDDDDDDDPDDDDDDDDDDDDDDDDPPQPLQAPQALQNLQVLCVVQVCQAPPDHRNDDDRSVSNNVSNVSLLSPLVNCCVPQVDDQPPDSRNPDPSRVVSQQFRDDPPDRDHSSCSVCVCLVLCLQAPAKEAEDPPFWQAFAAPLVCVVVVQLAAPDDCVVFRHDDHDPQHEKEWEWDQQQLKIKIKIKTWTQWFFQLAPPDPDRPPTDGIDIFIKIFIAASVSPATLKIWWDAPHKTAIAGVQVVLADDDSRYGYWWAFRGRRTTDRDQDAQPPDPCRRCRFQRNGHTGHPDIDSNSPHHYHYLPDDGPRVVSVVLVPDPQSWGGGGHPDRDIDHPVVRYDDSQAFNIDDQGPCCCVVVVPDPRCRNLLSHDWFPQWDRLSPQATWHAPPQWDDLDRQWTFHDDDNVRSVDPPTDTDGTDGDGSRHGDDSHSHRRHDD

pLDDT: mean 74.91, std 17.81, range [23.19, 98.44]